Protein AF-A0A1B8YM47-F1 (afdb_monomer)

Secondary structure (DSSP, 8-state):
------EEEEEEEEETTSPEEEE-TTSBEEEE---TT-GGG-EEEE-SSSBEEEETTSPEEBSS-SS-BEEE-TTS-BPEEEEEEEETTEEEEEEE-TT--EEEEEETTEEEEEE--SS--GGG-EEEEEEE--HHHHHHH--TT-B-TT-B-TT-B-TT-B-TT-B-TT-B-TT-B-TT-B-TT-B-TT-B-TT-B-TT-B-TT-B-SS-B-TT-B--TT-B-TT-B-TT-B-TT-B--SS--B-TT-B-TT-B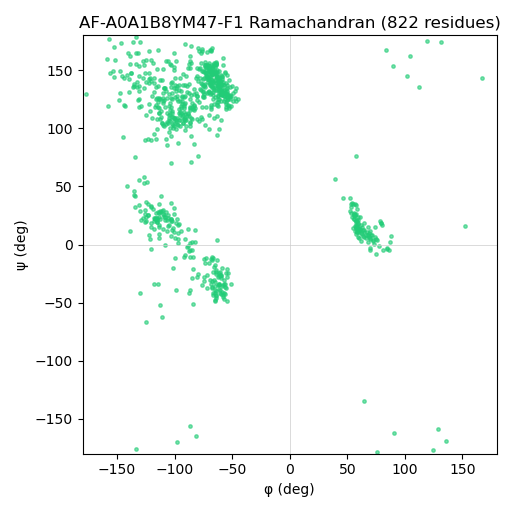-TT-B-TT-B-TT-B-TT-B-TT-B-TT-B-TT-B-TT-B-TT-B-TT-B-TT-B-TT-B-TT-B-TT-B-TT-B-TT-B-TT-B-TT-B--TT-B-TT-B-TT-B-TT-B-TT-B--TT-B-TT-B-TT-B-TT-B-TT-B-TT-B-TT-B-TT-B-TT-B-TT-B-TT-B--S--B-TT-B-TT-B-TT-B-TT-B-SSEEEEEEE-TTHHHHHHTTPPPHHHHHHHTTT----S-PPEEEEEETTTEEEEEETTEEEEEEEETTEEEEEEE-SPPPPB-TT-B-TT-B-TT-B-TT-B-TT-B--SSS-B-TT-B-TT-B-TT-B-TT-B-TT-B-TT-B-TT-B-TT-B-TT-B-SPPTTSPPPB-TT-B-TT-B-TT-B-TT-B-TT-B--EEEEETTEEEEEEEEEEE-GGGHHHHHHT---HHHHHHHHHTT-PPPTT-EEEEEETTTEEEEE----TT-SS--EEEEEEEEEEEETTEEEEEEEEEEEEEEEEE-TTS-EEEEEE---PPBSHHHH--TTPBPTTSSBGGGGGGT--HHHHHS-SSPPPPPSSPPBTTB--

Nearest PDB structures (foldseek):
  4yc5-assembly1_A  TM=5.950E-01  e=4.343E-09  synthetic construct
  4yei-assembly3_C  TM=4.993E-01  e=2.318E-09  synthetic construct
  4ycq-assembly1_A-2  TM=4.305E-01  e=4.275E-08  synthetic construct
  2xty-assembly1_B  TM=3.863E-01  e=1.350E-06  Klebsiella pneumoniae
  3du1-assembly1_X  TM=2.038E-01  e=1.375E-10  Nostoc sp. PCC 7120 = FACHB-418

Sequence (824 aa):
MSESRFFAGKWQFAATSGQLITVQADGTLSLSAKQSGAINQMINAYGVTGFWLQAGNGQYLAASGNTPQANQPRDGTVAEIRLEEVGGSGFRLRRISSSGDSYLVAQQSGLIWQAVTSSPSLSAQFTRTIVTKSLEVLKDWGAMGADLRFAYLAEENLNEMVMMTVDLSNADLHGSTLLGADLTNVKVDNCNFSGCDLSKTDLTHVHGKNALFENCIVGSDTNMPDAELPNAIFRGCKSSGGQPVLNRLKAPGANFSGALLPSVIMENADLSQANLVNVDLSGASLASCNFTGAIMTLVNLQNTTLQTSNFNQATLVGTDFTGANINHVNFSGANLTNARLSLTTGYSQLNLSDSTLLATVLTGMDLVDATITAKTNFTQAQMDGVNLSKQKLDQVIFLMASMKKVNLDNTSLNGAVLVGANLAGSTVLGNVSLVGANLSNASLENVNLTGAQFGALSTVTHLDEADAQALDNQQLPEQLRHLLYQDKVLINGQAEVLVRQLGQNWLVEHEGRPLFIHRQEGQLNVAQDNGGNAAILANIFMPNAILTGANLYAVDMSGAHWYGSDARADNANLEQVNLSKANLSTMNFTQARLYGANLSYANLVNTDFSKAMLEPTQGLKPASLAFASIQGTIFTEAKLTGANLTNGAVALPLEEAGKKFTGVPLFSAALELMSSLNSGTVSKELRQAFTDNGYSLLSNAKIIEKQNDQYWIISNQPQDTDLSYRGYCNFIVIRVSEVGNNHLQVCGGSPLRVIRTAADNTLQPVNVAFGVTIDITQAMDGDTTCPSGLRYQLLSKGISYQSLMTPGLPPHPPKCIPSPTTWC

Radius of gyration: 45.68 Å; Cα contacts (8 Å, |Δi|>4): 2693; chains: 1; bounding box: 85×74×142 Å

InterPro domains:
  IPR001646 Pentapeptide repeat [PF00805] (145-178)
  IPR001646 Pentapeptide repeat [PF00805] (180-205)
  IPR001646 Pentapeptide repeat [PF00805] (401-426)
  IPR001646 Pentapeptide repeat [PF00805] (429-454)
  IPR001646 Pentapeptide repeat [PF00805] (534-560)
  IPR001646 Pentapeptide repeat [PF00805] (572-610)
  IPR001646 Pentapeptide repeat [PF00805] (623-647)
  IPR001646 Pentapeptide repeat [PF13599] (265-340)
  IPR051082 Pentapeptide repeat and BTB/POZ domain-containing protein [PTHR14136] (246-371)

pLDDT: mean 92.11, std 8.48, range [29.05, 98.88]

Mean predicted aligned error: 9.81 Å

Foldseek 3Di:
DDDFFFWQAKKWKAAPVRWIFFADPQQFTWTHHDDPPDQRRIWTWTHDFWTWTAGSVLFTWALDDFTTGRDHHPPGRHWTWGWDDPDDQKTWTWTDDPVAIFTWFQDPVTITTHGDDPDDDSRRIIGMDGQTGTPVVCLVPAQDCGECDSPEQALAACELGEHENYEPANYEHDNYEHHLYEHALYEAALYEPDNYEQANYAQDQYEYEQYEPHLYALEANRENENYHYEQYELDNYEYPYHEREHEQAEYAQHENDNYEHEQHEHELYEHDQYEHHCYEHHNHEHDNYEPHQYEQACYEQHLYEHANYECHLYEQALYENANYAQANYACANYECHNYEPPNHPHCAAAEQELYEQHQYEQEQAECCRYHYDLNRECAQHEQDNYEPDCEEQDNYEQHLHEHDQYEHANYEHALYEQDNYEHDNHHHHHEYEHFNYEDFLYEAEQHEQAAYEQALKDFPDWAALVCLVCLLVQHDDPVVVCVVCPPDDPDPDDWTWACQDRSAWIWTDDPNWIWTWGDDPRIITTITRPVIHGYEHALYHYELYHHAQYERALYEHDQHEFYYDNGEHDNYEQDNYEDDLYEQDCYEPHLYEQAQYEPDNYEHFLYECANYEQQHDVPHHGYEPALYAQFQYEQHNYARELYEHAQYFAWAWDAWPNDIFTWTFFDWAAPVCLVCQQVFHCDPVNQVRCVVQPHGADPPKTWPDDDRPAKTKIARQDDQPDLQDWFARMKMWGWDDDDVDTTITITRHAFTWDWDQDPVFDIGIDGHGGDGHHCPVVNFDQNYQERCRDGPVCVVVVDDPVNSNRHVGGRDRDNDRDTSNGHD

Organism: NCBI:txid1851568

Structure (mmCIF, N/CA/C/O backbone):
data_AF-A0A1B8YM47-F1
#
_entry.id   AF-A0A1B8YM47-F1
#
loop_
_atom_site.group_PDB
_atom_site.id
_atom_site.type_symbol
_atom_site.label_atom_id
_atom_site.label_alt_id
_atom_site.label_comp_id
_atom_site.label_asym_id
_atom_site.label_entity_id
_atom_site.label_seq_id
_atom_site.pdbx_PDB_ins_code
_atom_site.Cartn_x
_atom_site.Cartn_y
_atom_site.Cartn_z
_atom_site.occupancy
_atom_site.B_iso_or_equiv
_atom_site.auth_seq_id
_atom_site.auth_comp_id
_atom_site.auth_asym_id
_atom_site.auth_atom_id
_atom_site.pdbx_PDB_model_num
ATOM 1 N N . MET A 1 1 ? 27.344 -22.848 -49.069 1.00 29.05 1 MET A N 1
ATOM 2 C CA . MET A 1 1 ? 28.391 -21.972 -48.508 1.00 29.05 1 MET A CA 1
ATOM 3 C C . MET A 1 1 ? 28.376 -20.711 -49.345 1.00 29.05 1 MET A C 1
ATOM 5 O O . MET A 1 1 ? 28.866 -20.739 -50.464 1.00 29.05 1 MET A O 1
ATOM 9 N N . SER A 1 2 ? 27.644 -19.694 -48.897 1.00 40.66 2 SER A N 1
ATOM 10 C CA . SER A 1 2 ? 27.496 -18.438 -49.632 1.00 40.66 2 SER A CA 1
ATOM 11 C C . SER A 1 2 ? 28.833 -17.709 -49.631 1.00 40.66 2 SER A C 1
ATOM 13 O O . SER A 1 2 ? 29.345 -17.394 -48.561 1.00 40.66 2 SER A O 1
ATOM 15 N N . GLU A 1 3 ? 29.404 -17.446 -50.802 1.00 54.00 3 GLU A N 1
ATOM 16 C CA . GLU A 1 3 ? 30.469 -16.450 -50.924 1.00 54.00 3 GLU A CA 1
ATOM 17 C C . GLU A 1 3 ? 29.959 -15.144 -50.293 1.00 54.00 3 GLU A C 1
ATOM 19 O O . GLU A 1 3 ? 28.930 -14.616 -50.729 1.00 54.00 3 GLU A O 1
ATOM 24 N N . SER A 1 4 ? 30.602 -14.652 -49.228 1.00 64.75 4 SER A N 1
ATOM 25 C CA . SER A 1 4 ? 30.202 -13.389 -48.609 1.00 64.75 4 SER A CA 1
ATOM 26 C C . SER A 1 4 ? 30.409 -12.269 -49.631 1.00 64.75 4 SER A C 1
ATOM 28 O O . SER A 1 4 ? 31.527 -11.946 -50.030 1.00 64.75 4 SER A O 1
ATOM 30 N N . ARG A 1 5 ? 29.309 -11.697 -50.132 1.00 82.50 5 ARG A N 1
ATOM 31 C CA . ARG A 1 5 ? 29.368 -10.575 -51.074 1.00 82.50 5 ARG A CA 1
ATOM 32 C C . ARG A 1 5 ? 29.453 -9.269 -50.290 1.00 82.50 5 ARG A C 1
ATOM 34 O O . ARG A 1 5 ? 28.433 -8.789 -49.789 1.00 82.50 5 ARG A O 1
ATOM 41 N N . PHE A 1 6 ? 30.663 -8.718 -50.217 1.00 88.81 6 PHE A N 1
ATOM 42 C CA . PHE A 1 6 ? 30.981 -7.441 -49.570 1.00 88.81 6 PHE A CA 1
ATOM 43 C C . PHE A 1 6 ? 30.348 -6.249 -50.294 1.00 88.81 6 PHE A C 1
ATOM 45 O O . PHE A 1 6 ? 30.152 -6.291 -51.513 1.00 88.81 6 PHE A O 1
ATOM 52 N N . PHE A 1 7 ? 30.057 -5.173 -49.561 1.00 95.31 7 PHE A N 1
ATOM 53 C CA . PHE A 1 7 ? 29.515 -3.933 -50.120 1.00 95.31 7 PHE A CA 1
ATOM 54 C C . PHE A 1 7 ? 30.534 -3.239 -51.044 1.00 95.31 7 PHE A C 1
ATOM 56 O O . PHE A 1 7 ? 31.535 -2.670 -50.606 1.00 95.31 7 PHE A O 1
ATOM 63 N N . ALA A 1 8 ? 30.259 -3.271 -52.347 1.00 95.50 8 ALA A N 1
ATOM 64 C CA . ALA A 1 8 ? 31.106 -2.722 -53.407 1.00 95.50 8 ALA A CA 1
ATOM 65 C C . ALA A 1 8 ? 30.849 -1.229 -53.676 1.00 95.50 8 ALA A C 1
ATOM 67 O O . ALA A 1 8 ? 31.606 -0.575 -54.398 1.00 95.50 8 ALA A O 1
ATOM 68 N N . GLY A 1 9 ? 29.778 -0.684 -53.101 1.00 95.94 9 GLY A N 1
ATOM 69 C CA . GLY A 1 9 ? 29.411 0.723 -53.173 1.00 95.94 9 GLY A CA 1
ATOM 70 C C . GLY A 1 9 ? 27.952 0.938 -53.556 1.00 95.94 9 GLY A C 1
ATOM 71 O O . GLY A 1 9 ? 27.224 0.007 -53.905 1.00 95.94 9 GLY A O 1
ATOM 72 N N . LYS A 1 10 ? 27.533 2.201 -53.514 1.00 96.50 10 LYS A N 1
ATOM 73 C CA . LYS A 1 10 ? 26.210 2.656 -53.955 1.00 96.50 10 LYS A CA 1
ATOM 74 C C . LYS A 1 10 ? 26.354 3.398 -55.268 1.00 96.50 10 LYS A C 1
ATOM 76 O O . LYS A 1 10 ? 27.158 4.328 -55.363 1.00 96.50 10 LYS A O 1
ATOM 81 N N . TRP A 1 11 ? 25.605 3.000 -56.284 1.00 95.38 11 TRP A N 1
ATOM 82 C CA . TRP A 1 11 ? 25.769 3.475 -57.654 1.00 95.38 11 TRP A CA 1
ATOM 83 C C . TRP A 1 11 ? 24.457 3.997 -58.244 1.00 95.38 11 TRP A C 1
ATOM 85 O O . TRP A 1 11 ? 23.370 3.612 -57.823 1.00 95.38 11 TRP A O 1
ATOM 95 N N . GLN A 1 12 ? 24.567 4.849 -59.260 1.00 95.31 12 GLN A N 1
ATOM 96 C CA . GLN A 1 12 ? 23.479 5.200 -60.174 1.00 95.31 12 GLN A CA 1
ATOM 97 C C . GLN A 1 12 ? 23.870 4.768 -61.583 1.00 95.31 12 GLN A C 1
ATOM 99 O O . GLN A 1 12 ? 25.035 4.903 -61.967 1.00 95.31 12 GLN A O 1
ATOM 104 N N . PHE A 1 13 ? 22.903 4.291 -62.360 1.00 95.06 13 PHE A N 1
ATOM 105 C CA . PHE A 1 13 ? 23.110 3.921 -63.757 1.00 95.06 13 PHE A CA 1
ATOM 106 C C . PHE A 1 13 ? 22.281 4.826 -64.661 1.00 95.06 13 PHE A C 1
ATOM 108 O O . PHE A 1 13 ? 21.066 4.914 -64.481 1.00 95.06 13 PHE A O 1
ATOM 115 N N . ALA A 1 14 ? 22.922 5.482 -65.626 1.00 94.44 14 ALA A N 1
ATOM 116 C CA . ALA A 1 14 ? 22.259 6.322 -66.620 1.00 94.44 14 ALA A CA 1
ATOM 117 C C . ALA A 1 14 ? 22.268 5.640 -67.986 1.00 94.44 14 ALA A C 1
ATOM 119 O O . ALA A 1 14 ? 23.317 5.178 -68.431 1.00 94.44 14 ALA A O 1
ATOM 120 N N . ALA A 1 15 ? 21.123 5.599 -68.662 1.00 93.50 15 ALA A N 1
ATOM 121 C CA . ALA A 1 15 ? 21.060 5.206 -70.065 1.00 93.50 15 ALA A CA 1
ATOM 122 C C . ALA A 1 15 ? 21.737 6.268 -70.952 1.00 93.50 15 ALA A C 1
ATOM 124 O O . ALA A 1 15 ? 21.954 7.407 -70.531 1.00 93.50 15 ALA A O 1
ATOM 125 N N . THR A 1 16 ? 22.008 5.938 -72.215 1.00 89.75 16 THR A N 1
ATOM 126 C CA . THR A 1 16 ? 22.548 6.892 -73.207 1.00 89.75 16 THR A CA 1
ATOM 127 C C . THR A 1 16 ? 21.655 8.119 -73.434 1.00 89.75 16 THR A C 1
ATOM 129 O O . THR A 1 16 ? 22.153 9.158 -73.859 1.00 89.75 16 THR A O 1
ATOM 132 N N . SER A 1 17 ? 20.361 8.042 -73.093 1.00 89.31 17 SER A N 1
ATOM 133 C CA . SER A 1 17 ? 19.428 9.179 -73.089 1.00 89.31 17 SER A CA 1
ATOM 134 C C . SER A 1 17 ? 19.652 10.180 -71.945 1.00 89.31 17 SER A C 1
ATOM 136 O O . SER A 1 17 ? 19.046 11.248 -71.946 1.00 89.31 17 SER A O 1
ATOM 138 N N . GLY A 1 18 ? 20.474 9.840 -70.946 1.00 88.25 18 GLY A N 1
ATOM 139 C CA . GLY A 1 18 ? 20.684 10.625 -69.725 1.00 88.25 18 GLY A CA 1
ATOM 140 C C . GLY A 1 18 ? 19.674 10.350 -68.601 1.00 88.25 18 GLY A C 1
ATOM 141 O O . GLY A 1 18 ? 19.837 10.873 -67.499 1.00 88.25 18 GLY A O 1
ATOM 142 N N . GLN A 1 19 ? 18.652 9.520 -68.838 1.00 93.12 19 GLN A N 1
ATOM 143 C CA . GLN A 1 19 ? 17.717 9.078 -67.797 1.00 93.12 19 GLN A CA 1
ATOM 144 C C . GLN A 1 19 ? 18.362 8.024 -66.883 1.00 93.12 19 GLN A C 1
ATOM 146 O O . GLN A 1 19 ? 19.099 7.157 -67.354 1.00 93.12 19 GLN A O 1
ATOM 151 N N . LEU A 1 20 ? 18.064 8.077 -65.584 1.00 94.75 20 LEU A N 1
ATOM 152 C CA . LEU A 1 20 ? 18.556 7.137 -64.579 1.00 94.75 20 LEU A CA 1
ATOM 153 C C . LEU A 1 20 ? 17.620 5.943 -64.410 1.00 94.75 20 LEU A C 1
ATOM 155 O O . LEU A 1 20 ? 16.395 6.096 -64.435 1.00 94.75 20 LEU A O 1
ATOM 159 N N . ILE A 1 21 ? 18.202 4.770 -64.153 1.00 94.81 21 ILE A N 1
ATOM 160 C CA . ILE A 1 21 ? 17.450 3.622 -63.642 1.00 94.81 21 ILE A CA 1
ATOM 161 C C . ILE A 1 21 ? 16.800 4.031 -62.321 1.00 94.81 21 ILE A C 1
ATOM 163 O O . ILE A 1 21 ? 17.454 4.566 -61.430 1.00 94.81 21 ILE A O 1
ATOM 167 N N . THR A 1 22 ? 15.498 3.803 -62.223 1.00 94.50 22 THR A N 1
ATOM 168 C CA . THR A 1 22 ? 14.674 4.105 -61.055 1.00 94.50 22 THR A CA 1
ATOM 169 C C . THR A 1 22 ? 13.834 2.889 -60.705 1.00 94.50 22 THR A C 1
ATOM 171 O O . THR A 1 22 ? 13.390 2.186 -61.608 1.00 94.50 22 THR A O 1
ATOM 174 N N . VAL A 1 23 ? 13.591 2.642 -59.423 1.00 93.88 23 VAL A N 1
ATOM 175 C CA . VAL A 1 23 ? 12.736 1.539 -58.966 1.00 93.88 23 VAL A CA 1
ATOM 176 C C . VAL A 1 23 ? 11.367 2.056 -58.546 1.00 93.88 23 VAL A C 1
ATOM 178 O O . VAL A 1 23 ? 11.250 2.992 -57.754 1.00 93.88 23 VAL A O 1
ATOM 181 N N . GLN A 1 24 ? 10.332 1.464 -59.130 1.00 91.50 24 GLN A N 1
ATOM 182 C CA . GLN A 1 24 ? 8.934 1.751 -58.840 1.00 91.50 24 GLN A CA 1
ATOM 183 C C . GLN A 1 24 ? 8.487 1.051 -57.549 1.00 91.50 24 GLN A C 1
ATOM 185 O O . GLN A 1 24 ? 9.174 0.173 -57.028 1.00 91.50 24 GLN A O 1
ATOM 190 N N . ALA A 1 25 ? 7.323 1.438 -57.023 1.00 87.25 25 ALA A N 1
ATOM 191 C CA . ALA A 1 25 ? 6.796 0.892 -55.768 1.00 87.25 25 ALA A CA 1
ATOM 192 C C . ALA A 1 25 ? 6.567 -0.633 -55.809 1.00 87.25 25 ALA A C 1
ATOM 194 O O . ALA A 1 25 ? 6.686 -1.298 -54.786 1.00 87.25 25 ALA A O 1
ATOM 195 N N . ASP A 1 26 ? 6.286 -1.190 -56.989 1.00 89.56 26 ASP A N 1
ATOM 196 C CA . ASP A 1 26 ? 6.128 -2.629 -57.234 1.00 89.56 26 ASP A CA 1
ATOM 197 C C . ASP A 1 26 ? 7.470 -3.371 -57.434 1.00 89.56 26 ASP A C 1
ATOM 199 O O . ASP A 1 26 ? 7.487 -4.572 -57.700 1.00 89.56 26 ASP A O 1
ATOM 203 N N . GLY A 1 27 ? 8.601 -2.665 -57.331 1.00 91.81 27 GLY A N 1
ATOM 204 C CA . GLY A 1 27 ? 9.943 -3.193 -57.573 1.00 91.81 27 GLY A CA 1
ATOM 205 C C . GLY A 1 27 ? 10.367 -3.192 -59.041 1.00 91.81 27 GLY A C 1
ATOM 206 O O . GLY A 1 27 ? 11.515 -3.525 -59.335 1.00 91.81 27 GLY A O 1
ATOM 207 N N . THR A 1 28 ? 9.505 -2.798 -59.978 1.00 94.38 28 THR A N 1
ATOM 208 C CA . THR A 1 28 ? 9.857 -2.733 -61.400 1.00 94.38 28 THR A CA 1
ATOM 209 C C . THR A 1 28 ? 10.881 -1.630 -61.662 1.00 94.38 28 THR A C 1
ATOM 211 O O . THR A 1 28 ? 10.767 -0.513 -61.154 1.00 94.38 28 THR A O 1
ATOM 214 N N . LEU A 1 29 ? 11.899 -1.930 -62.471 1.00 95.19 29 LEU A N 1
ATOM 215 C CA . LEU A 1 29 ? 12.880 -0.939 -62.905 1.00 95.19 29 LEU A CA 1
ATOM 216 C C . LEU A 1 29 ? 12.347 -0.157 -64.110 1.00 95.19 29 LEU A C 1
ATOM 218 O O . LEU A 1 29 ? 11.888 -0.726 -65.099 1.00 95.19 29 LEU A O 1
ATOM 222 N N . SER A 1 30 ? 12.490 1.160 -64.058 1.00 93.50 30 SER A N 1
ATOM 223 C CA . SER A 1 30 ? 12.128 2.097 -65.120 1.00 93.50 30 SER A CA 1
ATOM 224 C C . SER A 1 30 ? 13.245 3.115 -65.359 1.00 93.50 30 SER A C 1
ATOM 226 O O . SER A 1 30 ? 14.252 3.130 -64.656 1.00 93.50 30 SER A O 1
ATOM 228 N N . LEU A 1 31 ? 13.052 4.013 -66.326 1.00 93.62 31 LEU A N 1
ATOM 229 C CA . LEU A 1 31 ? 13.932 5.160 -66.553 1.00 93.62 31 LEU A CA 1
ATOM 230 C C . LEU A 1 31 ? 13.219 6.453 -66.164 1.00 93.62 31 LEU A C 1
ATOM 232 O O . LEU A 1 31 ? 12.058 6.648 -66.519 1.00 93.62 31 LEU A O 1
ATOM 236 N N . SER A 1 32 ? 13.900 7.337 -65.439 1.00 92.56 32 SER A N 1
ATOM 237 C CA . SER A 1 32 ? 13.375 8.662 -65.095 1.00 92.56 32 SER A CA 1
ATOM 238 C C . SER A 1 32 ? 14.461 9.737 -65.163 1.00 92.56 32 SER A C 1
ATOM 240 O O . SER A 1 32 ? 15.652 9.438 -65.255 1.00 92.56 32 SER A O 1
ATOM 242 N N . ALA A 1 33 ? 14.061 11.009 -65.175 1.00 90.94 33 ALA A N 1
ATOM 243 C CA . ALA A 1 33 ? 15.016 12.111 -65.101 1.00 90.94 33 ALA A CA 1
ATOM 244 C C . ALA A 1 33 ? 15.747 12.102 -63.747 1.00 90.94 33 ALA A C 1
ATOM 246 O O . ALA A 1 33 ? 15.179 11.725 -62.722 1.00 90.94 33 ALA A O 1
ATOM 247 N N . LYS A 1 34 ? 17.010 12.539 -63.732 1.00 88.25 34 LYS A N 1
ATOM 248 C CA . LYS A 1 34 ? 17.803 12.615 -62.500 1.00 88.25 34 LYS A CA 1
ATOM 249 C C . LYS A 1 34 ? 17.110 13.493 -61.456 1.00 88.25 34 LYS A C 1
ATOM 251 O O . LYS A 1 34 ? 16.810 14.654 -61.723 1.00 88.25 34 LYS A O 1
ATOM 256 N N . GLN A 1 35 ? 16.942 12.955 -60.253 1.00 87.62 35 GLN A N 1
ATOM 257 C CA . GLN A 1 35 ? 16.433 13.662 -59.087 1.00 87.62 35 GLN A CA 1
ATOM 258 C C . GLN A 1 35 ? 17.473 13.566 -57.967 1.00 87.62 35 GLN A C 1
ATOM 260 O O . GLN A 1 35 ? 17.869 12.481 -57.545 1.00 87.62 35 GLN A O 1
ATOM 265 N N . SER A 1 36 ? 17.953 14.718 -57.497 1.00 81.25 36 SER A N 1
ATOM 266 C CA . SER A 1 36 ? 18.977 14.756 -56.447 1.00 81.25 36 SER A CA 1
ATOM 267 C C . SER A 1 36 ? 18.475 14.080 -55.165 1.00 81.25 36 SER A C 1
ATOM 269 O O . SER A 1 36 ? 17.358 14.345 -54.728 1.00 81.25 36 SER A O 1
ATOM 271 N N . GLY A 1 37 ? 19.287 13.193 -54.580 1.00 73.62 37 GLY A N 1
ATOM 272 C CA . GLY A 1 37 ? 18.982 12.498 -53.319 1.00 73.62 37 GLY A CA 1
ATOM 273 C C . GLY A 1 37 ? 17.910 11.397 -53.392 1.00 73.62 37 GLY A C 1
ATOM 274 O O . GLY A 1 37 ? 17.616 10.772 -52.369 1.00 73.62 37 GLY A O 1
ATOM 275 N N . ALA A 1 38 ? 17.340 11.129 -54.573 1.00 86.62 38 ALA A N 1
ATOM 276 C CA . ALA A 1 38 ? 16.264 10.158 -54.746 1.00 86.62 38 ALA A CA 1
ATOM 277 C C . ALA A 1 38 ? 16.763 8.714 -54.564 1.00 86.62 38 ALA A C 1
ATOM 279 O O . ALA A 1 38 ? 17.511 8.186 -55.388 1.00 86.62 38 ALA A O 1
ATOM 280 N N . ILE A 1 39 ? 16.330 8.068 -53.476 1.00 86.88 39 ILE A N 1
ATOM 281 C CA . ILE A 1 39 ? 16.773 6.716 -53.097 1.00 86.88 39 ILE A CA 1
ATOM 282 C C . ILE A 1 39 ? 16.415 5.662 -54.146 1.00 86.88 39 ILE A C 1
ATOM 284 O O . ILE A 1 39 ? 17.197 4.759 -54.415 1.00 86.88 39 ILE A O 1
ATOM 288 N N . ASN A 1 40 ? 15.268 5.812 -54.807 1.00 91.19 40 ASN A N 1
ATOM 289 C CA . ASN A 1 40 ? 14.830 4.909 -55.866 1.00 91.19 40 ASN A CA 1
ATOM 290 C C . ASN A 1 40 ? 15.719 4.963 -57.120 1.00 91.19 40 ASN A C 1
ATOM 292 O O . ASN A 1 40 ? 15.581 4.087 -57.966 1.00 91.19 40 ASN A O 1
ATOM 296 N N . GLN A 1 41 ? 16.625 5.941 -57.236 1.00 93.50 41 GLN A N 1
ATOM 297 C CA . GLN A 1 41 ? 17.625 6.047 -58.306 1.00 93.50 41 GLN A CA 1
ATOM 298 C C . GLN A 1 41 ? 19.000 5.492 -57.901 1.00 93.50 41 GLN A C 1
ATOM 300 O O . GLN A 1 41 ? 19.956 5.594 -58.671 1.00 93.50 41 GLN A O 1
ATOM 305 N N . MET A 1 42 ? 19.129 4.963 -56.683 1.00 93.75 42 MET A N 1
ATOM 306 C CA . MET A 1 42 ? 20.377 4.451 -56.126 1.00 93.75 42 MET A CA 1
ATOM 307 C C . MET A 1 42 ? 20.310 2.932 -55.977 1.00 93.75 42 MET A C 1
ATOM 309 O O . MET A 1 42 ? 19.278 2.369 -55.609 1.00 93.75 42 MET A O 1
ATOM 313 N N . ILE A 1 43 ? 21.427 2.274 -56.268 1.00 95.62 43 ILE A N 1
ATOM 314 C CA . ILE A 1 43 ? 21.560 0.820 -56.246 1.00 95.62 43 ILE A CA 1
ATOM 315 C C . ILE A 1 43 ? 22.791 0.454 -55.419 1.00 95.62 43 ILE A C 1
ATOM 317 O O . ILE A 1 43 ? 23.906 0.841 -55.769 1.00 95.62 43 ILE A O 1
ATOM 321 N N . ASN A 1 44 ? 22.601 -0.296 -54.337 1.00 96.75 44 ASN A N 1
ATOM 322 C CA . ASN A 1 44 ? 23.691 -0.915 -53.587 1.00 96.75 44 ASN A CA 1
ATOM 323 C C . ASN A 1 44 ? 24.220 -2.117 -54.373 1.00 96.75 44 ASN A C 1
ATOM 325 O O . ASN A 1 44 ? 23.444 -2.961 -54.824 1.00 96.75 44 ASN A O 1
ATOM 329 N N . ALA A 1 45 ? 25.534 -2.206 -54.534 1.00 96.56 45 ALA A N 1
ATOM 330 C CA . ALA A 1 45 ? 26.187 -3.308 -55.220 1.00 96.56 45 ALA A CA 1
ATOM 331 C C . ALA A 1 45 ? 27.014 -4.151 -54.250 1.00 96.56 45 ALA A C 1
ATOM 333 O O . ALA A 1 45 ? 27.690 -3.612 -53.374 1.00 96.56 45 ALA A O 1
ATOM 334 N N . TYR A 1 46 ? 26.996 -5.471 -54.441 1.00 96.38 46 TYR A N 1
ATOM 335 C CA . TYR A 1 46 ? 27.708 -6.428 -53.593 1.00 96.38 46 TYR A CA 1
ATOM 336 C C . TYR A 1 46 ? 28.506 -7.435 -54.420 1.00 96.38 46 TYR A C 1
ATOM 338 O O . TYR A 1 46 ? 27.920 -8.143 -55.240 1.00 96.38 46 TYR A O 1
ATOM 346 N N . GLY A 1 47 ? 29.813 -7.546 -54.180 1.00 93.25 47 GLY A N 1
ATOM 347 C CA . GLY A 1 47 ? 30.724 -8.456 -54.890 1.00 93.25 47 GLY A CA 1
ATOM 348 C C . GLY A 1 47 ? 31.930 -7.755 -55.525 1.00 93.25 47 GLY A C 1
ATOM 349 O O . GLY A 1 47 ? 32.110 -6.554 -55.361 1.00 93.25 47 GLY A O 1
ATOM 350 N N . VAL A 1 48 ? 32.767 -8.512 -56.243 1.00 87.62 48 VAL A N 1
ATOM 351 C CA . VAL A 1 48 ? 34.020 -8.004 -56.848 1.00 87.62 48 VAL A CA 1
ATOM 352 C C . VAL A 1 48 ? 33.950 -8.004 -58.377 1.00 87.62 48 VAL A C 1
ATOM 354 O O . VAL A 1 48 ? 34.204 -6.986 -59.011 1.00 87.62 48 VAL A O 1
ATOM 357 N N . THR A 1 49 ? 33.582 -9.140 -58.977 1.00 85.75 49 THR A N 1
ATOM 358 C CA . THR A 1 49 ? 33.507 -9.327 -60.442 1.00 85.75 49 THR A CA 1
ATOM 359 C C . THR A 1 49 ? 32.091 -9.653 -60.926 1.00 85.75 49 THR A C 1
ATOM 361 O O . THR A 1 49 ? 31.685 -9.216 -62.003 1.00 85.75 49 THR A O 1
ATOM 364 N N . GLY A 1 50 ? 31.320 -10.386 -60.119 1.00 91.62 50 GLY A N 1
ATOM 365 C CA . GLY A 1 50 ? 29.872 -10.527 -60.239 1.00 91.62 50 GLY A CA 1
ATOM 366 C C . GLY A 1 50 ? 29.189 -9.780 -59.099 1.00 91.62 50 GLY A C 1
ATOM 367 O O . GLY A 1 50 ? 29.597 -9.910 -57.944 1.00 91.62 50 GLY A O 1
ATOM 368 N N . PHE A 1 51 ? 28.147 -9.020 -59.414 1.00 95.38 51 PHE A N 1
ATOM 369 C CA . PHE A 1 51 ? 27.462 -8.148 -58.470 1.00 95.38 51 PHE A CA 1
ATOM 370 C C . PHE A 1 51 ? 26.031 -8.596 -58.221 1.00 95.38 51 PHE A C 1
ATOM 372 O O . PHE A 1 51 ? 25.280 -8.873 -59.155 1.00 95.38 51 PHE A O 1
ATOM 379 N N . TRP A 1 52 ? 25.633 -8.584 -56.957 1.00 96.50 52 TRP A N 1
ATOM 380 C CA . TRP A 1 52 ? 24.228 -8.485 -56.588 1.00 96.50 52 TRP A CA 1
ATOM 381 C C . TRP A 1 52 ? 23.863 -7.013 -56.474 1.00 96.50 52 TRP A C 1
ATOM 383 O O . TRP A 1 52 ? 24.586 -6.244 -55.841 1.00 96.50 52 TRP A O 1
ATOM 393 N N . LEU A 1 53 ? 22.761 -6.622 -57.111 1.00 96.31 53 LEU A N 1
ATOM 394 C CA . LEU A 1 53 ? 22.290 -5.242 -57.145 1.00 96.31 53 LEU A CA 1
ATOM 395 C C . LEU A 1 53 ? 20.991 -5.131 -56.347 1.00 96.31 53 LEU A C 1
ATOM 397 O O . LEU A 1 53 ? 19.981 -5.724 -56.729 1.00 96.31 53 LEU A O 1
ATOM 401 N N . GLN A 1 54 ? 21.035 -4.376 -55.253 1.00 96.00 54 GLN A N 1
ATOM 402 C CA . GLN A 1 54 ? 19.894 -4.059 -54.402 1.00 96.00 54 GLN A CA 1
ATOM 403 C C . GLN A 1 54 ? 19.412 -2.644 -54.708 1.00 96.00 54 GLN A C 1
ATOM 405 O O . GLN A 1 54 ? 20.178 -1.683 -54.666 1.00 96.00 54 GLN A O 1
ATOM 410 N N . ALA A 1 55 ? 18.138 -2.519 -55.034 1.00 94.19 55 ALA A N 1
ATOM 411 C CA . ALA A 1 55 ? 17.507 -1.254 -55.351 1.00 94.19 55 ALA A CA 1
ATOM 412 C C . ALA A 1 55 ? 17.134 -0.444 -54.101 1.00 94.19 55 ALA A C 1
ATOM 414 O O . ALA A 1 55 ? 17.092 -0.959 -52.985 1.00 94.19 55 ALA A O 1
ATOM 415 N N . GLY A 1 56 ? 16.760 0.822 -54.308 1.00 86.56 56 GLY A N 1
ATOM 416 C CA . GLY A 1 56 ? 16.281 1.733 -53.262 1.00 86.56 56 GLY A CA 1
ATOM 417 C C . GLY A 1 56 ? 14.978 1.344 -52.545 1.00 86.56 56 GLY A C 1
ATOM 418 O O . GLY A 1 56 ? 14.500 2.125 -51.728 1.00 86.56 56 GLY A O 1
ATOM 419 N N . ASN A 1 57 ? 14.395 0.178 -52.844 1.00 90.31 57 ASN A N 1
ATOM 420 C CA . ASN A 1 57 ? 13.303 -0.445 -52.085 1.00 90.31 57 ASN A CA 1
ATOM 421 C C . ASN A 1 57 ? 13.798 -1.563 -51.134 1.00 90.31 57 ASN A C 1
ATOM 423 O O . ASN A 1 57 ? 12.983 -2.276 -50.553 1.00 90.31 57 ASN A O 1
ATOM 427 N N . GLY A 1 58 ? 15.117 -1.758 -51.015 1.00 91.56 58 GLY A N 1
ATOM 428 C CA . GLY A 1 58 ? 15.745 -2.784 -50.176 1.00 91.56 58 GLY A CA 1
ATOM 429 C C . GLY A 1 58 ? 15.791 -4.190 -50.786 1.00 91.56 58 GLY A C 1
ATOM 430 O O . GLY A 1 58 ? 16.413 -5.076 -50.201 1.00 91.56 58 GLY A O 1
ATOM 431 N N . GLN A 1 59 ? 15.188 -4.401 -51.959 1.00 95.25 59 GLN A N 1
ATOM 432 C CA . GLN A 1 59 ? 15.126 -5.695 -52.644 1.00 95.25 59 GLN A CA 1
ATOM 433 C C . GLN A 1 59 ? 16.188 -5.807 -53.744 1.00 95.25 59 GLN A C 1
ATOM 435 O O . GLN A 1 59 ? 16.672 -4.812 -54.285 1.00 95.25 59 GLN A O 1
ATOM 440 N N . TYR A 1 60 ? 16.534 -7.036 -54.103 1.00 96.25 60 TYR A N 1
ATOM 441 C CA . TYR A 1 60 ? 17.554 -7.380 -55.085 1.00 96.25 60 TYR A CA 1
ATOM 442 C C . TYR A 1 60 ? 16.938 -7.737 -56.438 1.00 96.25 60 TYR A C 1
ATOM 444 O O . TYR A 1 60 ? 15.799 -8.209 -56.520 1.00 96.25 60 TYR A O 1
ATOM 452 N N . LEU A 1 61 ? 17.699 -7.514 -57.512 1.00 96.12 61 LEU A N 1
ATOM 453 C CA . LEU A 1 61 ? 17.278 -7.871 -58.868 1.00 96.12 61 LEU A CA 1
ATOM 454 C C . LEU A 1 61 ? 17.030 -9.376 -59.015 1.00 96.12 61 LEU A C 1
ATOM 456 O O . LEU A 1 61 ? 17.850 -10.191 -58.598 1.00 96.12 61 LEU A O 1
ATOM 460 N N . ALA A 1 62 ? 15.926 -9.738 -59.667 1.00 94.56 62 ALA A N 1
ATOM 461 C CA . ALA A 1 62 ? 15.542 -11.125 -59.909 1.00 94.56 62 ALA A CA 1
ATOM 462 C C . ALA A 1 62 ? 16.376 -11.810 -61.002 1.00 94.56 62 ALA A C 1
ATOM 464 O O . ALA A 1 62 ? 16.598 -11.261 -62.090 1.00 94.56 62 ALA A O 1
ATOM 465 N N . ALA A 1 63 ? 16.785 -13.056 -60.740 1.00 91.62 63 ALA A N 1
ATOM 466 C CA . ALA A 1 63 ? 17.595 -13.852 -61.666 1.00 91.62 63 ALA A CA 1
ATOM 467 C C . ALA A 1 63 ? 16.870 -14.237 -62.969 1.00 91.62 63 ALA A C 1
ATOM 469 O O . ALA A 1 63 ? 17.521 -14.489 -63.979 1.00 91.62 63 ALA A O 1
ATOM 470 N N . SER A 1 64 ? 15.535 -14.269 -62.971 1.00 87.44 64 SER A N 1
ATOM 471 C CA . SER A 1 64 ? 14.720 -14.699 -64.114 1.00 87.44 64 SER A CA 1
ATOM 472 C C . SER A 1 64 ? 13.605 -13.697 -64.446 1.00 87.44 64 SER A C 1
ATOM 474 O O . SER A 1 64 ? 13.452 -12.679 -63.774 1.00 87.44 64 SER A O 1
ATOM 476 N N . GLY A 1 65 ? 12.873 -13.935 -65.538 1.00 87.06 65 GLY A N 1
ATOM 477 C CA . GLY A 1 65 ? 11.844 -13.026 -66.056 1.00 87.06 65 GLY A CA 1
ATOM 478 C C . GLY A 1 65 ? 12.381 -11.993 -67.055 1.00 87.06 65 GLY A C 1
ATOM 479 O O . GLY A 1 65 ? 13.564 -11.640 -67.039 1.00 87.06 65 GLY A O 1
ATOM 480 N N . ASN A 1 66 ? 11.501 -11.530 -67.948 1.00 83.44 66 ASN A N 1
ATOM 481 C CA . ASN A 1 66 ? 11.840 -10.567 -69.006 1.00 83.44 66 ASN A CA 1
ATOM 482 C C . ASN A 1 66 ? 11.774 -9.111 -68.522 1.00 83.44 66 ASN A C 1
ATOM 484 O O . ASN A 1 66 ? 12.512 -8.263 -69.024 1.00 83.44 66 ASN A O 1
ATOM 488 N N . THR A 1 67 ? 10.923 -8.834 -67.532 1.00 91.06 67 THR A N 1
ATOM 489 C CA . THR A 1 67 ? 10.799 -7.521 -66.892 1.00 91.06 67 THR A CA 1
ATOM 490 C C . THR A 1 67 ? 11.849 -7.396 -65.785 1.00 91.06 67 THR A C 1
ATOM 492 O O . THR A 1 67 ? 11.863 -8.228 -64.877 1.00 91.06 67 THR A O 1
ATOM 495 N N . PRO A 1 68 ? 12.745 -6.396 -65.824 1.00 94.62 68 PRO A N 1
ATOM 496 C CA . PRO A 1 68 ? 13.714 -6.171 -64.762 1.00 94.62 68 PRO A CA 1
ATOM 497 C C . PRO A 1 68 ? 13.011 -5.693 -63.492 1.00 94.62 68 PRO A C 1
ATOM 499 O O . PRO A 1 68 ? 12.390 -4.631 -63.477 1.00 94.62 68 PRO A O 1
ATOM 502 N N . GLN A 1 69 ? 13.103 -6.490 -62.429 1.00 95.25 69 GLN A N 1
ATOM 503 C CA . GLN A 1 69 ? 12.444 -6.217 -61.154 1.00 95.25 69 GLN A CA 1
ATOM 504 C C . GLN A 1 69 ? 13.393 -6.471 -59.984 1.00 95.25 69 GLN A C 1
ATOM 506 O O . GLN A 1 69 ? 14.105 -7.476 -59.962 1.00 95.25 69 GLN A O 1
ATOM 511 N N . ALA A 1 70 ? 13.381 -5.556 -59.018 1.00 95.94 70 ALA A N 1
ATOM 512 C CA . ALA A 1 70 ? 13.992 -5.685 -57.706 1.00 95.94 70 ALA A CA 1
ATOM 513 C C . ALA A 1 70 ? 12.921 -6.116 -56.697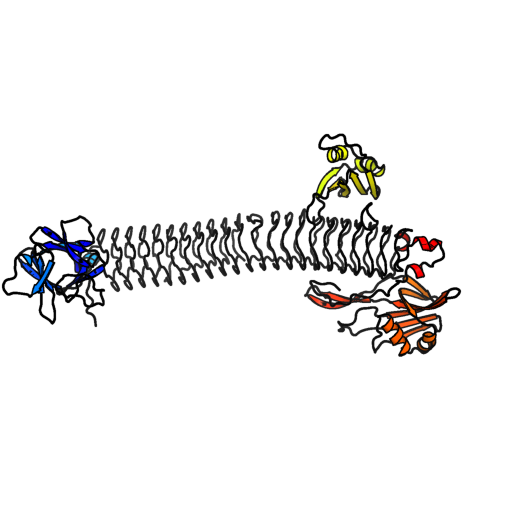 1.00 95.94 70 ALA A C 1
ATOM 515 O O . ALA A 1 70 ? 12.260 -5.281 -56.077 1.00 95.94 70 ALA A O 1
ATOM 516 N N . ASN A 1 71 ? 12.714 -7.425 -56.584 1.00 95.56 71 ASN A N 1
ATOM 517 C CA . ASN A 1 71 ? 11.677 -8.034 -55.745 1.00 95.56 71 ASN A CA 1
ATOM 518 C C . ASN A 1 71 ? 12.163 -9.290 -55.003 1.00 95.56 71 ASN A C 1
ATOM 520 O O . ASN A 1 71 ? 11.344 -10.051 -54.494 1.00 95.56 71 ASN A O 1
ATOM 524 N N . GLN A 1 72 ? 13.474 -9.541 -54.998 1.00 95.56 72 GLN A N 1
ATOM 525 C CA . GLN A 1 72 ? 14.055 -10.683 -54.302 1.00 95.56 72 GLN A CA 1
ATOM 526 C C . GLN A 1 72 ? 14.651 -10.247 -52.962 1.00 95.56 72 GLN A C 1
ATOM 528 O O . GLN A 1 72 ? 15.409 -9.272 -52.937 1.00 95.56 72 GLN A O 1
ATOM 533 N N . PRO A 1 73 ? 14.404 -10.981 -51.865 1.00 93.62 73 PRO A N 1
ATOM 534 C CA . PRO A 1 73 ? 15.189 -10.814 -50.652 1.00 93.62 73 PRO A CA 1
ATOM 535 C C . PRO A 1 73 ? 16.625 -11.310 -50.887 1.00 93.62 73 PRO A C 1
ATOM 537 O O . PRO A 1 73 ? 16.916 -11.966 -51.891 1.00 93.62 73 PRO A O 1
ATOM 540 N N . ARG A 1 74 ? 17.543 -10.994 -49.967 1.00 91.19 74 ARG A N 1
ATOM 541 C CA . ARG A 1 74 ? 18.969 -11.345 -50.106 1.00 91.19 74 ARG A CA 1
ATOM 542 C C . ARG A 1 74 ? 19.205 -12.860 -50.181 1.00 91.19 74 ARG A C 1
ATOM 544 O O . ARG A 1 74 ? 20.111 -13.292 -50.881 1.00 91.19 74 ARG A O 1
ATOM 551 N N . ASP A 1 75 ? 18.398 -13.652 -49.484 1.00 89.38 75 ASP A N 1
ATOM 552 C CA . ASP A 1 75 ? 18.401 -15.122 -49.490 1.00 89.38 75 ASP A CA 1
ATOM 553 C C . ASP A 1 75 ? 17.533 -15.733 -50.611 1.00 89.38 75 ASP A C 1
ATOM 555 O O . ASP A 1 75 ? 17.429 -16.955 -50.732 1.00 89.38 75 ASP A O 1
ATOM 559 N N . GLY A 1 76 ? 16.920 -14.889 -51.447 1.00 90.50 76 GLY A N 1
ATOM 560 C CA . GLY A 1 76 ? 16.087 -15.288 -52.574 1.00 90.50 76 GLY A CA 1
ATOM 561 C C . GLY A 1 76 ? 16.878 -15.670 -53.826 1.00 90.50 76 GLY A C 1
ATOM 562 O O . GLY A 1 76 ? 18.093 -15.878 -53.817 1.00 90.50 76 GLY A O 1
ATOM 563 N N . THR A 1 77 ? 16.179 -15.734 -54.964 1.00 92.75 77 THR A N 1
ATOM 564 C CA . THR A 1 77 ? 16.809 -16.067 -56.254 1.00 92.75 77 THR A CA 1
ATOM 565 C C . THR A 1 77 ? 17.379 -14.804 -56.912 1.00 92.75 77 THR A C 1
ATOM 567 O O . THR A 1 77 ? 16.839 -14.280 -57.893 1.00 92.75 77 THR A O 1
ATOM 570 N N . VAL A 1 78 ? 18.465 -14.289 -56.332 1.00 94.44 78 VAL A N 1
ATOM 571 C CA . VAL A 1 78 ? 19.112 -13.030 -56.729 1.00 94.44 78 VAL A CA 1
ATOM 572 C C . VAL A 1 78 ? 19.916 -13.180 -58.026 1.00 94.44 78 VAL A C 1
ATOM 574 O O . VAL A 1 78 ? 20.661 -14.140 -58.216 1.00 94.44 78 VAL A O 1
ATOM 577 N N . ALA A 1 79 ? 19.786 -12.205 -58.927 1.00 94.38 79 ALA A N 1
ATOM 578 C CA . ALA A 1 79 ? 20.560 -12.121 -60.159 1.00 94.38 79 ALA A CA 1
ATOM 579 C C . ALA A 1 79 ? 22.042 -11.834 -59.888 1.00 94.38 79 ALA A C 1
ATOM 581 O O . ALA A 1 79 ? 22.385 -10.849 -59.232 1.00 94.38 79 ALA A O 1
ATOM 582 N N . GLU A 1 80 ? 22.930 -12.616 -60.503 1.00 95.12 80 GLU A N 1
ATOM 583 C CA . GLU A 1 80 ? 24.326 -12.215 -60.667 1.00 95.12 80 GLU A CA 1
ATOM 584 C C . GLU A 1 80 ? 24.461 -11.305 -61.894 1.00 95.12 80 GLU A C 1
ATOM 586 O O . GLU A 1 80 ? 24.154 -11.704 -63.017 1.00 95.12 80 GLU A O 1
ATOM 591 N N . ILE A 1 81 ? 24.924 -10.073 -61.683 1.00 96.06 81 ILE A N 1
ATOM 592 C CA . ILE A 1 81 ? 25.136 -9.070 -62.727 1.00 96.06 81 ILE A CA 1
ATOM 593 C C . ILE A 1 81 ? 26.633 -8.849 -62.934 1.00 96.06 81 ILE A C 1
ATOM 595 O O . ILE A 1 81 ? 27.342 -8.466 -62.007 1.00 96.06 81 ILE A O 1
ATOM 599 N N . ARG A 1 82 ? 27.126 -9.017 -64.159 1.00 95.31 82 ARG A N 1
ATOM 600 C CA . ARG A 1 82 ? 28.479 -8.609 -64.554 1.00 95.31 82 ARG A CA 1
ATOM 601 C C . ARG A 1 82 ? 28.433 -7.264 -65.260 1.00 95.31 82 ARG A C 1
ATOM 603 O O . ARG A 1 82 ? 27.578 -7.036 -66.116 1.00 95.31 82 ARG A O 1
ATOM 610 N N . LEU A 1 83 ? 29.352 -6.379 -64.890 1.00 93.69 83 LEU A N 1
ATOM 611 C CA . LEU A 1 83 ? 29.552 -5.108 -65.575 1.00 93.69 83 LEU A CA 1
ATOM 612 C C . LEU A 1 83 ? 30.615 -5.305 -66.657 1.00 93.69 83 LEU A C 1
ATOM 614 O O . LEU A 1 83 ? 31.789 -5.473 -66.344 1.00 93.69 83 LEU A O 1
ATOM 618 N N . GLU A 1 84 ? 30.203 -5.310 -67.923 1.00 93.38 84 GLU A N 1
ATOM 619 C CA . GLU A 1 84 ? 31.121 -5.419 -69.062 1.00 93.38 84 GLU A CA 1
ATOM 620 C C . GLU A 1 84 ? 31.476 -4.025 -69.582 1.00 93.38 84 GLU A C 1
ATOM 622 O O . GLU A 1 84 ? 30.596 -3.276 -70.012 1.00 93.38 84 GLU A O 1
ATOM 627 N N . GLU A 1 85 ? 32.757 -3.666 -69.545 1.00 90.31 85 GLU A N 1
ATOM 628 C CA . GLU A 1 85 ? 33.241 -2.380 -70.047 1.00 90.31 85 GLU A CA 1
ATOM 629 C C . GLU A 1 85 ? 33.150 -2.301 -71.577 1.00 90.31 85 GLU A C 1
ATOM 631 O O . GLU A 1 85 ? 33.492 -3.242 -72.294 1.00 90.31 85 GLU A O 1
ATOM 636 N N . VAL A 1 86 ? 32.696 -1.153 -72.089 1.00 86.62 86 VAL A N 1
ATOM 637 C CA . VAL A 1 86 ? 32.567 -0.883 -73.539 1.00 86.62 86 VAL A CA 1
ATOM 638 C C . VAL A 1 86 ? 33.535 0.226 -73.997 1.00 86.62 86 VAL A C 1
ATOM 640 O O . VAL A 1 86 ? 33.518 0.632 -75.155 1.00 86.62 86 VAL A O 1
ATOM 643 N N . GLY A 1 87 ? 34.404 0.701 -73.096 1.00 78.06 87 GLY A N 1
ATOM 644 C CA . GLY A 1 87 ? 35.328 1.823 -73.297 1.00 78.06 87 GLY A CA 1
ATOM 645 C C . GLY A 1 87 ? 34.845 3.125 -72.639 1.00 78.06 87 GLY A C 1
ATOM 646 O O . GLY A 1 87 ? 33.647 3.410 -72.572 1.00 78.06 87 GLY A O 1
ATOM 647 N N . GLY A 1 88 ? 35.785 3.931 -72.132 1.00 80.25 88 GLY A N 1
ATOM 648 C CA . GLY A 1 88 ? 35.472 5.140 -71.358 1.00 80.25 88 GLY A CA 1
ATOM 649 C C . GLY 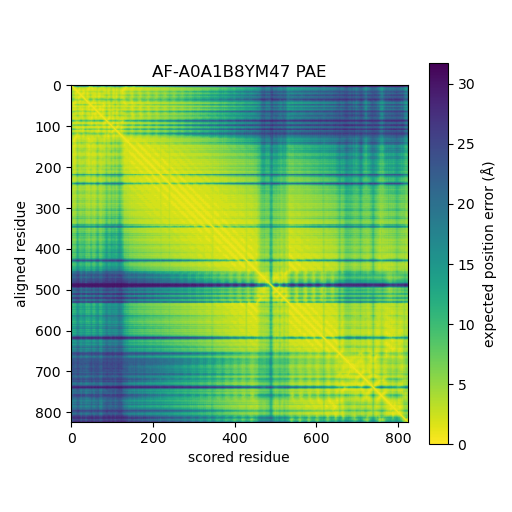A 1 88 ? 34.758 4.816 -70.037 1.00 80.25 88 GLY A C 1
ATOM 650 O O . GLY A 1 88 ? 35.167 3.912 -69.320 1.00 80.25 88 GLY A O 1
ATOM 651 N N . SER A 1 89 ? 33.685 5.545 -69.712 1.00 77.31 89 SER A N 1
ATOM 652 C CA . SER A 1 89 ? 32.848 5.326 -68.514 1.00 77.31 89 SER A CA 1
ATOM 653 C C . SER A 1 89 ? 31.612 4.438 -68.760 1.00 77.31 89 SER A C 1
ATOM 655 O O . SER A 1 89 ? 30.701 4.400 -67.926 1.00 77.31 89 SER A O 1
ATOM 657 N N . GLY A 1 90 ? 31.545 3.769 -69.918 1.00 89.62 90 GLY A N 1
ATOM 658 C CA . GLY A 1 90 ? 30.396 2.980 -70.362 1.00 89.62 90 GLY A CA 1
ATOM 659 C C . GLY A 1 90 ? 30.463 1.497 -69.981 1.00 89.62 90 GLY A C 1
ATOM 660 O O . GLY A 1 90 ? 31.486 0.843 -70.178 1.00 89.62 90 GLY A O 1
ATOM 661 N N . PHE A 1 91 ? 29.334 0.954 -69.525 1.00 91.88 91 PHE A N 1
ATOM 662 C CA . PHE A 1 91 ? 29.154 -0.434 -69.097 1.00 91.88 91 PHE A CA 1
ATOM 663 C C . PHE A 1 91 ? 27.911 -1.068 -69.732 1.00 91.88 91 PHE A C 1
ATOM 665 O O . PHE A 1 91 ? 26.927 -0.380 -70.013 1.00 91.88 91 PHE A O 1
ATOM 672 N N . ARG A 1 92 ? 27.916 -2.395 -69.874 1.00 94.94 92 ARG A N 1
ATOM 673 C CA . ARG A 1 92 ? 26.708 -3.216 -70.055 1.00 94.94 92 ARG A CA 1
ATOM 674 C C . ARG A 1 92 ? 26.446 -4.014 -68.785 1.00 94.94 92 ARG A C 1
ATOM 676 O O . ARG A 1 92 ? 27.366 -4.616 -68.238 1.00 94.94 92 ARG A O 1
ATOM 683 N N . LEU A 1 93 ? 25.193 -4.040 -68.335 1.00 96.00 93 LEU A N 1
ATOM 684 C CA . LEU A 1 93 ? 24.763 -4.874 -67.212 1.00 96.00 93 LEU A CA 1
ATOM 685 C C . LEU A 1 93 ? 24.317 -6.228 -67.772 1.00 96.00 93 LEU A C 1
ATOM 687 O O . LEU A 1 93 ? 23.224 -6.334 -68.333 1.00 96.00 93 LEU A O 1
ATOM 691 N N . ARG A 1 94 ? 25.167 -7.251 -67.655 1.00 95.88 94 ARG A N 1
ATOM 692 C CA . ARG A 1 94 ? 24.881 -8.621 -68.098 1.00 95.88 94 ARG A CA 1
ATOM 693 C C . ARG A 1 94 ? 24.389 -9.456 -66.924 1.00 95.88 94 ARG A C 1
ATOM 695 O O . ARG A 1 94 ? 25.157 -9.734 -66.009 1.00 95.88 94 ARG A O 1
ATOM 702 N N . ARG A 1 95 ? 23.130 -9.881 -66.959 1.00 95.81 95 ARG A N 1
ATOM 703 C CA . ARG A 1 95 ? 22.582 -10.864 -66.022 1.00 95.81 95 ARG A CA 1
ATOM 704 C C . ARG A 1 95 ? 23.019 -12.263 -66.433 1.00 95.81 95 ARG A C 1
ATOM 706 O O . ARG A 1 95 ? 22.736 -12.679 -67.557 1.00 95.81 95 ARG A O 1
ATOM 713 N N . ILE A 1 96 ? 23.687 -12.953 -65.518 1.00 93.44 96 ILE A N 1
ATOM 714 C CA . ILE A 1 96 ? 24.164 -14.322 -65.689 1.00 93.44 96 ILE A CA 1
ATOM 715 C C . ILE A 1 96 ? 23.043 -15.291 -65.322 1.00 93.44 96 ILE A C 1
ATOM 717 O O . ILE A 1 96 ? 22.433 -15.160 -64.259 1.00 93.44 96 ILE A O 1
ATOM 721 N N . SER A 1 97 ? 22.753 -16.243 -66.207 1.00 86.00 97 SER A N 1
ATOM 722 C CA . SER A 1 97 ? 21.685 -17.227 -66.006 1.00 86.00 97 SER A CA 1
ATOM 723 C C . SER A 1 97 ? 22.043 -18.581 -66.611 1.00 86.00 97 SER A C 1
ATOM 725 O O . SER A 1 97 ? 22.616 -18.667 -67.696 1.00 86.00 97 SER A O 1
ATOM 727 N N . SER A 1 98 ? 21.611 -19.661 -65.955 1.00 80.00 98 SER A N 1
ATOM 728 C CA . SER A 1 98 ? 21.722 -21.025 -66.488 1.00 80.00 98 SER A CA 1
ATOM 729 C C . SER A 1 98 ? 20.895 -21.249 -67.762 1.00 80.00 98 SER A C 1
ATOM 731 O O . SER A 1 98 ? 21.209 -22.147 -68.539 1.00 80.00 98 SER A O 1
ATOM 733 N N . SER A 1 99 ? 19.867 -20.428 -68.006 1.00 80.62 99 SER A N 1
ATOM 734 C CA . SER A 1 99 ? 19.027 -20.458 -69.215 1.00 80.62 99 SER A CA 1
ATOM 735 C C . SER A 1 99 ? 19.524 -19.554 -70.354 1.00 80.62 99 SER A C 1
ATOM 737 O O . SER A 1 99 ? 18.856 -19.453 -71.383 1.00 80.62 99 SER A O 1
ATOM 739 N N . GLY A 1 100 ? 20.687 -18.917 -70.187 1.00 87.62 100 GLY A N 1
ATOM 740 C CA . GLY A 1 100 ? 21.277 -17.985 -71.146 1.00 87.62 100 GLY A CA 1
ATOM 741 C C . GLY A 1 100 ? 21.298 -16.548 -70.627 1.00 87.62 100 GLY A C 1
ATOM 742 O O . GLY A 1 100 ? 20.318 -16.045 -70.077 1.00 87.62 100 GLY A O 1
ATOM 743 N N . ASP A 1 101 ? 22.435 -15.883 -70.814 1.00 94.31 101 ASP A N 1
ATOM 744 C CA . ASP A 1 101 ? 22.664 -14.538 -70.294 1.00 94.31 101 ASP A CA 1
ATOM 745 C C . ASP A 1 101 ? 21.872 -13.472 -71.058 1.00 94.31 101 ASP A C 1
ATOM 747 O O . ASP A 1 101 ? 21.610 -13.582 -72.262 1.00 94.31 101 ASP A O 1
ATOM 751 N N . SER A 1 102 ? 21.558 -12.379 -70.366 1.00 95.31 102 SER A N 1
ATOM 752 C CA . SER A 1 102 ? 20.820 -11.251 -70.935 1.00 95.31 102 SER A CA 1
ATOM 753 C C . SER A 1 102 ? 21.440 -9.908 -70.561 1.00 95.31 102 SER A C 1
ATOM 755 O O . SER A 1 102 ? 21.791 -9.696 -69.401 1.00 95.31 102 SER A O 1
ATOM 757 N N . TYR A 1 103 ? 21.513 -8.973 -71.505 1.00 95.19 103 TYR A N 1
ATOM 758 C CA . TYR A 1 103 ? 21.803 -7.569 -71.229 1.00 95.19 103 TYR A CA 1
ATOM 759 C C . TYR A 1 103 ? 20.545 -6.826 -70.780 1.00 95.19 103 TYR A C 1
ATOM 761 O O . TYR A 1 103 ? 19.454 -7.063 -71.305 1.00 95.19 103 TYR A O 1
ATOM 769 N N . LEU A 1 104 ? 20.701 -5.898 -69.837 1.00 96.06 104 LEU A N 1
ATOM 770 C CA . LEU A 1 104 ? 19.687 -4.878 -69.581 1.00 96.06 104 LEU A CA 1
ATOM 771 C C . LEU A 1 104 ? 19.672 -3.895 -70.756 1.00 96.06 104 LEU A C 1
ATOM 773 O O . LEU A 1 104 ? 20.732 -3.417 -71.160 1.00 96.06 104 LEU A O 1
ATOM 777 N N . VAL A 1 105 ? 18.497 -3.584 -71.304 1.00 94.75 105 VAL A N 1
ATOM 778 C CA . VAL A 1 105 ? 18.356 -2.701 -72.474 1.00 94.75 105 VAL A CA 1
ATOM 779 C C . VAL A 1 105 ? 17.296 -1.632 -72.225 1.00 94.75 105 VAL A C 1
ATOM 781 O O . VAL A 1 105 ? 16.189 -1.936 -71.785 1.00 94.75 105 VAL A O 1
ATOM 784 N N . ALA A 1 106 ? 17.638 -0.381 -72.537 1.00 93.56 106 ALA A N 1
ATOM 785 C CA . ALA A 1 106 ? 16.765 0.789 -72.491 1.00 93.56 106 ALA A CA 1
ATOM 786 C C . ALA A 1 106 ? 16.034 1.003 -73.828 1.00 93.56 106 ALA A C 1
ATOM 788 O O . ALA A 1 106 ? 16.642 1.390 -74.830 1.00 93.56 106 ALA A O 1
ATOM 789 N N . GLN A 1 107 ? 14.721 0.778 -73.847 1.00 87.69 107 GLN A N 1
ATOM 790 C CA . GLN A 1 107 ? 13.845 1.004 -75.002 1.00 87.69 107 GLN A CA 1
ATOM 791 C C . GLN A 1 107 ? 12.838 2.130 -74.713 1.00 87.69 107 GLN A C 1
ATOM 793 O O . GLN A 1 107 ? 12.656 2.531 -73.566 1.00 87.69 107 GLN A O 1
ATOM 798 N N . GLN A 1 108 ? 12.144 2.631 -75.744 1.00 77.31 108 GLN A N 1
ATOM 799 C CA . GLN A 1 108 ? 11.111 3.671 -75.577 1.00 77.31 108 GLN A CA 1
ATOM 800 C C . GLN A 1 108 ? 9.990 3.255 -74.606 1.00 77.31 108 GLN A C 1
ATOM 802 O O . GLN A 1 108 ? 9.424 4.108 -73.931 1.00 77.31 108 GLN A O 1
ATOM 807 N N . SER A 1 109 ? 9.687 1.955 -74.515 1.00 74.75 109 SER A N 1
ATOM 808 C CA . SER A 1 109 ? 8.658 1.389 -73.634 1.00 74.75 109 SER A CA 1
ATOM 809 C C . SER A 1 109 ? 9.148 1.035 -72.221 1.00 74.75 109 SER A C 1
ATOM 811 O O . SER A 1 109 ? 8.345 0.563 -71.421 1.00 74.75 109 SER A O 1
ATOM 813 N N . GLY A 1 110 ? 10.434 1.229 -71.899 1.00 86.62 110 GLY A N 1
ATOM 814 C CA . GLY A 1 110 ? 11.011 0.914 -70.586 1.00 86.62 110 GLY A CA 1
ATOM 815 C C . GLY A 1 110 ? 12.276 0.053 -70.648 1.00 86.62 110 GLY A C 1
ATOM 816 O O . GLY A 1 110 ? 12.979 0.018 -71.659 1.00 86.62 110 GLY A O 1
ATOM 817 N N . LEU A 1 111 ? 12.584 -0.625 -69.540 1.00 95.00 111 LEU A N 1
ATOM 818 C CA . LEU A 1 111 ? 13.741 -1.515 -69.418 1.00 95.00 111 LEU A CA 1
ATOM 819 C C . LEU A 1 111 ? 13.322 -2.972 -69.638 1.00 95.00 111 LEU A C 1
ATOM 821 O O . LEU A 1 111 ? 12.315 -3.412 -69.087 1.00 95.00 111 LEU A O 1
ATOM 825 N N . ILE A 1 112 ? 14.115 -3.729 -70.398 1.00 94.50 112 ILE A N 1
ATOM 826 C CA . ILE A 1 112 ? 13.918 -5.173 -70.600 1.00 94.50 112 ILE A CA 1
ATOM 827 C C . ILE A 1 112 ? 15.227 -5.947 -70.438 1.00 94.50 112 ILE A C 1
ATOM 829 O O . ILE A 1 112 ? 16.311 -5.407 -70.674 1.00 94.50 112 ILE A O 1
ATOM 833 N N . TRP A 1 113 ? 15.127 -7.229 -70.087 1.00 94.31 113 TRP A N 1
ATOM 834 C CA . TRP A 1 113 ? 16.228 -8.179 -70.238 1.00 94.31 113 TRP A CA 1
ATOM 835 C C . TRP A 1 113 ? 16.206 -8.779 -71.648 1.00 94.31 113 TRP A C 1
ATOM 837 O O . TRP A 1 113 ? 15.251 -9.457 -72.020 1.00 94.31 113 TRP A O 1
ATOM 847 N N . GLN A 1 114 ? 17.257 -8.549 -72.432 1.00 93.31 114 GLN A N 1
ATOM 848 C CA . GLN A 1 114 ? 17.394 -9.056 -73.800 1.00 93.31 114 GLN A CA 1
ATOM 849 C C . GLN A 1 114 ? 18.583 -10.016 -73.896 1.00 93.31 114 GLN A C 1
ATOM 851 O O . GLN A 1 114 ? 19.649 -9.714 -73.371 1.00 93.31 114 GLN A O 1
ATOM 856 N N . ALA A 1 115 ? 18.428 -11.158 -74.573 1.00 92.62 115 ALA A N 1
ATOM 857 C CA . ALA A 1 115 ? 19.500 -12.147 -74.734 1.00 92.62 115 ALA A CA 1
ATOM 858 C C . ALA A 1 115 ? 20.800 -11.529 -75.295 1.00 92.62 115 ALA A C 1
ATOM 860 O O . ALA A 1 115 ? 20.759 -10.649 -76.158 1.00 92.62 115 ALA A O 1
ATOM 861 N N . VAL A 1 116 ? 21.953 -11.990 -74.802 1.00 92.81 116 VAL A N 1
ATOM 862 C CA . VAL A 1 116 ? 23.282 -11.528 -75.242 1.00 92.81 116 VAL A CA 1
ATOM 863 C C . VAL A 1 116 ? 23.508 -11.847 -76.730 1.00 92.81 116 VAL A C 1
ATOM 865 O O . VAL A 1 116 ? 23.287 -12.969 -77.176 1.00 92.81 116 VAL A O 1
ATOM 868 N N . THR A 1 117 ? 23.985 -10.865 -77.503 1.00 88.81 117 THR A N 1
ATOM 869 C CA . THR A 1 117 ? 24.280 -10.985 -78.948 1.00 88.81 117 THR A CA 1
ATOM 870 C C . THR A 1 117 ? 25.722 -10.586 -79.262 1.00 88.81 117 THR A C 1
ATOM 872 O O . THR A 1 117 ? 26.293 -9.775 -78.538 1.00 88.81 117 THR A O 1
ATOM 875 N N . SER A 1 118 ? 26.282 -11.035 -80.390 1.00 83.50 118 SER A N 1
ATOM 876 C CA . SER A 1 118 ? 27.642 -10.672 -80.837 1.00 83.50 118 SER A CA 1
ATOM 877 C C . SER A 1 118 ? 27.839 -9.185 -81.175 1.00 83.50 118 SER A C 1
ATOM 879 O O . SER A 1 118 ? 28.974 -8.718 -81.237 1.00 83.50 118 SER A O 1
ATOM 881 N N . SER A 1 119 ? 26.762 -8.421 -81.391 1.00 85.50 119 SER A N 1
ATOM 882 C CA . SER A 1 119 ? 26.807 -6.971 -81.648 1.00 85.50 119 SER A CA 1
ATOM 883 C C . SER A 1 119 ? 25.745 -6.236 -80.816 1.00 85.50 119 SER A C 1
ATOM 885 O O . SER A 1 119 ? 24.697 -5.864 -81.345 1.00 85.50 119 SER A O 1
ATOM 887 N N . PRO A 1 120 ? 25.971 -6.059 -79.498 1.00 84.94 120 PRO A N 1
ATOM 888 C CA . PRO A 1 120 ? 24.979 -5.478 -78.595 1.00 84.94 120 PRO A CA 1
ATOM 889 C C . PRO A 1 120 ? 24.648 -4.023 -78.951 1.00 84.94 120 PRO A C 1
ATOM 891 O O . PRO A 1 120 ? 25.546 -3.232 -79.243 1.00 84.94 120 PRO A O 1
ATOM 894 N N . SER A 1 121 ? 23.363 -3.660 -78.879 1.00 84.06 121 SER A N 1
ATOM 895 C CA . SER A 1 121 ? 22.880 -2.313 -79.218 1.00 84.06 121 SER A CA 1
ATOM 896 C C . SER A 1 121 ? 23.424 -1.217 -78.287 1.00 84.06 121 SER A C 1
ATOM 898 O O . SER A 1 121 ? 23.745 -1.473 -77.125 1.00 84.06 121 SER A O 1
ATOM 900 N N . LEU A 1 122 ? 23.450 0.034 -78.769 1.00 86.81 122 LEU A N 1
ATOM 901 C CA . LEU A 1 122 ? 23.767 1.212 -77.941 1.00 86.81 122 LEU A CA 1
ATOM 902 C C . LEU A 1 122 ? 22.763 1.412 -76.791 1.00 86.81 122 LEU A C 1
ATOM 904 O O . LEU A 1 122 ? 23.108 1.979 -75.760 1.00 86.81 122 LEU A O 1
ATOM 908 N N . SER A 1 123 ? 21.539 0.901 -76.937 1.00 90.94 123 SER A N 1
ATOM 909 C CA . SER A 1 123 ? 20.517 0.880 -75.884 1.00 90.94 123 SER A CA 1
ATOM 910 C C . SER A 1 123 ? 20.857 -0.047 -74.710 1.00 90.94 123 SER A C 1
ATOM 912 O O . SER A 1 123 ? 20.206 0.038 -73.674 1.00 90.94 123 SER A O 1
ATOM 914 N N . ALA A 1 124 ? 21.854 -0.929 -74.844 1.00 92.88 124 ALA A N 1
ATOM 915 C CA . ALA A 1 124 ? 22.368 -1.760 -73.752 1.00 92.88 124 ALA A CA 1
ATOM 916 C C . ALA A 1 124 ? 23.506 -1.084 -72.959 1.00 92.88 124 ALA A C 1
ATOM 918 O O . ALA A 1 124 ? 24.037 -1.677 -72.019 1.00 92.88 124 ALA A O 1
ATOM 919 N N . GLN A 1 125 ? 23.926 0.121 -73.361 1.00 94.25 125 GLN A N 1
ATOM 920 C CA . GLN A 1 125 ? 25.028 0.850 -72.740 1.00 94.25 125 GLN A CA 1
ATOM 921 C C . GLN A 1 125 ? 24.518 1.825 -71.676 1.00 94.25 125 GLN A C 1
ATOM 923 O O . GLN A 1 125 ? 23.617 2.629 -71.920 1.00 94.25 125 GLN A O 1
ATOM 928 N N . PHE A 1 126 ? 25.154 1.784 -70.510 1.00 95.50 126 PHE A N 1
ATOM 929 C CA . PHE A 1 126 ? 24.894 2.670 -69.383 1.00 95.50 126 PHE A CA 1
ATOM 930 C C . PHE A 1 126 ? 26.188 3.331 -68.922 1.00 95.50 126 PHE A C 1
ATOM 932 O O . PHE A 1 126 ? 27.270 2.771 -69.080 1.00 95.50 126 PHE A O 1
ATOM 939 N N . THR A 1 127 ? 26.095 4.501 -68.305 1.00 94.31 127 THR A N 1
ATOM 940 C CA . THR A 1 127 ? 27.186 5.050 -67.493 1.00 94.31 127 THR A CA 1
ATOM 941 C C . THR A 1 127 ? 26.888 4.815 -66.020 1.00 94.31 127 THR A C 1
ATOM 943 O O . THR A 1 127 ? 25.726 4.742 -65.615 1.00 94.31 127 THR A O 1
ATOM 946 N N . ARG A 1 128 ? 27.938 4.668 -65.210 1.00 92.88 128 ARG A N 1
ATOM 947 C CA . ARG A 1 128 ? 27.821 4.457 -63.764 1.00 92.88 128 ARG A CA 1
ATOM 948 C C . ARG A 1 128 ? 28.379 5.655 -63.008 1.00 92.88 128 ARG A C 1
ATOM 950 O O . ARG A 1 128 ? 29.546 6.001 -63.175 1.00 92.88 128 ARG A O 1
ATOM 957 N N . THR A 1 129 ? 27.583 6.232 -62.118 1.00 93.06 129 THR A N 1
ATOM 958 C CA . THR A 1 129 ? 28.048 7.205 -61.119 1.00 93.06 129 THR A CA 1
ATOM 959 C C . THR A 1 129 ? 28.174 6.512 -59.767 1.00 93.06 129 THR A C 1
ATOM 961 O O . THR A 1 129 ? 27.248 5.827 -59.343 1.00 93.06 129 THR A O 1
ATOM 964 N N . ILE A 1 130 ? 29.311 6.677 -59.088 1.00 94.00 130 ILE A N 1
ATOM 965 C CA . ILE A 1 130 ? 29.505 6.171 -57.724 1.00 94.00 130 ILE A CA 1
ATOM 966 C C . ILE A 1 130 ? 28.994 7.231 -56.745 1.00 94.00 130 ILE A C 1
ATOM 968 O O . ILE A 1 130 ? 29.543 8.328 -56.702 1.00 94.00 130 ILE A O 1
ATOM 972 N N . VAL A 1 131 ? 27.951 6.894 -55.989 1.00 94.25 131 VAL A N 1
ATOM 973 C CA . VAL A 1 131 ? 27.375 7.711 -54.909 1.00 94.25 131 VAL A CA 1
ATOM 974 C C . VAL A 1 131 ? 28.160 7.492 -53.623 1.00 94.25 131 VAL A C 1
ATOM 976 O O . VAL A 1 131 ? 28.643 8.447 -53.030 1.00 94.25 131 VAL A O 1
ATOM 979 N N . THR A 1 132 ? 28.350 6.226 -53.251 1.00 95.81 132 THR A N 1
ATOM 980 C CA . THR A 1 132 ? 29.105 5.815 -52.063 1.00 95.81 132 THR A CA 1
ATOM 981 C C . THR A 1 132 ? 30.168 4.809 -52.487 1.00 95.81 132 THR A C 1
ATOM 983 O O . THR A 1 132 ? 29.887 3.911 -53.288 1.00 95.81 132 THR A O 1
ATOM 986 N N . LYS A 1 133 ? 31.400 4.980 -51.997 1.00 96.25 133 LYS A N 1
ATOM 987 C CA . LYS A 1 133 ? 32.538 4.096 -52.299 1.00 96.25 133 LYS A CA 1
ATOM 988 C C . LYS A 1 133 ? 32.339 2.697 -51.689 1.00 96.25 133 LYS A C 1
ATOM 990 O O . LYS A 1 133 ? 31.396 2.482 -50.931 1.00 96.25 133 LYS A O 1
ATOM 995 N N . SER A 1 134 ? 33.192 1.744 -52.071 1.00 95.38 134 SER A N 1
ATOM 996 C CA . SER A 1 134 ? 33.186 0.389 -51.503 1.00 95.38 134 SER A CA 1
ATOM 997 C C . SER A 1 134 ? 33.533 0.418 -50.019 1.00 95.38 134 SER A C 1
ATOM 999 O O . SER A 1 134 ? 34.231 1.325 -49.567 1.00 95.38 134 SER A O 1
ATOM 1001 N N . LEU A 1 135 ? 33.086 -0.590 -49.269 1.00 94.81 135 LEU A N 1
ATOM 1002 C CA . LEU A 1 135 ? 33.343 -0.671 -47.832 1.00 94.81 135 LEU A CA 1
ATOM 1003 C C . LEU A 1 135 ? 34.843 -0.678 -47.501 1.00 94.81 135 LEU A C 1
ATOM 1005 O O . LEU A 1 135 ? 35.241 -0.051 -46.532 1.00 94.81 135 LEU A O 1
ATOM 1009 N N . GLU A 1 136 ? 35.671 -1.315 -48.331 1.00 92.69 136 GLU A N 1
ATOM 1010 C CA . GLU A 1 136 ? 37.138 -1.287 -48.210 1.00 92.69 136 GLU A CA 1
ATOM 1011 C C . GLU A 1 136 ? 37.678 0.153 -48.179 1.00 92.69 136 GLU A C 1
ATOM 1013 O O . GLU A 1 136 ? 38.389 0.533 -47.258 1.00 92.69 136 GLU A O 1
ATOM 1018 N N . VAL A 1 137 ? 37.238 1.000 -49.116 1.00 94.56 137 VAL A N 1
ATOM 1019 C CA . VAL A 1 137 ? 37.632 2.417 -49.166 1.00 94.56 137 VAL A CA 1
ATOM 1020 C C . VAL A 1 137 ? 37.056 3.195 -47.980 1.00 94.56 137 VAL A C 1
ATOM 1022 O O . VAL A 1 137 ? 37.712 4.088 -47.454 1.00 94.56 137 VAL A O 1
ATOM 1025 N N . LEU A 1 138 ? 35.826 2.889 -47.559 1.00 95.50 138 LEU A N 1
ATOM 1026 C CA . LEU A 1 138 ? 35.209 3.568 -46.417 1.00 95.50 138 LEU A CA 1
ATOM 1027 C C . LEU A 1 138 ? 35.905 3.233 -45.088 1.00 95.50 138 LEU A C 1
ATOM 1029 O O . LEU A 1 138 ? 35.940 4.087 -44.208 1.00 95.50 138 LEU A O 1
ATOM 1033 N N . LYS A 1 139 ? 36.468 2.027 -44.938 1.00 93.44 139 LYS A N 1
ATOM 1034 C CA . LYS A 1 139 ? 37.249 1.638 -43.753 1.00 93.44 139 LYS A CA 1
ATOM 1035 C C . LYS A 1 139 ? 38.570 2.414 -43.660 1.00 93.44 139 LYS A C 1
ATOM 1037 O O . LYS A 1 139 ? 38.949 2.805 -42.565 1.00 93.44 139 LYS A O 1
ATOM 1042 N N . ASP A 1 140 ? 39.215 2.702 -44.792 1.00 92.81 140 ASP A N 1
ATOM 1043 C CA . ASP A 1 140 ? 40.487 3.443 -44.821 1.00 92.81 140 ASP A CA 1
ATOM 1044 C C . ASP A 1 140 ? 40.327 4.956 -44.594 1.00 92.81 140 ASP A C 1
ATOM 1046 O O . ASP A 1 140 ? 41.203 5.600 -44.018 1.00 92.81 140 ASP A O 1
ATOM 1050 N N . TRP A 1 141 ? 39.230 5.545 -45.085 1.00 91.81 141 TRP A N 1
ATOM 1051 C CA . TRP A 1 141 ? 39.073 7.008 -45.168 1.00 91.81 141 TRP A CA 1
ATOM 1052 C C . TRP A 1 141 ? 37.877 7.564 -44.385 1.00 91.81 141 TRP A C 1
ATOM 1054 O O . TRP A 1 141 ? 37.689 8.781 -44.338 1.00 91.81 141 TRP A O 1
ATOM 1064 N N . GLY A 1 142 ? 37.062 6.696 -43.786 1.00 92.38 142 GLY A N 1
ATOM 1065 C CA . GLY A 1 142 ? 35.786 7.048 -43.174 1.00 92.38 142 GLY A CA 1
ATOM 1066 C C . GLY A 1 142 ? 34.632 7.120 -44.181 1.00 92.38 142 GLY A C 1
ATOM 1067 O O . GLY A 1 142 ? 34.803 7.141 -45.402 1.00 92.38 142 GLY A O 1
ATOM 1068 N N . ALA A 1 143 ? 33.416 7.172 -43.646 1.00 94.75 143 ALA A N 1
ATOM 1069 C CA . ALA A 1 143 ? 32.169 7.284 -44.392 1.00 94.75 143 ALA A CA 1
ATOM 1070 C C . ALA A 1 143 ? 31.402 8.572 -44.084 1.00 94.75 143 ALA A C 1
ATOM 1072 O O . ALA A 1 143 ? 30.202 8.614 -44.308 1.00 94.75 143 ALA A O 1
ATOM 1073 N N . MET A 1 144 ? 32.055 9.625 -43.588 1.00 94.56 144 MET A N 1
ATOM 1074 C CA . MET A 1 144 ? 31.376 10.870 -43.213 1.00 94.56 144 MET A CA 1
ATOM 1075 C C . MET A 1 144 ? 30.428 11.383 -44.318 1.00 94.56 144 MET A C 1
ATOM 1077 O O . MET A 1 144 ? 30.839 11.596 -45.460 1.00 94.56 144 MET A O 1
ATOM 1081 N N . GLY A 1 145 ? 29.150 11.565 -43.972 1.00 90.00 145 GLY A N 1
ATOM 1082 C CA . GLY A 1 145 ? 28.092 12.032 -44.879 1.00 90.00 145 GLY A CA 1
ATOM 1083 C C . GLY A 1 145 ? 27.689 11.046 -45.985 1.00 90.00 145 GLY A C 1
ATOM 1084 O O . GLY A 1 145 ? 26.973 11.426 -46.914 1.00 90.00 145 GLY A O 1
ATOM 1085 N N . ALA A 1 146 ? 28.151 9.793 -45.931 1.00 94.00 146 ALA A N 1
ATOM 1086 C CA . ALA A 1 146 ? 27.813 8.780 -46.921 1.00 94.00 146 ALA A CA 1
ATOM 1087 C C . ALA A 1 146 ? 26.339 8.358 -46.842 1.00 94.00 146 ALA A C 1
ATOM 1089 O O . ALA A 1 146 ? 25.724 8.295 -45.777 1.00 94.00 146 ALA A O 1
ATOM 1090 N N . ASP A 1 147 ? 25.785 7.986 -47.996 1.00 94.31 147 ASP A N 1
ATOM 1091 C CA . ASP A 1 147 ? 24.470 7.363 -48.075 1.00 94.31 147 ASP A CA 1
ATOM 1092 C C . ASP A 1 147 ? 24.623 5.839 -48.047 1.00 94.31 147 ASP A C 1
ATOM 1094 O O . ASP A 1 147 ? 24.992 5.212 -49.050 1.00 94.31 147 ASP A O 1
ATOM 1098 N N . LEU A 1 148 ? 24.303 5.241 -46.904 1.00 95.81 148 LEU A N 1
ATOM 1099 C CA . LEU A 1 148 ? 24.356 3.801 -46.651 1.00 95.81 148 LEU A CA 1
ATOM 1100 C C . LEU A 1 148 ? 22.964 3.211 -46.385 1.00 95.81 148 LEU A C 1
ATOM 1102 O O . LEU A 1 148 ? 22.838 2.086 -45.909 1.00 95.81 148 LEU A O 1
ATOM 1106 N N . ARG A 1 149 ? 21.898 3.917 -46.787 1.00 95.38 149 ARG A N 1
ATOM 1107 C CA . ARG A 1 149 ? 20.526 3.399 -46.721 1.00 95.38 149 ARG A CA 1
ATOM 1108 C C . ARG A 1 149 ? 20.413 2.024 -47.378 1.00 95.38 149 ARG A C 1
ATOM 1110 O O . ARG A 1 149 ? 20.938 1.839 -48.485 1.00 95.38 149 ARG A O 1
ATOM 1117 N N . PHE A 1 150 ? 19.709 1.106 -46.716 1.00 94.69 150 PHE A N 1
ATOM 1118 C CA . PHE A 1 150 ? 19.525 -0.305 -47.097 1.00 94.69 150 PHE A CA 1
ATOM 1119 C C . PHE A 1 150 ? 20.799 -1.161 -47.163 1.00 94.69 150 PHE A C 1
ATOM 1121 O O . PHE A 1 150 ? 20.717 -2.327 -47.554 1.00 94.69 150 PHE A O 1
ATOM 1128 N N . ALA A 1 151 ? 21.971 -0.618 -46.818 1.00 95.25 151 ALA A N 1
ATOM 1129 C CA . ALA A 1 151 ? 23.217 -1.351 -46.966 1.00 95.25 151 ALA A CA 1
ATOM 1130 C C . ALA A 1 151 ? 23.270 -2.555 -46.011 1.00 95.25 151 ALA A C 1
ATOM 1132 O O . ALA A 1 151 ? 23.139 -2.410 -44.802 1.00 95.25 151 ALA A O 1
ATOM 1133 N N . TYR A 1 152 ? 23.502 -3.743 -46.566 1.00 94.81 152 TYR A N 1
ATOM 1134 C CA . TYR A 1 152 ? 23.900 -4.929 -45.816 1.00 94.81 152 TYR A CA 1
ATOM 1135 C C . TYR A 1 152 ? 25.388 -4.854 -45.442 1.00 94.81 152 TYR A C 1
ATOM 1137 O O . TYR A 1 152 ? 26.253 -4.954 -46.315 1.00 94.81 152 TYR A O 1
ATOM 1145 N N . LEU A 1 153 ? 25.659 -4.669 -44.157 1.00 95.38 153 LEU A N 1
ATOM 1146 C CA . LEU A 1 153 ? 26.973 -4.527 -43.526 1.00 95.38 153 LEU A CA 1
ATOM 1147 C C . LEU A 1 153 ? 27.117 -5.477 -42.322 1.00 95.38 153 LEU A C 1
ATOM 1149 O O . LEU A 1 153 ? 27.904 -5.197 -41.425 1.00 95.38 153 LEU A O 1
ATOM 1153 N N . ALA A 1 154 ? 26.315 -6.542 -42.269 1.00 94.44 154 ALA A N 1
ATOM 1154 C CA . ALA A 1 154 ? 26.291 -7.497 -41.168 1.00 94.44 154 ALA A CA 1
ATOM 1155 C C . ALA A 1 154 ? 27.589 -8.310 -41.072 1.00 94.44 154 ALA A C 1
ATOM 1157 O O . ALA A 1 154 ? 28.193 -8.635 -42.097 1.00 94.44 154 ALA A O 1
ATOM 1158 N N . GLU A 1 155 ? 27.971 -8.656 -39.841 1.00 93.06 155 GLU A N 1
ATOM 1159 C CA . GLU A 1 155 ? 29.196 -9.388 -39.473 1.00 93.06 155 GLU A CA 1
ATOM 1160 C C . GLU A 1 155 ? 30.508 -8.711 -39.927 1.00 93.06 155 GLU A C 1
ATOM 1162 O O . GLU A 1 155 ? 31.583 -9.314 -39.919 1.00 93.06 155 GLU A O 1
ATOM 1167 N N . GLU A 1 156 ? 30.450 -7.437 -40.315 1.00 93.94 156 GLU A N 1
ATOM 1168 C CA . GLU A 1 156 ? 31.619 -6.669 -40.725 1.00 93.94 156 GLU A CA 1
ATOM 1169 C C . GLU A 1 156 ? 32.395 -6.151 -39.510 1.00 93.94 156 GLU A C 1
ATOM 1171 O O . GLU A 1 156 ? 31.829 -5.715 -38.508 1.00 93.94 156 GLU A O 1
ATOM 1176 N N . ASN A 1 157 ? 33.721 -6.105 -39.634 1.00 94.38 157 ASN A N 1
ATOM 1177 C CA . ASN A 1 157 ? 34.544 -5.331 -38.710 1.00 94.38 157 ASN A CA 1
ATOM 1178 C C . ASN A 1 157 ? 34.519 -3.854 -39.125 1.00 94.38 157 ASN A C 1
ATOM 1180 O O . ASN A 1 157 ? 35.119 -3.504 -40.147 1.00 94.38 157 ASN A O 1
ATOM 1184 N N . LEU A 1 158 ? 33.823 -3.024 -38.347 1.00 96.00 158 LEU A N 1
ATOM 1185 C CA . LEU A 1 158 ? 33.666 -1.576 -38.529 1.00 96.00 158 LEU A CA 1
ATOM 1186 C C . LEU A 1 158 ? 34.296 -0.788 -37.366 1.00 96.00 158 LEU A C 1
ATOM 1188 O O . LEU A 1 158 ? 33.910 0.352 -37.103 1.00 96.00 158 LEU A O 1
ATOM 1192 N N . ASN A 1 159 ? 35.243 -1.397 -36.651 1.00 95.50 159 ASN A N 1
ATOM 1193 C CA . ASN A 1 159 ? 35.923 -0.764 -35.525 1.00 95.50 159 ASN A CA 1
ATOM 1194 C C . ASN A 1 159 ? 36.636 0.521 -35.966 1.00 95.50 159 ASN A C 1
ATOM 1196 O O . ASN A 1 159 ? 37.192 0.574 -37.062 1.00 95.50 159 ASN A O 1
ATOM 1200 N N . GLU A 1 160 ? 36.622 1.537 -35.100 1.00 94.88 160 GLU A N 1
ATOM 1201 C CA . GLU A 1 160 ? 37.283 2.844 -35.292 1.00 94.88 160 GLU A CA 1
ATOM 1202 C C . GLU A 1 160 ? 36.845 3.619 -36.551 1.00 94.88 160 GLU A C 1
ATOM 1204 O O . GLU A 1 160 ? 37.418 4.652 -36.900 1.00 94.88 160 GLU A O 1
ATOM 1209 N N . MET A 1 161 ? 35.803 3.154 -37.243 1.00 95.94 161 MET A N 1
ATOM 1210 C CA . MET A 1 161 ? 35.334 3.772 -38.472 1.00 95.94 161 MET A CA 1
ATOM 1211 C C . MET A 1 161 ? 34.591 5.081 -38.176 1.00 95.94 161 MET A C 1
ATOM 1213 O O . MET A 1 161 ? 33.648 5.119 -37.386 1.00 95.94 161 MET A O 1
ATOM 1217 N N . VAL A 1 162 ? 34.976 6.156 -38.870 1.00 96.81 162 VAL A N 1
ATOM 1218 C CA . VAL A 1 162 ? 34.321 7.469 -38.766 1.00 96.81 162 VAL A CA 1
ATOM 1219 C C . VAL A 1 162 ? 33.110 7.516 -39.697 1.00 96.81 162 VAL A C 1
ATOM 1221 O O . VAL A 1 162 ? 33.256 7.586 -40.917 1.00 96.81 162 VAL A O 1
ATOM 1224 N N . MET A 1 163 ? 31.905 7.489 -39.135 1.00 96.38 163 MET A N 1
ATOM 1225 C CA . MET A 1 163 ? 30.612 7.450 -39.835 1.00 96.38 163 MET A CA 1
ATOM 1226 C C . MET A 1 163 ? 29.740 8.677 -39.547 1.00 96.38 163 MET A C 1
ATOM 1228 O O . MET A 1 163 ? 28.535 8.642 -39.770 1.00 96.38 163 MET A O 1
ATOM 1232 N N . MET A 1 164 ? 30.326 9.782 -39.088 1.00 96.38 164 MET A N 1
ATOM 1233 C CA . MET A 1 164 ? 29.582 10.990 -38.726 1.00 96.38 164 MET A CA 1
ATOM 1234 C C . MET A 1 164 ? 28.612 11.431 -39.834 1.00 96.38 164 MET A C 1
ATOM 1236 O O . MET A 1 164 ? 28.979 11.480 -41.013 1.00 96.38 164 MET A O 1
ATOM 1240 N N . THR A 1 165 ? 27.382 11.807 -39.476 1.00 95.44 165 THR A N 1
ATOM 1241 C CA . THR A 1 165 ? 26.343 12.326 -40.401 1.00 95.44 165 THR A CA 1
ATOM 1242 C C . THR A 1 165 ? 25.895 11.371 -41.525 1.00 95.44 165 THR A C 1
ATOM 1244 O O . THR A 1 165 ? 25.227 11.797 -42.468 1.00 95.44 165 THR A O 1
ATOM 1247 N N . VAL A 1 166 ? 26.249 10.083 -41.452 1.00 96.81 166 VAL A N 1
ATOM 1248 C CA . VAL A 1 166 ? 25.789 9.041 -42.390 1.00 96.81 166 VAL A CA 1
ATOM 1249 C C . VAL A 1 166 ? 24.280 8.814 -42.278 1.00 96.81 166 VAL A C 1
ATOM 1251 O O . VAL A 1 166 ? 23.704 8.876 -41.192 1.00 96.81 166 VAL A O 1
ATOM 1254 N N . ASP A 1 167 ? 23.643 8.472 -43.401 1.00 96.19 167 ASP A N 1
ATOM 1255 C CA . ASP A 1 167 ? 22.290 7.904 -43.404 1.00 96.19 167 ASP A CA 1
ATOM 1256 C C . ASP A 1 167 ? 22.352 6.369 -43.512 1.00 96.19 167 ASP A C 1
ATOM 1258 O O . ASP A 1 167 ? 22.610 5.825 -44.591 1.00 96.19 167 ASP A O 1
ATOM 1262 N N . LEU A 1 168 ? 22.117 5.680 -42.388 1.00 97.38 168 LEU A N 1
ATOM 1263 C CA . LEU A 1 168 ? 22.017 4.220 -42.249 1.00 97.38 168 LEU A CA 1
ATOM 1264 C C . LEU A 1 168 ? 20.560 3.728 -42.268 1.00 97.38 168 LEU A C 1
ATOM 1266 O O . LEU A 1 168 ? 20.287 2.601 -41.858 1.00 97.38 168 LEU A O 1
ATOM 1270 N N . SER A 1 169 ? 19.591 4.529 -42.723 1.00 96.88 169 SER A N 1
ATOM 1271 C CA . SER A 1 169 ? 18.184 4.110 -42.671 1.00 96.88 169 SER A CA 1
ATOM 1272 C C . SER A 1 169 ? 17.968 2.778 -43.405 1.00 96.88 169 SER A C 1
ATOM 1274 O O . SER A 1 169 ? 18.262 2.652 -44.599 1.00 96.88 169 SER A O 1
ATOM 1276 N N . ASN A 1 170 ? 17.385 1.800 -42.712 1.00 96.31 170 ASN A N 1
ATOM 1277 C CA . ASN A 1 170 ? 17.139 0.426 -43.159 1.00 96.31 170 ASN A CA 1
ATOM 1278 C C . ASN A 1 170 ? 18.412 -0.389 -43.464 1.00 96.31 170 ASN A C 1
ATOM 1280 O O . ASN A 1 170 ? 18.325 -1.409 -44.147 1.00 96.31 170 ASN A O 1
ATOM 1284 N N . ALA A 1 171 ? 19.591 0.068 -43.034 1.00 96.88 171 ALA A N 1
ATOM 1285 C CA . ALA A 1 171 ? 20.814 -0.720 -43.115 1.00 96.88 171 ALA A CA 1
ATOM 1286 C C . ALA A 1 171 ? 20.772 -1.894 -42.123 1.00 96.88 171 ALA A C 1
ATOM 1288 O O . ALA A 1 171 ? 20.099 -1.839 -41.091 1.00 96.88 171 ALA A O 1
ATOM 1289 N N . ASP A 1 172 ? 21.505 -2.954 -42.447 1.00 96.50 172 ASP A N 1
ATOM 1290 C CA . ASP A 1 172 ? 21.615 -4.149 -41.618 1.00 96.50 172 ASP A CA 1
ATOM 1291 C C . ASP A 1 172 ? 23.070 -4.359 -41.207 1.00 96.50 172 ASP A C 1
ATOM 1293 O O . ASP A 1 172 ? 23.907 -4.679 -42.047 1.00 96.50 172 ASP A O 1
ATOM 1297 N N . LEU A 1 173 ? 23.366 -4.131 -39.931 1.00 97.56 173 LEU A N 1
ATOM 1298 C CA . LEU A 1 173 ? 24.682 -4.239 -39.308 1.00 97.56 173 LEU A CA 1
ATOM 1299 C C . LEU A 1 173 ? 24.726 -5.389 -38.290 1.00 97.56 173 LEU A C 1
ATOM 1301 O O . LEU A 1 173 ? 25.634 -5.410 -37.468 1.00 97.56 173 LEU A O 1
ATOM 1305 N N . HIS A 1 174 ? 23.766 -6.322 -38.283 1.00 97.25 174 HIS A N 1
ATOM 1306 C CA . HIS A 1 174 ? 23.720 -7.330 -37.221 1.00 97.25 174 HIS A CA 1
ATOM 1307 C C . HIS A 1 174 ? 25.031 -8.119 -37.093 1.00 97.25 174 HIS A C 1
ATOM 1309 O O . HIS A 1 174 ? 25.664 -8.479 -38.084 1.00 97.25 174 HIS A O 1
ATOM 1315 N N . GLY A 1 175 ? 25.445 -8.377 -35.854 1.00 95.50 175 GLY A N 1
ATOM 1316 C CA . GLY A 1 175 ? 26.676 -9.107 -35.541 1.00 95.50 175 GLY A CA 1
ATOM 1317 C C . GLY A 1 175 ? 27.983 -8.389 -35.904 1.00 95.50 175 GLY A C 1
ATOM 1318 O O . GLY A 1 175 ? 29.050 -8.969 -35.709 1.00 95.50 175 GLY A O 1
ATOM 1319 N N . SER A 1 176 ? 27.937 -7.159 -36.419 1.00 95.44 176 SER A N 1
ATOM 1320 C CA . SER A 1 176 ? 29.136 -6.375 -36.725 1.00 95.44 176 SER A CA 1
ATOM 1321 C C . SER A 1 176 ? 29.816 -5.851 -35.459 1.00 95.44 176 SER A C 1
ATOM 1323 O O . SER A 1 176 ? 29.184 -5.644 -34.421 1.00 95.44 176 SER A O 1
ATOM 1325 N N . THR A 1 177 ? 31.120 -5.591 -35.537 1.00 94.69 177 THR A N 1
ATOM 1326 C CA . THR A 1 177 ? 31.858 -4.940 -34.444 1.00 94.69 177 THR A CA 1
ATOM 1327 C C . THR A 1 177 ? 32.019 -3.455 -34.739 1.00 94.69 177 THR A C 1
ATOM 1329 O O . THR A 1 177 ? 32.400 -3.082 -35.848 1.00 94.69 177 THR A O 1
ATOM 1332 N N . LEU A 1 178 ? 31.721 -2.605 -33.754 1.00 95.69 178 LEU A N 1
ATOM 1333 C CA . LEU A 1 178 ? 31.749 -1.141 -33.872 1.00 95.69 178 LEU A CA 1
ATOM 1334 C C . LEU A 1 178 ? 32.651 -0.507 -32.803 1.00 95.69 178 LEU A C 1
ATOM 1336 O O . LEU A 1 178 ? 32.483 0.663 -32.456 1.00 95.69 178 LEU A O 1
ATOM 1340 N N . LEU A 1 179 ? 33.613 -1.270 -32.275 1.00 93.25 179 LEU A N 1
ATOM 1341 C CA . LEU A 1 179 ? 34.483 -0.844 -31.180 1.00 93.25 179 LEU A CA 1
ATOM 1342 C C . LEU A 1 179 ? 35.191 0.466 -31.547 1.00 93.25 179 LEU A C 1
ATOM 1344 O O . LEU A 1 179 ? 35.966 0.500 -32.502 1.00 93.25 179 LEU A O 1
ATOM 1348 N N . GLY A 1 180 ? 34.921 1.540 -30.802 1.00 93.06 180 GLY A N 1
ATOM 1349 C CA . GLY A 1 180 ? 35.534 2.855 -31.040 1.00 93.06 180 GLY A CA 1
ATOM 1350 C C . GLY A 1 180 ? 35.051 3.601 -32.292 1.00 93.06 180 GLY A C 1
ATOM 1351 O O . GLY A 1 180 ? 35.658 4.605 -32.653 1.00 93.06 180 GLY A O 1
ATOM 1352 N N . ALA A 1 181 ? 34.015 3.119 -32.986 1.00 96.69 181 ALA A N 1
ATOM 1353 C CA . ALA A 1 181 ? 33.463 3.805 -34.154 1.00 96.69 181 ALA A CA 1
ATOM 1354 C C . ALA A 1 181 ? 32.750 5.115 -33.762 1.00 96.69 181 ALA A C 1
ATOM 1356 O O . ALA A 1 181 ? 32.136 5.201 -32.697 1.00 96.69 181 ALA A O 1
ATOM 1357 N N . ASP A 1 182 ? 32.792 6.114 -34.646 1.00 97.56 182 ASP A N 1
ATOM 1358 C CA . ASP A 1 182 ? 32.135 7.415 -34.454 1.00 97.56 182 ASP A CA 1
ATOM 1359 C C . ASP A 1 182 ? 30.891 7.515 -35.345 1.00 97.56 182 ASP A C 1
ATOM 1361 O O . ASP A 1 182 ? 30.985 7.696 -36.562 1.00 97.56 182 ASP A O 1
ATOM 1365 N N . LEU A 1 183 ? 29.716 7.383 -34.737 1.00 97.75 183 LEU A N 1
ATOM 1366 C CA . LEU A 1 183 ? 28.398 7.487 -35.363 1.00 97.75 183 LEU A CA 1
ATOM 1367 C C . LEU A 1 183 ? 27.688 8.787 -34.954 1.00 97.75 183 LEU A C 1
ATOM 1369 O O . LEU A 1 183 ? 26.456 8.863 -34.957 1.00 97.75 183 LEU A O 1
ATOM 1373 N N . THR A 1 184 ? 28.437 9.840 -34.637 1.00 97.75 184 THR A N 1
ATOM 1374 C CA . THR A 1 184 ? 27.852 11.116 -34.226 1.00 97.75 184 THR A CA 1
ATOM 1375 C C . THR A 1 184 ? 26.927 11.686 -35.313 1.00 97.75 184 THR A C 1
ATOM 1377 O O . THR A 1 184 ? 27.290 11.768 -36.493 1.00 97.75 184 THR A O 1
ATOM 1380 N N . ASN A 1 185 ? 25.720 12.118 -34.930 1.00 97.62 185 ASN A N 1
ATOM 1381 C CA . ASN A 1 185 ? 24.682 12.654 -35.831 1.00 97.62 185 ASN A CA 1
ATOM 1382 C C . ASN A 1 185 ? 24.213 11.691 -36.948 1.00 97.62 185 ASN A C 1
ATOM 1384 O O . ASN A 1 185 ? 23.734 12.143 -37.993 1.00 97.62 185 ASN A O 1
ATOM 1388 N N . VAL A 1 186 ? 24.357 10.375 -36.775 1.00 98.19 186 VAL A N 1
ATOM 1389 C CA . VAL A 1 186 ? 23.925 9.383 -37.776 1.00 98.19 186 VAL A CA 1
ATOM 1390 C C . VAL A 1 186 ? 22.416 9.159 -37.735 1.00 98.19 186 VAL A C 1
ATOM 1392 O O . VAL A 1 186 ? 21.796 9.125 -36.670 1.00 98.19 186 VAL A O 1
ATOM 1395 N N . LYS A 1 187 ? 21.825 8.960 -38.917 1.00 98.31 187 LYS A N 1
ATOM 1396 C CA . LYS A 1 187 ? 20.415 8.604 -39.069 1.00 98.31 187 LYS A CA 1
ATOM 1397 C C . LYS A 1 187 ? 20.232 7.089 -39.145 1.00 98.31 187 LYS A C 1
ATOM 1399 O O . LYS A 1 187 ? 20.837 6.447 -40.000 1.00 98.31 187 LYS A O 1
ATOM 1404 N N . VAL A 1 188 ? 19.371 6.523 -38.299 1.00 98.25 188 VAL A N 1
ATOM 1405 C CA . VAL A 1 188 ? 19.250 5.063 -38.095 1.00 98.25 188 VAL A CA 1
ATOM 1406 C C . VAL A 1 188 ? 17.815 4.524 -38.188 1.00 98.25 188 VAL A C 1
ATOM 1408 O O . VAL A 1 188 ? 17.490 3.520 -37.557 1.00 98.25 188 VAL A O 1
ATOM 1411 N N . ASP A 1 189 ? 16.931 5.160 -38.966 1.00 98.19 189 ASP A N 1
ATOM 1412 C CA . ASP A 1 189 ? 15.540 4.694 -39.114 1.00 98.19 189 ASP A CA 1
ATOM 1413 C C . ASP A 1 189 ? 15.479 3.216 -39.541 1.00 98.19 189 ASP A C 1
ATOM 1415 O O . ASP A 1 189 ? 15.970 2.860 -40.612 1.00 98.19 189 ASP A O 1
ATOM 1419 N N . ASN A 1 190 ? 14.849 2.362 -38.730 1.00 97.75 190 ASN A N 1
ATOM 1420 C CA . ASN A 1 190 ? 14.742 0.909 -38.932 1.00 97.75 190 ASN A CA 1
ATOM 1421 C C . ASN A 1 190 ? 16.094 0.192 -39.160 1.00 97.75 190 ASN A C 1
ATOM 1423 O O . ASN A 1 190 ? 16.148 -0.823 -39.854 1.00 97.75 190 ASN A O 1
ATOM 1427 N N . CYS A 1 191 ? 17.193 0.740 -38.642 1.00 98.19 191 CYS A N 1
ATOM 1428 C CA . CYS A 1 191 ? 18.515 0.129 -38.750 1.00 98.19 191 CYS A CA 1
ATOM 1429 C C . CYS A 1 191 ? 18.639 -1.074 -37.803 1.00 98.19 191 CYS A C 1
ATOM 1431 O O . CYS A 1 191 ? 18.120 -1.033 -36.684 1.00 98.19 191 CYS A O 1
ATOM 1433 N N . ASN A 1 192 ? 19.342 -2.126 -38.223 1.00 98.44 192 ASN A N 1
ATOM 1434 C CA . ASN A 1 192 ? 19.565 -3.317 -37.408 1.00 98.44 192 ASN A CA 1
ATOM 1435 C C . ASN A 1 192 ? 21.005 -3.390 -36.884 1.00 98.44 192 ASN A C 1
ATOM 1437 O O . ASN A 1 192 ? 21.912 -3.735 -37.627 1.00 98.44 192 ASN A O 1
ATOM 1441 N N . PHE A 1 193 ? 21.201 -3.113 -35.599 1.00 98.31 193 PHE A N 1
ATOM 1442 C CA . PHE A 1 193 ? 22.456 -3.282 -34.861 1.00 98.31 193 PHE A CA 1
ATOM 1443 C C . PHE A 1 193 ? 22.474 -4.558 -34.009 1.00 98.31 193 PHE A C 1
ATOM 1445 O O . PHE A 1 193 ? 23.340 -4.700 -33.155 1.00 98.31 193 PHE A O 1
ATOM 1452 N N . SER A 1 194 ? 21.512 -5.471 -34.166 1.00 98.50 194 SER A N 1
ATOM 1453 C CA . SER A 1 194 ? 21.349 -6.584 -33.223 1.00 98.50 194 SER A CA 1
ATOM 1454 C C . SER A 1 194 ? 22.620 -7.432 -33.097 1.00 98.50 194 SER A C 1
ATOM 1456 O O . SER A 1 194 ? 23.223 -7.825 -34.095 1.00 98.50 194 SER A O 1
ATOM 1458 N N . GLY A 1 195 ? 23.022 -7.733 -31.864 1.00 97.38 195 GLY A N 1
ATOM 1459 C CA . GLY A 1 195 ? 24.224 -8.508 -31.556 1.00 97.38 195 GLY A CA 1
ATOM 1460 C C . GLY A 1 195 ? 25.550 -7.766 -31.753 1.00 97.38 195 GLY A C 1
ATOM 1461 O O . GLY A 1 195 ? 26.597 -8.397 -31.627 1.00 97.38 195 GLY A O 1
ATOM 1462 N N . CYS A 1 196 ? 25.537 -6.463 -32.053 1.00 96.75 196 CYS A N 1
ATOM 1463 C CA . CYS A 1 196 ? 26.765 -5.682 -32.176 1.00 96.75 196 CYS A CA 1
ATOM 1464 C C . CYS A 1 196 ? 27.454 -5.456 -30.826 1.00 96.75 196 CYS A C 1
ATOM 1466 O O . CYS A 1 196 ? 26.804 -5.289 -29.788 1.00 96.75 196 CYS A O 1
ATOM 1468 N N . ASP A 1 197 ? 28.782 -5.346 -30.867 1.00 93.94 197 ASP A N 1
ATOM 1469 C CA . ASP A 1 197 ? 29.564 -4.763 -29.777 1.00 93.94 197 ASP A CA 1
ATOM 1470 C C . ASP A 1 197 ? 29.730 -3.258 -30.006 1.00 93.94 197 ASP A C 1
ATOM 1472 O O . ASP A 1 197 ? 30.393 -2.840 -30.960 1.00 93.94 197 ASP A O 1
ATOM 1476 N N . LEU A 1 198 ? 29.091 -2.467 -29.139 1.00 94.50 198 LEU A N 1
ATOM 1477 C CA . LEU A 1 198 ? 29.083 -1.002 -29.166 1.00 94.50 198 LEU A CA 1
ATOM 1478 C C . LEU A 1 198 ? 30.033 -0.394 -28.127 1.00 94.50 198 LEU A C 1
ATOM 1480 O O . LEU A 1 198 ? 29.931 0.794 -27.806 1.00 94.50 198 LEU A O 1
ATOM 1484 N N . SER A 1 199 ? 30.916 -1.195 -27.530 1.00 92.81 199 SER A N 1
ATOM 1485 C CA . SER A 1 199 ? 31.894 -0.692 -26.564 1.00 92.81 199 SER A CA 1
ATOM 1486 C C . SER A 1 199 ? 32.700 0.452 -27.191 1.00 92.81 199 SER A C 1
ATOM 1488 O O . SER A 1 199 ? 33.146 0.357 -28.335 1.00 92.81 199 SER A O 1
ATOM 1490 N N . LYS A 1 200 ? 32.893 1.554 -26.459 1.00 93.31 200 LYS A N 1
ATOM 1491 C CA . LYS A 1 200 ? 33.616 2.759 -26.917 1.00 93.31 200 LYS A CA 1
ATOM 1492 C C . LYS A 1 200 ? 33.037 3.456 -28.156 1.00 93.31 200 LYS A C 1
ATOM 1494 O O . LYS A 1 200 ? 33.670 4.370 -28.676 1.00 93.31 200 LYS A O 1
ATOM 1499 N N . THR A 1 201 ? 31.892 3.016 -28.669 1.00 96.31 201 THR A N 1
ATOM 1500 C CA . THR A 1 201 ? 31.243 3.640 -29.823 1.00 96.31 201 THR A CA 1
ATOM 1501 C C . THR A 1 201 ? 30.615 4.968 -29.407 1.00 96.31 201 THR A C 1
ATOM 1503 O O . THR A 1 201 ? 29.930 5.029 -28.380 1.00 96.31 201 THR A O 1
ATOM 1506 N N . ASP A 1 202 ? 30.804 6.009 -30.220 1.00 97.44 202 ASP A N 1
ATOM 1507 C CA . ASP A 1 202 ? 30.129 7.296 -30.045 1.00 97.44 202 ASP A CA 1
ATOM 1508 C C . ASP A 1 202 ? 28.855 7.357 -30.899 1.00 97.44 202 ASP A C 1
ATOM 1510 O O . ASP A 1 202 ? 28.893 7.331 -32.124 1.00 97.44 202 ASP A O 1
ATOM 1514 N N . LEU A 1 203 ? 27.709 7.404 -30.236 1.00 97.50 203 LEU A N 1
ATOM 1515 C CA . LEU A 1 203 ? 26.353 7.480 -30.776 1.00 97.50 203 LEU A CA 1
ATOM 1516 C C . LEU A 1 203 ? 25.691 8.815 -30.379 1.00 97.50 203 LEU A C 1
ATOM 1518 O O . LEU A 1 203 ? 24.461 8.917 -30.341 1.00 97.50 203 LEU A O 1
ATOM 1522 N N . THR A 1 204 ? 26.486 9.843 -30.062 1.00 97.75 204 THR A N 1
ATOM 1523 C CA . THR A 1 204 ? 25.991 11.184 -29.720 1.00 97.75 204 THR A CA 1
ATOM 1524 C C . THR A 1 204 ? 25.095 11.728 -30.839 1.00 97.75 204 THR A C 1
ATOM 1526 O O . THR A 1 204 ? 25.464 11.726 -32.017 1.00 97.75 204 THR A O 1
ATOM 1529 N N . HIS A 1 205 ? 23.900 12.215 -30.486 1.00 97.81 205 HIS A N 1
ATOM 1530 C CA . HIS A 1 205 ? 22.924 12.784 -31.433 1.00 97.81 205 HIS A CA 1
ATOM 1531 C C . HIS A 1 205 ? 22.469 11.839 -32.565 1.00 97.81 205 HIS A C 1
ATOM 1533 O O . HIS A 1 205 ? 21.959 12.288 -33.600 1.00 97.81 205 HIS A O 1
ATOM 1539 N N . VAL A 1 206 ? 22.627 10.524 -32.397 1.00 98.00 206 VAL A N 1
ATOM 1540 C CA . VAL A 1 206 ? 22.023 9.551 -33.315 1.00 98.00 206 VAL A CA 1
ATOM 1541 C C . VAL A 1 206 ? 20.506 9.680 -33.269 1.00 98.00 206 VAL A C 1
ATOM 1543 O O . VAL A 1 206 ? 19.921 9.780 -32.194 1.00 98.00 206 VAL A O 1
ATOM 1546 N N . HIS A 1 207 ? 19.854 9.657 -34.429 1.00 97.88 207 HIS A N 1
ATOM 1547 C CA . HIS A 1 207 ? 18.403 9.805 -34.520 1.00 97.88 207 HIS A CA 1
ATOM 1548 C C . HIS A 1 207 ? 17.783 8.798 -35.488 1.00 97.88 207 HIS A C 1
ATOM 1550 O O . HIS A 1 207 ? 18.261 8.583 -36.603 1.00 97.88 207 HIS A O 1
ATOM 1556 N N . GLY A 1 208 ? 16.684 8.173 -35.085 1.00 97.19 208 GLY A N 1
ATOM 1557 C CA . GLY A 1 208 ? 15.948 7.249 -35.943 1.00 97.19 208 GLY A CA 1
ATOM 1558 C C . GLY A 1 208 ? 14.928 6.432 -35.169 1.00 97.19 208 GLY A C 1
ATOM 1559 O O . GLY A 1 208 ? 15.162 6.030 -34.032 1.00 97.19 208 GLY A O 1
ATOM 1560 N N . LYS A 1 209 ? 13.778 6.168 -35.786 1.00 97.62 209 LYS A N 1
ATOM 1561 C CA . LYS A 1 209 ? 12.731 5.346 -35.160 1.00 97.62 209 LYS A CA 1
ATOM 1562 C C . LYS A 1 209 ? 12.948 3.860 -35.422 1.00 97.62 209 LYS A C 1
ATOM 1564 O O . LYS A 1 209 ? 13.454 3.482 -36.479 1.00 97.62 209 LYS A O 1
ATOM 1569 N N . ASN A 1 210 ? 12.472 3.022 -34.503 1.00 97.75 210 ASN A N 1
ATOM 1570 C CA . ASN A 1 210 ? 12.438 1.560 -34.648 1.00 97.75 210 ASN A CA 1
ATOM 1571 C C . ASN A 1 210 ? 13.815 0.911 -34.907 1.00 97.75 210 ASN A C 1
ATOM 1573 O O . ASN A 1 210 ? 13.890 -0.137 -35.549 1.00 97.75 210 ASN A O 1
ATOM 1577 N N . ALA A 1 211 ? 14.907 1.536 -34.462 1.00 98.31 211 ALA A N 1
ATOM 1578 C CA . ALA A 1 211 ? 16.231 0.932 -34.549 1.00 98.31 211 ALA A CA 1
ATOM 1579 C C . ALA A 1 211 ? 16.316 -0.305 -33.634 1.00 98.31 211 ALA A C 1
ATOM 1581 O O . ALA A 1 211 ? 15.788 -0.306 -32.517 1.00 98.31 211 ALA A O 1
ATOM 1582 N N . LEU A 1 212 ? 16.970 -1.364 -34.107 1.00 98.69 212 LEU A N 1
ATOM 1583 C CA . LEU A 1 212 ? 17.106 -2.631 -33.392 1.00 98.69 212 LEU A CA 1
ATOM 1584 C C . LEU A 1 212 ? 18.504 -2.722 -32.785 1.00 98.69 212 LEU A C 1
ATOM 1586 O O . LEU A 1 212 ? 19.480 -2.831 -33.511 1.00 98.69 212 LEU A O 1
ATOM 1590 N N . PHE A 1 213 ? 18.591 -2.709 -31.465 1.00 98.06 213 PHE A N 1
ATOM 1591 C CA . PHE A 1 213 ? 19.804 -2.918 -30.672 1.00 98.06 213 PHE A CA 1
ATOM 1592 C C . PHE A 1 213 ? 19.711 -4.227 -29.878 1.00 98.06 213 PHE A C 1
ATOM 1594 O O . PHE A 1 213 ? 20.242 -4.344 -28.780 1.00 98.06 213 PHE A O 1
ATOM 1601 N N . GLU A 1 214 ? 18.968 -5.213 -30.377 1.00 98.19 214 GLU A N 1
ATOM 1602 C CA . GLU A 1 214 ? 18.684 -6.415 -29.605 1.00 98.19 214 GLU A CA 1
ATOM 1603 C C . GLU A 1 214 ? 19.969 -7.209 -29.315 1.00 98.19 214 GLU A C 1
ATOM 1605 O O . GLU A 1 214 ? 20.764 -7.476 -30.213 1.00 98.19 214 GLU A O 1
ATOM 1610 N N . ASN A 1 215 ? 20.154 -7.632 -28.061 1.00 97.62 215 ASN A N 1
ATOM 1611 C CA . ASN A 1 215 ? 21.316 -8.394 -27.594 1.00 97.62 215 ASN A CA 1
ATOM 1612 C C . ASN A 1 215 ? 22.674 -7.714 -27.862 1.00 97.62 215 ASN A C 1
ATOM 1614 O O . ASN A 1 215 ? 23.690 -8.403 -27.965 1.00 97.62 215 ASN A O 1
ATOM 1618 N N . CYS A 1 216 ? 22.714 -6.383 -27.969 1.00 96.75 216 CYS A N 1
ATOM 1619 C CA . CYS A 1 216 ? 23.973 -5.654 -28.101 1.00 96.75 216 CYS A CA 1
ATOM 1620 C C . CYS A 1 216 ? 24.786 -5.651 -26.804 1.00 96.75 216 CYS A C 1
ATOM 1622 O O . CYS A 1 216 ? 24.245 -5.690 -25.692 1.00 96.75 216 CYS A O 1
ATOM 1624 N N . ILE A 1 217 ? 26.100 -5.508 -26.955 1.00 94.69 217 ILE A N 1
ATOM 1625 C CA . ILE A 1 217 ? 26.986 -5.140 -25.854 1.00 94.69 217 ILE A CA 1
ATOM 1626 C C . ILE A 1 217 ? 27.050 -3.612 -25.801 1.00 94.69 217 ILE A C 1
ATOM 1628 O O . ILE A 1 217 ? 27.573 -2.975 -26.712 1.00 94.69 217 ILE A O 1
ATOM 1632 N N . VAL A 1 218 ? 26.505 -3.029 -24.735 1.00 91.94 218 VAL A N 1
ATOM 1633 C CA . 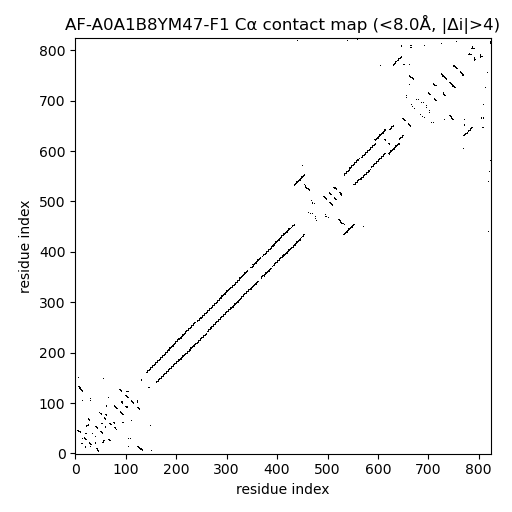VAL A 1 218 ? 26.563 -1.590 -24.425 1.00 91.94 218 VAL A CA 1
ATOM 1634 C C . VAL A 1 218 ? 27.612 -1.418 -23.325 1.00 91.94 218 VAL A C 1
ATOM 1636 O O . VAL A 1 218 ? 27.287 -1.273 -22.147 1.00 91.94 218 VAL A O 1
ATOM 1639 N N . GLY A 1 219 ? 28.870 -1.630 -23.712 1.00 81.75 219 GLY A N 1
ATOM 1640 C CA . GLY A 1 219 ? 30.004 -1.811 -22.811 1.00 81.75 219 GLY A CA 1
ATOM 1641 C C . GLY A 1 219 ? 30.683 -0.523 -22.353 1.00 81.75 219 GLY A C 1
ATOM 1642 O O . GLY A 1 219 ? 30.098 0.561 -22.333 1.00 81.75 219 GLY A O 1
ATOM 1643 N N . SER A 1 220 ? 31.953 -0.653 -21.966 1.00 84.00 220 SER A N 1
ATOM 1644 C CA . SER A 1 220 ? 32.755 0.454 -21.440 1.00 84.00 220 SER A CA 1
ATOM 1645 C C . SER A 1 220 ? 32.847 1.589 -22.451 1.00 84.00 220 SER A C 1
ATOM 1647 O O . SER A 1 220 ? 33.156 1.342 -23.619 1.00 84.00 220 SER A O 1
ATOM 1649 N N . ASP A 1 221 ? 32.630 2.815 -21.981 1.00 83.88 221 ASP A N 1
ATOM 1650 C CA . ASP A 1 221 ? 32.746 4.052 -22.756 1.00 83.88 221 ASP A CA 1
ATOM 1651 C C . ASP A 1 221 ? 31.814 4.129 -23.981 1.00 83.88 221 ASP A C 1
ATOM 1653 O O . ASP A 1 221 ? 32.041 4.952 -24.865 1.00 83.88 221 ASP A O 1
ATOM 1657 N N . THR A 1 222 ? 30.759 3.304 -24.063 1.00 93.94 222 THR A N 1
ATOM 1658 C CA . THR A 1 222 ? 29.683 3.563 -25.030 1.00 93.94 222 THR A CA 1
ATOM 1659 C C . THR A 1 222 ? 29.023 4.892 -24.673 1.00 93.94 222 THR A C 1
ATOM 1661 O O . THR A 1 222 ? 28.511 5.062 -23.561 1.00 93.94 222 THR A O 1
ATOM 1664 N N . ASN A 1 223 ? 29.022 5.822 -25.622 1.00 95.50 223 ASN A N 1
ATOM 1665 C CA . ASN A 1 223 ? 28.491 7.166 -25.452 1.00 95.50 223 ASN A CA 1
ATOM 1666 C C . ASN A 1 223 ? 27.267 7.317 -26.359 1.00 95.50 223 ASN A C 1
ATOM 1668 O O . ASN A 1 223 ? 27.384 7.196 -27.566 1.00 95.50 223 ASN A O 1
ATOM 1672 N N . MET A 1 224 ? 26.082 7.547 -25.808 1.00 96.00 224 MET A N 1
ATOM 1673 C CA . MET A 1 224 ? 24.849 7.804 -26.563 1.00 96.00 224 MET A CA 1
ATOM 1674 C C . MET A 1 224 ? 24.050 8.988 -25.974 1.00 96.00 224 MET A C 1
ATOM 1676 O O . MET A 1 224 ? 22.839 8.881 -25.760 1.00 96.00 224 MET A O 1
ATOM 1680 N N . PRO A 1 225 ? 24.689 10.124 -25.640 1.00 96.62 225 PRO A N 1
ATOM 1681 C CA . PRO A 1 225 ? 23.973 11.265 -25.124 1.00 96.62 225 PRO A CA 1
ATOM 1682 C C . PRO A 1 225 ? 23.171 11.936 -26.237 1.00 96.62 225 PRO A C 1
ATOM 1684 O O . PRO A 1 225 ? 23.574 11.955 -27.403 1.00 96.62 225 PRO A O 1
ATOM 1687 N N . ASP A 1 226 ? 22.025 12.501 -25.863 1.00 98.00 226 ASP A N 1
ATOM 1688 C CA . ASP A 1 226 ? 21.149 13.256 -26.769 1.00 98.00 226 ASP A CA 1
ATOM 1689 C C . ASP A 1 226 ? 20.670 12.473 -28.009 1.00 98.00 226 ASP A C 1
ATOM 1691 O O . ASP A 1 226 ? 20.255 13.078 -29.001 1.00 98.00 226 ASP A O 1
ATOM 1695 N N . ALA A 1 227 ? 20.727 11.138 -27.978 1.00 98.19 227 ALA A N 1
ATOM 1696 C CA . ALA A 1 227 ? 20.177 10.311 -29.043 1.00 98.19 227 ALA A CA 1
ATOM 1697 C C . ALA A 1 227 ? 18.639 10.320 -29.014 1.00 98.19 227 ALA A C 1
ATOM 1699 O O . ALA A 1 227 ? 18.017 10.344 -27.949 1.00 98.19 227 ALA A O 1
ATOM 1700 N N . GLU A 1 228 ? 18.017 10.265 -30.191 1.00 98.62 228 GLU A N 1
ATOM 1701 C CA . GLU A 1 228 ? 16.565 10.268 -30.378 1.00 98.62 228 GLU A CA 1
ATOM 1702 C C . GLU A 1 228 ? 16.112 8.964 -31.045 1.00 98.62 228 GLU A C 1
ATOM 1704 O O . GLU A 1 228 ? 16.133 8.813 -32.269 1.00 98.62 228 GLU A O 1
ATOM 1709 N N . LEU A 1 229 ? 15.704 8.003 -30.217 1.00 98.38 229 LEU A N 1
ATOM 1710 C CA . LEU A 1 229 ? 15.463 6.608 -30.587 1.00 98.38 229 LEU A CA 1
ATOM 1711 C C . LEU A 1 229 ? 14.057 6.131 -30.171 1.00 98.38 229 LEU A C 1
ATOM 1713 O O . LEU A 1 229 ? 13.923 5.168 -29.406 1.00 98.38 229 LEU A O 1
ATOM 1717 N N . PRO A 1 230 ? 12.975 6.781 -30.645 1.00 98.50 230 PRO A N 1
ATOM 1718 C CA . PRO A 1 230 ? 11.620 6.361 -30.312 1.00 98.50 230 PRO A CA 1
ATOM 1719 C C . PRO A 1 230 ? 11.345 4.940 -30.824 1.00 98.50 230 PRO A C 1
ATOM 1721 O O . PRO A 1 230 ? 11.664 4.596 -31.969 1.00 98.50 230 PRO A O 1
ATOM 1724 N N . ASN A 1 231 ? 10.713 4.124 -29.978 1.00 98.31 231 ASN A N 1
ATOM 1725 C CA . ASN A 1 231 ? 10.380 2.718 -30.246 1.00 98.31 231 ASN A CA 1
ATOM 1726 C C . ASN A 1 231 ? 11.582 1.816 -30.595 1.00 98.31 231 ASN A C 1
ATOM 1728 O O . ASN A 1 231 ? 11.405 0.770 -31.223 1.00 98.31 231 ASN A O 1
ATOM 1732 N N . ALA A 1 232 ? 12.807 2.202 -30.227 1.00 98.38 232 ALA A N 1
ATOM 1733 C CA . ALA A 1 232 ? 13.972 1.343 -30.415 1.00 98.38 232 ALA A CA 1
ATOM 1734 C C . ALA A 1 232 ? 13.910 0.086 -29.526 1.00 98.38 232 ALA A C 1
ATOM 1736 O O . ALA A 1 232 ? 13.276 0.075 -28.467 1.00 98.38 232 ALA A O 1
ATOM 1737 N N . ILE A 1 233 ? 14.571 -0.991 -29.955 1.00 98.69 233 ILE A N 1
ATOM 1738 C CA . ILE A 1 233 ? 14.565 -2.284 -29.257 1.00 98.69 233 ILE A CA 1
ATOM 1739 C C . ILE A 1 233 ? 15.948 -2.560 -28.670 1.00 98.69 233 ILE A C 1
ATOM 1741 O O . ILE A 1 233 ? 16.844 -2.968 -29.388 1.00 98.69 233 ILE A O 1
ATOM 1745 N N . PHE A 1 234 ? 16.095 -2.405 -27.358 1.00 98.06 234 PHE A N 1
ATOM 1746 C CA . PHE A 1 234 ? 17.292 -2.709 -26.560 1.00 98.06 234 PHE A CA 1
ATOM 1747 C C . PHE A 1 234 ? 17.154 -4.021 -25.762 1.00 98.06 234 PHE A C 1
ATOM 1749 O O . PHE A 1 234 ? 17.797 -4.213 -24.728 1.00 98.06 234 PHE A O 1
ATOM 1756 N N . ARG A 1 235 ? 16.263 -4.921 -26.197 1.00 98.44 235 ARG A N 1
ATOM 1757 C CA . ARG A 1 235 ? 15.971 -6.177 -25.495 1.00 98.44 235 ARG A CA 1
ATOM 1758 C C . ARG A 1 235 ? 17.250 -6.991 -25.297 1.00 98.44 235 ARG A C 1
ATOM 1760 O O . ARG A 1 235 ? 17.988 -7.218 -26.251 1.00 98.44 235 ARG A O 1
ATOM 1767 N N . GLY A 1 236 ? 17.489 -7.450 -24.071 1.00 97.69 236 GLY A N 1
ATOM 1768 C CA . GLY A 1 236 ? 18.618 -8.331 -23.754 1.00 97.69 236 GLY A CA 1
ATOM 1769 C C . GLY A 1 236 ? 20.011 -7.702 -23.888 1.00 97.69 236 GLY A C 1
ATOM 1770 O O . GLY A 1 236 ? 20.996 -8.439 -23.817 1.00 97.69 236 GLY A O 1
ATOM 1771 N N . CYS A 1 237 ? 20.116 -6.378 -24.068 1.00 97.06 237 CYS A N 1
ATOM 1772 C CA . CYS A 1 237 ? 21.401 -5.675 -24.058 1.00 97.06 237 CYS A CA 1
ATOM 1773 C C . CYS A 1 237 ? 22.166 -5.923 -22.760 1.00 97.06 237 CYS A C 1
ATOM 1775 O O . CYS A 1 237 ? 21.563 -6.041 -21.692 1.00 97.06 237 CYS A O 1
ATOM 1777 N N . LYS A 1 238 ? 23.497 -5.957 -22.831 1.00 95.50 238 LYS A N 1
ATOM 1778 C CA . LYS A 1 238 ? 24.352 -6.182 -21.658 1.00 95.50 238 LYS A CA 1
ATOM 1779 C C . LYS A 1 238 ? 25.487 -5.178 -21.608 1.00 95.50 238 LYS A C 1
ATOM 1781 O O . LYS A 1 238 ? 26.117 -4.917 -22.629 1.00 95.50 238 LYS A O 1
ATOM 1786 N N . SER A 1 239 ? 25.795 -4.683 -20.417 1.00 91.06 239 SER A N 1
ATOM 1787 C CA . SER A 1 239 ? 27.083 -4.038 -20.161 1.00 91.06 239 SER A CA 1
ATOM 1788 C C . SER A 1 239 ? 28.187 -5.094 -20.019 1.00 91.06 239 SER A C 1
ATOM 1790 O O . SER A 1 239 ? 27.983 -6.139 -19.397 1.00 91.06 239 SER A O 1
ATOM 1792 N N . SER A 1 240 ? 29.360 -4.835 -20.603 1.00 85.25 240 SER A N 1
ATOM 1793 C CA . SER A 1 240 ? 30.572 -5.670 -20.511 1.00 85.25 240 SER A CA 1
ATOM 1794 C C . SER A 1 240 ? 31.623 -5.108 -19.536 1.00 85.25 240 SER A C 1
ATOM 1796 O O . SER A 1 240 ? 32.793 -5.483 -19.595 1.00 85.25 240 SER A O 1
ATOM 1798 N N . GLY A 1 241 ? 31.208 -4.241 -18.606 1.00 75.56 241 GLY A N 1
ATOM 1799 C CA . GLY A 1 241 ? 32.091 -3.492 -17.705 1.00 75.56 241 GLY A CA 1
ATOM 1800 C C . GLY A 1 241 ? 32.216 -2.023 -18.121 1.00 75.56 241 GLY A C 1
ATOM 1801 O O . GLY A 1 241 ? 31.885 -1.663 -19.244 1.00 75.56 241 GLY A O 1
ATOM 1802 N N . GLY A 1 242 ? 32.673 -1.160 -17.207 1.00 80.50 242 GLY A N 1
ATOM 1803 C CA . GLY A 1 242 ? 32.616 0.300 -17.383 1.00 80.50 242 GLY A CA 1
ATOM 1804 C C . GLY A 1 242 ? 31.207 0.881 -17.177 1.00 80.50 242 GLY A C 1
ATOM 1805 O O . GLY A 1 242 ? 30.277 0.156 -16.826 1.00 80.50 242 GLY A O 1
ATOM 1806 N N . GLN A 1 243 ? 31.063 2.199 -17.349 1.00 86.12 243 GLN A N 1
ATOM 1807 C CA . GLN A 1 243 ? 29.798 2.925 -17.169 1.00 86.12 243 GLN A CA 1
ATOM 1808 C C . GLN A 1 243 ? 29.342 3.515 -18.511 1.00 86.12 243 GLN A C 1
ATOM 1810 O O . GLN A 1 243 ? 29.867 4.554 -18.912 1.00 86.12 243 GLN A O 1
ATOM 1815 N N . PRO A 1 244 ? 28.408 2.869 -19.233 1.00 92.69 244 PRO A N 1
ATOM 1816 C CA . PRO A 1 244 ? 27.866 3.448 -20.456 1.00 92.69 244 PRO A CA 1
ATOM 1817 C C . PRO A 1 244 ? 27.103 4.746 -20.143 1.00 92.69 244 PRO A C 1
ATOM 1819 O O . PRO A 1 244 ? 26.434 4.848 -19.110 1.00 92.69 244 PRO A O 1
ATOM 1822 N N . VAL A 1 245 ? 27.209 5.739 -21.031 1.00 95.75 245 VAL A N 1
ATOM 1823 C CA . VAL A 1 245 ? 26.655 7.091 -20.840 1.00 95.75 245 VAL A CA 1
ATOM 1824 C C . VAL A 1 245 ? 25.561 7.363 -21.870 1.00 95.75 245 VAL A C 1
ATOM 1826 O O . VAL A 1 245 ? 25.831 7.564 -23.047 1.00 95.75 245 VAL A O 1
ATOM 1829 N N . LEU A 1 246 ? 24.310 7.379 -21.421 1.00 96.25 246 LEU A N 1
ATOM 1830 C CA . LEU A 1 246 ? 23.082 7.549 -22.206 1.00 96.25 246 LEU A CA 1
ATOM 1831 C C . LEU A 1 246 ? 22.301 8.798 -21.736 1.00 96.25 246 LEU A C 1
ATOM 1833 O O . LEU A 1 246 ? 21.070 8.824 -21.719 1.00 96.25 246 LEU A O 1
ATOM 1837 N N . ASN A 1 247 ? 23.010 9.839 -21.289 1.00 97.62 247 ASN A N 1
ATOM 1838 C CA . ASN A 1 247 ? 22.398 11.060 -20.755 1.00 97.62 247 ASN A CA 1
ATOM 1839 C C . ASN A 1 247 ? 21.501 11.756 -21.786 1.00 97.62 247 ASN A C 1
ATOM 1841 O O . ASN A 1 247 ? 21.894 11.938 -22.934 1.00 97.62 247 ASN A O 1
ATOM 1845 N N . ARG A 1 248 ? 20.322 12.229 -21.371 1.00 98.50 248 ARG A N 1
ATOM 1846 C CA . ARG A 1 248 ? 19.350 12.912 -22.251 1.00 98.50 248 ARG A CA 1
ATOM 1847 C C . ARG A 1 248 ? 18.869 12.063 -23.439 1.00 98.50 248 ARG A C 1
ATOM 1849 O O . ARG A 1 248 ? 18.364 12.616 -24.415 1.00 98.50 248 ARG A O 1
ATOM 1856 N N . LEU A 1 249 ? 18.993 10.734 -23.361 1.00 98.31 249 LEU A N 1
ATOM 1857 C CA . LEU A 1 249 ? 18.406 9.815 -24.336 1.00 98.31 249 LEU A CA 1
ATOM 1858 C C . LEU A 1 249 ? 16.892 10.049 -24.430 1.00 98.31 249 LEU A C 1
ATOM 1860 O O . LEU A 1 249 ? 16.193 9.998 -23.420 1.00 98.31 249 LEU A O 1
ATOM 1864 N N . LYS A 1 250 ? 16.374 10.252 -25.642 1.00 98.69 250 LYS A N 1
ATOM 1865 C CA . LYS A 1 250 ? 14.934 10.316 -25.919 1.00 98.69 250 LYS A CA 1
ATOM 1866 C C . LYS A 1 250 ? 14.495 9.022 -26.584 1.00 98.69 250 LYS A C 1
ATOM 1868 O O . LYS A 1 250 ? 14.617 8.871 -27.799 1.00 98.69 250 LYS A O 1
ATOM 1873 N N . ALA A 1 251 ? 13.974 8.089 -25.800 1.00 98.31 251 ALA A N 1
ATOM 1874 C CA . ALA A 1 251 ? 13.544 6.779 -26.277 1.00 98.31 251 ALA A CA 1
ATOM 1875 C C . ALA A 1 251 ? 12.123 6.426 -25.791 1.00 98.31 251 ALA A C 1
ATOM 1877 O O . ALA A 1 251 ? 11.921 5.372 -25.178 1.00 98.31 251 ALA A O 1
ATOM 1878 N N . PRO A 1 252 ? 11.110 7.276 -26.068 1.00 98.69 252 PRO A N 1
ATOM 1879 C CA . PRO A 1 252 ? 9.740 6.967 -25.688 1.00 98.69 252 PRO A CA 1
ATOM 1880 C C . PRO A 1 252 ? 9.262 5.700 -26.409 1.00 98.69 252 PRO A C 1
ATOM 1882 O O . PRO A 1 252 ? 9.547 5.493 -27.594 1.00 98.69 252 PRO A O 1
ATOM 1885 N N . GLY A 1 253 ? 8.558 4.833 -25.683 1.00 98.50 253 GLY A N 1
ATOM 1886 C CA . GLY A 1 253 ? 8.059 3.554 -26.201 1.00 98.50 253 GLY A CA 1
ATOM 1887 C C . GLY A 1 253 ? 9.138 2.506 -26.508 1.00 98.50 253 GLY A C 1
ATOM 1888 O O . GLY A 1 253 ? 8.821 1.455 -27.065 1.00 98.50 253 GLY A O 1
ATOM 1889 N N . ALA A 1 254 ? 10.409 2.760 -26.178 1.00 98.56 254 ALA A N 1
ATOM 1890 C CA . ALA A 1 254 ? 11.482 1.801 -26.417 1.00 98.56 254 ALA A CA 1
ATOM 1891 C C . ALA A 1 254 ? 11.348 0.543 -25.545 1.00 98.56 254 ALA A C 1
ATOM 1893 O O . ALA A 1 254 ? 10.765 0.558 -24.459 1.00 98.56 254 ALA A O 1
ATOM 1894 N N . ASN A 1 255 ? 11.905 -0.569 -26.018 1.00 98.81 255 ASN A N 1
ATOM 1895 C CA . ASN A 1 255 ? 11.851 -1.852 -25.328 1.00 98.81 255 ASN A CA 1
ATOM 1896 C C . ASN A 1 255 ? 13.234 -2.256 -24.813 1.00 98.81 255 ASN A C 1
ATOM 1898 O O . ASN A 1 255 ? 14.056 -2.743 -25.581 1.00 98.81 255 ASN A O 1
ATOM 1902 N N . PHE A 1 256 ? 13.449 -2.115 -23.510 1.00 98.62 256 PHE A N 1
ATOM 1903 C CA . PHE A 1 256 ? 14.650 -2.535 -22.788 1.00 98.62 256 PHE A CA 1
ATOM 1904 C C . PHE A 1 256 ? 14.500 -3.901 -22.110 1.00 98.62 256 PHE A C 1
ATOM 1906 O O . PHE A 1 256 ? 15.405 -4.305 -21.391 1.00 98.62 256 PHE A O 1
ATOM 1913 N N . SER A 1 257 ? 13.385 -4.617 -22.294 1.00 98.69 257 SER A N 1
ATOM 1914 C CA . SER A 1 257 ? 13.086 -5.831 -21.517 1.00 98.69 257 SER A CA 1
ATOM 1915 C C . SER A 1 257 ? 14.263 -6.816 -21.430 1.00 98.69 257 SER A C 1
ATOM 1917 O O . SER A 1 257 ? 14.923 -7.133 -22.423 1.00 98.69 257 SER A O 1
ATOM 1919 N N . GLY A 1 258 ? 14.548 -7.288 -20.216 1.00 98.31 258 GLY A N 1
ATOM 1920 C CA . GLY A 1 258 ? 15.640 -8.222 -19.932 1.00 98.31 258 GLY A CA 1
ATOM 1921 C C . GLY A 1 258 ? 17.062 -7.673 -20.108 1.00 98.31 258 GLY A C 1
ATOM 1922 O O . GLY A 1 258 ? 18.005 -8.463 -20.066 1.00 98.31 258 GLY A O 1
ATOM 1923 N N . ALA A 1 259 ? 17.244 -6.370 -20.341 1.00 97.88 259 ALA A N 1
ATOM 1924 C CA . ALA A 1 259 ? 18.573 -5.771 -20.411 1.00 97.88 259 ALA A CA 1
ATOM 1925 C C . ALA A 1 259 ? 19.280 -5.778 -19.042 1.00 97.88 259 ALA A C 1
ATOM 1927 O O . ALA A 1 259 ? 18.657 -5.627 -17.990 1.00 97.88 259 ALA A O 1
ATOM 1928 N N . LEU A 1 260 ? 20.602 -5.933 -19.071 1.00 97.06 260 LEU A N 1
ATOM 1929 C CA . LEU A 1 260 ? 21.489 -5.928 -17.911 1.00 97.06 260 LEU A CA 1
ATOM 1930 C C . LEU A 1 260 ? 22.428 -4.726 -18.026 1.00 97.06 260 LEU A C 1
ATOM 1932 O O . LEU A 1 260 ? 23.490 -4.812 -18.650 1.00 97.06 260 LEU A O 1
ATOM 1936 N N . LEU A 1 261 ? 22.016 -3.596 -17.454 1.00 96.06 261 LEU A N 1
ATOM 1937 C CA . LEU A 1 261 ? 22.702 -2.307 -17.560 1.00 96.06 261 LEU A CA 1
ATOM 1938 C C . LEU A 1 261 ? 23.027 -1.734 -16.166 1.00 96.06 261 LEU A C 1
ATOM 1940 O O . LEU A 1 261 ? 22.660 -0.593 -15.871 1.00 96.06 261 LEU A O 1
ATOM 1944 N N . PRO A 1 262 ? 23.712 -2.493 -15.287 1.00 95.94 262 PRO A N 1
ATOM 1945 C CA . PRO A 1 262 ? 24.090 -1.974 -13.983 1.00 95.94 262 PRO A CA 1
ATOM 1946 C C . PRO A 1 262 ? 25.021 -0.769 -14.147 1.00 95.94 262 PRO A C 1
ATOM 1948 O O . PRO A 1 262 ? 25.878 -0.741 -15.033 1.00 95.94 262 PRO A O 1
ATOM 1951 N N . SER A 1 263 ? 24.879 0.217 -13.263 1.00 94.94 263 SER A N 1
ATOM 1952 C CA . SER A 1 263 ? 25.731 1.414 -13.206 1.00 94.94 263 SER A CA 1
ATOM 1953 C C . SER A 1 263 ? 25.745 2.283 -14.476 1.00 94.94 263 SER A C 1
ATOM 1955 O O . SER A 1 263 ? 26.651 3.100 -14.639 1.00 94.94 263 SER A O 1
ATOM 1957 N N . VAL A 1 264 ? 24.755 2.138 -15.368 1.00 96.25 264 VAL A N 1
ATOM 1958 C CA . VAL A 1 264 ? 24.563 3.039 -16.517 1.00 96.25 264 VAL A CA 1
ATOM 1959 C C . VAL A 1 264 ? 24.296 4.470 -16.045 1.00 96.25 264 VAL A C 1
ATOM 1961 O O . VAL A 1 264 ? 23.604 4.684 -15.049 1.00 96.25 264 VAL A O 1
ATOM 1964 N N . ILE A 1 265 ? 24.823 5.459 -16.763 1.00 97.06 265 ILE A N 1
ATOM 1965 C CA . ILE A 1 265 ? 24.556 6.878 -16.510 1.00 97.06 265 ILE A CA 1
ATOM 1966 C C . ILE A 1 265 ? 23.544 7.345 -17.554 1.00 97.06 265 ILE A C 1
ATOM 1968 O O . ILE A 1 265 ? 23.868 7.413 -18.734 1.00 97.06 265 ILE A O 1
ATOM 1972 N N . MET A 1 266 ? 22.310 7.620 -17.144 1.00 96.75 266 MET A N 1
ATOM 1973 C CA . MET A 1 266 ? 21.188 7.940 -18.032 1.00 96.75 266 MET A CA 1
ATOM 1974 C C . MET A 1 266 ? 20.393 9.137 -17.492 1.00 96.75 266 MET A C 1
ATOM 1976 O O . MET A 1 266 ? 19.171 9.157 -17.479 1.00 96.75 266 MET A O 1
ATOM 1980 N N . GLU A 1 267 ? 21.084 10.164 -17.012 1.00 98.38 267 GLU A N 1
ATOM 1981 C CA . GLU A 1 267 ? 20.449 11.327 -16.396 1.00 98.38 267 GLU A CA 1
ATOM 1982 C C . GLU A 1 267 ? 19.650 12.140 -17.421 1.00 98.38 267 GLU A C 1
ATOM 1984 O O . GLU A 1 267 ? 20.106 12.379 -18.545 1.00 98.38 267 GLU A O 1
ATOM 1989 N N . ASN A 1 268 ? 18.485 12.645 -17.009 1.00 98.50 268 ASN A N 1
ATOM 1990 C CA . ASN A 1 268 ? 17.574 13.451 -17.830 1.00 98.50 268 ASN A CA 1
ATOM 1991 C C . ASN A 1 268 ? 17.030 12.730 -19.082 1.00 98.50 268 ASN A C 1
ATOM 1993 O O . ASN A 1 268 ? 16.673 13.392 -20.058 1.00 98.50 268 ASN A O 1
ATOM 1997 N N . ALA A 1 269 ? 16.992 11.395 -19.096 1.00 98.62 269 ALA A N 1
ATOM 1998 C CA . ALA A 1 269 ? 16.431 10.644 -20.216 1.00 98.62 269 ALA A CA 1
ATOM 1999 C C . ALA A 1 269 ? 14.893 10.656 -20.231 1.00 98.62 269 ALA A C 1
ATOM 2001 O O . ALA A 1 269 ? 14.235 10.676 -19.187 1.00 98.62 269 ALA A O 1
ATOM 2002 N N . ASP A 1 270 ? 14.317 10.595 -21.432 1.00 98.81 270 ASP A N 1
ATOM 2003 C CA . ASP A 1 270 ? 12.894 10.360 -21.659 1.00 98.81 270 ASP A CA 1
ATOM 2004 C C . ASP A 1 270 ? 12.656 8.902 -22.061 1.00 98.81 270 ASP A C 1
ATOM 2006 O O . ASP A 1 270 ? 12.898 8.496 -23.200 1.00 98.81 270 ASP A O 1
ATOM 2010 N N . LEU A 1 271 ? 12.169 8.129 -21.095 1.00 98.75 271 LEU A N 1
ATOM 2011 C CA . LEU A 1 271 ? 11.773 6.728 -21.209 1.00 98.75 271 LEU A CA 1
ATOM 2012 C C . LEU A 1 271 ? 10.263 6.568 -20.992 1.00 98.75 271 LEU A C 1
ATOM 2014 O O . LEU A 1 271 ? 9.790 5.528 -20.522 1.00 98.75 271 LEU A O 1
ATOM 2018 N N . SER A 1 272 ? 9.481 7.601 -21.311 1.00 98.88 272 SER A N 1
ATOM 2019 C CA . SER A 1 272 ? 8.027 7.525 -21.204 1.00 98.88 272 SER A CA 1
ATOM 2020 C C . SER A 1 272 ? 7.469 6.385 -22.059 1.00 98.88 272 SER A C 1
ATOM 2022 O O . SER A 1 272 ? 7.904 6.145 -23.186 1.00 98.88 272 SER A O 1
ATOM 2024 N N . GLN A 1 273 ? 6.507 5.641 -21.506 1.00 98.69 273 GLN A N 1
ATOM 2025 C CA . GLN A 1 273 ? 5.886 4.466 -22.138 1.00 98.69 273 GLN A CA 1
ATOM 2026 C C . GLN A 1 273 ? 6.863 3.329 -22.506 1.00 98.69 273 GLN A C 1
ATOM 2028 O O . GLN A 1 273 ? 6.480 2.399 -23.216 1.00 98.69 273 GLN A O 1
ATOM 2033 N N . ALA A 1 274 ? 8.121 3.374 -22.056 1.00 98.81 274 ALA A N 1
ATOM 2034 C CA . ALA A 1 274 ? 9.092 2.328 -22.351 1.00 98.81 274 ALA A CA 1
ATOM 2035 C C . ALA A 1 274 ? 8.765 1.022 -21.605 1.00 98.81 274 ALA A C 1
ATOM 2037 O O . ALA A 1 274 ? 8.193 1.021 -20.511 1.00 98.81 274 ALA A O 1
ATOM 2038 N N . ASN A 1 275 ? 9.165 -0.108 -22.186 1.00 98.88 275 ASN A N 1
ATOM 2039 C CA . ASN A 1 275 ? 9.094 -1.421 -21.552 1.00 98.88 275 ASN A CA 1
ATOM 2040 C C . ASN A 1 275 ? 10.456 -1.778 -20.944 1.00 98.88 275 ASN A C 1
ATOM 2042 O O . ASN A 1 275 ? 11.395 -2.085 -21.674 1.00 98.88 275 ASN A O 1
ATOM 2046 N N . LEU A 1 276 ? 10.540 -1.777 -19.617 1.00 98.75 276 LEU A N 1
ATOM 2047 C CA . LEU A 1 276 ? 11.716 -2.141 -18.828 1.00 98.75 276 LEU A CA 1
ATOM 2048 C C . LEU A 1 276 ? 11.484 -3.418 -18.003 1.00 98.75 276 LEU A C 1
ATOM 2050 O O . LEU A 1 276 ? 12.088 -3.591 -16.953 1.00 98.75 276 LEU A O 1
ATOM 2054 N N . VAL A 1 277 ? 10.612 -4.333 -18.430 1.00 98.81 277 VAL A N 1
ATOM 2055 C CA . VAL A 1 277 ? 10.352 -5.569 -17.669 1.00 98.81 277 VAL A CA 1
ATOM 2056 C C . VAL A 1 277 ? 11.643 -6.376 -17.456 1.00 98.81 277 VAL A C 1
ATOM 2058 O O . VAL A 1 277 ? 12.352 -6.673 -18.419 1.00 98.81 277 VAL A O 1
ATOM 2061 N N . ASN A 1 278 ? 11.908 -6.782 -16.207 1.00 98.38 278 ASN A N 1
ATOM 2062 C CA . ASN A 1 278 ? 13.087 -7.563 -15.796 1.00 98.38 278 ASN A CA 1
ATOM 2063 C C . ASN A 1 278 ? 14.442 -6.916 -16.153 1.00 98.38 278 ASN A C 1
ATOM 2065 O O . ASN A 1 278 ? 15.382 -7.624 -16.515 1.00 98.38 278 ASN A O 1
ATOM 2069 N N . VAL A 1 279 ? 14.544 -5.586 -16.106 1.00 98.50 279 VAL A N 1
ATOM 2070 C CA . VAL A 1 279 ? 15.815 -4.884 -16.350 1.00 98.50 279 VAL A CA 1
ATOM 2071 C C . VAL A 1 279 ? 16.613 -4.745 -15.057 1.00 98.50 279 VAL A C 1
ATOM 2073 O O . VAL A 1 279 ? 16.062 -4.398 -14.009 1.00 98.50 279 VAL A O 1
ATOM 2076 N N . ASP A 1 280 ? 17.923 -4.971 -15.142 1.00 98.12 280 ASP A N 1
ATOM 2077 C CA . ASP A 1 280 ? 18.859 -4.631 -14.071 1.00 98.12 280 ASP A CA 1
ATOM 2078 C C . ASP A 1 280 ? 19.468 -3.244 -14.301 1.00 98.12 280 ASP A C 1
ATOM 2080 O O . ASP A 1 280 ? 20.249 -3.051 -15.234 1.00 98.12 280 ASP A O 1
ATOM 2084 N N . LEU A 1 281 ? 19.093 -2.292 -13.446 1.00 98.12 281 LEU A N 1
ATOM 2085 C CA . LEU A 1 281 ? 19.616 -0.925 -13.392 1.00 98.12 281 LEU A CA 1
ATOM 2086 C C . LEU A 1 281 ? 20.316 -0.658 -12.052 1.00 98.12 281 LEU A C 1
ATOM 2088 O O . LEU A 1 281 ? 20.436 0.493 -11.635 1.00 98.12 281 LEU A O 1
ATOM 2092 N N . SER A 1 282 ? 20.770 -1.693 -11.344 1.00 97.94 282 SER A N 1
ATOM 2093 C CA . SER A 1 282 ? 21.413 -1.512 -10.042 1.00 97.94 282 SER A CA 1
ATOM 2094 C C . SER A 1 282 ? 22.617 -0.566 -10.119 1.00 97.94 282 SER A C 1
ATOM 2096 O O . SER A 1 282 ? 23.471 -0.665 -11.002 1.00 97.94 282 SER A O 1
ATOM 2098 N N . GLY A 1 283 ? 22.669 0.403 -9.204 1.00 96.94 283 GLY A N 1
ATOM 2099 C CA . GLY A 1 283 ? 23.708 1.434 -9.164 1.00 96.94 283 GLY A CA 1
ATOM 2100 C C . GLY A 1 283 ? 23.657 2.475 -10.291 1.00 96.94 283 GLY A C 1
ATOM 2101 O O . GLY A 1 283 ? 24.574 3.287 -10.386 1.00 96.94 283 GLY A O 1
ATOM 2102 N N . ALA A 1 284 ? 22.647 2.457 -11.167 1.00 97.44 284 ALA A N 1
ATOM 2103 C CA . ALA A 1 284 ? 22.518 3.417 -12.262 1.00 97.44 284 ALA A CA 1
ATOM 2104 C C . ALA A 1 284 ? 22.303 4.863 -11.776 1.00 97.44 284 ALA A C 1
ATOM 2106 O O . ALA A 1 284 ? 21.656 5.097 -10.746 1.00 97.44 284 ALA A O 1
ATOM 2107 N N . SER A 1 285 ? 22.793 5.830 -12.566 1.00 98.00 285 SER A N 1
ATOM 2108 C CA . SER A 1 285 ? 22.447 7.244 -12.397 1.00 98.00 285 SER A CA 1
ATOM 2109 C C . SER A 1 285 ? 21.250 7.608 -13.262 1.00 98.00 285 SER A C 1
ATOM 2111 O O . SER A 1 285 ? 21.360 7.659 -14.486 1.00 98.00 285 SER A O 1
ATOM 2113 N N . LEU A 1 286 ? 20.100 7.832 -12.629 1.00 98.50 286 LEU A N 1
ATOM 2114 C CA . LEU A 1 286 ? 18.804 8.006 -13.290 1.00 98.50 286 LEU A CA 1
ATOM 2115 C C . LEU A 1 286 ? 18.126 9.322 -12.881 1.00 98.50 286 LEU A C 1
ATOM 2117 O O . LEU A 1 286 ? 16.914 9.460 -13.022 1.00 98.50 286 LEU A O 1
ATOM 2121 N N . ALA A 1 287 ? 18.882 10.299 -12.373 1.00 98.38 287 ALA A N 1
ATOM 2122 C CA . ALA A 1 287 ? 18.328 11.569 -11.912 1.00 98.38 287 ALA A CA 1
ATOM 2123 C C . ALA A 1 287 ? 17.551 12.299 -13.025 1.00 98.38 287 ALA A C 1
ATOM 2125 O O . ALA A 1 287 ? 17.975 12.335 -14.185 1.00 98.38 287 ALA A O 1
ATOM 2126 N N . SER A 1 288 ? 16.417 12.901 -12.657 1.00 98.38 288 SER A N 1
ATOM 2127 C CA . SER A 1 288 ? 15.531 13.662 -13.553 1.00 98.38 288 SER A CA 1
ATOM 2128 C C . SER A 1 288 ? 15.017 12.891 -14.777 1.00 98.38 288 SER A C 1
ATOM 2130 O O . SER A 1 288 ? 14.689 13.504 -15.794 1.00 98.38 288 SER A O 1
ATOM 2132 N N . CYS A 1 289 ? 14.935 11.560 -14.717 1.00 98.75 289 CYS A N 1
ATOM 2133 C CA . CYS A 1 289 ? 14.371 10.772 -15.812 1.00 98.75 289 CYS A CA 1
ATOM 2134 C C . CYS A 1 289 ? 12.845 10.868 -15.875 1.00 98.75 289 CYS A C 1
ATOM 2136 O O . CYS A 1 289 ? 12.158 10.950 -14.851 1.00 98.75 289 CYS A O 1
ATOM 2138 N N . ASN A 1 290 ? 12.300 10.773 -17.085 1.00 98.88 290 ASN A N 1
ATOM 2139 C CA . ASN A 1 290 ? 10.871 10.624 -17.318 1.00 98.88 290 ASN A CA 1
ATOM 2140 C C . ASN A 1 290 ? 10.520 9.159 -17.607 1.00 98.88 290 ASN A C 1
ATOM 2142 O O . ASN A 1 290 ? 10.788 8.656 -18.691 1.00 98.88 290 ASN A O 1
ATOM 2146 N N . PHE A 1 291 ? 9.856 8.504 -16.661 1.00 98.88 291 PHE A N 1
ATOM 2147 C CA . PHE A 1 291 ? 9.298 7.153 -16.762 1.00 98.88 291 PHE A CA 1
ATOM 2148 C C . PHE A 1 291 ? 7.762 7.169 -16.840 1.00 98.88 291 PHE A C 1
ATOM 2150 O O . PHE A 1 291 ? 7.112 6.187 -16.481 1.00 98.88 291 PHE A O 1
ATOM 2157 N N . THR A 1 292 ? 7.150 8.277 -17.279 1.00 98.88 292 THR A N 1
ATOM 2158 C CA . THR A 1 292 ? 5.682 8.400 -17.316 1.00 98.88 292 THR A CA 1
ATOM 2159 C C . THR A 1 292 ? 5.056 7.261 -18.125 1.00 98.88 292 THR A C 1
ATOM 2161 O O . THR A 1 292 ? 5.362 7.088 -19.307 1.00 98.88 292 THR A O 1
ATOM 2164 N N . GLY A 1 293 ? 4.180 6.480 -17.488 1.00 98.75 293 GLY A N 1
ATOM 2165 C CA . GLY A 1 293 ? 3.513 5.319 -18.084 1.00 98.75 293 GLY A CA 1
ATOM 2166 C C . GLY A 1 293 ? 4.429 4.154 -18.477 1.00 98.75 293 GLY A C 1
ATOM 2167 O O . GLY A 1 293 ? 3.991 3.260 -19.196 1.00 98.75 293 GLY A O 1
ATOM 2168 N N . ALA A 1 294 ? 5.692 4.141 -18.042 1.00 98.88 294 ALA A N 1
ATOM 2169 C CA . ALA A 1 294 ? 6.607 3.042 -18.330 1.00 98.88 294 ALA A CA 1
ATOM 2170 C C . ALA A 1 294 ? 6.174 1.736 -17.634 1.00 98.88 294 ALA A C 1
ATOM 2172 O O . ALA A 1 294 ? 5.600 1.741 -16.538 1.00 98.88 294 ALA A O 1
ATOM 2173 N N . ILE A 1 295 ? 6.489 0.599 -18.255 1.00 98.88 295 ILE A N 1
ATOM 2174 C CA . ILE A 1 295 ? 6.257 -0.738 -17.697 1.00 98.88 295 ILE A CA 1
ATOM 2175 C C . ILE A 1 295 ? 7.566 -1.230 -17.083 1.00 98.88 295 ILE A C 1
ATOM 2177 O O . ILE A 1 295 ? 8.482 -1.622 -17.795 1.00 98.88 295 ILE A O 1
ATOM 2181 N N . MET A 1 296 ? 7.652 -1.220 -15.760 1.00 98.69 296 MET A N 1
ATOM 2182 C CA . MET A 1 296 ? 8.870 -1.453 -14.976 1.00 98.69 296 MET A CA 1
ATOM 2183 C C . MET A 1 296 ? 8.710 -2.618 -13.987 1.00 98.69 296 MET A C 1
ATOM 2185 O O . MET A 1 296 ? 9.255 -2.605 -12.884 1.00 98.69 296 MET A O 1
ATOM 2189 N N . THR A 1 297 ? 7.950 -3.643 -14.378 1.00 98.75 297 THR A N 1
ATOM 2190 C CA . THR A 1 297 ? 7.741 -4.851 -13.572 1.00 98.75 297 THR A CA 1
ATOM 2191 C C . THR A 1 297 ? 9.059 -5.591 -13.336 1.00 98.75 297 THR A C 1
ATOM 2193 O O . THR A 1 297 ? 9.766 -5.910 -14.294 1.00 98.75 297 THR A O 1
ATOM 2196 N N . LEU A 1 298 ? 9.351 -5.899 -12.068 1.00 98.62 298 LEU A N 1
ATOM 2197 C CA . LEU A 1 298 ? 10.541 -6.636 -11.620 1.00 98.62 298 LEU A CA 1
ATOM 2198 C C . LEU A 1 298 ? 11.874 -5.979 -12.030 1.00 98.62 298 LEU A C 1
ATOM 2200 O O . LEU A 1 298 ? 12.856 -6.665 -12.307 1.00 98.62 298 LEU A O 1
ATOM 2204 N N . VAL A 1 299 ? 11.913 -4.645 -12.081 1.00 98.75 299 VAL A N 1
ATOM 2205 C CA . VAL A 1 299 ? 13.161 -3.894 -12.292 1.00 98.75 299 VAL A CA 1
ATOM 2206 C C . VAL A 1 299 ? 13.983 -3.856 -11.006 1.00 98.75 299 VAL A C 1
ATOM 2208 O O . VAL A 1 299 ? 13.451 -3.628 -9.917 1.00 98.75 299 VAL A O 1
ATOM 2211 N N . ASN A 1 300 ? 15.295 -4.025 -11.141 1.00 98.75 300 ASN A N 1
ATOM 2212 C CA . ASN A 1 300 ? 16.244 -3.789 -10.060 1.00 98.75 300 ASN A CA 1
ATOM 2213 C C . ASN A 1 300 ? 16.736 -2.331 -10.098 1.00 98.75 300 ASN A C 1
ATOM 2215 O O . ASN A 1 300 ? 17.520 -1.972 -10.973 1.00 98.75 300 ASN A O 1
ATOM 2219 N N . LEU A 1 301 ? 16.276 -1.505 -9.154 1.00 98.69 301 LEU A N 1
ATOM 2220 C CA . LEU A 1 301 ? 16.713 -0.119 -8.922 1.00 98.69 301 LEU A CA 1
ATOM 2221 C C . LEU A 1 301 ? 17.501 0.002 -7.604 1.00 98.69 301 LEU A C 1
ATOM 2223 O O . LEU A 1 301 ? 17.525 1.059 -6.971 1.00 98.69 301 LEU A O 1
ATOM 2227 N N . GLN A 1 302 ? 18.147 -1.074 -7.147 1.00 98.50 302 GLN A N 1
ATOM 2228 C CA . GLN A 1 302 ? 18.947 -1.004 -5.930 1.00 98.50 302 GLN A CA 1
ATOM 2229 C C . GLN A 1 302 ? 20.099 -0.005 -6.084 1.00 98.50 302 GLN A C 1
ATOM 2231 O O . GLN A 1 302 ? 20.812 -0.008 -7.089 1.00 98.50 302 GLN A O 1
ATOM 2236 N N . ASN A 1 303 ? 20.323 0.811 -5.053 1.00 97.50 303 ASN A N 1
ATOM 2237 C CA . ASN A 1 303 ? 21.416 1.790 -4.981 1.00 97.50 303 ASN A CA 1
ATOM 2238 C C . ASN A 1 303 ? 21.464 2.806 -6.148 1.00 97.50 303 ASN A C 1
ATOM 2240 O O . ASN A 1 303 ? 22.539 3.307 -6.472 1.00 97.50 303 ASN A O 1
ATOM 2244 N N . THR A 1 304 ? 20.335 3.115 -6.794 1.00 98.00 304 THR A N 1
ATOM 2245 C CA . THR A 1 304 ? 20.272 4.110 -7.884 1.00 98.00 304 THR A CA 1
ATOM 2246 C C . THR A 1 304 ? 20.097 5.542 -7.377 1.00 98.00 304 THR A C 1
ATOM 2248 O O . THR A 1 304 ? 19.494 5.767 -6.323 1.00 98.00 304 THR A O 1
ATOM 2251 N N . THR A 1 305 ? 20.505 6.534 -8.170 1.00 97.94 305 THR A N 1
ATOM 2252 C CA . THR A 1 305 ? 20.093 7.938 -7.980 1.00 97.94 305 THR A CA 1
ATOM 2253 C C . THR A 1 305 ? 18.839 8.218 -8.806 1.00 97.94 305 THR A C 1
ATOM 2255 O O . THR A 1 305 ? 18.850 8.089 -10.025 1.00 97.94 305 THR A O 1
ATOM 2258 N N . LEU A 1 306 ? 17.731 8.569 -8.149 1.00 98.00 306 LEU A N 1
ATOM 2259 C CA . LEU A 1 306 ? 16.434 8.811 -8.792 1.00 98.00 306 LEU A CA 1
ATOM 2260 C C . LEU A 1 306 ? 15.894 10.213 -8.526 1.00 98.00 306 LEU A C 1
ATOM 2262 O O . LEU A 1 306 ? 14.751 10.485 -8.893 1.00 98.00 306 LEU A O 1
ATOM 2266 N N . GLN A 1 307 ? 16.682 11.103 -7.917 1.00 96.94 307 GLN A N 1
ATOM 2267 C CA . GLN A 1 307 ? 16.225 12.437 -7.534 1.00 96.94 307 GLN A CA 1
ATOM 2268 C C . GLN A 1 307 ? 15.475 13.109 -8.687 1.00 96.94 307 GLN A C 1
ATOM 2270 O O . GLN A 1 307 ? 15.906 13.018 -9.838 1.00 96.94 307 GLN A O 1
ATOM 2275 N N . THR A 1 308 ? 14.332 13.719 -8.369 1.00 97.31 308 THR A N 1
ATOM 2276 C CA . THR A 1 308 ? 13.462 14.448 -9.310 1.00 97.31 308 THR A CA 1
ATOM 2277 C C . THR A 1 308 ? 12.928 13.638 -10.501 1.00 97.31 308 THR A C 1
ATOM 2279 O O . THR A 1 308 ? 12.383 14.220 -11.438 1.00 97.31 308 THR A O 1
ATOM 2282 N N . SER A 1 309 ? 13.035 12.305 -10.485 1.00 98.44 309 SER A N 1
ATOM 2283 C CA . SER A 1 309 ? 12.496 11.453 -11.553 1.00 98.44 309 SER A CA 1
ATOM 2284 C C . SER A 1 309 ? 10.977 11.323 -11.483 1.00 98.44 309 SER A C 1
ATOM 2286 O O . SER A 1 309 ? 10.368 11.343 -10.408 1.00 98.44 309 SER A O 1
ATOM 2288 N N . ASN A 1 310 ? 10.359 11.145 -12.648 1.00 98.81 310 ASN A N 1
ATOM 2289 C CA . ASN A 1 310 ? 8.914 11.087 -12.804 1.00 98.81 310 ASN A CA 1
ATOM 2290 C C . ASN A 1 310 ? 8.436 9.686 -13.205 1.00 98.81 310 ASN A C 1
ATOM 2292 O O . ASN A 1 310 ? 8.619 9.276 -14.344 1.00 98.81 310 ASN A O 1
ATOM 2296 N N . PHE A 1 311 ? 7.758 8.992 -12.296 1.00 98.81 311 PHE A N 1
ATOM 2297 C CA . PHE A 1 311 ? 7.112 7.691 -12.499 1.00 98.81 311 PHE A CA 1
ATOM 2298 C C . PHE A 1 311 ? 5.583 7.807 -12.580 1.00 98.81 311 PHE A C 1
ATOM 2300 O O . PHE A 1 311 ? 4.870 6.853 -12.260 1.00 98.81 311 PHE A O 1
ATOM 2307 N N . ASN A 1 312 ? 5.051 8.970 -12.970 1.00 98.75 312 ASN A N 1
ATOM 2308 C CA . ASN A 1 312 ? 3.608 9.165 -13.066 1.00 98.75 312 ASN A CA 1
ATOM 2309 C C . ASN A 1 312 ? 2.954 8.061 -13.918 1.00 98.75 312 ASN A C 1
ATOM 2311 O O . ASN A 1 312 ? 3.380 7.803 -15.043 1.00 98.75 312 ASN A O 1
ATOM 2315 N N . GLN A 1 313 ? 1.938 7.393 -13.368 1.00 98.69 313 GLN A N 1
ATOM 2316 C CA . GLN A 1 313 ? 1.220 6.279 -14.013 1.00 98.69 313 GLN A CA 1
ATOM 2317 C C . GLN A 1 313 ? 2.093 5.079 -14.443 1.00 98.69 313 GLN A C 1
ATOM 2319 O O . GLN A 1 313 ? 1.649 4.246 -15.234 1.00 98.69 313 GLN A O 1
ATOM 2324 N N . ALA A 1 314 ? 3.325 4.954 -13.941 1.00 98.88 314 ALA A N 1
ATOM 2325 C CA . ALA A 1 314 ? 4.191 3.819 -14.252 1.00 98.88 314 ALA A CA 1
ATOM 2326 C C . ALA A 1 314 ? 3.735 2.529 -13.542 1.00 98.88 314 ALA A C 1
ATOM 2328 O O . ALA A 1 314 ? 3.159 2.553 -12.449 1.00 98.88 314 ALA A O 1
ATOM 2329 N N . THR A 1 315 ? 4.042 1.376 -14.139 1.00 98.88 315 THR A N 1
ATOM 2330 C CA . THR A 1 315 ? 3.842 0.056 -13.519 1.00 98.88 315 THR A CA 1
ATOM 2331 C C . THR A 1 315 ? 5.143 -0.418 -12.877 1.00 98.88 315 THR A C 1
ATOM 2333 O O . THR A 1 315 ? 6.046 -0.840 -13.585 1.00 98.88 315 THR A O 1
ATOM 2336 N N . LEU A 1 316 ? 5.233 -0.401 -11.549 1.00 98.81 316 LEU A N 1
ATOM 2337 C CA . LEU A 1 316 ? 6.430 -0.710 -10.746 1.00 98.81 316 LEU A CA 1
ATOM 2338 C C . LEU A 1 316 ? 6.243 -1.988 -9.908 1.00 98.81 316 LEU A C 1
ATOM 2340 O O . LEU A 1 316 ? 6.679 -2.093 -8.761 1.00 98.81 316 LEU A O 1
ATOM 2344 N N . VAL A 1 317 ? 5.519 -2.962 -10.464 1.00 98.88 317 VAL A N 1
ATOM 2345 C CA . VAL A 1 317 ? 5.160 -4.189 -9.742 1.00 98.88 317 VAL A CA 1
ATOM 2346 C C . VAL A 1 317 ? 6.416 -5.002 -9.432 1.00 98.88 317 VAL A C 1
ATOM 2348 O O . VAL A 1 317 ? 7.121 -5.422 -10.349 1.00 98.88 317 VAL A O 1
ATOM 2351 N N . GLY A 1 318 ? 6.676 -5.256 -8.150 1.00 98.62 318 GLY A N 1
ATOM 2352 C CA . GLY A 1 318 ? 7.840 -6.021 -7.695 1.00 98.62 318 GLY A CA 1
ATOM 2353 C C . GLY A 1 318 ? 9.193 -5.332 -7.914 1.00 98.62 318 GLY A C 1
ATOM 2354 O O . GLY A 1 318 ? 10.219 -6.003 -7.850 1.00 98.62 318 GLY A O 1
ATOM 2355 N N . THR A 1 319 ? 9.212 -4.028 -8.201 1.00 98.75 319 THR A N 1
ATOM 2356 C CA . THR A 1 319 ? 10.447 -3.248 -8.374 1.00 98.75 319 THR A CA 1
ATOM 2357 C C . THR A 1 319 ? 11.178 -3.078 -7.041 1.00 98.75 319 THR A C 1
ATOM 2359 O O . THR A 1 319 ? 10.556 -2.807 -6.009 1.00 98.75 319 THR A O 1
ATOM 2362 N N . ASP A 1 320 ? 12.504 -3.209 -7.055 1.00 98.69 320 ASP A N 1
ATOM 2363 C CA . ASP A 1 320 ? 13.339 -3.067 -5.859 1.00 98.69 320 ASP A CA 1
ATOM 2364 C C . ASP A 1 320 ? 14.085 -1.727 -5.849 1.00 98.69 320 ASP A C 1
ATOM 2366 O O . ASP A 1 320 ? 14.996 -1.533 -6.646 1.00 98.69 320 ASP A O 1
ATOM 2370 N N . PHE A 1 321 ? 13.720 -0.825 -4.933 1.00 98.44 321 PHE A N 1
ATOM 2371 C CA . PHE A 1 321 ? 14.360 0.480 -4.723 1.00 98.44 321 PHE A CA 1
ATOM 2372 C C . PHE A 1 321 ? 15.314 0.489 -3.516 1.00 98.44 321 PHE A C 1
ATOM 2374 O O . PHE A 1 321 ? 15.686 1.560 -3.035 1.00 98.44 321 PHE A O 1
ATOM 2381 N N . THR A 1 322 ? 15.700 -0.668 -2.966 1.00 97.12 322 THR A N 1
ATOM 2382 C CA . THR A 1 322 ? 16.524 -0.724 -1.745 1.00 97.12 322 THR A CA 1
ATOM 2383 C C . THR A 1 322 ? 17.816 0.090 -1.916 1.00 97.12 322 THR A C 1
ATOM 2385 O O . THR A 1 322 ? 18.602 -0.151 -2.831 1.00 97.12 322 THR A O 1
ATOM 2388 N N . GLY A 1 323 ? 18.045 1.068 -1.033 1.00 96.44 323 GLY A N 1
ATOM 2389 C CA . GLY A 1 323 ? 19.215 1.955 -1.082 1.00 96.44 323 GLY A CA 1
ATOM 2390 C C . GLY A 1 323 ? 19.149 3.079 -2.124 1.00 96.44 323 GLY A C 1
ATOM 2391 O O . GLY A 1 323 ? 20.075 3.884 -2.192 1.00 96.44 323 GLY A O 1
ATOM 2392 N N . ALA A 1 324 ? 18.082 3.177 -2.924 1.00 97.81 324 ALA A N 1
ATOM 2393 C CA . ALA A 1 324 ? 17.931 4.253 -3.899 1.00 97.81 324 ALA A CA 1
ATOM 2394 C C . ALA A 1 324 ? 17.732 5.620 -3.222 1.00 97.81 324 ALA A C 1
ATOM 2396 O O . ALA A 1 324 ? 17.132 5.715 -2.148 1.00 97.81 324 ALA A O 1
ATOM 2397 N N . ASN A 1 325 ? 18.207 6.688 -3.864 1.00 97.12 325 ASN A N 1
ATOM 2398 C CA . ASN A 1 325 ? 17.920 8.067 -3.463 1.00 97.12 325 ASN A CA 1
ATOM 2399 C C . ASN A 1 325 ? 16.674 8.572 -4.199 1.00 97.12 325 ASN A C 1
ATOM 2401 O O . ASN A 1 325 ? 16.739 8.802 -5.407 1.00 97.12 325 ASN A O 1
ATOM 2405 N N . ILE A 1 326 ? 15.560 8.744 -3.483 1.00 96.62 326 ILE A N 1
ATOM 2406 C CA . ILE A 1 326 ? 14.235 9.028 -4.065 1.00 96.62 326 ILE A CA 1
ATOM 2407 C C . ILE A 1 326 ? 13.735 10.459 -3.792 1.00 96.62 326 ILE A C 1
ATOM 2409 O O . ILE A 1 326 ? 12.528 10.698 -3.714 1.00 96.62 326 ILE A O 1
ATOM 2413 N N . ASN A 1 327 ? 14.650 11.429 -3.661 1.00 95.00 327 ASN A N 1
ATOM 2414 C CA . ASN A 1 327 ? 14.280 12.792 -3.256 1.00 95.00 327 ASN A CA 1
ATOM 2415 C C . ASN A 1 327 ? 13.440 13.441 -4.353 1.00 95.00 327 ASN A C 1
ATOM 2417 O O . ASN A 1 327 ? 13.842 13.433 -5.519 1.00 95.00 327 ASN A O 1
ATOM 2421 N N . HIS A 1 328 ? 12.306 14.042 -3.988 1.00 95.81 328 HIS A N 1
ATOM 2422 C CA . HIS A 1 328 ? 11.388 14.691 -4.931 1.00 95.81 328 HIS A CA 1
ATOM 2423 C C . HIS A 1 328 ? 10.899 13.774 -6.072 1.00 95.81 328 HIS A C 1
ATOM 2425 O O . HIS A 1 328 ? 10.551 14.259 -7.151 1.00 95.81 328 HIS A O 1
ATOM 2431 N N . VAL A 1 329 ? 10.896 12.451 -5.877 1.00 98.12 329 VAL A N 1
ATOM 2432 C CA . VAL A 1 329 ? 10.381 11.511 -6.881 1.00 98.12 329 VAL A CA 1
ATOM 2433 C C . VAL A 1 329 ? 8.858 11.604 -6.970 1.00 98.12 329 VAL A C 1
ATOM 2435 O O . VAL A 1 329 ? 8.153 11.693 -5.959 1.00 98.12 329 VAL A O 1
ATOM 2438 N N . ASN A 1 330 ? 8.337 11.547 -8.196 1.00 98.62 330 ASN A N 1
ATOM 2439 C CA . ASN A 1 330 ? 6.903 11.541 -8.456 1.00 98.62 330 ASN A CA 1
ATOM 2440 C C . ASN A 1 330 ? 6.386 10.137 -8.791 1.00 98.62 330 ASN A C 1
ATOM 2442 O O . ASN A 1 330 ? 6.528 9.692 -9.924 1.00 98.62 330 ASN A O 1
ATOM 2446 N N . PHE A 1 331 ? 5.721 9.474 -7.844 1.00 98.75 331 PHE A N 1
ATOM 2447 C CA . PHE A 1 331 ? 5.017 8.199 -8.039 1.00 98.75 331 PHE A CA 1
ATOM 2448 C C . PHE A 1 331 ? 3.505 8.376 -8.251 1.00 98.75 331 PHE A C 1
ATOM 2450 O O . PHE A 1 331 ? 2.741 7.427 -8.067 1.00 98.75 331 PHE A O 1
ATOM 2457 N N . SER A 1 332 ? 3.031 9.574 -8.611 1.00 98.75 332 SER A N 1
ATOM 2458 C CA . SER A 1 332 ? 1.586 9.812 -8.677 1.00 98.75 332 SER A CA 1
ATOM 2459 C C . SER A 1 332 ? 0.881 8.888 -9.676 1.00 98.75 332 SER A C 1
ATOM 2461 O O . SER A 1 332 ? 1.317 8.727 -10.816 1.00 98.75 332 SER A O 1
ATOM 2463 N N . GLY A 1 333 ? -0.195 8.229 -9.251 1.00 98.69 333 GLY A N 1
ATOM 2464 C CA . GLY A 1 333 ? -0.912 7.240 -10.064 1.00 98.69 333 GLY A CA 1
ATOM 2465 C C . GLY A 1 333 ? -0.131 5.958 -10.391 1.00 98.69 333 GLY A C 1
ATOM 2466 O O . GLY A 1 333 ? -0.623 5.147 -11.172 1.00 98.69 333 GLY A O 1
ATOM 2467 N N . ALA A 1 334 ? 1.077 5.763 -9.851 1.00 98.81 334 ALA A N 1
ATOM 2468 C CA . ALA A 1 334 ? 1.884 4.578 -10.129 1.00 98.81 334 ALA A CA 1
ATOM 2469 C C . ALA A 1 334 ? 1.342 3.327 -9.419 1.00 98.81 334 ALA A C 1
ATOM 2471 O O . ALA A 1 334 ? 0.715 3.399 -8.356 1.00 98.81 334 ALA A O 1
ATOM 2472 N N . ASN A 1 335 ? 1.638 2.158 -9.985 1.00 98.88 335 ASN A N 1
ATOM 2473 C CA . ASN A 1 335 ? 1.367 0.866 -9.363 1.00 98.88 335 ASN A CA 1
ATOM 2474 C C . ASN A 1 335 ? 2.646 0.292 -8.735 1.00 98.88 335 ASN A C 1
ATOM 2476 O O . ASN A 1 335 ? 3.468 -0.281 -9.440 1.00 98.88 335 ASN A O 1
ATOM 2480 N N . LEU A 1 336 ? 2.778 0.405 -7.415 1.00 98.81 336 LEU A N 1
ATOM 2481 C CA . LEU A 1 336 ? 3.899 -0.070 -6.593 1.00 98.81 336 LEU A CA 1
ATOM 2482 C C . LEU A 1 336 ? 3.616 -1.433 -5.933 1.00 98.81 336 LEU A C 1
ATOM 2484 O O . LEU A 1 336 ? 4.221 -1.768 -4.913 1.00 98.81 336 LEU A O 1
ATOM 2488 N N . THR A 1 337 ? 2.689 -2.230 -6.477 1.00 98.81 337 THR A N 1
ATOM 2489 C CA . THR A 1 337 ? 2.315 -3.526 -5.886 1.00 98.81 337 THR A CA 1
ATOM 2490 C C . THR A 1 337 ? 3.545 -4.417 -5.679 1.00 98.81 337 THR A C 1
ATOM 2492 O O . THR A 1 337 ? 4.295 -4.664 -6.623 1.00 98.81 337 THR A O 1
ATOM 2495 N N . ASN A 1 338 ? 3.753 -4.925 -4.461 1.00 98.62 338 ASN A N 1
ATOM 2496 C CA . ASN A 1 338 ? 4.928 -5.717 -4.059 1.00 98.62 338 ASN A CA 1
ATOM 2497 C C . ASN A 1 338 ? 6.295 -5.024 -4.257 1.00 98.62 338 ASN A C 1
ATOM 2499 O O . ASN A 1 338 ? 7.327 -5.696 -4.227 1.00 98.62 338 ASN A O 1
ATOM 2503 N N . ALA A 1 339 ? 6.340 -3.708 -4.479 1.00 98.62 339 ALA A N 1
ATOM 2504 C CA . ALA A 1 339 ? 7.601 -2.980 -4.571 1.00 98.62 339 ALA A CA 1
ATOM 2505 C C . ALA A 1 339 ? 8.295 -2.884 -3.202 1.00 98.62 339 ALA A C 1
ATOM 2507 O O . ALA A 1 339 ? 7.658 -2.948 -2.143 1.00 98.62 339 ALA A O 1
ATOM 2508 N N . ARG A 1 340 ? 9.616 -2.698 -3.219 1.00 98.44 340 ARG A N 1
ATOM 2509 C CA . ARG A 1 340 ? 10.433 -2.526 -2.010 1.00 98.44 340 ARG A CA 1
ATOM 2510 C C . ARG A 1 340 ? 10.992 -1.112 -1.961 1.00 98.44 340 ARG A C 1
ATOM 2512 O O . ARG A 1 340 ? 11.889 -0.792 -2.728 1.00 98.44 340 ARG A O 1
ATOM 2519 N N . LEU A 1 341 ? 10.470 -0.290 -1.054 1.00 96.44 341 LEU A N 1
ATOM 2520 C CA . LEU A 1 341 ? 10.919 1.083 -0.782 1.00 96.44 341 LEU A CA 1
ATOM 2521 C C . LEU A 1 341 ? 11.646 1.201 0.573 1.00 96.44 341 LEU A C 1
ATOM 2523 O O . LEU A 1 341 ? 12.125 2.265 0.944 1.00 96.44 341 LEU A O 1
ATOM 2527 N N . SER A 1 342 ? 11.773 0.106 1.326 1.00 90.19 342 SER A N 1
ATOM 2528 C CA . SER A 1 342 ? 12.566 0.081 2.557 1.00 90.19 342 SER A CA 1
ATOM 2529 C C . SER A 1 342 ? 14.024 0.464 2.297 1.00 90.19 342 SER A C 1
ATOM 2531 O O . SER A 1 342 ? 14.605 0.036 1.299 1.00 90.19 342 SER A O 1
ATOM 2533 N N . LEU A 1 343 ? 14.645 1.173 3.244 1.00 91.88 343 LEU A N 1
ATOM 2534 C CA . LEU A 1 343 ? 16.056 1.588 3.190 1.00 91.88 343 LEU A CA 1
ATOM 2535 C C . LEU A 1 343 ? 16.399 2.552 2.040 1.00 91.88 343 LEU A C 1
ATOM 2537 O O . LEU A 1 343 ? 17.578 2.772 1.764 1.00 91.88 343 LEU A O 1
ATOM 2541 N N . THR A 1 344 ? 15.408 3.136 1.363 1.00 92.50 344 THR A N 1
ATOM 2542 C CA . THR A 1 344 ? 15.658 4.275 0.472 1.00 92.50 344 THR A CA 1
ATOM 2543 C C . THR A 1 344 ? 16.178 5.464 1.273 1.00 92.50 344 THR A C 1
ATOM 2545 O O . THR A 1 344 ? 15.808 5.654 2.434 1.00 92.50 344 THR A O 1
ATOM 2548 N N . THR A 1 345 ? 16.996 6.295 0.642 1.00 91.94 345 THR A N 1
ATOM 2549 C CA . THR A 1 345 ? 17.482 7.550 1.221 1.00 91.94 345 THR A CA 1
ATOM 2550 C C . THR A 1 345 ? 16.806 8.733 0.552 1.00 91.94 345 THR A C 1
ATOM 2552 O O . THR A 1 345 ? 16.324 8.616 -0.572 1.00 91.94 345 THR A O 1
ATOM 2555 N N . GLY A 1 346 ? 16.785 9.874 1.246 1.00 83.69 346 GLY A N 1
ATOM 2556 C CA . GLY A 1 346 ? 16.321 11.122 0.664 1.00 83.69 346 GLY A CA 1
ATOM 2557 C C . GLY A 1 346 ? 14.890 11.021 0.150 1.00 83.69 346 GLY A C 1
ATOM 2558 O O . GLY A 1 346 ? 14.680 10.908 -1.038 1.00 83.69 346 GLY A O 1
ATOM 2559 N N . TYR A 1 347 ? 13.900 11.036 1.026 1.00 82.94 347 TYR A N 1
ATOM 2560 C CA . TYR A 1 347 ? 12.481 10.911 0.666 1.00 82.94 347 TYR A CA 1
ATOM 2561 C C . TYR A 1 347 ? 11.722 12.219 0.943 1.00 82.94 347 TYR A C 1
ATOM 2563 O O . TYR A 1 347 ? 10.522 12.208 1.216 1.00 82.94 347 TYR A O 1
ATOM 2571 N N . SER A 1 348 ? 12.413 13.365 0.882 1.00 86.62 348 SER A N 1
ATOM 2572 C CA . SER A 1 348 ? 11.754 14.663 1.030 1.00 86.62 348 SER A CA 1
ATOM 2573 C C . SER A 1 348 ? 10.831 14.918 -0.164 1.00 86.62 348 SER A C 1
ATOM 2575 O O . SER A 1 348 ? 11.186 14.660 -1.318 1.00 86.62 348 SER A O 1
ATOM 2577 N N . GLN A 1 349 ? 9.622 15.412 0.122 1.00 88.81 349 GLN A N 1
ATOM 2578 C CA . GLN A 1 349 ? 8.614 15.768 -0.885 1.00 88.81 349 GLN A CA 1
ATOM 2579 C C . GLN A 1 349 ? 8.280 14.638 -1.878 1.00 88.81 349 GLN A C 1
ATOM 2581 O O . GLN A 1 349 ? 8.037 14.882 -3.061 1.00 88.81 349 GLN A O 1
ATOM 2586 N N . LEU A 1 350 ? 8.269 13.390 -1.403 1.00 95.75 350 LEU A N 1
ATOM 2587 C CA . LEU A 1 350 ? 7.846 12.237 -2.191 1.00 95.75 350 LEU A CA 1
ATOM 2588 C C . LEU A 1 350 ? 6.368 12.373 -2.590 1.00 95.75 350 LEU A C 1
ATOM 2590 O O . LEU A 1 350 ? 5.511 12.560 -1.726 1.00 95.75 350 LEU A O 1
ATOM 2594 N N . ASN A 1 351 ? 6.031 12.243 -3.873 1.00 98.19 351 ASN A N 1
ATOM 2595 C CA . ASN A 1 351 ? 4.632 12.294 -4.307 1.00 98.19 351 ASN A CA 1
ATOM 2596 C C . ASN A 1 351 ? 4.057 10.885 -4.507 1.00 98.19 351 ASN A C 1
ATOM 2598 O O . ASN A 1 351 ? 4.372 10.222 -5.491 1.00 98.19 351 ASN A O 1
ATOM 2602 N N . LEU A 1 352 ? 3.179 10.459 -3.596 1.00 98.19 352 LEU A N 1
ATOM 2603 C CA . LEU A 1 352 ? 2.457 9.179 -3.609 1.00 98.19 352 LEU A CA 1
ATOM 2604 C C . LEU A 1 352 ? 0.967 9.347 -3.966 1.00 98.19 352 LEU A C 1
ATOM 2606 O O . LEU A 1 352 ? 0.178 8.409 -3.790 1.00 98.19 352 LEU A O 1
ATOM 2610 N N . SER A 1 353 ? 0.552 10.526 -4.440 1.00 98.44 353 SER A N 1
ATOM 2611 C CA . SER A 1 353 ? -0.854 10.807 -4.752 1.00 98.44 353 SER A CA 1
ATOM 2612 C C . SER A 1 353 ? -1.441 9.787 -5.726 1.00 98.44 353 SER A C 1
ATOM 2614 O O . SER A 1 353 ? -0.828 9.431 -6.728 1.00 98.44 353 SER A O 1
ATOM 2616 N N . ASP A 1 354 ? -2.637 9.293 -5.423 1.00 98.56 354 ASP A N 1
ATOM 2617 C CA . ASP A 1 354 ? -3.411 8.392 -6.284 1.00 98.56 354 ASP A CA 1
ATOM 2618 C C . ASP A 1 354 ? -2.690 7.067 -6.641 1.00 98.56 354 ASP A C 1
ATOM 2620 O O . ASP A 1 354 ? -3.093 6.373 -7.574 1.00 98.56 354 ASP A O 1
ATOM 2624 N N . SER A 1 355 ? -1.622 6.701 -5.923 1.00 98.62 355 SER A N 1
ATOM 2625 C CA . SER A 1 355 ? -0.828 5.494 -6.194 1.00 98.62 355 SER A CA 1
ATOM 2626 C C . SER A 1 355 ? -1.372 4.239 -5.495 1.00 98.62 355 SER A C 1
ATOM 2628 O O . SER A 1 355 ? -2.056 4.307 -4.469 1.00 98.62 355 SER A O 1
ATOM 2630 N N . THR A 1 356 ? -1.061 3.064 -6.053 1.00 98.81 356 THR A N 1
ATOM 2631 C CA . THR A 1 356 ? -1.379 1.756 -5.451 1.00 98.81 356 THR A CA 1
ATOM 2632 C C . THR A 1 356 ? -0.131 1.169 -4.803 1.00 98.81 356 THR A C 1
ATOM 2634 O O . THR A 1 356 ? 0.803 0.802 -5.508 1.00 98.81 356 THR A O 1
ATOM 2637 N N . LEU A 1 357 ? -0.139 1.018 -3.481 1.00 98.69 357 LEU A N 1
ATOM 2638 C CA . LEU A 1 357 ? 0.933 0.444 -2.663 1.00 98.69 357 LEU A CA 1
ATOM 2639 C C . LEU A 1 357 ? 0.529 -0.910 -2.047 1.00 98.69 357 LEU A C 1
ATOM 2641 O O . LEU A 1 357 ? 0.783 -1.188 -0.872 1.00 98.69 357 LEU A O 1
ATOM 2645 N N . LEU A 1 358 ? -0.141 -1.756 -2.836 1.00 98.69 358 LEU A N 1
ATOM 2646 C CA . LEU A 1 358 ? -0.594 -3.073 -2.387 1.00 98.69 358 LEU A CA 1
ATOM 2647 C C . LEU A 1 358 ? 0.605 -3.949 -2.001 1.00 98.69 358 LEU A C 1
ATOM 2649 O O . LEU A 1 358 ? 1.447 -4.252 -2.846 1.00 98.69 358 LEU A O 1
ATOM 2653 N N . ALA A 1 359 ? 0.669 -4.380 -0.741 1.00 98.62 359 ALA A N 1
ATOM 2654 C CA . ALA A 1 359 ? 1.765 -5.204 -0.218 1.00 98.62 359 ALA A CA 1
ATOM 2655 C C . ALA A 1 359 ? 3.176 -4.605 -0.431 1.00 98.62 359 ALA A C 1
ATOM 2657 O O . ALA A 1 359 ? 4.175 -5.325 -0.455 1.00 98.62 359 ALA A O 1
ATOM 2658 N N . THR A 1 360 ? 3.276 -3.281 -0.582 1.00 98.75 360 THR A N 1
ATOM 2659 C CA . THR A 1 360 ? 4.558 -2.575 -0.698 1.00 98.75 360 THR A CA 1
ATOM 2660 C C . THR A 1 360 ? 5.292 -2.567 0.642 1.00 98.75 360 THR A C 1
ATOM 2662 O O . THR A 1 360 ? 4.675 -2.422 1.700 1.00 98.75 360 THR A O 1
ATOM 2665 N N . VAL A 1 361 ? 6.620 -2.684 0.605 1.00 98.69 361 VAL A N 1
ATOM 2666 C CA . VAL A 1 361 ? 7.468 -2.624 1.804 1.00 98.69 361 VAL A CA 1
ATOM 2667 C C . VAL A 1 361 ? 7.993 -1.205 2.008 1.00 98.69 361 VAL A C 1
ATOM 2669 O O . VAL A 1 361 ? 8.828 -0.744 1.232 1.00 98.69 361 VAL A O 1
ATOM 2672 N N . LEU A 1 362 ? 7.518 -0.538 3.061 1.00 97.69 362 LEU A N 1
ATOM 2673 C CA . LEU A 1 362 ? 7.804 0.858 3.435 1.00 97.69 362 LEU A CA 1
ATOM 2674 C C . LEU A 1 362 ? 8.426 0.976 4.842 1.00 97.69 362 LEU A C 1
ATOM 2676 O O . LEU A 1 362 ? 8.593 2.080 5.349 1.00 97.69 362 LEU A O 1
ATOM 2680 N N . THR A 1 363 ? 8.727 -0.147 5.503 1.00 97.00 363 THR A N 1
ATOM 2681 C CA . THR A 1 363 ? 9.173 -0.212 6.905 1.00 97.00 363 THR A CA 1
ATOM 2682 C C . THR A 1 363 ? 10.236 0.838 7.243 1.00 97.00 363 THR A C 1
ATOM 2684 O O . THR A 1 363 ? 11.291 0.893 6.606 1.00 97.00 363 THR A O 1
ATOM 2687 N N . GLY A 1 364 ? 9.963 1.640 8.277 1.00 95.00 364 GLY A N 1
ATOM 2688 C CA . GLY A 1 364 ? 10.867 2.659 8.816 1.00 95.00 364 GLY A CA 1
ATOM 2689 C C . GLY A 1 364 ? 11.019 3.940 7.988 1.00 95.00 364 GLY A C 1
ATOM 2690 O O . GLY A 1 364 ? 11.848 4.773 8.346 1.00 95.00 364 GLY A O 1
ATOM 2691 N N . MET A 1 365 ? 10.274 4.112 6.892 1.00 95.62 365 MET A N 1
ATOM 2692 C CA . MET A 1 365 ? 10.329 5.345 6.099 1.00 95.62 365 MET A CA 1
ATOM 2693 C C . MET A 1 365 ? 9.749 6.543 6.852 1.00 95.62 365 MET A C 1
ATOM 2695 O O . MET A 1 365 ? 8.811 6.410 7.635 1.00 95.62 365 MET A O 1
ATOM 2699 N N . ASP A 1 366 ? 10.256 7.735 6.551 1.00 94.88 366 ASP A N 1
ATOM 2700 C CA . ASP A 1 366 ? 9.662 8.984 7.015 1.00 94.88 366 ASP A CA 1
ATOM 2701 C C . ASP A 1 366 ? 8.911 9.666 5.866 1.00 94.88 366 ASP A C 1
ATOM 2703 O O . ASP A 1 366 ? 9.479 10.007 4.831 1.00 94.88 366 ASP A O 1
ATOM 2707 N N . LEU A 1 367 ? 7.596 9.784 6.039 1.00 95.88 367 LEU A N 1
ATOM 2708 C CA . LEU A 1 367 ? 6.639 10.284 5.056 1.00 95.88 367 LEU A CA 1
ATOM 2709 C C . LEU A 1 367 ? 5.978 11.587 5.531 1.00 95.88 367 LEU A C 1
ATOM 2711 O O . LEU A 1 367 ? 4.932 11.963 5.004 1.00 95.88 367 LEU A O 1
ATOM 2715 N N . VAL A 1 368 ? 6.582 12.298 6.493 1.00 95.00 368 VAL A N 1
ATOM 2716 C CA . VAL A 1 368 ? 6.054 13.567 7.030 1.00 95.00 368 VAL A CA 1
ATOM 2717 C C . VAL A 1 368 ? 5.802 14.616 5.941 1.00 95.00 368 VAL A C 1
ATOM 2719 O O . VAL A 1 368 ? 4.784 15.299 5.987 1.00 95.00 368 VAL A O 1
ATOM 2722 N N . ASP A 1 369 ? 6.666 14.685 4.922 1.00 94.06 369 ASP A N 1
ATOM 2723 C CA . ASP A 1 369 ? 6.574 15.637 3.802 1.00 94.06 369 ASP A CA 1
ATOM 2724 C C . ASP A 1 369 ? 6.036 14.998 2.509 1.00 94.06 369 ASP A C 1
ATOM 2726 O O . ASP A 1 369 ? 6.068 15.616 1.440 1.00 94.06 369 ASP A O 1
ATOM 2730 N N . ALA A 1 370 ? 5.574 13.745 2.565 1.00 96.56 370 ALA A N 1
ATOM 2731 C CA . ALA A 1 370 ? 5.037 13.075 1.391 1.00 96.56 370 ALA A CA 1
ATOM 2732 C C . ALA A 1 370 ? 3.664 13.652 1.013 1.00 96.56 370 ALA A C 1
ATOM 2734 O O . ALA A 1 370 ? 2.853 14.005 1.870 1.00 96.56 370 ALA A O 1
ATOM 2735 N N . THR A 1 371 ? 3.374 13.717 -0.286 1.00 97.75 371 THR A N 1
ATOM 2736 C CA . THR A 1 371 ? 2.026 14.027 -0.779 1.00 97.75 371 THR A CA 1
ATOM 2737 C C . THR A 1 371 ? 1.234 12.732 -0.917 1.00 97.75 371 THR A C 1
ATOM 2739 O O . THR A 1 371 ? 1.539 11.910 -1.782 1.00 97.75 371 THR A O 1
ATOM 2742 N N . ILE A 1 372 ? 0.209 12.561 -0.083 1.00 98.19 372 ILE A N 1
ATOM 2743 C CA . ILE A 1 372 ? -0.716 11.420 -0.080 1.00 98.19 372 ILE A CA 1
ATOM 2744 C C . ILE A 1 372 ? -2.138 11.965 -0.257 1.00 98.19 372 ILE A C 1
ATOM 2746 O O . ILE A 1 372 ? -2.485 13.003 0.305 1.00 98.19 372 ILE A O 1
ATOM 2750 N N . THR A 1 373 ? -2.964 11.302 -1.065 1.00 98.06 373 THR A N 1
ATOM 2751 C CA . THR A 1 373 ? -4.346 11.726 -1.348 1.00 98.06 373 THR A CA 1
ATOM 2752 C C . THR A 1 373 ? -5.330 10.625 -0.975 1.00 98.06 373 THR A C 1
ATOM 2754 O O . THR A 1 373 ? -4.953 9.467 -0.824 1.00 98.06 373 THR A O 1
ATOM 2757 N N . ALA A 1 374 ? -6.620 10.961 -0.910 1.00 97.88 374 ALA A N 1
ATOM 2758 C CA . ALA A 1 374 ? -7.701 10.015 -0.616 1.00 97.88 374 ALA A CA 1
ATOM 2759 C C . ALA A 1 374 ? -7.753 8.780 -1.543 1.00 97.88 374 ALA A C 1
ATOM 2761 O O . ALA A 1 374 ? -8.352 7.771 -1.189 1.00 97.88 374 ALA A O 1
ATOM 2762 N N . LYS A 1 375 ? -7.151 8.837 -2.741 1.00 98.25 375 LYS A N 1
ATOM 2763 C CA . LYS A 1 375 ? -7.103 7.696 -3.671 1.00 98.25 375 LYS A CA 1
ATOM 2764 C C . LYS A 1 375 ? -5.871 6.810 -3.486 1.00 98.25 375 LYS A C 1
ATOM 2766 O O . LYS A 1 375 ? -5.795 5.758 -4.117 1.00 98.25 375 LYS A O 1
ATOM 2771 N N . THR A 1 376 ? -4.902 7.223 -2.670 1.00 98.56 376 THR A N 1
ATOM 2772 C CA . THR A 1 376 ? -3.726 6.408 -2.370 1.00 98.56 376 THR A CA 1
ATOM 2773 C C . THR A 1 376 ? -4.147 5.167 -1.575 1.00 98.56 376 THR A C 1
ATOM 2775 O O . THR A 1 376 ? -4.944 5.252 -0.637 1.00 98.56 376 THR A O 1
ATOM 2778 N N . ASN A 1 377 ? -3.622 3.999 -1.950 1.00 98.69 377 ASN A N 1
ATOM 2779 C CA . ASN A 1 377 ? -4.038 2.716 -1.386 1.00 98.69 377 ASN A CA 1
ATOM 2780 C C . ASN A 1 377 ? -2.854 1.925 -0.809 1.00 98.69 377 ASN A C 1
ATOM 2782 O O . ASN A 1 377 ? -2.050 1.394 -1.565 1.00 98.69 377 ASN A O 1
ATOM 2786 N N . PHE A 1 378 ? -2.806 1.774 0.514 1.00 98.81 378 PHE A N 1
ATOM 2787 C CA . PHE A 1 378 ? -1.812 1.007 1.276 1.00 98.81 378 PHE A CA 1
ATOM 2788 C C . PHE A 1 378 ? -2.319 -0.376 1.719 1.00 98.81 378 PHE A C 1
ATOM 2790 O O . PHE A 1 378 ? -1.874 -0.909 2.737 1.00 98.81 378 PHE A O 1
ATOM 2797 N N . THR A 1 379 ? -3.275 -0.975 1.002 1.00 98.81 379 THR A N 1
ATOM 2798 C CA . THR A 1 379 ? -3.794 -2.313 1.341 1.00 98.81 379 THR A CA 1
ATOM 2799 C C . THR A 1 379 ? -2.640 -3.305 1.524 1.00 98.81 379 THR A C 1
ATOM 2801 O O . THR A 1 379 ? -1.775 -3.421 0.660 1.00 98.81 379 THR A O 1
ATOM 2804 N N . GLN A 1 380 ? -2.609 -4.025 2.647 1.00 98.75 380 GLN A N 1
ATOM 2805 C CA . GLN A 1 380 ? -1.579 -5.018 2.992 1.00 98.75 380 GLN A CA 1
ATOM 2806 C C . GLN A 1 380 ? -0.126 -4.500 3.001 1.00 98.75 380 GLN A C 1
ATOM 2808 O O . GLN A 1 380 ? 0.803 -5.305 3.069 1.00 98.75 380 GLN A O 1
ATOM 2813 N N . ALA A 1 381 ? 0.100 -3.184 2.946 1.00 98.75 381 ALA A N 1
ATOM 2814 C CA . ALA A 1 381 ? 1.443 -2.616 2.973 1.00 98.75 381 ALA A CA 1
ATOM 2815 C C . ALA A 1 381 ? 2.159 -2.921 4.302 1.00 98.75 381 ALA A C 1
ATOM 2817 O O . ALA A 1 381 ? 1.534 -3.012 5.364 1.00 98.75 381 ALA A O 1
ATOM 2818 N N . GLN A 1 382 ? 3.484 -3.055 4.246 1.00 98.69 382 GLN A N 1
ATOM 2819 C CA . GLN A 1 382 ? 4.338 -3.179 5.428 1.00 98.69 382 GLN A CA 1
ATOM 2820 C C . GLN A 1 382 ? 4.882 -1.798 5.792 1.00 98.69 382 GLN A C 1
ATOM 2822 O O . GLN A 1 382 ? 5.800 -1.298 5.147 1.00 98.69 382 GLN A O 1
ATOM 2827 N N . MET A 1 383 ? 4.294 -1.179 6.810 1.00 97.94 383 MET A N 1
ATOM 2828 C CA . MET A 1 383 ? 4.528 0.205 7.233 1.00 97.94 383 MET A CA 1
ATOM 2829 C C . MET A 1 383 ? 4.969 0.294 8.701 1.00 97.94 383 MET A C 1
ATOM 2831 O O . MET A 1 383 ? 4.757 1.309 9.365 1.00 97.94 383 MET A O 1
ATOM 2835 N N . ASP A 1 384 ? 5.573 -0.770 9.230 1.00 97.94 384 ASP A N 1
ATOM 2836 C CA . ASP A 1 384 ? 6.040 -0.789 10.615 1.00 97.94 384 ASP A CA 1
ATOM 2837 C C . ASP A 1 384 ? 7.096 0.311 10.833 1.00 97.94 384 ASP A C 1
ATOM 2839 O O . ASP A 1 384 ? 8.053 0.439 10.065 1.00 97.94 384 ASP A O 1
ATOM 2843 N N . GLY A 1 385 ? 6.920 1.122 11.876 1.00 97.12 385 GLY A N 1
ATOM 2844 C CA . GLY A 1 385 ? 7.825 2.221 12.221 1.00 97.12 385 GLY A CA 1
ATOM 2845 C C . GLY A 1 385 ? 7.825 3.408 11.254 1.00 97.12 385 GLY A C 1
ATOM 2846 O O . GLY A 1 385 ? 8.729 4.235 11.342 1.00 97.12 385 GLY A O 1
ATOM 2847 N N . VAL A 1 386 ? 6.869 3.498 10.322 1.00 97.44 386 VAL A N 1
ATOM 2848 C CA . VAL A 1 386 ? 6.778 4.640 9.398 1.00 97.44 386 VAL A CA 1
ATOM 2849 C C . VAL A 1 386 ? 6.391 5.916 10.154 1.00 97.44 386 VAL A C 1
ATOM 2851 O O . VAL A 1 386 ? 5.562 5.881 11.064 1.00 97.44 386 VAL A O 1
ATOM 2854 N N . ASN A 1 387 ? 6.960 7.060 9.775 1.00 96.75 387 ASN A N 1
ATOM 2855 C CA . ASN A 1 387 ? 6.541 8.362 10.293 1.00 96.75 387 ASN A CA 1
ATOM 2856 C C . ASN A 1 387 ? 5.526 9.027 9.353 1.00 96.75 387 ASN A C 1
ATOM 2858 O O . ASN A 1 387 ? 5.863 9.399 8.235 1.00 96.75 387 ASN A O 1
ATOM 2862 N N . LEU A 1 388 ? 4.292 9.181 9.826 1.00 96.81 388 LEU A N 1
ATOM 2863 C CA . LEU A 1 388 ? 3.169 9.841 9.151 1.00 96.81 388 LEU A CA 1
ATOM 2864 C C . LEU A 1 388 ? 2.675 11.070 9.929 1.00 96.81 388 LEU A C 1
ATOM 2866 O O . LEU A 1 388 ? 1.588 11.567 9.650 1.00 96.81 388 LEU A O 1
ATOM 2870 N N . SER A 1 389 ? 3.438 11.558 10.912 1.00 95.62 389 SER A N 1
ATOM 2871 C CA . SER A 1 389 ? 3.008 12.688 11.738 1.00 95.62 389 SER A CA 1
ATOM 2872 C C . SER A 1 389 ? 2.620 13.910 10.893 1.00 95.62 389 SER A C 1
ATOM 2874 O O . SER A 1 389 ? 3.205 14.174 9.844 1.00 95.62 389 SER A O 1
ATOM 2876 N N . LYS A 1 390 ? 1.624 14.673 11.359 1.00 94.19 390 LYS A N 1
ATOM 2877 C CA . LYS A 1 390 ? 1.097 15.901 10.726 1.00 94.19 390 LYS A CA 1
ATOM 2878 C C . LYS A 1 390 ? 0.431 15.709 9.357 1.00 94.19 390 LYS A C 1
ATOM 2880 O O . LYS A 1 390 ? 0.077 16.699 8.715 1.00 94.19 390 LYS A O 1
ATOM 2885 N N . GLN A 1 391 ? 0.245 14.473 8.899 1.00 96.12 391 GLN A N 1
ATOM 2886 C CA . GLN A 1 391 ? -0.370 14.205 7.604 1.00 96.12 391 GLN A CA 1
ATOM 2887 C C . GLN A 1 391 ? -1.894 14.378 7.626 1.00 96.12 391 GLN A C 1
ATOM 2889 O O . GLN A 1 391 ? -2.563 14.231 8.652 1.00 96.12 391 GLN A O 1
ATOM 2894 N N . LYS A 1 392 ? -2.458 14.643 6.444 1.00 97.00 392 LYS A N 1
ATOM 2895 C CA . LYS A 1 392 ? -3.900 14.570 6.193 1.00 97.00 392 LYS A CA 1
ATOM 2896 C C . LYS A 1 392 ? -4.194 13.338 5.343 1.00 97.00 392 LYS A C 1
ATOM 2898 O O . LYS A 1 392 ? -4.181 13.397 4.119 1.00 97.00 392 LYS A O 1
ATOM 2903 N N . LEU A 1 393 ? -4.469 12.230 6.014 1.00 97.81 393 LEU A N 1
ATOM 2904 C CA . LEU A 1 393 ? -4.722 10.904 5.447 1.00 97.81 393 LEU A CA 1
ATOM 2905 C C . LEU A 1 393 ? -6.223 10.585 5.401 1.00 97.81 393 LEU A C 1
ATOM 2907 O O . LEU A 1 393 ? -6.639 9.433 5.528 1.00 97.81 393 LEU A O 1
ATOM 2911 N N . ASP A 1 394 ? -7.044 11.620 5.233 1.00 97.38 394 ASP A N 1
ATOM 2912 C CA . ASP A 1 394 ? -8.490 11.476 5.156 1.00 97.38 394 ASP A CA 1
ATOM 2913 C C . ASP A 1 394 ? -8.870 10.588 3.964 1.00 97.38 394 ASP A C 1
ATOM 2915 O O . ASP A 1 394 ? -8.399 10.794 2.843 1.00 97.38 394 ASP A O 1
ATOM 2919 N N . GLN A 1 395 ? -9.744 9.611 4.213 1.00 98.00 395 GLN A N 1
ATOM 2920 C CA . GLN A 1 395 ? -10.267 8.647 3.235 1.00 98.00 395 GLN A CA 1
ATOM 2921 C C . GLN A 1 395 ? -9.220 7.710 2.606 1.00 98.00 395 GLN A C 1
ATOM 2923 O O . GLN A 1 395 ? -9.554 6.935 1.711 1.00 98.00 395 GLN A O 1
ATOM 2928 N N . VAL A 1 396 ? -7.975 7.723 3.091 1.00 98.62 396 VAL A N 1
ATOM 2929 C CA . VAL A 1 396 ? -6.913 6.823 2.622 1.00 98.62 396 VAL A CA 1
ATOM 2930 C C . VAL A 1 396 ? -7.205 5.376 3.041 1.00 98.62 396 VAL A C 1
ATOM 2932 O O . VAL A 1 396 ? -7.779 5.111 4.103 1.00 98.62 396 VAL A O 1
ATOM 2935 N N . ILE A 1 397 ? -6.801 4.419 2.202 1.00 98.81 397 ILE A N 1
ATOM 2936 C CA . ILE A 1 397 ? -7.007 2.985 2.443 1.00 98.81 397 ILE A CA 1
ATOM 2937 C C . ILE A 1 397 ? -5.748 2.362 3.056 1.00 98.81 397 ILE A C 1
ATOM 2939 O O . ILE A 1 397 ? -4.690 2.378 2.440 1.00 98.81 397 ILE A O 1
ATOM 2943 N N . PHE A 1 398 ? -5.898 1.730 4.219 1.00 98.69 398 PHE A N 1
ATOM 2944 C CA . PHE A 1 398 ? -4.893 0.957 4.965 1.00 98.69 398 PHE A CA 1
ATOM 2945 C C . PHE A 1 398 ? -5.385 -0.468 5.289 1.00 98.69 398 PHE A C 1
ATOM 2947 O O . PHE A 1 398 ? -4.980 -1.075 6.280 1.00 98.69 398 PHE A O 1
ATOM 2954 N N . LEU A 1 399 ? -6.300 -1.011 4.478 1.00 98.50 399 LEU A N 1
ATOM 2955 C CA . LEU A 1 399 ? -6.918 -2.325 4.686 1.00 98.50 399 LEU A CA 1
ATOM 2956 C C . LEU A 1 399 ? -5.854 -3.410 4.929 1.00 98.50 399 LEU A C 1
ATOM 2958 O O . LEU A 1 399 ? -5.026 -3.675 4.060 1.00 98.50 399 LEU A O 1
ATOM 2962 N N . MET A 1 400 ? -5.895 -4.063 6.092 1.00 97.94 400 MET A N 1
ATOM 2963 C CA . MET A 1 400 ? -4.957 -5.122 6.496 1.00 97.94 400 MET A CA 1
ATOM 2964 C C . MET A 1 400 ? -3.468 -4.721 6.461 1.00 97.94 400 MET A C 1
ATOM 2966 O O . MET A 1 400 ? -2.603 -5.592 6.361 1.00 97.94 400 MET A O 1
ATOM 2970 N N . ALA A 1 401 ? -3.147 -3.425 6.516 1.00 98.56 401 ALA A N 1
ATOM 2971 C CA . ALA A 1 401 ? -1.766 -2.954 6.557 1.00 98.56 401 ALA A CA 1
ATOM 2972 C C . ALA A 1 401 ? -1.100 -3.283 7.904 1.00 98.56 401 ALA A C 1
ATOM 2974 O O . ALA A 1 401 ? -1.726 -3.204 8.968 1.00 98.56 401 ALA A O 1
ATOM 2975 N N . SER A 1 402 ? 0.192 -3.613 7.870 1.00 98.06 402 SER A N 1
ATOM 2976 C CA . SER A 1 402 ? 1.013 -3.652 9.082 1.00 98.06 402 SER A CA 1
ATOM 2977 C C . SER A 1 402 ? 1.511 -2.242 9.359 1.00 98.06 402 SER A C 1
ATOM 2979 O O . SER A 1 402 ? 2.222 -1.678 8.537 1.00 98.06 402 SER A O 1
ATOM 2981 N N . MET A 1 403 ? 1.112 -1.661 10.482 1.00 97.50 403 MET A N 1
ATOM 2982 C CA . MET A 1 403 ? 1.422 -0.285 10.877 1.00 97.50 403 MET A CA 1
ATOM 2983 C C . MET A 1 403 ? 1.945 -0.263 12.320 1.00 97.50 403 MET A C 1
ATOM 2985 O O . MET A 1 403 ? 1.647 0.648 13.090 1.00 97.50 403 MET A O 1
ATOM 2989 N N . LYS A 1 404 ? 2.683 -1.296 12.744 1.00 97.06 404 LYS A N 1
ATOM 2990 C CA . LYS A 1 404 ? 3.140 -1.391 14.137 1.00 97.06 404 LYS A CA 1
ATOM 2991 C C . LYS A 1 404 ? 4.114 -0.263 14.420 1.00 97.06 404 LYS A C 1
ATOM 2993 O O . LYS A 1 404 ? 5.040 -0.045 13.640 1.00 97.06 404 LYS A O 1
ATOM 2998 N N . LYS A 1 405 ? 3.965 0.402 15.565 1.00 96.56 405 LYS A N 1
ATOM 2999 C CA . LYS A 1 405 ? 4.837 1.520 15.964 1.00 96.56 405 LYS A CA 1
ATOM 3000 C C . LYS A 1 405 ? 4.886 2.657 14.931 1.00 96.56 405 LYS A C 1
ATOM 3002 O O . LYS A 1 405 ? 5.890 3.362 14.866 1.00 96.56 405 LYS A O 1
ATOM 3007 N N . VAL A 1 406 ? 3.847 2.816 14.105 1.00 97.31 406 VAL A N 1
ATOM 3008 C CA . VAL A 1 406 ? 3.746 3.968 13.201 1.00 97.31 406 VAL A CA 1
ATOM 3009 C C . VAL A 1 406 ? 3.632 5.246 14.039 1.00 97.31 406 VAL A C 1
ATOM 3011 O O . VAL A 1 406 ? 3.034 5.225 15.119 1.00 97.31 406 VAL A O 1
ATOM 3014 N N . ASN A 1 407 ? 4.206 6.349 13.565 1.00 96.56 407 ASN A N 1
ATOM 3015 C CA . ASN A 1 407 ? 4.004 7.659 14.177 1.00 96.56 407 ASN A CA 1
ATOM 3016 C C . ASN A 1 407 ? 2.892 8.411 13.445 1.00 96.56 407 ASN A C 1
ATOM 3018 O O . ASN A 1 407 ? 3.029 8.727 12.268 1.00 96.56 407 ASN A O 1
ATOM 3022 N N . LEU A 1 408 ? 1.807 8.695 14.152 1.00 95.69 408 LEU A N 1
ATOM 3023 C CA . LEU A 1 408 ? 0.603 9.367 13.670 1.00 95.69 408 LEU A CA 1
ATOM 3024 C C . LEU A 1 408 ? 0.328 10.663 14.446 1.00 95.69 408 LEU A C 1
ATOM 3026 O O . LEU A 1 408 ? -0.787 11.185 14.400 1.00 95.69 408 LEU A O 1
ATOM 3030 N N . ASP A 1 409 ? 1.321 11.217 15.138 1.00 93.75 409 ASP A N 1
ATOM 3031 C CA . ASP A 1 409 ? 1.150 12.432 15.932 1.00 93.75 409 ASP A CA 1
ATOM 3032 C C . ASP A 1 409 ? 0.568 13.581 15.087 1.00 93.75 409 ASP A C 1
ATOM 3034 O O . ASP A 1 409 ? 1.072 13.891 14.006 1.00 93.75 409 ASP A O 1
ATOM 3038 N N . ASN A 1 410 ? -0.489 14.237 15.577 1.00 92.50 410 ASN A N 1
ATOM 3039 C CA . ASN A 1 410 ? -1.210 15.317 14.876 1.00 92.50 410 ASN A CA 1
ATOM 3040 C C . ASN A 1 410 ? -1.697 14.963 13.453 1.00 92.50 410 ASN A C 1
ATOM 3042 O O . ASN A 1 410 ? -1.720 15.824 12.572 1.00 92.50 410 ASN A O 1
ATOM 3046 N N . THR A 1 411 ? -2.053 13.702 13.211 1.00 95.31 411 THR A N 1
ATOM 3047 C CA . THR A 1 411 ? -2.526 13.227 11.901 1.00 95.31 411 THR A CA 1
ATOM 3048 C C . THR A 1 411 ? -4.051 13.222 11.824 1.00 95.31 411 THR A C 1
ATOM 3050 O O . THR A 1 411 ? -4.737 12.871 12.787 1.00 95.31 411 THR A O 1
ATOM 3053 N N . SER A 1 412 ? -4.591 13.563 10.654 1.00 95.69 412 SER A N 1
ATOM 3054 C CA . SER A 1 412 ? -6.008 13.371 10.328 1.00 95.69 412 SER A CA 1
ATOM 3055 C C . SER A 1 412 ? -6.189 12.087 9.520 1.00 95.69 412 SER A C 1
ATOM 3057 O O . SER A 1 412 ? -5.514 11.889 8.516 1.00 95.69 412 SER A O 1
ATOM 3059 N N . LEU A 1 413 ? -7.085 11.214 9.965 1.00 97.06 413 LEU A N 1
ATOM 3060 C CA . LEU A 1 413 ? -7.458 9.923 9.377 1.00 97.06 413 LEU A CA 1
ATOM 3061 C C . LEU A 1 413 ? -8.979 9.866 9.150 1.00 97.06 413 LEU A C 1
ATOM 3063 O O . LEU A 1 413 ? -9.594 8.801 9.231 1.00 97.06 413 LEU A O 1
ATOM 3067 N N . ASN A 1 414 ? -9.622 11.009 8.903 1.00 95.56 414 ASN A N 1
ATOM 3068 C CA . ASN A 1 414 ? -11.079 11.067 8.828 1.00 95.56 414 ASN A CA 1
ATOM 3069 C C . ASN A 1 414 ? -11.586 10.249 7.639 1.00 95.56 414 ASN A C 1
ATOM 3071 O O . ASN A 1 414 ? -11.143 10.433 6.506 1.00 95.56 414 ASN A O 1
ATOM 3075 N N . GLY A 1 415 ? -12.514 9.327 7.878 1.00 97.00 415 GLY A N 1
ATOM 3076 C CA . GLY A 1 415 ? -13.025 8.426 6.844 1.00 97.00 415 GLY A CA 1
ATOM 3077 C C . GLY A 1 415 ? -12.018 7.391 6.325 1.00 97.00 415 GLY A C 1
ATOM 3078 O O . GLY A 1 415 ? -12.317 6.725 5.337 1.00 97.00 415 GLY A O 1
ATOM 3079 N N . ALA A 1 416 ? -10.834 7.251 6.935 1.00 98.38 416 ALA A N 1
ATOM 3080 C CA . ALA A 1 416 ? -9.834 6.276 6.501 1.00 98.38 416 ALA A CA 1
ATOM 3081 C C . ALA A 1 416 ? -10.321 4.826 6.688 1.00 98.38 416 ALA A C 1
ATOM 3083 O O . ALA A 1 416 ? -11.067 4.509 7.622 1.00 98.38 416 ALA A O 1
ATOM 3084 N N . VAL A 1 417 ? -9.869 3.919 5.818 1.00 98.62 417 VAL A N 1
ATOM 3085 C CA . VAL A 1 417 ? -10.216 2.488 5.873 1.00 98.62 417 VAL A CA 1
ATOM 3086 C C . VAL A 1 417 ? -9.060 1.706 6.487 1.00 98.62 417 VAL A C 1
ATOM 3088 O O . VAL A 1 417 ? -8.099 1.376 5.805 1.00 98.62 417 VAL A O 1
ATOM 3091 N N . LEU A 1 418 ? -9.168 1.368 7.767 1.00 98.38 418 LEU A N 1
ATOM 3092 C CA . LEU A 1 418 ? -8.154 0.682 8.582 1.00 98.38 418 LEU A CA 1
ATOM 3093 C C . LEU A 1 418 ? -8.603 -0.734 8.989 1.00 98.38 418 LEU A C 1
ATOM 3095 O O . LEU A 1 418 ? -8.124 -1.290 9.975 1.00 98.38 418 LEU A O 1
ATOM 3099 N N . VAL A 1 419 ? -9.549 -1.327 8.255 1.00 98.25 419 VAL A N 1
ATOM 3100 C CA . VAL A 1 419 ? -10.115 -2.643 8.586 1.00 98.25 419 VAL A CA 1
ATOM 3101 C C . VAL A 1 419 ? -9.000 -3.689 8.663 1.00 98.25 419 VAL A C 1
ATOM 3103 O O . VAL A 1 419 ? -8.240 -3.867 7.712 1.00 98.25 419 VAL A O 1
ATOM 3106 N N . GLY A 1 420 ? -8.878 -4.378 9.797 1.00 96.19 420 GLY A N 1
ATOM 3107 C CA . GLY A 1 420 ? -7.830 -5.381 10.015 1.00 96.19 420 GLY A CA 1
ATOM 3108 C C . GLY A 1 420 ? -6.393 -4.841 10.056 1.00 96.19 420 GLY A C 1
ATOM 3109 O O . GLY A 1 420 ? -5.461 -5.645 10.046 1.00 96.19 420 GLY A O 1
ATOM 3110 N N . ALA A 1 421 ? -6.185 -3.520 10.067 1.00 97.56 421 ALA A N 1
ATOM 3111 C CA . ALA A 1 421 ? -4.853 -2.931 10.173 1.00 97.56 421 ALA A CA 1
ATOM 3112 C C . ALA A 1 421 ? -4.254 -3.177 11.565 1.00 97.56 421 ALA A C 1
ATOM 3114 O O . ALA A 1 421 ? -4.970 -3.242 12.567 1.00 97.56 421 ALA A O 1
ATOM 3115 N N . ASN A 1 422 ? -2.930 -3.299 11.647 1.00 96.19 422 ASN A N 1
ATOM 3116 C CA . ASN A 1 422 ? -2.236 -3.516 12.914 1.00 96.19 422 ASN A CA 1
ATOM 3117 C C . ASN A 1 422 ? -1.456 -2.272 13.333 1.00 96.19 422 ASN A C 1
ATOM 3119 O O . ASN A 1 422 ? -0.359 -2.054 12.833 1.00 96.19 422 ASN A O 1
ATOM 3123 N N . LEU A 1 423 ? -1.998 -1.504 14.275 1.00 96.31 423 LEU A N 1
ATOM 3124 C CA . LEU A 1 423 ? -1.403 -0.286 14.821 1.00 96.31 423 LEU A CA 1
ATOM 3125 C C . LEU A 1 423 ? -0.785 -0.515 16.212 1.00 96.31 423 LEU A C 1
ATOM 3127 O O . LEU A 1 423 ? -0.620 0.439 16.975 1.00 96.31 423 LEU A O 1
ATOM 3131 N N . ALA A 1 424 ? -0.443 -1.752 16.581 1.00 94.62 424 ALA A N 1
ATOM 3132 C CA . ALA A 1 424 ? 0.083 -2.049 17.912 1.00 94.62 424 ALA A CA 1
ATOM 3133 C C . ALA A 1 424 ? 1.323 -1.198 18.250 1.00 94.62 424 ALA A C 1
ATOM 3135 O O . ALA A 1 424 ? 2.286 -1.124 17.475 1.00 94.62 424 ALA A O 1
ATOM 3136 N N . GLY A 1 425 ? 1.294 -0.556 19.420 1.00 93.19 425 GLY A N 1
ATOM 3137 C CA . GLY A 1 425 ? 2.369 0.301 19.928 1.00 93.19 425 GLY A CA 1
ATOM 3138 C C . GLY A 1 425 ? 2.649 1.568 19.110 1.00 93.19 425 GLY A C 1
ATOM 3139 O O . GLY A 1 425 ? 3.747 2.112 19.218 1.00 93.19 425 GLY A O 1
ATOM 3140 N N . SER A 1 426 ? 1.715 2.009 18.264 1.00 94.25 426 SER A N 1
ATOM 3141 C CA . SER A 1 426 ? 1.834 3.266 17.509 1.00 94.25 426 SER A CA 1
ATOM 3142 C C . SER A 1 426 ? 1.881 4.485 18.428 1.00 94.25 426 SER A C 1
ATOM 3144 O O . SER A 1 426 ? 1.225 4.505 19.473 1.00 94.25 426 SER A O 1
ATOM 3146 N N . THR A 1 427 ? 2.625 5.516 18.025 1.00 87.81 427 THR A N 1
ATOM 3147 C CA . THR A 1 427 ? 2.605 6.823 18.695 1.00 87.81 427 THR A CA 1
ATOM 3148 C C . THR A 1 427 ? 1.543 7.692 18.034 1.00 87.81 427 THR A C 1
ATOM 3150 O O . THR A 1 427 ? 1.550 7.880 16.822 1.00 87.81 427 THR A O 1
ATOM 3153 N N . VAL A 1 428 ? 0.581 8.156 18.824 1.00 81.69 428 VAL A N 1
ATOM 3154 C CA . VAL A 1 428 ? -0.579 8.943 18.368 1.00 81.69 428 VAL A CA 1
ATOM 3155 C C . VAL A 1 428 ? -0.789 10.144 19.301 1.00 81.69 428 VAL A C 1
ATOM 3157 O O . VAL A 1 428 ? -1.904 10.455 19.706 1.00 81.69 428 VAL A O 1
ATOM 3160 N N . LEU A 1 429 ? 0.302 10.800 19.696 1.00 76.25 429 LEU A N 1
ATOM 3161 C CA . LEU A 1 429 ? 0.280 11.960 20.584 1.00 76.25 429 LEU A CA 1
ATOM 3162 C C . LEU A 1 429 ? -0.283 13.199 19.860 1.00 76.25 429 LEU A C 1
ATOM 3164 O O . LEU A 1 429 ? -0.002 13.453 18.687 1.00 76.25 429 LEU A O 1
ATOM 3168 N N . GLY A 1 430 ? -1.048 14.019 20.582 1.00 70.50 430 GLY A N 1
ATOM 3169 C CA . GLY A 1 430 ? -1.645 15.252 20.053 1.00 70.50 430 GLY A CA 1
ATOM 3170 C C . GLY A 1 430 ? -3.042 15.061 19.450 1.00 70.50 430 GLY A C 1
ATOM 3171 O O . GLY A 1 430 ? -3.731 14.083 19.728 1.00 70.50 430 GLY A O 1
ATOM 3172 N N . ASN A 1 431 ? -3.481 16.024 18.635 1.00 77.12 431 ASN A N 1
ATOM 3173 C CA . ASN A 1 431 ? -4.850 16.084 18.106 1.00 77.12 431 ASN A CA 1
ATOM 3174 C C . ASN A 1 431 ? -5.038 15.128 16.916 1.00 77.12 431 ASN A C 1
ATOM 3176 O O . ASN A 1 431 ? -5.055 15.562 15.764 1.00 77.12 431 ASN A O 1
ATOM 3180 N N . VAL A 1 432 ? -5.156 13.826 17.184 1.00 91.25 432 VAL A N 1
ATOM 3181 C CA . VAL A 1 432 ? -5.470 12.822 16.155 1.00 91.25 432 VAL A CA 1
ATOM 3182 C C . VAL A 1 432 ? -6.976 12.761 15.912 1.00 91.25 432 VAL A C 1
ATOM 3184 O O . VAL A 1 432 ? -7.768 12.613 16.849 1.00 91.25 432 VAL A O 1
ATOM 3187 N N . SER A 1 433 ? -7.366 12.845 14.640 1.00 93.06 433 SER A N 1
ATOM 3188 C CA . SER A 1 433 ? -8.765 12.780 14.208 1.00 93.06 433 SER A CA 1
ATOM 3189 C C . SER A 1 433 ? -9.021 11.520 13.390 1.00 93.06 433 SER A C 1
ATOM 3191 O O . SER A 1 433 ? -8.345 11.270 12.401 1.00 93.06 433 SER A O 1
ATOM 3193 N N . LEU A 1 434 ? -10.001 10.729 13.807 1.00 95.12 434 LEU A N 1
ATOM 3194 C CA . LEU A 1 434 ? -10.423 9.442 13.244 1.00 95.12 434 LEU A CA 1
ATOM 3195 C C . LEU A 1 434 ? -11.936 9.445 12.961 1.00 95.12 434 LEU A C 1
ATOM 3197 O O . LEU A 1 434 ? -12.568 8.391 12.898 1.00 95.12 434 LEU A O 1
ATOM 3201 N N . VAL A 1 435 ? -12.536 10.626 12.800 1.00 94.12 435 VAL A N 1
ATOM 3202 C CA . VAL A 1 435 ? -13.978 10.784 12.577 1.00 94.12 435 VAL A CA 1
ATOM 3203 C C . VAL A 1 435 ? -14.376 10.048 11.298 1.00 94.12 435 VAL A C 1
ATOM 3205 O O . VAL A 1 435 ? -13.811 10.269 10.226 1.00 94.12 435 VAL A O 1
ATOM 3208 N N . GLY A 1 436 ? -15.325 9.124 11.411 1.00 96.31 436 GLY A N 1
ATOM 3209 C CA . GLY A 1 436 ? -15.827 8.313 10.300 1.00 96.31 436 GLY A CA 1
ATOM 3210 C C . GLY A 1 436 ? -14.862 7.235 9.805 1.00 96.31 436 GLY A C 1
ATOM 3211 O O . GLY A 1 436 ? -15.167 6.565 8.818 1.00 96.31 436 GLY A O 1
ATOM 3212 N N . ALA A 1 437 ? -13.705 7.058 10.449 1.00 97.81 437 ALA A N 1
ATOM 3213 C CA . ALA A 1 437 ? -12.760 6.010 10.091 1.00 97.81 437 ALA A CA 1
ATOM 3214 C C . ALA A 1 437 ? -13.329 4.619 10.408 1.00 97.81 437 ALA A C 1
ATOM 3216 O O . ALA A 1 437 ? -14.053 4.428 11.388 1.00 97.81 437 ALA A O 1
ATOM 3217 N N . ASN A 1 438 ? -12.968 3.622 9.603 1.00 98.50 438 ASN A N 1
ATOM 3218 C CA . ASN A 1 438 ? -13.352 2.233 9.832 1.00 98.50 438 ASN A CA 1
ATOM 3219 C C . ASN A 1 438 ? -12.146 1.412 10.297 1.00 98.50 438 ASN A C 1
ATOM 3221 O O . ASN A 1 438 ? -11.310 1.022 9.487 1.00 98.50 438 ASN A O 1
ATOM 3225 N N . LEU A 1 439 ? -12.095 1.123 11.593 1.00 97.69 439 LEU A N 1
ATOM 3226 C CA . LEU A 1 439 ? -11.094 0.306 12.278 1.00 97.69 439 LEU A CA 1
ATOM 3227 C C . LEU A 1 439 ? -11.648 -1.078 12.660 1.00 97.69 439 LEU A C 1
ATOM 3229 O O . LEU A 1 439 ? -11.147 -1.713 13.590 1.00 97.69 439 LEU A O 1
ATOM 3233 N N . SER A 1 440 ? -12.692 -1.562 11.979 1.00 96.62 440 SER A N 1
ATOM 3234 C CA . SER A 1 440 ? -13.258 -2.880 12.282 1.00 96.62 440 SER A CA 1
ATOM 3235 C C . SER A 1 440 ? -12.172 -3.954 12.228 1.00 96.62 440 SER A C 1
ATOM 3237 O O . SER A 1 440 ? -11.414 -4.024 11.257 1.00 96.62 440 SER A O 1
ATOM 3239 N N . ASN A 1 441 ? -12.101 -4.810 13.246 1.00 94.44 441 ASN A N 1
ATOM 3240 C CA . ASN A 1 441 ? -11.100 -5.880 13.359 1.00 94.44 441 ASN A CA 1
ATOM 3241 C C . ASN A 1 441 ? -9.627 -5.410 13.394 1.00 94.44 441 ASN A C 1
ATOM 3243 O O . ASN A 1 441 ? -8.730 -6.238 13.232 1.00 94.44 441 ASN A O 1
ATOM 3247 N N . ALA A 1 442 ? -9.353 -4.111 13.546 1.00 95.88 442 ALA A N 1
ATOM 3248 C CA . ALA A 1 442 ? -7.990 -3.597 13.667 1.00 95.88 442 ALA A CA 1
ATOM 3249 C C . ALA A 1 442 ? -7.373 -3.949 15.033 1.00 95.88 442 ALA A C 1
ATOM 3251 O O . ALA A 1 442 ? -8.083 -4.312 15.973 1.00 95.88 442 ALA A O 1
ATOM 3252 N N . SER A 1 443 ? -6.053 -3.797 15.156 1.00 94.56 443 SER A N 1
ATOM 3253 C CA . SER A 1 443 ? -5.347 -3.879 16.439 1.00 94.56 443 SER A CA 1
ATOM 3254 C C . SER A 1 443 ? -4.824 -2.511 16.879 1.00 94.56 443 SER A C 1
ATOM 3256 O O . SER A 1 443 ? -4.082 -1.871 16.137 1.00 94.56 443 SER A O 1
ATOM 3258 N N . LEU A 1 444 ? -5.180 -2.093 18.094 1.00 94.69 444 LEU A N 1
ATOM 3259 C CA . LEU A 1 444 ? -4.669 -0.919 18.819 1.00 94.69 444 LEU A CA 1
ATOM 3260 C C . LEU A 1 444 ? -4.035 -1.336 20.157 1.00 94.69 444 LEU A C 1
ATOM 3262 O O . LEU A 1 444 ? -4.106 -0.617 21.154 1.00 94.69 444 LEU A O 1
ATOM 3266 N N . GLU A 1 445 ? -3.445 -2.529 20.207 1.00 93.38 445 GLU A N 1
ATOM 3267 C CA . GLU A 1 445 ? -2.771 -3.025 21.404 1.00 93.38 445 GLU A CA 1
ATOM 3268 C C . GLU A 1 445 ? -1.695 -2.038 21.903 1.00 93.38 445 GLU A C 1
ATOM 3270 O O . GLU A 1 445 ? -0.806 -1.627 21.149 1.00 93.38 445 GLU A O 1
ATOM 3275 N N . ASN A 1 446 ? -1.755 -1.703 23.197 1.00 93.56 446 ASN A N 1
ATOM 3276 C CA . ASN A 1 446 ? -0.817 -0.805 23.883 1.00 93.56 446 ASN A CA 1
ATOM 3277 C C . ASN A 1 446 ? -0.685 0.588 23.221 1.00 93.56 446 ASN A C 1
ATOM 3279 O O . ASN A 1 446 ? 0.404 1.164 23.202 1.00 93.56 446 ASN A O 1
ATOM 3283 N N . VAL A 1 447 ? -1.770 1.128 22.653 1.00 94.88 447 VAL A N 1
ATOM 3284 C CA . VAL A 1 447 ? -1.788 2.466 22.031 1.00 94.88 447 VAL A CA 1
ATOM 3285 C C . VAL A 1 447 ? -2.393 3.506 22.982 1.00 94.88 447 VAL A C 1
ATOM 3287 O O . VAL A 1 447 ? -3.419 3.261 23.617 1.00 94.88 447 VAL A O 1
ATOM 3290 N N . ASN A 1 448 ? -1.781 4.691 23.057 1.00 94.38 448 ASN A N 1
ATOM 3291 C CA . ASN A 1 448 ? -2.292 5.819 23.840 1.00 94.38 448 ASN A CA 1
ATOM 3292 C C . ASN A 1 448 ? -2.937 6.885 22.945 1.00 94.38 448 ASN A C 1
ATOM 3294 O O . ASN A 1 448 ? -2.228 7.718 22.400 1.00 94.38 448 ASN A O 1
ATOM 3298 N N . LEU A 1 449 ? -4.267 6.875 22.876 1.00 93.88 449 LEU A N 1
ATOM 3299 C CA . LEU A 1 449 ? -5.166 7.765 22.132 1.00 93.88 449 LEU A CA 1
ATOM 3300 C C . LEU A 1 449 ? -5.834 8.813 23.046 1.00 93.88 449 LEU A C 1
ATOM 3302 O O . LEU A 1 449 ? -7.008 9.149 22.865 1.00 93.88 449 LEU A O 1
ATOM 3306 N N . THR A 1 450 ? -5.120 9.311 24.059 1.00 92.50 450 THR A N 1
ATOM 3307 C CA . THR A 1 450 ? -5.631 10.371 24.947 1.00 92.50 450 THR A CA 1
ATOM 3308 C C . THR A 1 450 ? -6.098 11.577 24.125 1.00 92.50 450 THR A C 1
ATOM 3310 O O . THR A 1 450 ? -5.341 12.111 23.319 1.00 92.50 450 THR A O 1
ATOM 3313 N N . GLY A 1 451 ? -7.350 12.000 24.314 1.00 89.88 451 GLY A N 1
ATOM 3314 C CA . GLY A 1 451 ? -7.948 13.144 23.614 1.00 89.88 451 GLY A CA 1
ATOM 3315 C C . GLY A 1 451 ? -8.285 12.928 22.129 1.00 89.88 451 GLY A C 1
ATOM 3316 O O . GLY A 1 451 ? -8.761 13.862 21.480 1.00 89.88 451 GLY A O 1
ATOM 3317 N N . ALA A 1 452 ? -8.088 11.725 21.579 1.00 93.44 452 ALA A N 1
ATOM 3318 C CA . ALA A 1 452 ? -8.373 11.441 20.172 1.00 93.44 452 ALA A CA 1
ATOM 3319 C C . ALA A 1 452 ? -9.862 11.633 19.819 1.00 93.44 452 ALA A C 1
ATOM 3321 O O . ALA A 1 452 ? -10.760 11.415 20.642 1.00 93.44 452 ALA A O 1
ATOM 3322 N N . GLN A 1 453 ? -10.126 12.030 18.572 1.00 93.00 453 GLN A N 1
ATOM 3323 C CA . GLN A 1 453 ? -11.473 12.330 18.079 1.00 93.00 453 GLN A CA 1
ATOM 3324 C C . GLN A 1 453 ? -11.993 11.205 17.179 1.00 93.00 453 GLN A C 1
ATOM 3326 O O . GLN A 1 453 ? -11.527 11.053 16.056 1.00 93.00 453 GLN A O 1
ATOM 3331 N N . PHE A 1 454 ? -12.969 10.429 17.650 1.00 95.00 454 PHE A N 1
ATOM 3332 C CA . PHE A 1 454 ? -13.623 9.356 16.882 1.00 95.00 454 PHE A CA 1
ATOM 3333 C C . PHE A 1 454 ? -15.102 9.640 16.601 1.00 95.00 454 PHE A C 1
ATOM 3335 O O . PHE A 1 454 ? -15.641 9.198 15.585 1.00 95.00 454 PHE A O 1
ATOM 3342 N N . GLY A 1 455 ? -15.766 10.307 17.544 1.00 93.12 455 GLY A N 1
ATOM 3343 C CA . GLY A 1 455 ? -17.203 10.539 17.529 1.00 93.12 455 GLY A CA 1
ATOM 3344 C C . GLY A 1 455 ? -17.650 11.627 16.558 1.00 93.12 455 GLY A C 1
ATOM 3345 O O . GLY A 1 455 ? -16.851 12.424 16.074 1.00 93.12 455 GLY A O 1
ATOM 3346 N N . ALA A 1 456 ? -18.958 11.670 16.306 1.00 89.44 456 ALA A N 1
ATOM 3347 C CA . ALA A 1 456 ? -19.590 12.639 15.402 1.00 89.44 456 ALA A CA 1
ATOM 3348 C C . ALA A 1 456 ? -19.598 14.087 15.936 1.00 89.44 456 ALA A C 1
ATOM 3350 O O . ALA A 1 456 ? -19.816 15.035 15.180 1.00 89.44 456 ALA A O 1
ATOM 3351 N N . LEU A 1 457 ? -19.355 14.270 17.238 1.00 88.88 457 LEU A N 1
ATOM 3352 C CA . LEU A 1 457 ? -19.269 15.596 17.840 1.00 88.88 457 LEU A CA 1
ATOM 3353 C C . LEU A 1 457 ? -17.971 16.291 17.450 1.00 88.88 457 LEU A C 1
ATOM 3355 O O . LEU A 1 457 ? -16.896 15.702 17.516 1.00 88.88 457 LEU A O 1
ATOM 3359 N N . SER A 1 458 ? -18.067 17.578 17.148 1.00 85.88 458 SER A N 1
ATOM 3360 C CA . SER A 1 458 ? -16.904 18.439 16.948 1.00 85.88 458 SER A CA 1
ATOM 3361 C C . SER A 1 458 ? -17.014 19.681 17.818 1.00 85.88 458 SER A C 1
ATOM 3363 O O . SER A 1 458 ? -18.111 20.203 18.022 1.00 85.88 458 SER A O 1
ATOM 3365 N N . THR A 1 459 ? -15.881 20.141 18.347 1.00 87.50 459 THR A N 1
ATOM 3366 C CA . THR A 1 459 ? -15.793 21.410 19.071 1.00 87.50 459 THR A CA 1
ATOM 3367 C C . THR A 1 459 ? -16.160 22.562 18.138 1.00 87.50 459 THR A C 1
ATOM 3369 O O . THR A 1 459 ? -15.526 22.750 17.101 1.00 87.50 459 THR A O 1
ATOM 3372 N N . VAL A 1 460 ? -17.171 23.341 18.515 1.00 88.50 460 VAL A N 1
ATOM 3373 C CA . VAL A 1 460 ? -17.634 24.532 17.787 1.00 88.50 460 VAL A CA 1
ATOM 3374 C C . VAL A 1 460 ? -17.060 25.804 18.407 1.00 88.50 460 VAL A C 1
ATOM 3376 O O . VAL A 1 460 ? -16.685 26.732 17.692 1.00 88.50 460 VAL A O 1
ATOM 3379 N N . THR A 1 461 ? -16.977 25.869 19.738 1.00 90.19 461 THR A N 1
ATOM 3380 C CA . THR A 1 461 ? -16.384 27.006 20.453 1.00 90.19 461 THR A CA 1
ATOM 3381 C C . THR A 1 461 ? -15.908 26.607 21.850 1.00 90.19 461 THR A C 1
ATOM 3383 O O . THR A 1 461 ? -16.141 25.487 22.302 1.00 90.19 461 THR A O 1
ATOM 3386 N N . HIS A 1 462 ? -15.295 27.556 22.554 1.00 92.44 462 HIS A N 1
ATOM 3387 C CA . HIS A 1 462 ? -15.005 27.462 23.982 1.00 92.44 462 HIS A CA 1
ATOM 3388 C C . HIS A 1 462 ? -15.680 28.621 24.719 1.00 92.44 462 HIS A C 1
ATOM 3390 O O . HIS A 1 462 ? -15.728 29.726 24.179 1.00 92.44 462 HIS A O 1
ATOM 3396 N N . LEU A 1 463 ? -16.180 28.375 25.930 1.00 91.44 463 LEU A N 1
ATOM 3397 C CA . LEU A 1 463 ? -16.657 29.412 26.851 1.00 91.44 463 LEU A CA 1
ATOM 3398 C C . LEU A 1 463 ? -15.660 29.614 27.988 1.00 91.44 463 LEU A C 1
ATOM 3400 O O . LEU A 1 463 ? -14.884 28.708 28.330 1.00 91.44 463 LEU A O 1
ATOM 3404 N N . ASP A 1 464 ? -15.740 30.791 28.596 1.00 90.31 464 ASP A N 1
ATOM 3405 C CA . ASP A 1 464 ? -14.964 31.121 29.777 1.00 90.31 464 ASP A CA 1
ATOM 3406 C C . ASP A 1 464 ? -15.455 30.330 30.990 1.00 90.31 464 ASP A C 1
ATOM 3408 O O . ASP A 1 464 ? -16.632 30.010 31.148 1.00 90.31 464 ASP A O 1
ATOM 3412 N N . GLU A 1 465 ? -14.545 30.077 31.922 1.00 90.12 465 GLU A N 1
ATOM 3413 C CA . GLU A 1 465 ? -14.870 29.380 33.167 1.00 90.12 465 GLU A CA 1
ATOM 3414 C C . GLU A 1 465 ? -15.933 30.087 34.017 1.00 90.12 465 GLU A C 1
ATOM 3416 O O . GLU A 1 465 ? -16.684 29.447 34.755 1.00 90.12 465 GLU A O 1
ATOM 3421 N N . ALA A 1 466 ? -16.037 31.411 33.882 1.00 89.75 466 ALA A N 1
ATOM 3422 C CA . ALA A 1 466 ? -17.058 32.211 34.547 1.00 89.75 466 ALA A CA 1
ATOM 3423 C C . ALA A 1 466 ? -18.487 31.865 34.081 1.00 89.75 466 ALA A C 1
ATOM 3425 O O . ALA A 1 466 ? -19.434 32.033 34.853 1.00 89.75 466 ALA A O 1
ATOM 3426 N N . ASP A 1 467 ? -18.650 31.331 32.866 1.00 92.38 467 ASP A N 1
ATOM 3427 C CA . ASP A 1 467 ? -19.958 30.961 32.315 1.00 92.38 467 ASP A CA 1
ATOM 3428 C C . ASP A 1 467 ? -20.536 29.690 32.955 1.00 92.38 467 ASP A C 1
ATOM 3430 O O . ASP A 1 467 ? -21.745 29.456 32.881 1.00 92.38 467 ASP A O 1
ATOM 3434 N N . ALA A 1 468 ? -19.715 28.893 33.650 1.00 92.81 468 ALA A N 1
ATOM 3435 C CA . ALA A 1 468 ? -20.166 27.677 34.326 1.00 92.81 468 ALA A CA 1
ATOM 3436 C C . ALA A 1 468 ? -21.265 27.970 35.359 1.00 92.81 468 ALA A C 1
ATOM 3438 O O . ALA A 1 468 ? -22.258 27.250 35.428 1.00 92.81 468 ALA A O 1
ATOM 3439 N N . GLN A 1 469 ? -21.128 29.060 36.124 1.00 93.62 469 GLN A N 1
ATOM 3440 C CA . GLN A 1 469 ? -22.119 29.439 37.134 1.00 93.62 469 GLN A CA 1
ATOM 3441 C C . GLN A 1 469 ? -23.445 29.879 36.497 1.00 93.62 469 GLN A C 1
ATOM 3443 O O . GLN A 1 469 ? -24.512 29.637 37.061 1.00 93.62 469 GLN A O 1
ATOM 3448 N N . ALA A 1 470 ? -23.396 30.519 35.325 1.00 92.06 470 ALA A N 1
ATOM 3449 C CA . ALA A 1 470 ? -24.602 30.861 34.579 1.00 92.06 470 ALA A CA 1
ATOM 3450 C C . ALA A 1 470 ? -25.318 29.584 34.117 1.00 92.06 470 ALA A C 1
ATOM 3452 O O . ALA A 1 470 ? -26.507 29.421 34.391 1.00 92.06 470 ALA A O 1
ATOM 3453 N N . LEU A 1 471 ? -24.580 28.647 33.518 1.00 92.94 471 LEU A N 1
ATOM 3454 C CA . LEU A 1 471 ? -25.117 27.361 33.071 1.00 92.94 471 LEU A CA 1
ATOM 3455 C C . LEU A 1 471 ? -25.699 26.534 34.230 1.00 92.94 471 LEU A C 1
ATOM 3457 O O . LEU A 1 471 ? -26.790 25.986 34.093 1.00 92.94 471 LEU A O 1
ATOM 3461 N N . ASP A 1 472 ? -25.038 26.501 35.392 1.00 94.06 472 ASP A N 1
ATOM 3462 C CA . ASP A 1 472 ? -25.544 25.844 36.610 1.00 94.06 472 ASP A CA 1
ATOM 3463 C C . ASP A 1 472 ? -26.857 26.452 37.116 1.00 94.06 472 ASP A C 1
ATOM 3465 O O . ASP A 1 472 ? -27.733 25.739 37.607 1.00 94.06 472 ASP A O 1
ATOM 3469 N N . ASN A 1 473 ? -27.028 27.763 36.946 1.00 93.62 473 ASN A N 1
ATOM 3470 C CA . ASN A 1 473 ? -28.274 28.467 37.243 1.00 93.62 473 ASN A CA 1
ATOM 3471 C C . ASN A 1 473 ? -29.308 28.364 36.105 1.00 93.62 473 ASN A C 1
ATOM 3473 O O . ASN A 1 473 ? -30.292 29.107 36.115 1.00 93.62 473 ASN A O 1
ATOM 3477 N N . GLN A 1 474 ? -29.090 27.473 35.128 1.00 92.38 474 GLN A N 1
ATOM 3478 C CA . GLN A 1 474 ? -29.925 27.281 33.936 1.00 92.38 474 GLN A CA 1
ATOM 3479 C C . GLN A 1 474 ? -30.063 28.556 33.086 1.00 92.38 474 GLN A C 1
ATOM 3481 O O . GLN A 1 474 ? -31.078 28.796 32.432 1.00 92.38 474 GLN A O 1
ATOM 3486 N N . GLN A 1 475 ? -29.035 29.404 33.099 1.00 90.69 475 GLN A N 1
ATOM 3487 C CA . GLN A 1 475 ? -28.963 30.627 32.309 1.00 90.69 475 GLN A CA 1
ATOM 3488 C C . GLN A 1 475 ? -28.044 30.413 31.111 1.00 90.69 475 GLN A C 1
ATOM 3490 O O . GLN A 1 475 ? -26.978 29.816 31.230 1.00 90.69 475 GLN A O 1
ATOM 3495 N N . LEU A 1 476 ? -28.449 30.932 29.951 1.00 87.25 476 LEU A N 1
ATOM 3496 C CA . LEU A 1 476 ? -27.669 30.833 28.721 1.00 87.25 476 LEU A CA 1
ATOM 3497 C C . LEU A 1 476 ? -26.596 31.942 28.659 1.00 87.25 476 LEU A C 1
ATOM 3499 O O . LEU A 1 476 ? -26.982 33.118 28.615 1.00 87.25 476 LEU A O 1
ATOM 3503 N N . PRO A 1 477 ? -25.292 31.600 28.597 1.00 88.62 477 PRO A N 1
ATOM 3504 C CA . PRO A 1 477 ? -24.207 32.556 28.375 1.00 88.62 477 PRO A CA 1
ATOM 3505 C C . PRO A 1 477 ? -24.381 33.374 27.090 1.00 88.62 477 PRO A C 1
ATOM 3507 O O . PRO A 1 477 ? -24.897 32.877 26.084 1.00 88.62 477 PRO A O 1
ATOM 3510 N N . GLU A 1 478 ? -23.907 34.622 27.091 1.00 82.44 478 GLU A N 1
ATOM 3511 C CA . GLU A 1 478 ? -24.071 35.542 25.953 1.00 82.44 478 GLU A CA 1
ATOM 3512 C C . GLU A 1 478 ? -23.397 35.010 24.677 1.00 82.44 478 GLU A C 1
ATOM 3514 O O . GLU A 1 478 ? -23.963 35.083 23.587 1.00 82.44 478 GLU A O 1
ATOM 3519 N N . GLN A 1 479 ? -22.227 34.377 24.806 1.00 82.31 479 GLN A N 1
ATOM 3520 C CA . GLN A 1 479 ? -21.519 33.780 23.671 1.00 82.31 479 GLN A CA 1
ATOM 3521 C C . GLN A 1 479 ? -22.328 32.656 22.998 1.00 82.31 479 GLN A C 1
ATOM 3523 O O . GLN A 1 479 ? -22.318 32.541 21.770 1.00 82.31 479 GLN A O 1
ATOM 3528 N N . LEU A 1 480 ? -23.098 31.872 23.766 1.00 84.69 480 LEU A N 1
ATOM 3529 C CA . LEU A 1 480 ? -23.988 30.852 23.203 1.00 84.69 480 LEU A CA 1
ATOM 3530 C C . LEU A 1 480 ? -25.232 31.448 22.551 1.00 84.69 480 LEU A C 1
ATOM 3532 O O . LEU A 1 480 ? -25.709 30.891 21.563 1.00 84.69 480 LEU A O 1
ATOM 3536 N N . ARG A 1 481 ? -25.744 32.584 23.046 1.00 79.81 481 ARG A N 1
ATOM 3537 C CA . ARG A 1 481 ? -26.837 33.299 22.365 1.00 79.81 481 ARG A CA 1
ATOM 3538 C C . ARG A 1 481 ? -26.424 33.635 20.941 1.00 79.81 481 ARG A C 1
ATOM 3540 O O . ARG A 1 481 ? -27.160 33.344 20.007 1.00 79.81 481 ARG A O 1
ATOM 3547 N N . HIS A 1 482 ? -25.226 34.175 20.752 1.00 75.19 482 HIS A N 1
ATOM 3548 C CA . HIS A 1 482 ? -24.743 34.474 19.409 1.00 75.19 482 HIS A CA 1
ATOM 3549 C C . HIS A 1 482 ? -24.664 33.233 18.513 1.00 75.19 482 HIS A C 1
ATOM 3551 O O . HIS A 1 482 ? -25.084 33.317 17.364 1.00 75.19 482 HIS A O 1
ATOM 3557 N N . LEU A 1 483 ? -24.186 32.094 19.022 1.00 77.12 483 LEU A N 1
ATOM 3558 C CA . LEU A 1 483 ? -24.103 30.852 18.243 1.00 77.12 483 LEU A CA 1
ATOM 3559 C C . LEU A 1 483 ? -25.473 30.281 17.870 1.00 77.12 483 LEU A C 1
ATOM 3561 O O . LEU A 1 483 ? -25.667 29.849 16.738 1.00 77.12 483 LEU A O 1
ATOM 3565 N N . LEU A 1 484 ? -26.429 30.302 18.797 1.00 75.06 484 LEU A N 1
ATOM 3566 C CA . LEU A 1 484 ? -27.774 29.776 18.564 1.00 75.06 484 LEU A CA 1
ATOM 3567 C C . LEU A 1 484 ? -28.623 30.691 17.667 1.00 75.06 484 LEU A C 1
ATOM 3569 O O . LEU A 1 484 ? -29.495 30.196 16.960 1.00 75.06 484 LEU A O 1
ATOM 3573 N N . TYR A 1 485 ? -28.354 32.003 17.662 1.00 70.69 485 TYR A N 1
ATOM 3574 C CA . TYR A 1 485 ? -29.140 33.011 16.935 1.00 70.69 485 TYR A CA 1
ATOM 3575 C C . TYR A 1 485 ? -28.421 33.631 15.717 1.00 70.69 485 TYR A C 1
ATOM 3577 O O . TYR A 1 485 ? -28.876 34.657 15.189 1.00 70.69 485 TYR A O 1
ATOM 3585 N N . GLN A 1 486 ? -27.308 33.051 15.249 1.00 57.31 486 GLN A N 1
ATOM 3586 C CA . GLN A 1 486 ? -26.700 33.407 13.959 1.00 57.31 486 GLN A CA 1
ATOM 3587 C C . GLN A 1 486 ? -27.681 33.060 12.822 1.00 57.31 486 GLN A C 1
ATOM 3589 O O . GLN A 1 486 ? -27.758 31.910 12.420 1.00 57.31 486 GLN A O 1
ATOM 3594 N N . ASP A 1 487 ? -28.472 34.067 12.412 1.00 49.69 487 ASP A N 1
ATOM 3595 C CA . ASP A 1 487 ? -29.283 34.215 11.176 1.00 49.69 487 ASP A CA 1
ATOM 3596 C C . ASP A 1 487 ? -30.529 35.122 11.336 1.00 49.69 487 ASP A C 1
ATOM 3598 O O . ASP A 1 487 ? -31.386 35.152 10.458 1.00 49.69 487 ASP A O 1
ATOM 3602 N N . LYS A 1 488 ? -30.636 35.941 12.402 1.00 44.91 488 LYS A N 1
ATOM 3603 C CA . LYS A 1 488 ? -31.672 36.998 12.554 1.00 44.91 488 LYS A CA 1
ATOM 3604 C C . LYS A 1 488 ? -33.068 36.579 12.054 1.00 44.91 488 LYS A C 1
ATOM 3606 O O . LYS A 1 488 ? -33.697 37.280 11.262 1.00 44.91 488 LYS A O 1
ATOM 3611 N N . VAL A 1 489 ? -33.597 35.485 12.579 1.00 42.69 489 VAL A N 1
ATOM 3612 C CA . VAL A 1 489 ? -35.046 35.302 12.622 1.00 42.69 489 VAL A CA 1
ATOM 3613 C C . VAL A 1 489 ? -35.415 35.307 14.094 1.00 42.69 489 VAL A C 1
ATOM 3615 O O . VAL A 1 489 ? -34.911 34.503 14.870 1.00 42.69 489 VAL A O 1
ATOM 3618 N N . LEU A 1 490 ? -36.238 36.277 14.501 1.00 43.62 490 LEU A N 1
ATOM 3619 C CA . LEU A 1 490 ? -36.942 36.199 15.776 1.00 43.62 490 LEU A CA 1
ATOM 3620 C C . LEU A 1 490 ? -37.831 34.955 15.700 1.00 43.62 490 LEU A C 1
ATOM 3622 O O . LEU A 1 490 ? -38.897 35.005 15.085 1.00 43.62 490 LEU A O 1
ATOM 3626 N N . ILE A 1 491 ? -37.383 33.847 16.281 1.00 40.88 491 ILE A N 1
ATOM 3627 C CA . ILE A 1 491 ? -38.201 32.649 16.444 1.00 40.88 491 ILE A CA 1
ATOM 3628 C C . ILE A 1 491 ? -38.510 32.498 17.935 1.00 40.88 491 ILE A C 1
ATOM 3630 O O . ILE A 1 491 ? -37.653 32.669 18.800 1.00 40.88 491 ILE A O 1
ATOM 3634 N N . ASN A 1 492 ? -39.792 32.290 18.234 1.00 46.19 492 ASN A N 1
ATOM 3635 C CA . ASN A 1 492 ? -40.326 32.128 19.582 1.00 46.19 492 ASN A CA 1
ATOM 3636 C C . ASN A 1 492 ? -39.864 30.781 20.162 1.00 46.19 492 ASN A C 1
ATOM 3638 O O . ASN A 1 492 ? -40.476 29.753 19.888 1.00 46.19 492 ASN A O 1
ATOM 3642 N N . GLY A 1 493 ? -38.830 30.795 20.999 1.00 55.06 493 GLY A N 1
ATOM 3643 C CA . GLY A 1 493 ? -38.428 29.642 21.804 1.00 55.06 493 GLY A CA 1
ATOM 3644 C C . GLY A 1 493 ? -37.262 29.997 22.720 1.00 55.06 493 GLY A C 1
ATOM 3645 O O . GLY A 1 493 ? -36.280 30.574 22.268 1.00 55.06 493 GLY A O 1
ATOM 3646 N N . GLN A 1 494 ? -37.362 29.694 24.015 1.00 71.75 494 GLN A N 1
ATOM 3647 C CA . GLN A 1 494 ? -36.219 29.816 24.923 1.00 71.75 494 GLN A CA 1
ATOM 3648 C C . GLN A 1 494 ? -35.346 28.567 24.767 1.00 71.75 494 GLN A C 1
ATOM 3650 O O . GLN A 1 494 ? -35.870 27.458 24.785 1.00 71.75 494 GLN A O 1
ATOM 3655 N N . ALA A 1 495 ? -34.035 28.742 24.580 1.00 80.12 495 ALA A N 1
ATOM 3656 C CA . ALA A 1 495 ? -33.090 27.634 24.681 1.00 80.12 495 ALA A CA 1
ATOM 3657 C C . ALA A 1 495 ? -33.166 27.026 26.090 1.00 80.12 495 ALA A C 1
ATOM 3659 O O . ALA A 1 495 ? -33.143 27.765 27.079 1.00 80.12 495 ALA A O 1
ATOM 3660 N N . GLU A 1 496 ? -33.257 25.704 26.175 1.00 86.31 496 GLU A N 1
ATOM 3661 C CA . GLU A 1 496 ? -33.292 24.981 27.442 1.00 86.31 496 GLU A CA 1
ATOM 3662 C C . GLU A 1 496 ? -31.865 24.616 27.854 1.00 86.31 496 GLU A C 1
ATOM 3664 O O . GLU A 1 496 ? -31.110 24.050 27.065 1.00 86.31 496 GLU A O 1
ATOM 3669 N N . VAL A 1 497 ? -31.486 24.963 29.087 1.00 89.88 497 VAL A N 1
ATOM 3670 C CA . VAL A 1 497 ? -30.191 24.597 29.672 1.00 89.88 497 VAL A CA 1
ATOM 3671 C C . VAL A 1 497 ? -30.419 23.468 30.670 1.00 89.88 497 VAL A C 1
ATOM 3673 O O . VAL A 1 497 ? -30.912 23.688 31.777 1.00 89.88 497 VAL A O 1
ATOM 3676 N N . LEU A 1 498 ? -30.029 22.255 30.292 1.00 88.88 498 LEU A N 1
ATOM 3677 C CA . LEU A 1 498 ? -30.055 21.081 31.153 1.00 88.88 498 LEU A CA 1
ATOM 3678 C C . LEU A 1 498 ? -28.708 20.931 31.871 1.00 88.88 498 LEU A C 1
ATOM 3680 O O . LEU A 1 498 ? -27.679 20.633 31.258 1.00 88.88 498 LEU A O 1
ATOM 3684 N N . VAL A 1 499 ? -28.728 21.083 33.195 1.00 88.88 499 VAL A N 1
ATOM 3685 C CA . VAL A 1 499 ? -27.575 20.810 34.064 1.00 88.88 499 VAL A CA 1
ATOM 3686 C C . VAL A 1 499 ? -27.460 19.301 34.271 1.00 88.88 499 VAL A C 1
ATOM 3688 O O . VAL A 1 499 ? -28.251 18.710 35.004 1.00 88.88 499 VAL A O 1
ATOM 3691 N N . ARG A 1 500 ? -26.473 18.667 33.631 1.00 84.88 500 ARG A N 1
ATOM 3692 C CA . ARG A 1 500 ? -26.213 17.223 33.773 1.00 84.88 500 ARG A CA 1
ATOM 3693 C C . ARG A 1 500 ? -25.288 16.939 34.961 1.00 84.88 500 ARG A C 1
ATOM 3695 O O . ARG A 1 500 ? -25.527 16.033 35.764 1.00 84.88 500 ARG A O 1
ATOM 3702 N N . GLN A 1 501 ? -24.256 17.765 35.118 1.00 84.81 501 GLN A N 1
ATOM 3703 C CA . GLN A 1 501 ? -23.350 17.750 36.259 1.00 84.81 501 GLN A CA 1
ATOM 3704 C C . GLN A 1 501 ? -22.933 19.178 36.607 1.00 84.81 501 GLN A C 1
ATOM 3706 O O . GLN A 1 501 ? -22.314 19.859 35.789 1.00 84.81 501 GLN A O 1
ATOM 3711 N N . LEU A 1 502 ? -23.242 19.598 37.838 1.00 87.94 502 LEU A N 1
ATOM 3712 C CA . LEU A 1 502 ? -22.917 20.933 38.340 1.00 87.94 502 LEU A CA 1
ATOM 3713 C C . LEU A 1 502 ? -21.438 21.263 38.130 1.00 87.94 502 LEU A C 1
ATOM 3715 O O . LEU A 1 502 ? -20.556 20.475 38.489 1.00 87.94 502 LEU A O 1
ATOM 3719 N N . GLY A 1 503 ? -21.182 22.420 37.530 1.00 89.06 503 GLY A N 1
ATOM 3720 C CA . GLY A 1 503 ? -19.853 22.938 37.242 1.00 89.06 503 GLY A CA 1
ATOM 3721 C C . GLY A 1 503 ? -19.075 22.179 36.164 1.00 89.06 503 GLY A C 1
ATOM 3722 O O . GLY A 1 503 ? -17.962 22.601 35.851 1.00 89.06 503 GLY A O 1
ATOM 3723 N N . GLN A 1 504 ? -19.598 21.086 35.595 1.00 87.56 504 GLN A N 1
ATOM 3724 C CA . GLN A 1 504 ? -18.817 20.164 34.759 1.00 87.56 504 GLN A CA 1
ATOM 3725 C C . GLN A 1 504 ? -19.453 19.827 33.408 1.00 87.56 504 GLN A C 1
ATOM 3727 O O . GLN A 1 504 ? -18.726 19.745 32.417 1.00 87.56 504 GLN A O 1
ATOM 3732 N N . ASN A 1 505 ? -20.766 19.593 33.340 1.00 88.81 505 ASN A N 1
ATOM 3733 C CA . ASN A 1 505 ? -21.416 19.121 32.119 1.00 88.81 505 ASN A CA 1
ATOM 3734 C C . ASN A 1 505 ? -22.851 19.642 31.979 1.00 88.81 505 ASN A C 1
ATOM 3736 O O . ASN A 1 505 ? -23.676 19.502 32.883 1.00 88.81 505 ASN A O 1
ATOM 3740 N N . TRP A 1 506 ? -23.155 20.184 30.803 1.00 91.62 506 TRP A N 1
ATOM 3741 C CA . TRP A 1 506 ? -24.457 20.741 30.460 1.00 91.62 506 TRP A CA 1
ATOM 3742 C C . TRP A 1 506 ? -24.840 20.344 29.037 1.00 91.62 506 TRP A C 1
ATOM 3744 O O . TRP A 1 506 ? -23.985 20.071 28.191 1.00 91.62 506 TRP A O 1
ATOM 3754 N N . LEU A 1 507 ? -26.139 20.327 28.781 1.00 89.25 507 LEU A N 1
ATOM 3755 C CA . LEU A 1 507 ? -26.710 20.245 27.445 1.00 89.25 507 LEU A CA 1
ATOM 3756 C C . LEU A 1 507 ? -27.552 21.496 27.238 1.00 89.25 507 LEU A C 1
ATOM 3758 O O . LEU A 1 507 ? -28.407 21.803 28.064 1.00 89.25 507 LEU A O 1
ATOM 3762 N N . VAL A 1 508 ? -27.309 22.206 26.146 1.00 89.56 508 VAL A N 1
ATOM 3763 C CA . VAL A 1 508 ? -28.158 23.317 25.727 1.00 89.56 508 VAL A CA 1
ATOM 3764 C C . VAL A 1 508 ? -28.889 22.893 24.472 1.00 89.56 508 VAL A C 1
ATOM 3766 O O . VAL A 1 508 ? -28.250 22.548 23.484 1.00 89.56 508 VAL A O 1
ATOM 3769 N N . GLU A 1 509 ? -30.214 22.917 24.497 1.00 83.81 509 GLU A N 1
ATOM 3770 C CA . GLU A 1 509 ? -31.029 22.545 23.345 1.00 83.81 509 GLU A CA 1
ATOM 3771 C C . GLU A 1 509 ? -31.879 23.724 22.879 1.00 83.81 509 GLU A C 1
ATOM 3773 O O . GLU A 1 509 ? -32.549 24.401 23.662 1.00 83.81 509 GLU A O 1
ATOM 3778 N N . HIS A 1 510 ? -31.846 23.981 21.574 1.00 80.88 510 HIS A N 1
ATOM 3779 C CA . HIS A 1 510 ? -32.698 24.970 20.930 1.00 80.88 510 HIS A CA 1
ATOM 3780 C C . HIS A 1 510 ? -33.122 24.450 19.555 1.00 80.88 510 HIS A C 1
ATOM 3782 O O . HIS A 1 510 ? -32.274 24.168 18.713 1.00 80.88 510 HIS A O 1
ATOM 3788 N N . GLU A 1 511 ? -34.431 24.277 19.344 1.00 78.56 511 GLU A N 1
ATOM 3789 C CA . GLU A 1 511 ? -35.016 23.810 18.073 1.00 78.56 511 GLU A CA 1
ATOM 3790 C C . GLU A 1 511 ? -34.392 22.508 17.526 1.00 78.56 511 GLU A C 1
ATOM 3792 O O . GLU A 1 511 ? -34.154 22.363 16.327 1.00 78.56 511 GLU A O 1
ATOM 3797 N N . GLY A 1 512 ? -34.096 21.551 18.414 1.00 76.19 512 GLY A N 1
ATOM 3798 C CA . GLY A 1 512 ? -33.488 20.269 18.042 1.00 76.19 512 GLY A CA 1
ATOM 3799 C C . GLY A 1 512 ? -32.001 20.353 17.680 1.00 76.19 512 GLY A C 1
ATOM 3800 O O . GLY A 1 512 ? -31.464 19.414 17.094 1.00 76.19 512 GLY A O 1
ATOM 3801 N N . ARG A 1 513 ? -31.323 21.461 18.010 1.00 78.62 513 ARG A N 1
ATOM 3802 C CA . ARG A 1 513 ? -29.865 21.615 17.899 1.00 78.62 513 ARG A CA 1
ATOM 3803 C C . ARG A 1 513 ? -29.222 21.489 19.287 1.00 78.62 513 ARG A C 1
ATOM 3805 O O . ARG A 1 513 ? -29.147 22.491 20.001 1.00 78.62 513 ARG A O 1
ATOM 3812 N N . PRO A 1 514 ? -28.773 20.288 19.692 1.00 85.75 514 PRO A N 1
ATOM 3813 C CA . PRO A 1 514 ? -28.089 20.105 20.964 1.00 85.75 514 PRO A CA 1
ATOM 3814 C C . PRO A 1 514 ? -26.649 20.635 20.898 1.00 85.75 514 PRO A C 1
ATOM 3816 O O . PRO A 1 514 ? -25.867 20.246 20.030 1.00 85.75 514 PRO A O 1
ATOM 3819 N N . LEU A 1 515 ? -26.291 21.491 21.851 1.00 89.25 515 LEU A N 1
ATOM 3820 C CA . LEU A 1 515 ? -24.922 21.884 22.165 1.00 89.25 515 LEU A CA 1
ATOM 3821 C C . LEU A 1 515 ? -24.490 21.176 23.449 1.00 89.25 515 LEU A C 1
ATOM 3823 O O . LEU A 1 515 ? -25.072 21.364 24.520 1.00 89.25 515 LEU A O 1
ATOM 3827 N N . PHE A 1 516 ? -23.447 20.366 23.337 1.00 89.50 516 PHE A N 1
ATOM 3828 C CA . PHE A 1 516 ? -22.860 19.618 24.438 1.00 89.50 516 PHE A CA 1
ATOM 3829 C C . PHE A 1 516 ? -21.751 20.453 25.050 1.00 89.50 516 PHE A C 1
ATOM 3831 O O . PHE A 1 516 ? -20.780 20.782 24.373 1.00 89.50 516 PHE A O 1
ATOM 3838 N N . ILE A 1 517 ? -21.883 20.791 26.328 1.00 91.25 517 ILE A N 1
ATOM 3839 C CA . ILE A 1 517 ? -20.912 21.632 27.019 1.00 91.25 517 ILE A CA 1
ATOM 3840 C C . ILE A 1 517 ? -20.254 20.808 28.109 1.00 91.25 517 ILE A C 1
ATOM 3842 O O . ILE A 1 517 ? -20.931 20.225 28.962 1.00 91.25 517 ILE A O 1
ATOM 3846 N N . HIS A 1 518 ? -18.930 20.748 28.109 1.00 89.69 518 HIS A N 1
ATOM 3847 C CA . HIS A 1 518 ? -18.190 20.108 29.189 1.00 89.69 518 HIS A CA 1
ATOM 3848 C C . HIS A 1 518 ? -16.923 20.862 29.531 1.00 89.69 518 HIS A C 1
ATOM 3850 O O . HIS A 1 518 ? -16.250 21.420 28.668 1.00 89.69 518 HIS A O 1
ATOM 3856 N N . ARG A 1 519 ? -16.578 20.845 30.811 1.00 88.88 519 ARG A N 1
ATOM 3857 C CA . ARG A 1 519 ? -15.314 21.387 31.283 1.00 88.88 519 ARG A CA 1
ATOM 3858 C C . ARG A 1 519 ? -14.162 20.502 30.810 1.00 88.88 519 ARG A C 1
ATOM 3860 O O . ARG A 1 519 ? -14.185 19.288 31.001 1.00 88.88 519 ARG A O 1
ATOM 3867 N N . GLN A 1 520 ? -13.147 21.113 30.214 1.00 82.62 520 GLN A N 1
ATOM 3868 C CA . GLN A 1 520 ? -11.919 20.455 29.785 1.00 82.62 520 GLN A CA 1
ATOM 3869 C C . GLN A 1 520 ? -10.764 21.456 29.890 1.00 82.62 520 GLN A C 1
ATOM 3871 O O . GLN A 1 520 ? -10.847 22.547 29.340 1.00 82.62 520 GLN A O 1
ATOM 3876 N N . GLU A 1 521 ? -9.706 21.099 30.624 1.00 79.19 521 GLU A N 1
ATOM 3877 C CA . GLU A 1 521 ? -8.465 21.895 30.740 1.00 79.19 521 GLU A CA 1
ATOM 3878 C C . GLU A 1 521 ? -8.649 23.372 31.158 1.00 79.19 521 GLU A C 1
ATOM 3880 O O . GLU A 1 521 ? -7.899 24.250 30.744 1.00 79.19 521 GLU A O 1
ATOM 3885 N N . GLY A 1 522 ? -9.627 23.664 32.023 1.00 83.31 522 GLY A N 1
ATOM 3886 C CA . GLY A 1 522 ? -9.864 25.032 32.505 1.00 83.31 522 GLY A CA 1
ATOM 3887 C C . GLY A 1 522 ? -10.605 25.927 31.508 1.00 83.31 522 GLY A C 1
ATOM 3888 O O . GLY A 1 522 ? -10.518 27.149 31.606 1.00 83.31 522 GLY A O 1
ATOM 3889 N N . GLN A 1 523 ? -11.303 25.328 30.542 1.00 89.94 523 GLN A N 1
ATOM 3890 C CA . GLN A 1 523 ? -12.285 25.974 29.675 1.00 89.94 523 GLN A CA 1
ATOM 3891 C C . GLN A 1 523 ? -13.546 25.112 29.582 1.00 89.94 523 GLN A C 1
ATOM 3893 O O . GLN A 1 523 ? -13.529 23.921 29.911 1.00 89.94 523 GLN A O 1
ATOM 3898 N N . LEU A 1 524 ? -14.645 25.687 29.091 1.00 92.25 524 LEU A N 1
ATOM 3899 C CA . LEU A 1 524 ? -15.839 24.913 28.756 1.00 92.25 524 LEU A CA 1
ATOM 3900 C C . LEU A 1 524 ? -15.854 24.665 27.248 1.00 92.25 524 LEU A C 1
ATOM 3902 O O . LEU A 1 524 ? -16.056 25.583 26.457 1.00 92.25 524 LEU A O 1
ATOM 3906 N N . ASN A 1 525 ? -15.612 23.425 26.843 1.00 91.38 525 ASN A N 1
ATOM 3907 C CA . ASN A 1 525 ? -15.702 23.007 25.453 1.00 91.38 525 ASN A CA 1
ATOM 3908 C C . ASN A 1 525 ? -17.177 22.900 25.045 1.00 91.38 525 ASN A C 1
ATOM 3910 O O . ASN A 1 525 ? -17.944 22.205 25.712 1.00 91.38 525 ASN A O 1
ATOM 3914 N N . VAL A 1 526 ? -17.559 23.570 23.958 1.00 91.38 526 VAL A N 1
ATOM 3915 C CA . VAL A 1 526 ? -18.895 23.503 23.359 1.00 91.38 526 VAL A CA 1
ATOM 3916 C C . VAL A 1 526 ? -18.795 22.700 22.072 1.00 91.38 526 VAL A C 1
ATOM 3918 O O . VAL A 1 526 ? -18.188 23.147 21.098 1.00 91.38 526 VAL A O 1
ATOM 3921 N N . ALA A 1 527 ? -19.415 21.528 22.054 1.00 90.62 527 ALA A N 1
ATOM 3922 C CA . ALA A 1 527 ? -19.423 20.621 20.920 1.00 90.62 527 ALA A CA 1
ATOM 3923 C C . ALA A 1 527 ? -20.830 20.446 20.340 1.00 90.62 527 ALA A C 1
ATOM 3925 O O . ALA A 1 527 ? -21.831 20.536 21.049 1.00 90.62 527 ALA A O 1
ATOM 3926 N N . GLN A 1 528 ? -20.898 20.162 19.044 1.00 88.50 528 GLN A N 1
ATOM 3927 C CA . GLN A 1 528 ? -22.143 19.906 18.324 1.00 88.50 528 GLN A CA 1
ATOM 3928 C C . GLN A 1 528 ? -21.961 18.732 17.363 1.00 88.50 528 GLN A C 1
ATOM 3930 O O . GLN A 1 528 ? -20.869 18.524 16.821 1.00 88.50 528 GLN A O 1
ATOM 3935 N N . ASP A 1 529 ? -23.037 17.972 17.160 1.00 85.62 529 ASP A N 1
ATOM 3936 C CA . ASP A 1 529 ? -23.118 17.007 16.068 1.00 85.62 529 ASP A CA 1
ATOM 3937 C C . ASP A 1 529 ? -23.365 17.771 14.765 1.00 85.62 529 ASP A C 1
ATOM 3939 O O . ASP A 1 529 ? -24.442 18.325 14.541 1.00 85.62 529 ASP A O 1
ATOM 3943 N N . ASN A 1 530 ? -22.338 17.821 13.922 1.00 75.38 530 ASN A N 1
ATOM 3944 C CA . ASN A 1 530 ? -22.368 18.532 12.647 1.00 75.38 530 ASN A CA 1
ATOM 3945 C C . ASN A 1 530 ? -22.713 17.604 11.465 1.00 75.38 530 ASN A C 1
ATOM 3947 O O . ASN A 1 530 ? -22.452 17.951 10.312 1.00 75.38 530 ASN A O 1
ATOM 3951 N N . GLY A 1 531 ? -23.277 16.418 11.731 1.00 72.31 531 GLY A N 1
ATOM 3952 C CA . GLY A 1 531 ? -23.641 15.429 10.711 1.00 72.31 531 GLY A CA 1
ATOM 3953 C C . GLY A 1 531 ? -22.462 14.591 10.207 1.00 72.31 531 GLY A C 1
ATOM 3954 O O . GLY A 1 531 ? -22.554 13.975 9.143 1.00 72.31 531 GLY A O 1
ATOM 3955 N N . GLY A 1 532 ? -21.343 14.582 10.938 1.00 74.81 532 GLY A N 1
ATOM 3956 C CA . GLY A 1 532 ? -20.212 13.699 10.663 1.00 74.81 532 GLY A CA 1
ATOM 3957 C C . GLY A 1 532 ? -20.532 12.254 11.051 1.00 74.81 532 GLY A C 1
ATOM 3958 O O . GLY A 1 532 ? -21.231 12.005 12.026 1.00 74.81 532 GLY A O 1
ATOM 3959 N N . ASN A 1 533 ? -20.002 11.276 10.316 1.00 89.31 533 ASN A N 1
ATOM 3960 C CA . ASN A 1 533 ? -20.124 9.879 10.732 1.00 89.31 533 ASN A CA 1
ATOM 3961 C C . ASN A 1 533 ? -19.161 9.608 11.891 1.00 89.31 533 ASN A C 1
ATOM 3963 O O . ASN A 1 533 ? -17.980 9.931 11.793 1.00 89.31 533 ASN A O 1
ATOM 3967 N N . ALA A 1 534 ? -19.636 8.977 12.963 1.00 95.50 534 ALA A N 1
ATOM 3968 C CA . ALA A 1 534 ? -18.754 8.427 13.986 1.00 95.50 534 ALA A CA 1
ATOM 3969 C C . ALA A 1 534 ? -17.909 7.273 13.413 1.00 95.50 534 ALA A C 1
ATOM 3971 O O . ALA A 1 534 ? -18.282 6.631 12.426 1.00 95.50 534 ALA A O 1
ATOM 3972 N N . ALA A 1 535 ? -16.756 7.014 14.025 1.00 97.50 535 ALA A N 1
ATOM 3973 C CA . ALA A 1 535 ? -15.901 5.895 13.650 1.00 97.50 535 ALA A CA 1
ATOM 3974 C C . ALA A 1 535 ? -16.573 4.526 13.895 1.00 97.50 535 ALA A C 1
ATOM 3976 O O . ALA A 1 535 ? -17.448 4.378 14.753 1.00 97.50 535 ALA A O 1
ATOM 3977 N N . ILE A 1 536 ? -16.116 3.503 13.167 1.00 98.50 536 ILE A N 1
ATOM 3978 C CA . ILE A 1 536 ? -16.529 2.103 13.340 1.00 98.50 536 ILE A CA 1
ATOM 3979 C C . ILE A 1 536 ? -15.332 1.304 13.848 1.00 98.50 536 ILE A C 1
ATOM 3981 O O . ILE A 1 536 ? -14.353 1.115 13.132 1.00 98.50 536 ILE A O 1
ATOM 3985 N N . LEU A 1 537 ? -15.416 0.819 15.079 1.00 97.56 537 LEU A N 1
ATOM 3986 C CA . LEU A 1 537 ? -14.415 0.028 15.798 1.00 97.56 537 LEU A CA 1
ATOM 3987 C C . LEU A 1 537 ? -14.987 -1.363 16.158 1.00 97.56 537 LEU A C 1
ATOM 3989 O O . LEU A 1 537 ? -14.634 -1.961 17.176 1.00 97.56 537 LEU A O 1
ATOM 3993 N N . ALA A 1 538 ? -15.895 -1.892 15.334 1.00 96.06 538 ALA A N 1
ATOM 3994 C CA . ALA A 1 538 ? -16.522 -3.186 15.573 1.00 96.06 538 ALA A CA 1
ATOM 3995 C C . ALA A 1 538 ? -15.469 -4.304 15.655 1.00 96.06 538 ALA A C 1
ATOM 3997 O O . ALA A 1 538 ? -14.613 -4.459 14.778 1.00 96.06 538 ALA A O 1
ATOM 3998 N N . ASN A 1 539 ? -15.540 -5.089 16.726 1.00 93.81 539 ASN A N 1
ATOM 3999 C CA . ASN A 1 539 ? -14.604 -6.154 17.068 1.00 93.81 539 ASN A CA 1
ATOM 4000 C C . ASN A 1 539 ? -13.118 -5.753 17.094 1.00 93.81 539 ASN A C 1
ATOM 4002 O O . ASN A 1 539 ? -12.246 -6.580 16.818 1.00 93.81 539 ASN A O 1
ATOM 4006 N N . ILE A 1 540 ? -12.816 -4.489 17.387 1.00 94.88 540 ILE A N 1
ATOM 4007 C CA . ILE A 1 540 ? -11.433 -4.025 17.495 1.00 94.88 540 ILE A CA 1
ATOM 4008 C C . ILE A 1 540 ? -10.683 -4.754 18.621 1.00 94.88 540 ILE A C 1
ATOM 4010 O O . ILE A 1 540 ? -11.253 -5.025 19.682 1.00 94.88 540 ILE A O 1
ATOM 4014 N N . PHE A 1 541 ? -9.400 -5.045 18.410 1.00 93.69 541 PHE A N 1
ATOM 4015 C CA . PHE A 1 541 ? -8.513 -5.628 19.416 1.00 93.69 541 PHE A CA 1
ATOM 4016 C C . PHE A 1 541 ? -7.623 -4.549 20.031 1.00 93.69 541 PHE A C 1
ATOM 4018 O O . PHE A 1 541 ? -6.707 -4.055 19.384 1.00 93.69 541 PHE A O 1
ATOM 4025 N N . MET A 1 542 ? -7.882 -4.145 21.272 1.00 93.88 542 MET A N 1
ATOM 4026 C CA . MET A 1 542 ? -7.207 -2.995 21.884 1.00 93.88 542 MET A CA 1
ATOM 4027 C C . MET A 1 542 ? -6.864 -3.201 23.369 1.00 93.88 542 MET A C 1
ATOM 4029 O O . MET A 1 542 ? -7.169 -2.343 24.205 1.00 93.88 542 MET A O 1
ATOM 4033 N N . PRO A 1 543 ? -6.222 -4.325 23.749 1.00 92.44 543 PRO A N 1
ATOM 4034 C CA . PRO A 1 543 ? -5.794 -4.508 25.127 1.00 92.44 543 PRO A CA 1
ATOM 4035 C C . PRO A 1 543 ? -4.823 -3.395 25.546 1.00 92.44 543 PRO A C 1
ATOM 4037 O O . PRO A 1 543 ? -3.975 -2.963 24.760 1.00 92.44 543 PRO A O 1
ATOM 4040 N N . ASN A 1 544 ? -4.966 -2.936 26.790 1.00 94.56 544 ASN A N 1
ATOM 4041 C CA . ASN A 1 544 ? -4.195 -1.845 27.401 1.00 94.56 544 ASN A CA 1
ATOM 4042 C C . ASN A 1 544 ? -4.281 -0.484 26.681 1.00 94.56 544 ASN A C 1
ATOM 4044 O O . ASN A 1 544 ? -3.509 0.415 27.008 1.00 94.56 544 ASN A O 1
ATOM 4048 N N . ALA A 1 545 ? -5.187 -0.298 25.715 1.00 96.00 545 ALA A N 1
ATOM 4049 C CA . ALA A 1 545 ? -5.327 0.986 25.036 1.00 96.00 545 ALA A CA 1
ATOM 4050 C C . ALA A 1 545 ? -5.868 2.077 25.981 1.00 96.00 545 ALA A C 1
ATOM 4052 O O . ALA A 1 545 ? -6.794 1.834 26.763 1.00 96.00 545 ALA A O 1
ATOM 4053 N N . ILE A 1 546 ? -5.308 3.284 25.886 1.00 96.69 546 ILE A N 1
ATOM 4054 C CA . ILE A 1 546 ? -5.653 4.446 26.721 1.00 96.69 546 ILE A CA 1
ATOM 4055 C C . ILE A 1 546 ? -6.412 5.462 25.869 1.00 96.69 546 ILE A C 1
ATOM 4057 O O . ILE A 1 546 ? -5.864 5.966 24.896 1.00 96.69 546 ILE A O 1
ATOM 4061 N N . LEU A 1 547 ? -7.658 5.767 26.223 1.00 96.19 547 LEU A N 1
ATOM 4062 C CA . LEU A 1 547 ? -8.524 6.745 25.552 1.00 96.19 547 LEU A CA 1
ATOM 4063 C C . LEU A 1 547 ? -9.034 7.804 26.550 1.00 96.19 547 LEU A C 1
ATOM 4065 O O . LEU A 1 547 ? -10.182 8.244 26.481 1.00 96.19 547 LEU A O 1
ATOM 4069 N N . THR A 1 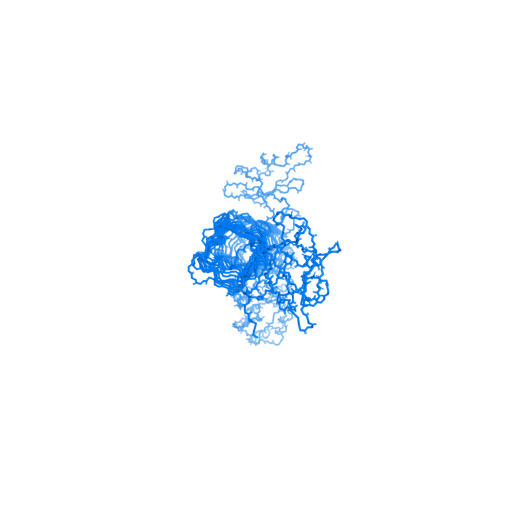548 ? -8.196 8.207 27.507 1.00 94.44 548 THR A N 1
ATOM 4070 C CA . THR A 1 548 ? -8.523 9.264 28.476 1.00 94.44 548 THR A CA 1
ATOM 4071 C C . THR A 1 548 ? -8.984 10.532 27.751 1.00 94.44 548 THR A C 1
ATOM 4073 O O . THR A 1 548 ? -8.321 10.997 26.823 1.00 94.44 548 THR A O 1
ATOM 4076 N N . GLY A 1 549 ? -10.141 11.080 28.127 1.00 90.44 549 GLY A N 1
ATOM 4077 C CA . GLY A 1 549 ? -10.692 12.301 27.523 1.00 90.44 549 GLY A CA 1
ATOM 4078 C C . GLY A 1 549 ? -11.037 12.214 26.027 1.00 90.44 549 GLY A C 1
ATOM 4079 O O . GLY A 1 549 ? -11.332 13.242 25.419 1.00 90.44 549 GLY A O 1
ATOM 4080 N N . ALA A 1 550 ? -10.997 11.027 25.411 1.00 93.81 550 ALA A N 1
ATOM 4081 C CA . ALA A 1 550 ? -11.309 10.864 23.994 1.00 93.81 550 ALA A CA 1
ATOM 4082 C C . ALA A 1 550 ? -12.795 11.131 23.704 1.00 93.81 550 ALA A C 1
ATOM 4084 O O . ALA A 1 550 ? -13.675 10.915 24.545 1.00 93.81 550 ALA A O 1
ATOM 4085 N N . ASN A 1 551 ? -13.086 11.564 22.481 1.00 93.25 551 ASN A N 1
ATOM 4086 C CA . ASN A 1 551 ? -14.451 11.725 21.998 1.00 93.25 551 ASN A CA 1
ATOM 4087 C C . ASN A 1 551 ? -14.887 10.473 21.228 1.00 93.25 551 ASN A C 1
ATOM 4089 O O . ASN A 1 551 ? -14.451 10.261 20.098 1.00 93.25 551 ASN A O 1
ATOM 4093 N N . LEU A 1 552 ? -15.760 9.672 21.835 1.00 95.75 552 LEU A N 1
ATOM 4094 C CA . LEU A 1 552 ? -16.333 8.424 21.316 1.00 95.75 552 LEU A CA 1
ATOM 4095 C C . LEU A 1 552 ? -17.858 8.525 21.107 1.00 95.75 552 LEU A C 1
ATOM 4097 O O . LEU A 1 552 ? -18.544 7.502 21.061 1.00 95.75 552 LEU A O 1
ATOM 4101 N N . TYR A 1 553 ? -18.405 9.741 20.979 1.00 93.94 553 TYR A N 1
ATOM 4102 C CA . TYR A 1 553 ? -19.843 9.941 20.784 1.00 93.94 553 TYR A CA 1
ATOM 4103 C C . TYR A 1 553 ? -20.369 9.148 19.578 1.00 93.94 553 TYR A C 1
ATOM 4105 O O . TYR A 1 553 ? -19.874 9.317 18.461 1.00 93.94 553 TYR A O 1
ATOM 4113 N N . ALA A 1 554 ? -21.381 8.309 19.810 1.00 94.19 554 ALA A N 1
ATOM 4114 C CA . ALA A 1 554 ? -22.038 7.458 18.812 1.00 94.19 554 ALA A CA 1
ATOM 4115 C C . ALA A 1 554 ? -21.122 6.473 18.049 1.00 94.19 554 ALA A C 1
ATOM 4117 O O . ALA A 1 554 ? -21.516 5.942 17.010 1.00 94.19 554 ALA A O 1
ATOM 4118 N N . VAL A 1 555 ? -19.912 6.199 18.548 1.00 97.69 555 VAL A N 1
ATOM 4119 C CA . VAL A 1 555 ? -18.984 5.238 17.926 1.00 97.69 555 VAL A CA 1
ATOM 4120 C C . VAL A 1 555 ? -19.520 3.810 18.064 1.00 97.69 555 VAL A C 1
ATOM 4122 O O . VAL A 1 555 ? -20.012 3.411 19.125 1.00 97.69 555 VAL A O 1
ATOM 4125 N N . ASP A 1 556 ? -19.398 3.007 17.003 1.00 98.00 556 ASP A N 1
ATOM 4126 C CA . ASP A 1 556 ? -19.693 1.574 17.078 1.00 98.00 556 ASP A CA 1
ATOM 4127 C C . ASP A 1 556 ? -18.462 0.794 17.535 1.00 98.00 556 ASP A C 1
ATOM 4129 O O . ASP A 1 556 ? -17.525 0.596 16.772 1.00 98.00 556 ASP A O 1
ATOM 4133 N N . MET A 1 557 ? -18.468 0.335 18.780 1.00 97.69 557 MET A N 1
ATOM 4134 C CA . MET A 1 557 ? -17.441 -0.510 19.395 1.00 97.69 557 MET A CA 1
ATOM 4135 C C . MET A 1 557 ? -18.013 -1.889 19.772 1.00 97.69 557 MET A C 1
ATOM 4137 O O . MET A 1 557 ? -17.564 -2.522 20.734 1.00 97.69 557 MET A O 1
ATOM 4141 N N . SER A 1 558 ? -19.046 -2.363 19.066 1.00 95.62 558 SER A N 1
ATOM 4142 C CA . SER A 1 558 ? -19.652 -3.658 19.377 1.00 95.62 558 SER A CA 1
ATOM 4143 C C . SER A 1 558 ? -18.643 -4.795 19.221 1.00 95.62 558 SER A C 1
ATOM 4145 O O . SER A 1 558 ? -17.879 -4.845 18.260 1.00 95.62 558 SER A O 1
ATOM 4147 N N . GLY A 1 559 ? -18.603 -5.705 20.194 1.00 93.12 559 GLY A N 1
ATOM 4148 C CA . GLY A 1 559 ? -17.637 -6.807 20.205 1.00 93.12 559 GLY A CA 1
ATOM 4149 C C . GLY A 1 559 ? -16.183 -6.406 20.478 1.00 93.12 559 GLY A C 1
ATOM 4150 O O . GLY A 1 559 ? -15.305 -7.255 20.326 1.00 93.12 559 GLY A O 1
ATOM 4151 N N . ALA A 1 560 ? -15.899 -5.148 20.843 1.00 95.12 560 ALA A N 1
ATOM 4152 C CA . ALA A 1 560 ? -14.538 -4.678 21.105 1.00 95.12 560 ALA A CA 1
ATOM 4153 C C . ALA A 1 560 ? -13.845 -5.467 22.228 1.00 95.12 560 ALA A C 1
ATOM 4155 O O . ALA A 1 560 ? -14.469 -5.851 23.217 1.00 95.12 560 ALA A O 1
ATOM 4156 N N . HIS A 1 561 ? -12.534 -5.664 22.102 1.00 93.12 561 HIS A N 1
ATOM 4157 C CA . HIS A 1 561 ? -11.675 -6.296 23.104 1.00 93.12 561 HIS A CA 1
ATOM 4158 C C . HIS A 1 561 ? -10.811 -5.230 23.766 1.00 93.12 561 HIS A C 1
ATOM 4160 O O . HIS A 1 561 ? -9.683 -4.979 23.340 1.00 93.12 561 HIS A O 1
ATOM 4166 N N . TRP A 1 562 ? -11.349 -4.589 24.799 1.00 94.62 562 TRP A N 1
ATOM 4167 C CA . TRP A 1 562 ? -10.708 -3.469 25.476 1.00 94.62 562 TRP A CA 1
ATOM 4168 C C . TRP A 1 562 ? -10.614 -3.754 26.972 1.00 94.62 562 TRP A C 1
ATOM 4170 O O . TRP A 1 562 ? -11.527 -3.495 27.742 1.00 94.62 562 TRP A O 1
ATOM 4180 N N . TYR A 1 563 ? -9.507 -4.370 27.371 1.00 91.62 563 TYR A N 1
ATOM 4181 C CA . TYR A 1 563 ? -9.244 -4.809 28.740 1.00 91.62 563 TYR A CA 1
ATOM 4182 C C . TYR A 1 563 ? -7.753 -4.703 29.048 1.00 91.62 563 TYR A C 1
ATOM 4184 O O . TYR A 1 563 ? -6.937 -4.485 28.151 1.00 91.62 563 TYR A O 1
ATOM 4192 N N . GLY A 1 564 ? -7.376 -4.947 30.299 1.00 91.50 564 GLY A N 1
ATOM 4193 C CA . GLY A 1 564 ? -5.979 -4.966 30.731 1.00 91.50 564 GLY A CA 1
ATOM 4194 C C . GLY A 1 564 ? -5.691 -3.921 31.800 1.00 91.50 564 GLY A C 1
ATOM 4195 O O . GLY A 1 564 ? -6.571 -3.154 32.178 1.00 91.50 564 GLY A O 1
ATOM 4196 N N . SER A 1 565 ? -4.467 -3.930 32.329 1.00 92.19 565 SER A N 1
ATOM 4197 C CA . SER A 1 565 ? -4.093 -3.129 33.503 1.00 92.19 565 SER A CA 1
ATOM 4198 C C . SER A 1 565 ? -4.058 -1.630 33.232 1.00 92.19 565 SER A C 1
ATOM 4200 O O . SER A 1 565 ? -4.325 -0.843 34.135 1.00 92.19 565 SER A O 1
ATOM 4202 N N . ASP A 1 566 ? -3.739 -1.238 31.999 1.00 95.62 566 ASP A N 1
ATOM 4203 C CA . ASP A 1 566 ? -3.624 0.173 31.621 1.00 95.62 566 ASP A CA 1
ATOM 4204 C C . ASP A 1 566 ? -4.864 0.700 30.897 1.00 95.62 566 ASP A C 1
ATOM 4206 O O . ASP A 1 566 ? -5.012 1.915 30.741 1.00 95.62 566 ASP A O 1
ATOM 4210 N N . ALA A 1 567 ? -5.759 -0.207 30.493 1.00 96.81 567 ALA A N 1
ATOM 4211 C CA . ALA A 1 567 ? -6.912 0.094 29.664 1.00 96.81 567 ALA A CA 1
ATOM 4212 C C . ALA A 1 567 ? -7.877 1.053 30.380 1.00 96.81 567 ALA A C 1
ATOM 4214 O O . ALA A 1 567 ? -8.392 0.761 31.464 1.00 96.81 567 ALA A O 1
ATOM 4215 N N . ARG A 1 568 ? -8.105 2.225 29.779 1.00 98.06 568 ARG A N 1
ATOM 4216 C CA . ARG A 1 568 ? -8.898 3.294 30.400 1.00 98.06 568 ARG A CA 1
ATOM 4217 C C . ARG A 1 568 ? -9.547 4.217 29.382 1.00 98.06 568 ARG A C 1
ATOM 4219 O O . ARG A 1 568 ? -8.984 4.480 28.324 1.00 98.06 568 ARG A O 1
ATOM 4226 N N . ALA A 1 569 ? -10.700 4.740 29.763 1.00 97.69 569 ALA A N 1
ATOM 4227 C CA . ALA A 1 569 ? -11.492 5.747 29.071 1.00 97.69 569 ALA A CA 1
ATOM 4228 C C . ALA A 1 569 ? -11.966 6.813 30.072 1.00 97.69 569 ALA A C 1
ATOM 4230 O O . ALA A 1 569 ? -13.085 7.323 29.980 1.00 97.69 569 ALA A O 1
ATOM 4231 N N . ASP A 1 570 ? -11.161 7.087 31.099 1.00 95.38 570 ASP A N 1
ATOM 4232 C CA . ASP A 1 570 ? -11.525 8.043 32.132 1.00 95.38 570 ASP A CA 1
ATOM 4233 C C . ASP A 1 570 ? -11.720 9.435 31.518 1.00 95.38 570 ASP A C 1
ATOM 4235 O O . ASP A 1 570 ? -10.996 9.838 30.605 1.00 95.38 570 ASP A O 1
ATOM 4239 N N . ASN A 1 571 ? -12.753 10.148 31.964 1.00 91.69 571 ASN A N 1
ATOM 4240 C CA . ASN A 1 571 ? -13.176 11.440 31.406 1.00 91.69 571 ASN A CA 1
ATOM 4241 C C . ASN A 1 571 ? -13.571 11.431 29.911 1.00 91.69 571 ASN A C 1
ATOM 4243 O O . ASN A 1 571 ? -13.831 12.491 29.335 1.00 91.69 571 ASN A O 1
ATOM 4247 N N . ALA A 1 572 ? -13.640 10.267 29.257 1.00 94.50 572 ALA A N 1
ATOM 4248 C CA . ALA A 1 572 ? -14.018 10.178 27.851 1.00 94.50 572 ALA A CA 1
ATOM 4249 C C . ALA A 1 572 ? -15.515 10.463 27.637 1.00 94.50 572 ALA A C 1
ATOM 4251 O O . ALA A 1 572 ? -16.361 10.252 28.516 1.00 94.50 572 ALA A O 1
ATOM 4252 N N . ASN A 1 573 ? -15.850 10.929 26.435 1.00 92.81 573 ASN A N 1
ATOM 4253 C CA . ASN A 1 573 ? -17.231 11.060 25.991 1.00 92.81 573 ASN A CA 1
ATOM 4254 C C . ASN A 1 573 ? -17.675 9.799 25.249 1.00 92.81 573 ASN A C 1
ATOM 4256 O O . ASN A 1 573 ? -17.306 9.617 24.098 1.00 92.81 573 ASN A O 1
ATOM 4260 N N . LEU A 1 574 ? -18.482 8.962 25.884 1.00 95.19 574 LEU A N 1
ATOM 4261 C CA . LEU A 1 574 ? -19.051 7.726 25.344 1.00 95.19 574 LEU A CA 1
ATOM 4262 C C . LEU A 1 574 ? -20.584 7.816 25.194 1.00 95.19 574 LEU A C 1
ATOM 4264 O O . LEU A 1 574 ? -21.278 6.798 25.204 1.00 95.19 574 LEU A O 1
ATOM 4268 N N . GLU A 1 575 ? -21.152 9.020 25.086 1.00 92.31 575 GLU A N 1
ATOM 4269 C CA . GLU A 1 575 ? -22.595 9.180 24.877 1.00 92.31 575 GLU A CA 1
ATOM 4270 C C . GLU A 1 575 ? -23.026 8.516 23.553 1.00 92.31 575 GLU A C 1
ATOM 4272 O O . GLU A 1 575 ? -22.372 8.655 22.521 1.00 92.31 575 GLU A O 1
ATOM 4277 N N . GLN A 1 576 ? -24.107 7.732 23.599 1.00 91.94 576 GLN A N 1
ATOM 4278 C CA . GLN A 1 576 ? -24.624 6.901 22.497 1.00 91.94 576 GLN A CA 1
ATOM 4279 C C . GLN A 1 576 ? -23.654 5.841 21.934 1.00 91.94 576 GLN A C 1
ATOM 4281 O O . GLN A 1 576 ? -23.948 5.248 20.895 1.00 91.94 576 GLN A O 1
ATOM 4286 N N . VAL A 1 577 ? -22.519 5.557 22.588 1.00 96.75 577 VAL A N 1
ATOM 4287 C CA . VAL A 1 577 ? -21.584 4.525 22.109 1.00 96.75 577 VAL A CA 1
ATOM 4288 C C . VAL A 1 577 ? -22.254 3.145 22.090 1.00 96.75 577 VAL A C 1
ATOM 4290 O O . VAL A 1 577 ? -23.011 2.781 22.999 1.00 96.75 577 VAL A O 1
ATOM 4293 N N . ASN A 1 578 ? -21.944 2.328 21.086 1.00 97.50 578 ASN A N 1
ATOM 4294 C CA . ASN A 1 578 ? -22.325 0.920 21.078 1.00 97.50 578 ASN A CA 1
ATOM 4295 C C . ASN A 1 578 ? -21.159 0.053 21.564 1.00 97.50 578 ASN A C 1
ATOM 4297 O O . ASN A 1 578 ? -20.252 -0.231 20.803 1.00 97.50 578 ASN A O 1
ATOM 4301 N N . LEU A 1 579 ? -21.205 -0.411 22.809 1.00 97.69 579 LEU A N 1
ATOM 4302 C CA . LEU A 1 579 ? -20.253 -1.348 23.425 1.00 97.69 579 LEU A CA 1
ATOM 4303 C C . LEU A 1 579 ? -20.875 -2.741 23.637 1.00 97.69 579 LEU A C 1
ATOM 4305 O O . LEU A 1 579 ? -20.437 -3.517 24.490 1.00 97.69 579 LEU A O 1
ATOM 4309 N N . SER A 1 580 ? -21.941 -3.070 22.902 1.00 95.31 580 SER A N 1
ATOM 4310 C CA . SER A 1 580 ? -22.632 -4.340 23.112 1.00 95.31 580 SER A CA 1
ATOM 4311 C C . SER A 1 580 ? -21.722 -5.520 22.792 1.00 95.31 580 SER A C 1
ATOM 4313 O O . SER A 1 580 ? -20.971 -5.496 21.816 1.00 95.31 580 SER A O 1
ATOM 4315 N N . LYS A 1 581 ? -21.793 -6.566 23.621 1.00 92.62 581 LYS A N 1
ATOM 4316 C CA . LYS A 1 581 ? -20.946 -7.766 23.515 1.00 92.62 581 LYS A CA 1
ATOM 4317 C C . LYS A 1 581 ? -19.439 -7.473 23.575 1.00 92.62 581 LYS A C 1
ATOM 4319 O O . LYS A 1 581 ? -18.661 -8.285 23.096 1.00 92.62 581 LYS A O 1
ATOM 4324 N N . ALA A 1 582 ? -19.012 -6.325 24.100 1.00 94.19 582 ALA A N 1
ATOM 4325 C CA . ALA A 1 582 ? -17.593 -6.019 24.250 1.00 94.19 582 ALA A CA 1
ATOM 4326 C C . ALA A 1 582 ? -16.987 -6.730 25.472 1.00 94.19 582 ALA A C 1
ATOM 4328 O O . ALA A 1 582 ? -17.660 -6.948 26.486 1.00 94.19 582 ALA A O 1
ATOM 4329 N N . ASN A 1 583 ? -15.694 -7.040 25.399 1.00 92.56 583 ASN A N 1
ATOM 4330 C CA . ASN A 1 583 ? -14.895 -7.374 26.566 1.00 92.56 583 ASN A CA 1
ATOM 4331 C C . ASN A 1 583 ? -14.319 -6.109 27.180 1.00 92.56 583 ASN A C 1
ATOM 4333 O O . ASN A 1 583 ? -13.417 -5.509 26.601 1.00 92.56 583 ASN A O 1
ATOM 4337 N N . LEU A 1 584 ? -14.815 -5.752 28.356 1.00 95.00 584 LEU A N 1
ATOM 4338 C CA . LEU A 1 584 ? -14.450 -4.548 29.094 1.00 95.00 584 LEU A CA 1
ATOM 4339 C C . LEU A 1 584 ? -13.985 -4.881 30.516 1.00 95.00 584 LEU A C 1
ATOM 4341 O O . LEU A 1 584 ? -14.002 -4.021 31.399 1.00 95.00 584 LEU A O 1
ATOM 4345 N N . SER A 1 585 ? -13.585 -6.134 30.766 1.00 92.06 585 SER A N 1
ATOM 4346 C CA . SER A 1 585 ? -13.108 -6.547 32.084 1.00 92.06 585 SER A CA 1
ATOM 4347 C C . SER A 1 585 ? -11.935 -5.674 32.512 1.00 92.06 585 SER A C 1
ATOM 4349 O O . SER A 1 585 ? -11.042 -5.434 31.700 1.00 92.06 585 SER A O 1
ATOM 4351 N N . THR A 1 586 ? -11.928 -5.252 33.774 1.00 94.06 586 THR A N 1
ATOM 4352 C CA . THR A 1 586 ? -10.905 -4.370 34.368 1.00 94.06 586 THR A CA 1
ATOM 4353 C C . THR A 1 586 ? -10.784 -2.976 33.749 1.00 94.06 586 THR A C 1
ATOM 4355 O O . THR A 1 586 ? -9.834 -2.268 34.071 1.00 94.06 586 THR A O 1
ATOM 4358 N N . MET A 1 587 ? -11.711 -2.564 32.878 1.00 97.69 587 MET A N 1
ATOM 4359 C CA . MET A 1 587 ? -11.696 -1.215 32.308 1.00 97.69 587 MET A CA 1
ATOM 4360 C C . MET A 1 587 ? -11.879 -0.137 33.368 1.00 97.69 587 MET A C 1
ATOM 4362 O O . MET A 1 587 ? -12.684 -0.291 34.285 1.00 97.69 587 MET A O 1
ATOM 4366 N N . ASN A 1 588 ? -11.201 0.992 33.177 1.00 98.56 588 ASN A N 1
ATOM 4367 C CA . ASN A 1 588 ? -11.445 2.210 33.938 1.00 98.56 588 ASN A CA 1
ATOM 4368 C C . ASN A 1 588 ? -12.290 3.204 33.120 1.00 98.56 588 ASN A C 1
ATOM 4370 O O . ASN A 1 588 ? -11.799 3.786 32.154 1.00 98.56 588 ASN A O 1
ATOM 4374 N N . PHE A 1 589 ? -13.542 3.413 33.527 1.00 98.44 589 PHE A N 1
ATOM 4375 C CA . PHE A 1 589 ? -14.485 4.412 33.005 1.00 98.44 589 PHE A CA 1
ATOM 4376 C C . PHE A 1 589 ? -14.730 5.552 34.007 1.00 98.44 589 PHE A C 1
ATOM 4378 O O . PHE A 1 589 ? -15.786 6.188 33.984 1.00 98.44 589 PHE A O 1
ATOM 4385 N N . THR A 1 590 ? -13.784 5.819 34.909 1.00 97.00 590 THR A N 1
ATOM 4386 C CA . THR A 1 590 ? -13.942 6.857 35.934 1.00 97.00 590 THR A CA 1
ATOM 4387 C C . THR A 1 590 ? -14.305 8.196 35.293 1.00 97.00 590 THR A C 1
ATOM 4389 O O . THR A 1 590 ? -13.645 8.637 34.355 1.00 97.00 590 THR A O 1
ATOM 4392 N N . GLN A 1 591 ? -15.366 8.848 35.777 1.00 93.62 591 GLN A N 1
ATOM 4393 C CA . GLN A 1 591 ? -15.863 10.135 35.252 1.00 93.62 591 GLN A CA 1
ATOM 4394 C C . GLN A 1 591 ? -16.277 10.125 33.764 1.00 93.62 591 GLN A C 1
ATOM 4396 O O . GLN A 1 591 ? -16.502 11.183 33.175 1.00 93.62 591 GLN A O 1
ATOM 4401 N N . ALA A 1 592 ? -16.403 8.956 33.130 1.00 95.56 592 ALA A N 1
ATOM 4402 C CA . ALA A 1 592 ? -16.836 8.865 31.742 1.00 95.56 592 ALA A CA 1
ATOM 4403 C C . ALA A 1 592 ? -18.313 9.263 31.577 1.00 95.56 592 ALA A C 1
ATOM 4405 O O . ALA A 1 592 ? -19.166 8.966 32.423 1.00 95.56 592 ALA A O 1
ATOM 4406 N N . ARG A 1 593 ? -18.632 9.895 30.444 1.00 93.12 593 ARG A N 1
ATOM 4407 C CA . ARG A 1 593 ? -20.008 10.236 30.048 1.00 93.12 593 ARG A CA 1
ATOM 4408 C C . ARG A 1 593 ? -20.571 9.120 29.180 1.00 93.12 593 ARG A C 1
ATOM 4410 O O . ARG A 1 593 ? -20.112 8.947 28.065 1.00 93.12 593 ARG A O 1
ATOM 4417 N N . LEU A 1 594 ? -21.552 8.375 29.667 1.00 95.06 594 LEU A N 1
ATOM 4418 C CA . LEU A 1 594 ? -22.090 7.154 29.045 1.00 95.06 594 LEU A CA 1
ATOM 4419 C C . LEU A 1 594 ? -23.603 7.256 28.793 1.00 95.06 594 LEU A C 1
ATOM 4421 O O . LEU A 1 594 ? -24.307 6.246 28.734 1.00 95.06 594 LEU A O 1
ATOM 4425 N N . TYR A 1 595 ? -24.116 8.476 28.641 1.00 91.56 595 TYR A N 1
ATOM 4426 C CA . TYR A 1 595 ? -25.528 8.730 28.379 1.00 91.56 595 TYR A CA 1
ATOM 4427 C C . TYR A 1 595 ? -26.021 7.918 27.171 1.00 91.56 595 TYR A C 1
ATOM 4429 O O . TYR A 1 595 ? -25.500 8.040 26.064 1.00 91.56 595 TYR A O 1
ATOM 4437 N N . GLY A 1 596 ? -27.009 7.046 27.382 1.00 92.75 596 GLY A N 1
ATOM 4438 C CA . GLY A 1 596 ? -27.558 6.177 26.333 1.00 92.75 596 GLY A CA 1
ATOM 4439 C C . GLY A 1 596 ? -26.584 5.180 25.699 1.00 92.75 596 GLY A C 1
ATOM 4440 O O . GLY A 1 596 ? -26.885 4.632 24.639 1.00 92.75 596 GLY A O 1
ATOM 4441 N N . ALA A 1 597 ? -25.441 4.914 26.335 1.00 96.69 597 ALA A N 1
ATOM 4442 C CA . ALA A 1 597 ? -24.504 3.891 25.889 1.00 96.69 597 ALA A CA 1
ATOM 4443 C C . ALA A 1 597 ? -25.141 2.491 25.918 1.00 96.69 597 ALA A C 1
ATOM 4445 O O . ALA A 1 597 ? -25.848 2.112 26.859 1.00 96.69 597 ALA A O 1
ATOM 4446 N N . ASN A 1 598 ? -24.853 1.679 24.906 1.00 97.44 598 ASN A N 1
ATOM 4447 C CA . ASN A 1 598 ? -25.286 0.287 24.853 1.00 97.44 598 ASN A CA 1
ATOM 4448 C C . ASN A 1 598 ? -24.150 -0.644 25.289 1.00 97.44 598 ASN A C 1
ATOM 4450 O O . ASN A 1 598 ? -23.307 -0.995 24.477 1.00 97.44 598 ASN A O 1
ATOM 4454 N N . LEU A 1 599 ? -24.162 -1.098 26.538 1.00 97.44 599 LEU A N 1
ATOM 4455 C CA . LEU A 1 599 ? -23.241 -2.091 27.112 1.00 97.44 599 LEU A CA 1
ATOM 4456 C C . LEU A 1 599 ? -23.900 -3.479 27.245 1.00 97.44 599 LEU A C 1
ATOM 4458 O O . LEU A 1 599 ? -23.471 -4.316 28.041 1.00 97.44 599 LEU A O 1
ATOM 4462 N N . SER A 1 600 ? -24.979 -3.737 26.500 1.00 95.06 600 SER A N 1
ATOM 4463 C CA . SER A 1 600 ? -25.726 -4.989 26.638 1.00 95.06 600 SER A CA 1
ATOM 4464 C C . SER A 1 600 ? -24.843 -6.187 26.278 1.00 95.06 600 SER A C 1
ATOM 4466 O O . SER A 1 600 ? -24.141 -6.156 25.266 1.00 95.06 600 SER A O 1
ATOM 4468 N N . TYR A 1 601 ? -24.904 -7.259 27.068 1.00 93.38 601 TYR A N 1
ATOM 4469 C CA . TYR A 1 601 ? -24.065 -8.458 26.930 1.00 93.38 601 TYR A CA 1
ATOM 4470 C C . TYR A 1 601 ? -22.550 -8.220 27.078 1.00 93.38 601 TYR A C 1
ATOM 4472 O O . TYR A 1 601 ? -21.770 -9.105 26.737 1.00 93.38 601 TYR A O 1
ATOM 4480 N N . ALA A 1 602 ? -22.108 -7.051 27.553 1.00 94.19 602 ALA A N 1
ATOM 4481 C CA . ALA A 1 602 ? -20.687 -6.795 27.761 1.00 94.19 602 ALA A CA 1
ATOM 4482 C C . ALA A 1 602 ? -20.141 -7.557 28.981 1.00 94.19 602 ALA A C 1
ATOM 4484 O O . ALA A 1 602 ? -20.835 -7.766 29.984 1.00 94.19 602 ALA A O 1
ATOM 4485 N N . ASN A 1 603 ? -18.867 -7.936 28.919 1.00 92.81 603 ASN A N 1
ATOM 4486 C CA . ASN A 1 603 ? -18.126 -8.408 30.081 1.00 92.81 603 ASN A CA 1
ATOM 4487 C C . ASN A 1 603 ? -17.543 -7.207 30.835 1.00 92.81 603 ASN A C 1
ATOM 4489 O O . ASN A 1 603 ? -16.612 -6.583 30.342 1.00 92.81 603 ASN A O 1
ATOM 4493 N N . LEU A 1 604 ? -18.074 -6.900 32.016 1.00 95.25 604 LEU A N 1
ATOM 4494 C CA . LEU A 1 604 ? -17.705 -5.753 32.857 1.00 95.25 604 LEU A CA 1
ATOM 4495 C C . LEU A 1 604 ? -17.128 -6.197 34.216 1.00 95.25 604 LEU A C 1
ATOM 4497 O O . LEU A 1 604 ? -17.186 -5.468 35.213 1.00 95.25 604 LEU A O 1
ATOM 4501 N N . VAL A 1 605 ? -16.600 -7.425 34.284 1.00 94.00 605 VAL A N 1
ATOM 4502 C CA . VAL A 1 605 ? -16.053 -7.971 35.528 1.00 94.00 605 VAL A CA 1
ATOM 4503 C C . VAL A 1 605 ? -14.891 -7.100 36.001 1.00 94.00 605 VAL A C 1
ATOM 4505 O O . VAL A 1 605 ? -13.927 -6.877 35.264 1.00 94.00 605 VAL A O 1
ATOM 4508 N N . ASN A 1 606 ? -14.980 -6.631 37.247 1.00 95.94 606 ASN A N 1
ATOM 4509 C CA . ASN A 1 606 ? -14.025 -5.712 37.875 1.00 95.94 606 ASN A CA 1
ATOM 4510 C C . ASN A 1 606 ? -13.811 -4.385 37.114 1.00 95.94 606 ASN A C 1
ATOM 4512 O O . ASN A 1 606 ? -12.745 -3.785 37.222 1.00 95.94 606 ASN A O 1
ATOM 4516 N N . THR A 1 607 ? -14.783 -3.937 36.318 1.00 97.81 607 THR A N 1
ATOM 4517 C CA . THR A 1 607 ? -14.762 -2.606 35.691 1.00 97.81 607 THR A CA 1
ATOM 4518 C C . THR A 1 607 ? -14.998 -1.508 36.732 1.00 97.81 607 THR A C 1
ATOM 4520 O O . THR A 1 607 ? -15.789 -1.684 37.660 1.00 97.81 607 THR A O 1
ATOM 4523 N N . ASP A 1 608 ? -14.348 -0.361 36.569 1.00 98.50 608 ASP A N 1
ATOM 4524 C CA . ASP A 1 608 ? -14.512 0.811 37.426 1.00 98.50 608 ASP A CA 1
ATOM 4525 C C . ASP A 1 608 ? -15.359 1.886 36.728 1.00 98.50 608 ASP A C 1
ATOM 4527 O O . ASP A 1 608 ? -14.933 2.467 35.732 1.00 98.50 608 ASP A O 1
ATOM 4531 N N . PHE A 1 609 ? -16.563 2.143 37.243 1.00 98.44 609 PHE A N 1
ATOM 4532 C CA . PHE A 1 609 ? -17.469 3.214 36.810 1.00 98.44 609 PHE A CA 1
ATOM 4533 C C . PHE A 1 609 ? -17.524 4.363 37.821 1.00 98.44 609 PHE A C 1
ATOM 4535 O O . PHE A 1 609 ? -18.502 5.113 37.834 1.00 98.44 609 PHE A O 1
ATOM 4542 N N . SER A 1 610 ? -16.523 4.523 38.688 1.00 97.81 610 SER A N 1
ATOM 4543 C CA . SER A 1 610 ? -16.551 5.564 39.714 1.00 97.81 610 SER A CA 1
ATOM 4544 C C . SER A 1 610 ? -16.845 6.939 39.102 1.00 97.81 610 SER A C 1
ATOM 4546 O O . SER A 1 610 ? -16.172 7.377 38.169 1.00 97.81 610 SER A O 1
ATOM 4548 N N . LYS A 1 611 ? -17.874 7.635 39.595 1.00 95.25 611 LYS A N 1
ATOM 4549 C CA . LYS A 1 611 ? -18.320 8.950 39.077 1.00 95.25 611 LYS A CA 1
ATOM 4550 C C . LYS A 1 611 ? -18.757 8.969 37.604 1.00 95.25 611 LYS A C 1
ATOM 4552 O O . LYS A 1 611 ? -18.894 10.047 37.028 1.00 95.25 611 LYS A O 1
ATOM 4557 N N . ALA A 1 612 ? -18.960 7.814 36.974 1.00 95.88 612 ALA A N 1
ATOM 4558 C CA . ALA A 1 612 ? -19.449 7.741 35.604 1.00 95.88 612 ALA A CA 1
ATOM 4559 C C . ALA A 1 612 ? -20.939 8.107 35.522 1.00 95.88 612 ALA A C 1
ATOM 4561 O O . ALA A 1 612 ? -21.719 7.862 36.448 1.00 95.88 612 ALA A O 1
ATOM 4562 N N . MET A 1 613 ? -21.342 8.668 34.384 1.00 93.25 613 MET A N 1
ATOM 4563 C CA . MET A 1 613 ? -22.697 9.169 34.148 1.00 93.25 613 MET A CA 1
ATOM 4564 C C . MET A 1 613 ? -23.420 8.279 33.134 1.00 93.25 613 MET A C 1
ATOM 4566 O O . MET A 1 613 ? -23.149 8.369 31.940 1.00 93.25 613 MET A O 1
ATOM 4570 N N . LEU A 1 614 ? -24.322 7.409 33.598 1.00 93.75 614 LEU A N 1
ATOM 4571 C CA . LEU A 1 614 ? -25.084 6.458 32.767 1.00 93.75 614 LEU A CA 1
ATOM 4572 C C . LEU A 1 614 ? -26.592 6.771 32.737 1.00 93.75 614 LEU A C 1
ATOM 4574 O O . LEU A 1 614 ? -27.397 5.979 32.243 1.00 93.75 614 LEU A O 1
ATOM 4578 N N . GLU A 1 615 ? -26.983 7.918 33.281 1.00 87.69 615 GLU A N 1
ATOM 4579 C CA . GLU A 1 615 ? -28.358 8.408 33.257 1.00 87.69 615 GLU A CA 1
ATOM 4580 C C . GLU A 1 615 ? -28.824 8.700 31.808 1.00 87.69 615 GLU A C 1
ATOM 4582 O O . GLU A 1 615 ? -27.997 8.888 30.909 1.00 87.69 615 GLU A O 1
ATOM 4587 N N . PRO A 1 616 ? -30.133 8.680 31.505 1.00 81.81 616 PRO A N 1
ATOM 4588 C CA . PRO A 1 616 ? -30.623 9.052 30.184 1.00 81.81 616 PRO A CA 1
ATOM 4589 C C . PRO A 1 616 ? -30.395 10.545 29.927 1.00 81.81 616 PRO A C 1
ATOM 4591 O O . PRO A 1 616 ? -30.709 11.389 30.765 1.00 81.81 616 PRO A O 1
ATOM 4594 N N . THR A 1 617 ? -29.936 10.890 28.725 1.00 72.94 617 THR A N 1
ATOM 4595 C CA . THR A 1 617 ? -30.140 12.249 28.206 1.00 72.94 617 THR A CA 1
ATOM 4596 C C . THR A 1 617 ? -31.633 12.425 27.918 1.00 72.94 617 THR A C 1
ATOM 4598 O O . THR A 1 617 ? -32.266 11.496 27.412 1.00 72.94 617 THR A O 1
ATOM 4601 N N . GLN A 1 618 ? -32.210 13.594 28.222 1.00 67.44 618 GLN A N 1
ATOM 4602 C CA . GLN A 1 618 ? -33.601 13.897 27.867 1.00 67.44 618 GLN A CA 1
ATOM 4603 C C . GLN A 1 618 ? -33.871 13.578 26.387 1.00 67.44 618 GLN A C 1
ATOM 4605 O O . GLN A 1 618 ? -33.092 13.934 25.509 1.00 67.44 618 GLN A O 1
ATOM 4610 N N . GLY A 1 619 ? -34.947 12.834 26.121 1.00 66.19 619 GLY A N 1
ATOM 4611 C CA . GLY A 1 619 ? -35.317 12.401 24.769 1.00 66.19 619 GLY A CA 1
ATOM 4612 C C . GLY A 1 619 ? -34.474 11.261 24.171 1.00 66.19 619 GLY A C 1
ATOM 4613 O O . GLY A 1 619 ? -34.868 10.713 23.141 1.00 66.19 619 GLY A O 1
ATOM 4614 N N . LEU A 1 620 ? -33.370 10.844 24.804 1.00 70.81 620 LEU A N 1
ATOM 4615 C CA . LEU A 1 620 ? -32.539 9.723 24.350 1.00 70.81 620 LEU A CA 1
ATOM 4616 C C . LEU A 1 620 ? -32.822 8.431 25.126 1.00 70.81 620 LEU A C 1
ATOM 4618 O O . LEU A 1 620 ? -33.452 8.408 26.184 1.00 70.81 620 LEU A O 1
ATOM 4622 N N . LYS A 1 621 ? -32.344 7.313 24.571 1.00 81.25 621 LYS A N 1
ATOM 4623 C CA . LYS A 1 621 ? -32.445 5.999 25.215 1.00 81.25 621 LYS A CA 1
ATOM 4624 C C . LYS A 1 621 ? -31.631 5.979 26.518 1.00 81.25 621 LYS A C 1
ATOM 4626 O O . LYS A 1 621 ? -30.555 6.576 26.556 1.00 81.25 621 LYS A O 1
ATOM 4631 N N . PRO A 1 622 ? -32.095 5.269 27.561 1.00 85.44 622 PRO A N 1
ATOM 4632 C CA . PRO A 1 622 ? -31.285 5.024 28.749 1.00 85.44 622 PRO A CA 1
ATOM 4633 C C . PRO A 1 622 ? -30.074 4.153 28.407 1.00 85.44 622 PRO A C 1
ATOM 4635 O O . PRO A 1 622 ? -30.135 3.337 27.480 1.00 85.44 622 PRO A O 1
ATOM 4638 N N . ALA A 1 623 ? -28.993 4.286 29.180 1.00 94.88 623 ALA A N 1
ATOM 4639 C CA . ALA A 1 623 ? -27.872 3.363 29.063 1.00 94.88 623 ALA A CA 1
ATOM 4640 C C . ALA A 1 623 ? -28.332 1.933 29.394 1.00 94.88 623 ALA A C 1
ATOM 4642 O O . ALA A 1 623 ? -29.126 1.707 30.316 1.00 94.88 623 ALA A O 1
ATOM 4643 N N . SER A 1 624 ? -27.848 0.954 28.634 1.00 96.75 624 SER A N 1
ATOM 4644 C CA . SER A 1 624 ? -28.243 -0.448 28.786 1.00 96.75 624 SER A CA 1
ATOM 4645 C C . SER A 1 624 ? -27.055 -1.305 29.185 1.00 96.75 624 SER A C 1
ATOM 4647 O O . SER A 1 624 ? -26.117 -1.447 28.414 1.00 96.75 624 SER A O 1
ATOM 4649 N N . LEU A 1 625 ? -27.135 -1.928 30.357 1.00 96.88 625 LEU A N 1
ATOM 4650 C CA . LEU A 1 625 ? -26.248 -2.983 30.850 1.00 96.88 625 LEU A CA 1
ATOM 4651 C C . LEU A 1 625 ? -26.984 -4.335 30.867 1.00 96.88 625 LEU A C 1
ATOM 4653 O O . LEU A 1 625 ? -26.660 -5.232 31.647 1.00 96.88 625 LEU A O 1
ATOM 4657 N N . ALA A 1 626 ? -28.021 -4.484 30.038 1.00 95.25 626 ALA A N 1
ATOM 4658 C CA . ALA A 1 626 ? -28.827 -5.695 30.009 1.00 95.25 626 ALA A CA 1
ATOM 4659 C C . ALA A 1 626 ? -27.959 -6.915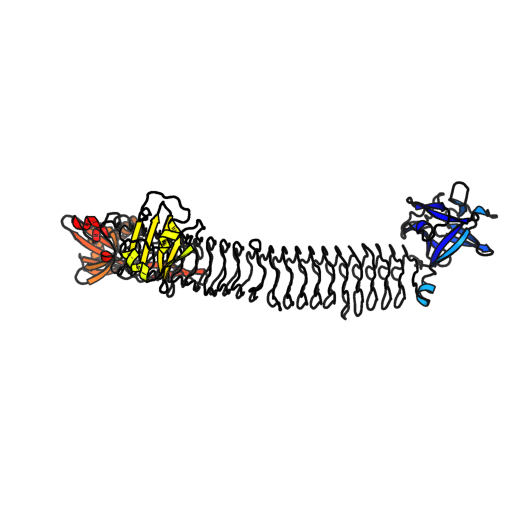 29.668 1.00 95.25 626 ALA A C 1
ATOM 4661 O O . ALA A 1 626 ? -27.179 -6.879 28.716 1.00 95.25 626 ALA A O 1
ATOM 4662 N N . PHE A 1 627 ? -28.104 -8.003 30.423 1.00 94.38 627 PHE A N 1
ATOM 4663 C CA . PHE A 1 627 ? -27.322 -9.238 30.278 1.00 94.38 627 PHE A CA 1
ATOM 4664 C C . PHE A 1 627 ? -25.799 -9.066 30.441 1.00 94.38 627 PHE A C 1
ATOM 4666 O O . PHE A 1 627 ? -25.041 -9.960 30.065 1.00 94.38 627 PHE A O 1
ATOM 4673 N N . ALA A 1 628 ? -25.324 -7.934 30.971 1.00 94.81 628 ALA A N 1
ATOM 4674 C CA . ALA A 1 628 ? -23.900 -7.702 31.183 1.00 94.81 628 ALA A CA 1
ATOM 4675 C C . ALA A 1 628 ? -23.375 -8.439 32.426 1.00 94.81 628 ALA A C 1
ATOM 4677 O O . ALA A 1 628 ? -24.101 -8.668 33.397 1.00 94.81 628 ALA A O 1
ATOM 4678 N N . SER A 1 629 ? -22.089 -8.785 32.417 1.00 93.62 629 SER A N 1
ATOM 4679 C CA . SER A 1 629 ? -21.404 -9.390 33.567 1.00 93.62 629 SER A CA 1
ATOM 4680 C C . SER A 1 629 ? -20.776 -8.301 34.437 1.00 93.62 629 SER A C 1
ATOM 4682 O O . SER A 1 629 ? -19.704 -7.827 34.092 1.00 93.62 629 SER A O 1
ATOM 4684 N N . ILE A 1 630 ? -21.433 -7.887 35.529 1.00 95.62 630 ILE A N 1
ATOM 4685 C CA . ILE A 1 630 ? -21.025 -6.754 36.396 1.00 95.62 630 ILE A CA 1
ATOM 4686 C C . ILE A 1 630 ? -20.552 -7.193 37.796 1.00 95.62 630 ILE A C 1
ATOM 4688 O O . ILE A 1 630 ? -20.694 -6.488 38.803 1.00 95.62 630 ILE A O 1
ATOM 4692 N N . GLN A 1 631 ? -19.999 -8.400 37.886 1.00 94.50 631 GLN A N 1
ATOM 4693 C CA . GLN A 1 631 ? -19.411 -8.937 39.107 1.00 94.50 631 GLN A CA 1
ATOM 4694 C C . GLN A 1 631 ? -18.155 -8.138 39.478 1.00 94.50 631 GLN A C 1
ATOM 4696 O O . GLN A 1 631 ? -17.255 -7.971 38.656 1.00 94.50 631 GLN A O 1
ATOM 4701 N N . GLY A 1 632 ? -18.070 -7.661 40.720 1.00 96.38 632 GLY A N 1
ATOM 4702 C CA . GLY A 1 632 ? -16.917 -6.886 41.192 1.00 96.38 632 GLY A CA 1
ATOM 4703 C C . GLY A 1 632 ? -16.785 -5.487 40.580 1.00 96.38 632 GLY A C 1
ATOM 4704 O O . GLY A 1 632 ? -15.796 -4.811 40.843 1.00 96.38 632 GLY A O 1
ATOM 4705 N N . THR A 1 633 ? -17.754 -5.048 39.773 1.00 97.88 633 THR A N 1
ATOM 4706 C CA . THR A 1 633 ? -17.789 -3.691 39.218 1.00 97.88 633 THR A CA 1
ATOM 4707 C C . THR A 1 633 ? -17.918 -2.651 40.334 1.00 97.88 633 THR A C 1
ATOM 4709 O O . THR A 1 633 ? -18.615 -2.882 41.328 1.00 97.88 633 THR A O 1
ATOM 4712 N N . ILE A 1 634 ? -17.262 -1.504 40.166 1.00 98.44 634 ILE A N 1
ATOM 4713 C CA . ILE A 1 634 ? -17.247 -0.401 41.133 1.00 98.44 634 ILE A CA 1
ATOM 4714 C C . ILE A 1 634 ? -18.159 0.720 40.629 1.00 98.44 634 ILE A C 1
ATOM 4716 O O . ILE A 1 634 ? -17.944 1.236 39.537 1.00 98.44 634 ILE A O 1
ATOM 4720 N N . PHE A 1 635 ? -19.168 1.100 41.418 1.00 98.06 635 PHE A N 1
ATOM 4721 C CA . PHE A 1 635 ? -20.115 2.178 41.096 1.00 98.06 635 PHE A CA 1
ATOM 4722 C C . PHE A 1 635 ? -20.048 3.354 42.082 1.00 98.06 635 PHE A C 1
ATOM 4724 O O . PHE A 1 635 ? -21.014 4.103 42.215 1.00 98.06 635 PHE A O 1
ATOM 4731 N N . THR A 1 636 ? -18.931 3.531 42.789 1.00 97.38 636 THR A N 1
ATOM 4732 C CA . THR A 1 636 ? -18.768 4.611 43.771 1.00 97.38 636 THR A CA 1
ATOM 4733 C C . THR A 1 636 ? -19.049 5.975 43.131 1.00 97.38 636 THR A C 1
ATOM 4735 O O . THR A 1 636 ? -18.386 6.379 42.178 1.00 97.38 636 THR A O 1
ATOM 4738 N N . GLU A 1 637 ? -20.067 6.681 43.632 1.00 95.50 637 GLU A N 1
ATOM 4739 C CA . GLU A 1 637 ? -20.551 7.968 43.094 1.00 95.50 637 GLU A CA 1
ATOM 4740 C C . GLU A 1 637 ? -21.002 7.936 41.612 1.00 95.50 637 GLU A C 1
ATOM 4742 O O . GLU A 1 637 ? -21.153 8.987 40.986 1.00 95.50 637 GLU A O 1
ATOM 4747 N N . ALA A 1 638 ? -21.218 6.757 41.024 1.00 96.31 638 ALA A N 1
ATOM 4748 C CA . ALA A 1 638 ? -21.763 6.626 39.675 1.00 96.31 638 ALA A CA 1
ATOM 4749 C C . ALA A 1 638 ? -23.261 6.962 39.646 1.00 96.31 638 ALA A C 1
ATOM 4751 O O . ALA A 1 638 ? -23.963 6.816 40.647 1.00 96.31 638 ALA A O 1
ATOM 4752 N N . LYS A 1 639 ? -23.776 7.345 38.475 1.00 93.44 639 LYS A N 1
ATOM 4753 C CA . LYS A 1 639 ? -25.204 7.629 38.275 1.00 93.44 639 LYS A CA 1
ATOM 4754 C C . LYS A 1 639 ? -25.846 6.618 37.328 1.00 93.44 639 LYS A C 1
ATOM 4756 O O . LYS A 1 63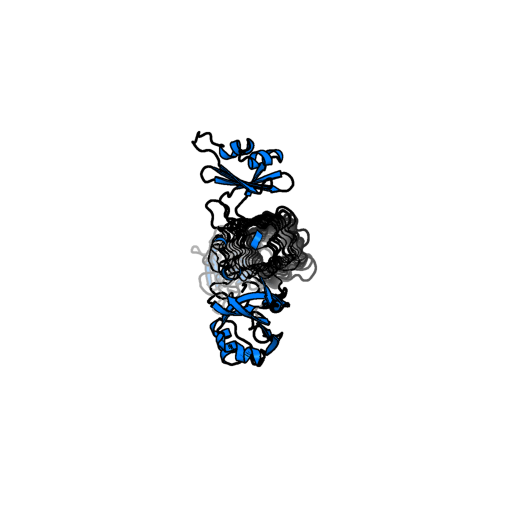9 ? -25.530 6.615 36.140 1.00 93.44 639 LYS A O 1
ATOM 4761 N N . LEU A 1 640 ? -26.766 5.796 37.837 1.00 94.31 640 LEU A N 1
ATOM 4762 C CA . LEU A 1 640 ? -27.532 4.788 37.081 1.00 94.31 640 LEU A CA 1
ATOM 4763 C C . LEU A 1 640 ? -29.035 5.108 36.997 1.00 94.31 640 LEU A C 1
ATOM 4765 O O . LEU A 1 640 ? -29.835 4.221 36.676 1.00 94.31 640 LEU A O 1
ATOM 4769 N N . THR A 1 641 ? -29.444 6.345 37.282 1.00 90.69 641 THR A N 1
ATOM 4770 C CA . THR A 1 641 ? -30.834 6.802 37.140 1.00 90.69 641 THR A CA 1
ATOM 4771 C C . THR A 1 641 ? -31.409 6.377 35.795 1.00 90.69 641 THR A C 1
ATOM 4773 O O . THR A 1 641 ? -30.820 6.650 34.755 1.00 90.69 641 THR A O 1
ATOM 4776 N N . GLY A 1 642 ? -32.525 5.646 35.792 1.00 91.62 642 GLY A N 1
ATOM 4777 C CA . GLY A 1 642 ? -33.174 5.188 34.555 1.00 91.62 642 GLY A CA 1
ATOM 4778 C C . GLY A 1 642 ? -32.437 4.110 33.737 1.00 91.62 642 GLY A C 1
ATOM 4779 O O . GLY A 1 642 ? -33.005 3.621 32.756 1.00 91.62 642 GLY A O 1
ATOM 4780 N N . ALA A 1 643 ? -31.218 3.704 34.110 1.00 95.25 643 ALA A N 1
ATOM 4781 C CA . ALA A 1 643 ? -30.435 2.703 33.381 1.00 95.25 643 ALA A CA 1
ATOM 4782 C C . ALA A 1 643 ? -31.106 1.315 33.384 1.00 95.25 643 ALA A C 1
ATOM 4784 O O . ALA A 1 643 ? -31.878 0.964 34.283 1.00 95.25 643 ALA A O 1
ATOM 4785 N N . ASN A 1 644 ? -30.797 0.495 32.376 1.00 95.94 644 ASN A N 1
ATOM 4786 C CA . ASN A 1 644 ? -31.357 -0.848 32.232 1.00 95.94 644 ASN A CA 1
ATOM 4787 C C . ASN A 1 644 ? -30.350 -1.949 32.592 1.00 95.94 644 ASN A C 1
ATOM 4789 O O . ASN A 1 644 ? -29.469 -2.243 31.791 1.00 95.94 644 ASN A O 1
ATOM 4793 N N . LEU A 1 645 ? -30.517 -2.610 33.741 1.00 96.25 645 LEU A N 1
ATOM 4794 C CA . LEU A 1 645 ? -29.663 -3.720 34.191 1.00 96.25 645 LEU A CA 1
ATOM 4795 C C . LEU A 1 645 ? -30.338 -5.097 34.044 1.00 96.25 645 LEU A C 1
ATOM 4797 O O . LEU A 1 645 ? -29.889 -6.058 34.663 1.00 96.25 645 LEU A O 1
ATOM 4801 N N . THR A 1 646 ? -31.413 -5.220 33.256 1.00 95.69 646 THR A N 1
ATOM 4802 C CA . THR A 1 646 ? -32.175 -6.478 33.110 1.00 95.69 646 THR A CA 1
ATOM 4803 C C . THR A 1 646 ? -31.255 -7.677 32.860 1.00 95.69 646 THR A C 1
ATOM 4805 O O . THR A 1 646 ? -30.462 -7.669 31.922 1.00 95.69 646 THR A O 1
ATOM 4808 N N . ASN A 1 647 ? -31.377 -8.722 33.678 1.00 95.06 647 ASN A N 1
ATOM 4809 C CA . ASN A 1 647 ? -30.557 -9.938 33.654 1.00 95.06 647 ASN A CA 1
ATOM 4810 C C . ASN A 1 647 ? -29.032 -9.723 33.769 1.00 95.06 647 ASN A C 1
ATOM 4812 O O . ASN A 1 647 ? -28.258 -10.590 33.364 1.00 95.06 647 ASN A O 1
ATOM 4816 N N . GLY A 1 648 ? -28.581 -8.588 34.308 1.00 94.50 648 GLY A N 1
ATOM 4817 C CA . GLY A 1 648 ? -27.173 -8.357 34.623 1.00 94.50 648 GLY A CA 1
ATOM 4818 C C . GLY A 1 648 ? -26.677 -9.253 35.764 1.00 94.50 648 GLY A C 1
ATOM 4819 O O . GLY A 1 648 ? -27.388 -9.497 36.740 1.00 94.50 648 GLY A O 1
ATOM 4820 N N . ALA A 1 649 ? -25.442 -9.740 35.661 1.00 94.44 649 ALA A N 1
ATOM 4821 C CA . ALA A 1 649 ? -24.833 -10.626 36.649 1.00 94.44 649 ALA A CA 1
ATOM 4822 C C . ALA A 1 649 ? -24.189 -9.818 37.788 1.00 94.44 649 ALA A C 1
ATOM 4824 O O . ALA A 1 649 ? -23.033 -9.407 37.688 1.00 94.44 649 ALA A O 1
ATOM 4825 N N . VAL A 1 650 ? -24.931 -9.581 38.872 1.00 95.56 650 VAL A N 1
ATOM 4826 C CA . VAL A 1 650 ? -24.454 -8.792 40.023 1.00 95.56 650 VAL A CA 1
ATOM 4827 C C . VAL A 1 650 ? -23.907 -9.697 41.120 1.00 95.56 650 VAL A C 1
ATOM 4829 O O . VAL A 1 650 ? -24.561 -10.659 41.518 1.00 95.56 650 VAL A O 1
ATOM 4832 N N . ALA A 1 651 ? -22.726 -9.371 41.650 1.00 95.62 651 ALA A N 1
ATOM 4833 C CA . ALA A 1 651 ? -22.149 -10.069 42.793 1.00 95.62 651 ALA A CA 1
ATOM 4834 C C . ALA A 1 651 ? -22.561 -9.385 44.102 1.00 95.62 651 ALA A C 1
ATOM 4836 O O . ALA A 1 651 ? -22.256 -8.215 44.328 1.00 95.62 651 ALA A O 1
ATOM 4837 N N . LEU A 1 652 ? -23.229 -10.127 44.981 1.00 94.44 652 LEU A N 1
ATOM 4838 C CA . LEU A 1 652 ? -23.766 -9.625 46.243 1.00 94.44 652 LEU A CA 1
ATOM 4839 C C . LEU A 1 652 ? -22.987 -10.190 47.438 1.00 94.44 652 LEU A C 1
ATOM 4841 O O . LEU A 1 652 ? -22.461 -11.310 47.357 1.00 94.44 652 LEU A O 1
ATOM 4845 N N . PRO A 1 653 ? -22.909 -9.445 48.555 1.00 93.19 653 PRO A N 1
ATOM 4846 C CA . PRO A 1 653 ? -22.453 -10.010 49.812 1.00 93.19 653 PRO A CA 1
ATOM 4847 C C . PRO A 1 653 ? -23.538 -10.950 50.351 1.00 93.19 653 PRO A C 1
ATOM 4849 O O . PRO A 1 653 ? -24.706 -10.579 50.436 1.00 93.19 653 PRO A O 1
ATOM 4852 N N . LEU A 1 654 ? -23.149 -12.166 50.720 1.00 88.00 654 LEU A N 1
ATOM 4853 C CA . LEU A 1 654 ? -24.025 -13.153 51.352 1.00 88.00 654 LEU A CA 1
ATOM 4854 C C . LEU A 1 654 ? -23.465 -13.468 52.739 1.00 88.00 654 LEU A C 1
ATOM 4856 O O . LEU A 1 654 ? -22.251 -13.608 52.885 1.00 88.00 654 LEU A O 1
ATOM 4860 N N . GLU A 1 655 ? -24.321 -13.606 53.745 1.00 88.31 655 GLU A N 1
ATOM 4861 C CA . GLU A 1 655 ? -23.917 -14.017 55.090 1.00 88.31 655 GLU A CA 1
ATOM 4862 C C . GLU A 1 655 ? -24.823 -15.150 55.563 1.00 88.31 655 GLU A C 1
ATOM 4864 O O . GLU A 1 655 ? -26.030 -14.965 55.667 1.00 88.31 655 GLU A O 1
ATOM 4869 N N . GLU A 1 656 ? -24.238 -16.320 55.826 1.00 88.31 656 GLU A N 1
ATOM 4870 C CA . GLU A 1 656 ? -24.975 -17.510 56.256 1.00 88.31 656 GLU A CA 1
ATOM 4871 C C . GLU A 1 656 ? -24.193 -18.240 57.349 1.00 88.31 656 GLU A C 1
ATOM 4873 O O . GLU A 1 656 ? -22.984 -18.456 57.221 1.00 88.31 656 GLU A O 1
ATOM 4878 N N . ALA A 1 657 ? -24.868 -18.592 58.448 1.00 87.38 657 ALA A N 1
ATOM 4879 C CA . ALA A 1 657 ? -24.258 -19.206 59.635 1.00 87.38 657 ALA A CA 1
ATOM 4880 C C . ALA A 1 657 ? -22.951 -18.516 60.117 1.00 87.38 657 ALA A C 1
ATOM 4882 O O . ALA A 1 657 ? -21.987 -19.179 60.503 1.00 87.38 657 ALA A O 1
ATOM 4883 N N . GLY A 1 658 ? -22.902 -17.178 60.073 1.00 85.88 658 GLY A N 1
ATOM 4884 C CA . GLY A 1 658 ? -21.742 -16.373 60.489 1.00 85.88 658 GLY A CA 1
ATOM 4885 C C . GLY A 1 658 ? -20.571 -16.356 59.497 1.00 85.88 658 GLY A C 1
ATOM 4886 O O . GLY A 1 658 ? -19.530 -15.763 59.790 1.00 85.88 658 GLY A O 1
ATOM 4887 N N . LYS A 1 659 ? -20.715 -16.981 58.321 1.00 89.25 659 LYS A N 1
ATOM 4888 C CA . LYS A 1 659 ? -19.726 -16.952 57.241 1.00 89.25 659 LYS A CA 1
ATOM 4889 C C . LYS A 1 659 ? -20.164 -15.992 56.139 1.00 89.25 659 LYS A C 1
ATOM 4891 O O . LYS A 1 659 ? -21.312 -16.016 55.708 1.00 89.25 659 LYS A O 1
ATOM 4896 N N . LYS A 1 660 ? -19.225 -15.172 55.661 1.00 91.19 660 LYS A N 1
ATOM 4897 C CA . LYS A 1 660 ? -19.441 -14.235 54.553 1.00 91.19 660 LYS A CA 1
ATOM 4898 C C . LYS A 1 660 ? -18.967 -14.826 53.233 1.00 91.19 660 LYS A C 1
ATOM 4900 O O . LYS A 1 660 ? -17.880 -15.399 53.157 1.00 91.19 660 LYS A O 1
ATOM 4905 N N . PHE A 1 661 ? -19.764 -14.629 52.194 1.00 90.50 661 PHE A N 1
ATOM 4906 C CA . PHE A 1 661 ? -19.481 -15.041 50.830 1.00 90.50 661 PHE A CA 1
ATOM 4907 C C . PHE A 1 661 ? -19.728 -13.889 49.859 1.00 90.50 661 PHE A C 1
ATOM 4909 O O . PHE A 1 661 ? -20.413 -12.912 50.160 1.00 90.50 661 PHE A O 1
ATOM 4916 N N . THR A 1 662 ? -19.205 -14.055 48.653 1.00 93.31 662 THR A N 1
ATOM 4917 C CA . THR A 1 662 ? -19.564 -13.251 47.490 1.00 93.31 662 THR A CA 1
ATOM 4918 C C . THR A 1 662 ? -20.216 -14.184 46.488 1.00 93.31 662 THR A C 1
ATOM 4920 O O . THR A 1 662 ? -19.595 -15.166 46.074 1.00 93.31 662 THR A O 1
ATOM 4923 N N . GLY A 1 663 ? -21.464 -13.905 46.123 1.00 93.69 663 GLY A N 1
ATOM 4924 C CA . GLY A 1 663 ? -22.224 -14.773 45.232 1.00 93.69 663 GLY A CA 1
ATOM 4925 C C . GLY A 1 663 ? -23.049 -13.992 44.225 1.00 93.69 663 GLY A C 1
ATOM 4926 O O . GLY A 1 663 ? -23.608 -12.945 44.541 1.00 93.69 663 GLY A O 1
ATOM 4927 N N . VAL A 1 664 ? -23.126 -14.524 43.009 1.00 94.88 664 VAL A N 1
ATOM 4928 C CA . VAL A 1 664 ? -24.029 -14.030 41.965 1.00 94.88 664 VAL A CA 1
ATOM 4929 C C . VAL A 1 664 ? -25.309 -14.851 42.007 1.00 94.88 664 VAL A C 1
ATOM 4931 O O . VAL A 1 664 ? -25.213 -16.053 41.772 1.00 94.88 664 VAL A O 1
ATOM 4934 N N . PRO A 1 665 ? -26.487 -14.274 42.282 1.00 93.62 665 PRO A N 1
ATOM 4935 C CA . PRO A 1 665 ? -27.739 -15.029 42.283 1.00 93.62 665 PRO A CA 1
ATOM 4936 C C . PRO A 1 665 ? -28.023 -15.602 40.888 1.00 93.62 665 PRO A C 1
ATOM 4938 O O . PRO A 1 665 ? -28.022 -14.853 39.912 1.00 93.62 665 PRO A O 1
ATOM 4941 N N . LEU A 1 666 ? -28.235 -16.920 40.782 1.00 92.62 666 LEU A N 1
ATOM 4942 C CA . LEU A 1 666 ? -28.468 -17.594 39.496 1.00 92.62 666 LEU A CA 1
ATOM 4943 C C . LEU A 1 666 ? -29.905 -18.105 39.365 1.00 92.62 666 LEU A C 1
ATOM 4945 O O . LEU A 1 666 ? -30.619 -17.682 38.465 1.00 92.62 666 LEU A O 1
ATOM 4949 N N . PHE A 1 667 ? -30.319 -19.025 40.241 1.00 92.00 667 PHE A N 1
ATOM 4950 C CA . PHE A 1 667 ? -31.646 -19.646 40.198 1.00 92.00 667 PHE A CA 1
ATOM 4951 C C . PHE A 1 667 ? -32.046 -20.238 41.555 1.00 92.00 667 PHE A C 1
ATOM 4953 O O . PHE A 1 667 ? -31.192 -20.543 42.394 1.00 92.00 667 PHE A O 1
ATOM 4960 N N . SER A 1 668 ? -33.350 -20.432 41.749 1.00 91.19 668 SER A N 1
ATOM 4961 C CA . SER A 1 668 ? -33.908 -21.142 42.902 1.00 91.19 668 SER A CA 1
ATOM 4962 C C . SER A 1 668 ? -34.019 -22.640 42.607 1.00 91.19 668 SER A C 1
ATOM 4964 O O . SER A 1 668 ? -34.467 -23.046 41.536 1.00 91.19 668 SER A O 1
ATOM 4966 N N . ALA A 1 669 ? -33.633 -23.470 43.568 1.00 92.31 669 ALA A N 1
ATOM 4967 C CA . ALA A 1 669 ? -33.681 -24.922 43.503 1.00 92.31 669 ALA A CA 1
ATOM 4968 C C . ALA A 1 669 ? -34.589 -25.504 44.599 1.00 92.31 669 ALA A C 1
ATOM 4970 O O . ALA A 1 669 ? -34.830 -24.890 45.643 1.00 92.31 669 ALA A O 1
ATOM 4971 N N . ALA A 1 670 ? -35.094 -26.709 44.338 1.00 92.19 670 ALA A N 1
ATOM 4972 C CA . ALA A 1 670 ? -36.057 -27.387 45.195 1.00 92.19 670 ALA A CA 1
ATOM 4973 C C . ALA A 1 670 ? -35.414 -27.872 46.512 1.00 92.19 670 ALA A C 1
ATOM 4975 O O . ALA A 1 670 ? -34.260 -28.314 46.528 1.00 92.19 670 ALA A O 1
ATOM 4976 N N . LEU A 1 671 ? -36.155 -27.791 47.623 1.00 92.00 671 LEU A N 1
ATOM 4977 C CA . LEU A 1 671 ? -35.651 -28.116 48.967 1.00 92.00 671 LEU A CA 1
ATOM 4978 C C . LEU A 1 671 ? -35.253 -29.591 49.126 1.00 92.00 671 LEU A C 1
ATOM 4980 O O . LEU A 1 671 ? -34.419 -29.914 49.970 1.00 92.00 671 LEU A O 1
ATOM 4984 N N . GLU A 1 672 ? -35.801 -30.492 48.313 1.00 93.00 672 GLU A N 1
ATOM 4985 C CA . GLU A 1 672 ? -35.538 -31.934 48.359 1.00 93.00 672 GLU A CA 1
ATOM 4986 C C . GLU A 1 672 ? -34.056 -32.268 48.105 1.00 93.00 672 GLU A C 1
ATOM 4988 O O . GLU A 1 672 ? -33.531 -33.258 48.633 1.00 93.00 672 GLU A O 1
ATOM 4993 N N . LEU A 1 673 ? -33.345 -31.407 47.363 1.00 94.75 673 LEU A N 1
ATOM 4994 C CA . LEU A 1 673 ? -31.915 -31.557 47.066 1.00 94.75 673 LEU A CA 1
ATOM 4995 C C . LEU A 1 673 ? -31.029 -31.437 48.316 1.00 94.75 673 LEU A C 1
ATOM 4997 O O . LEU A 1 673 ? -29.895 -31.927 48.313 1.00 94.75 673 LEU A O 1
ATOM 5001 N N . MET A 1 674 ? -31.544 -30.848 49.399 1.00 94.00 674 MET A N 1
ATOM 5002 C CA . MET A 1 674 ? -30.823 -30.631 50.656 1.00 94.00 674 MET A CA 1
ATOM 5003 C C . MET A 1 674 ? -30.296 -31.933 51.268 1.00 94.00 674 MET A C 1
ATOM 5005 O O . MET A 1 674 ? -29.194 -31.955 51.809 1.00 94.00 674 MET A O 1
ATOM 5009 N N . SER A 1 675 ? -31.030 -33.040 51.120 1.00 92.25 675 SER A N 1
ATOM 5010 C CA . SER A 1 675 ? -30.596 -34.363 51.593 1.00 92.25 675 SER A CA 1
ATOM 5011 C C . SER A 1 675 ? -29.260 -34.798 50.967 1.00 92.25 675 SER A C 1
ATOM 5013 O O . SER A 1 675 ? -28.345 -35.217 51.678 1.00 92.25 675 SER A O 1
ATOM 5015 N N . SER A 1 676 ? -29.117 -34.620 49.650 1.00 91.69 676 SER A N 1
ATOM 5016 C CA . SER A 1 676 ? -27.898 -34.948 48.897 1.00 91.69 676 SER A CA 1
ATOM 5017 C C . SER A 1 676 ? -26.743 -33.984 49.188 1.00 91.69 676 SER A C 1
ATOM 5019 O O . SER A 1 676 ? -25.588 -34.389 49.337 1.00 91.69 676 SER A O 1
ATOM 5021 N N . LEU A 1 677 ? -27.062 -32.700 49.361 1.00 95.25 677 LEU A N 1
ATOM 5022 C CA . LEU A 1 677 ? -26.095 -31.679 49.744 1.00 95.25 677 LEU A CA 1
ATOM 5023 C C . LEU A 1 677 ? -25.531 -31.971 51.151 1.00 95.25 677 LEU A C 1
ATOM 5025 O O . LEU A 1 677 ? -24.312 -31.984 51.354 1.00 95.25 677 LEU A O 1
ATOM 5029 N N . ASN A 1 678 ? -26.397 -32.332 52.104 1.00 95.50 678 ASN A N 1
ATOM 5030 C CA . ASN A 1 678 ? -26.029 -32.747 53.461 1.00 95.50 678 ASN A CA 1
ATOM 5031 C C . ASN A 1 678 ? -25.225 -34.048 53.497 1.00 95.50 678 ASN A C 1
ATOM 5033 O O . ASN A 1 678 ? -24.340 -34.180 54.343 1.00 95.50 678 ASN A O 1
ATOM 5037 N N . SER A 1 679 ? -25.448 -34.999 52.584 1.00 94.38 679 SER A N 1
ATOM 5038 C CA . SER A 1 679 ? -24.612 -36.207 52.495 1.00 94.38 679 SER A CA 1
ATOM 5039 C C . SER A 1 679 ? -23.234 -35.932 51.881 1.00 94.38 679 SER A C 1
ATOM 5041 O O . SER A 1 679 ? -22.326 -36.746 52.023 1.00 94.38 679 SER A O 1
ATOM 5043 N N . GLY A 1 680 ? -23.021 -34.757 51.274 1.00 93.31 680 GLY A N 1
ATOM 5044 C CA . GLY A 1 680 ? -21.785 -34.426 50.557 1.00 93.31 680 GLY A CA 1
ATOM 5045 C C . GLY A 1 680 ? -21.723 -35.033 49.151 1.00 93.31 680 GLY A C 1
ATOM 5046 O O . GLY A 1 680 ? -20.639 -35.139 48.579 1.00 93.31 680 GLY A O 1
ATOM 5047 N N . THR A 1 681 ? -22.861 -35.446 48.592 1.00 91.75 681 THR A N 1
ATOM 5048 C CA . THR A 1 681 ? -22.939 -36.135 47.301 1.00 91.75 681 THR A CA 1
ATOM 5049 C C . THR A 1 681 ? -23.451 -35.196 46.213 1.00 91.75 681 THR A C 1
ATOM 5051 O O . THR A 1 681 ? -24.508 -34.590 46.352 1.00 91.75 681 THR A O 1
ATOM 5054 N N . VAL A 1 682 ? -22.745 -35.127 45.079 1.00 95.31 682 VAL A N 1
ATOM 5055 C CA . VAL A 1 682 ? -23.261 -34.475 43.864 1.00 95.31 682 VAL A CA 1
ATOM 5056 C C . VAL A 1 682 ? -24.154 -35.473 43.118 1.00 95.31 682 VAL A C 1
ATOM 5058 O O . VAL A 1 682 ? -23.675 -36.234 42.273 1.00 95.31 682 VAL A O 1
ATOM 5061 N N . SER A 1 683 ? -25.435 -35.519 43.493 1.00 95.00 683 SER A N 1
ATOM 5062 C CA . SER A 1 683 ? -26.428 -36.469 42.968 1.00 95.00 683 SER A CA 1
ATOM 5063 C C . SER A 1 683 ? -26.804 -36.205 41.504 1.00 95.00 683 SER A C 1
ATOM 5065 O O . SER A 1 683 ? -26.496 -35.152 40.937 1.00 95.00 683 SER A O 1
ATOM 5067 N N . LYS A 1 684 ? -27.491 -37.167 40.872 1.00 95.69 684 LYS A N 1
ATOM 5068 C CA . LYS A 1 684 ? -28.002 -37.013 39.501 1.00 95.69 684 LYS A CA 1
ATOM 5069 C C . LYS A 1 684 ? -29.044 -35.896 39.430 1.00 95.69 684 LYS A C 1
ATOM 5071 O O . LYS A 1 684 ? -29.026 -35.109 38.491 1.00 95.69 684 LYS A O 1
ATOM 5076 N N . GLU A 1 685 ? -29.899 -35.804 40.440 1.00 95.62 685 GLU A N 1
ATOM 5077 C CA . GLU A 1 685 ? -30.951 -34.798 40.574 1.00 95.62 685 GLU A CA 1
ATOM 5078 C C . GLU A 1 685 ? -30.342 -33.398 40.713 1.00 95.62 685 GLU A C 1
ATOM 5080 O O . GLU A 1 685 ? -30.788 -32.465 40.050 1.00 95.62 685 GLU A O 1
ATOM 5085 N N . LEU A 1 686 ? -29.262 -33.263 41.496 1.00 95.25 686 LEU A N 1
ATOM 5086 C CA . LEU A 1 686 ? -28.530 -32.003 41.618 1.00 95.25 686 LEU A CA 1
ATOM 5087 C C . LEU A 1 686 ? -27.902 -31.595 40.280 1.00 95.25 686 LEU A C 1
ATOM 5089 O O . LEU A 1 686 ? -28.046 -30.451 39.856 1.00 95.25 686 LEU A O 1
ATOM 5093 N N . ARG A 1 687 ? -27.247 -32.528 39.576 1.00 96.44 687 ARG A N 1
ATOM 5094 C CA . ARG A 1 687 ? -26.689 -32.268 38.235 1.00 96.44 687 ARG A CA 1
ATOM 5095 C C . ARG A 1 687 ? -27.769 -31.864 37.233 1.00 96.44 687 ARG A C 1
ATOM 5097 O O . ARG A 1 687 ? -27.520 -30.977 36.417 1.00 96.44 687 ARG A O 1
ATOM 5104 N N . GLN A 1 688 ? -28.943 -32.489 37.300 1.00 95.69 688 GLN A N 1
ATOM 5105 C CA . GLN A 1 688 ? -30.072 -32.161 36.435 1.00 95.69 688 GLN A CA 1
ATOM 5106 C C . GLN A 1 688 ? -30.585 -30.745 36.713 1.00 95.69 688 GLN A C 1
ATOM 5108 O O . GLN A 1 688 ? -30.661 -29.960 35.778 1.00 95.69 688 GLN A O 1
ATOM 5113 N N . ALA A 1 689 ? -30.800 -30.369 37.979 1.00 94.44 689 ALA A N 1
ATOM 5114 C CA . ALA A 1 689 ? -31.245 -29.021 38.348 1.00 94.44 689 ALA A CA 1
ATOM 5115 C C . ALA A 1 689 ? -30.292 -27.923 37.838 1.00 94.44 689 ALA A C 1
ATOM 5117 O O . ALA A 1 689 ? -30.721 -26.893 37.321 1.00 94.44 689 ALA A O 1
ATOM 5118 N N . PHE A 1 690 ? -28.988 -28.169 37.942 1.00 94.50 690 PHE A N 1
ATOM 5119 C CA . PHE A 1 690 ? -27.938 -27.311 37.398 1.00 94.50 690 PHE A CA 1
ATOM 5120 C C . PHE A 1 690 ? -27.985 -27.226 35.860 1.00 94.50 690 PHE A C 1
ATOM 5122 O O . PHE A 1 690 ? -27.899 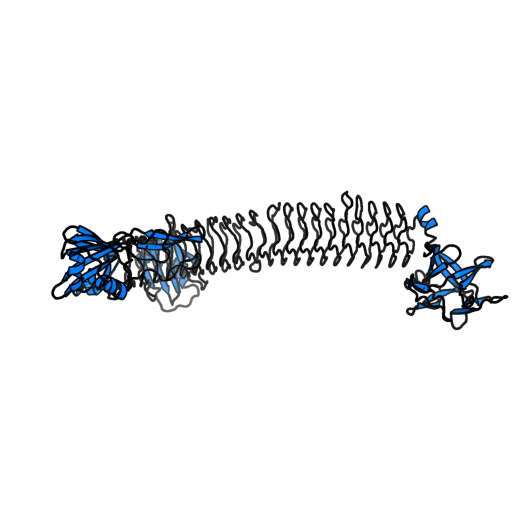-26.139 35.289 1.00 94.50 690 PHE A O 1
ATOM 5129 N N . THR A 1 691 ? -28.192 -28.359 35.186 1.00 93.62 691 THR A N 1
ATOM 5130 C CA . THR A 1 691 ? -28.297 -28.442 33.718 1.00 93.62 691 THR A CA 1
ATOM 5131 C C . THR A 1 691 ? -29.543 -27.736 33.183 1.00 93.62 691 THR A C 1
ATOM 5133 O O . THR A 1 691 ? -29.434 -26.977 32.222 1.00 93.62 691 THR A O 1
ATOM 5136 N N . ASP A 1 692 ? -30.697 -27.922 33.827 1.00 92.56 692 ASP A N 1
ATOM 5137 C CA . ASP A 1 692 ? -31.978 -27.310 33.443 1.00 92.56 692 ASP A CA 1
ATOM 5138 C C . ASP A 1 692 ? -31.930 -25.778 33.514 1.00 92.56 692 ASP A C 1
ATOM 5140 O O . ASP A 1 692 ? -32.610 -25.093 32.755 1.00 92.56 692 ASP A O 1
ATOM 5144 N N . ASN A 1 693 ? -31.072 -25.242 34.387 1.00 91.12 693 ASN A N 1
ATOM 5145 C CA . ASN A 1 693 ? -30.820 -23.810 34.538 1.00 91.12 693 ASN A CA 1
ATOM 5146 C C . ASN A 1 693 ? -29.572 -23.330 33.775 1.00 91.12 693 ASN A C 1
ATOM 5148 O O . ASN A 1 693 ? -29.129 -22.202 33.970 1.00 91.12 693 ASN A O 1
ATOM 5152 N N . GLY A 1 694 ? -28.983 -24.166 32.913 1.00 89.00 694 GLY A N 1
ATOM 5153 C CA . GLY A 1 694 ? -27.894 -23.781 32.012 1.00 89.00 694 GLY A CA 1
ATOM 5154 C C . GLY A 1 694 ? -26.492 -23.711 32.634 1.00 89.00 694 GLY A C 1
ATOM 5155 O O . GLY A 1 694 ? -25.599 -23.120 32.027 1.00 89.00 694 GLY A O 1
ATOM 5156 N N . TYR A 1 695 ? -26.255 -24.330 33.796 1.00 90.31 695 TYR A N 1
ATOM 5157 C CA . TYR A 1 695 ? -24.930 -24.428 34.426 1.00 90.31 695 TYR A CA 1
ATOM 5158 C C . TYR A 1 695 ? -24.550 -25.885 34.666 1.00 90.31 695 TYR A C 1
ATOM 5160 O O . TYR A 1 695 ? -24.842 -26.449 35.708 1.00 90.31 695 TYR A O 1
ATOM 5168 N N . SER A 1 696 ? -23.872 -26.527 33.720 1.00 89.06 696 SER A N 1
ATOM 5169 C CA . SER A 1 696 ? -23.483 -27.932 33.897 1.00 89.06 696 SER A CA 1
ATOM 5170 C C . SER A 1 696 ? -22.394 -28.110 34.962 1.00 89.06 696 SER A C 1
ATOM 5172 O O . SER A 1 696 ? -21.345 -27.463 34.927 1.00 89.06 696 SER A O 1
ATOM 5174 N N . LEU A 1 697 ? -22.614 -29.055 35.879 1.00 94.50 697 LEU A N 1
ATOM 5175 C CA . LEU A 1 697 ? -21.575 -29.526 36.793 1.00 94.50 697 LEU A CA 1
ATOM 5176 C C . LEU A 1 697 ? -20.677 -30.541 36.078 1.00 94.50 697 LEU A C 1
ATOM 5178 O O . LEU A 1 697 ? -21.153 -31.572 35.594 1.00 94.50 697 LEU A O 1
ATOM 5182 N N . LEU A 1 698 ? -19.374 -30.277 36.068 1.00 94.12 698 LEU A N 1
ATOM 5183 C CA . LEU A 1 698 ? -18.334 -31.147 35.533 1.00 94.12 698 LEU A CA 1
ATOM 5184 C C . LEU A 1 698 ? -18.352 -32.513 36.227 1.00 94.12 698 LEU A C 1
ATOM 5186 O O . LEU A 1 698 ? -18.793 -32.659 37.372 1.00 94.12 698 LEU A O 1
ATOM 5190 N N . SER A 1 699 ? -17.857 -33.545 35.548 1.00 93.06 699 SER A N 1
ATOM 5191 C CA . SER A 1 699 ? -17.833 -34.912 36.089 1.00 93.06 699 SER A CA 1
ATOM 5192 C C . SER A 1 699 ? -17.081 -35.004 37.423 1.00 93.06 699 SER A C 1
ATOM 5194 O O . SER A 1 699 ? -17.509 -35.733 38.315 1.00 93.06 699 SER A O 1
ATOM 5196 N N . ASN A 1 700 ? -16.033 -34.196 37.596 1.00 92.94 700 ASN A N 1
ATOM 5197 C CA . ASN A 1 700 ? -15.213 -34.085 38.805 1.00 92.94 700 ASN A CA 1
ATOM 5198 C C . ASN A 1 700 ? -15.771 -33.124 39.878 1.00 92.94 700 ASN A C 1
ATOM 5200 O O . ASN A 1 700 ? -15.107 -32.928 40.900 1.00 92.94 700 ASN A O 1
ATOM 5204 N N . ALA A 1 701 ? -16.947 -32.517 39.670 1.00 96.62 701 ALA A N 1
ATOM 5205 C CA . ALA A 1 701 ? -17.539 -31.593 40.632 1.00 96.62 701 ALA A CA 1
ATOM 5206 C C . ALA A 1 701 ? -17.775 -32.265 41.993 1.00 96.62 701 ALA A C 1
ATOM 5208 O O . ALA A 1 701 ? -18.245 -33.405 42.063 1.00 96.62 701 ALA A O 1
ATOM 5209 N N . LYS A 1 702 ? -17.470 -31.549 43.079 1.00 96.75 702 LYS A N 1
ATOM 5210 C CA . LYS A 1 702 ? -17.556 -32.076 44.450 1.00 96.75 702 LYS A CA 1
ATOM 5211 C C . LYS A 1 702 ? -17.940 -30.998 45.456 1.00 96.75 702 LYS A C 1
ATOM 5213 O O . LYS A 1 702 ? -17.572 -29.837 45.296 1.00 96.75 702 LYS A O 1
ATOM 5218 N N . ILE A 1 703 ? -18.631 -31.399 46.519 1.00 97.19 703 ILE A N 1
ATOM 5219 C CA . ILE A 1 703 ? -18.909 -30.522 47.660 1.00 97.19 703 ILE A CA 1
ATOM 5220 C C . ILE A 1 703 ? -17.627 -30.417 48.485 1.00 97.19 703 ILE A C 1
ATOM 5222 O O . ILE A 1 703 ? -17.112 -31.429 48.960 1.00 97.19 703 ILE A O 1
ATOM 5226 N N . ILE A 1 704 ? -17.089 -29.205 48.603 1.00 96.19 704 ILE A N 1
ATOM 5227 C CA . ILE A 1 704 ? -15.822 -28.935 49.301 1.00 96.19 704 ILE A CA 1
ATOM 5228 C C . ILE A 1 704 ? -16.030 -28.358 50.698 1.00 96.19 704 ILE A C 1
ATOM 5230 O O . ILE A 1 704 ? -15.137 -28.454 51.533 1.00 96.19 704 ILE A O 1
ATOM 5234 N N . GLU A 1 705 ? -17.206 -27.796 50.963 1.00 93.88 705 GLU A N 1
ATOM 5235 C CA . GLU A 1 705 ? -17.559 -27.226 52.257 1.00 93.88 705 GLU A CA 1
ATOM 5236 C C . GLU A 1 705 ? -19.074 -27.288 52.462 1.00 93.88 705 GLU A C 1
ATOM 5238 O O . GLU A 1 705 ? -19.833 -27.138 51.501 1.00 93.88 705 GLU A O 1
ATOM 5243 N N . LYS A 1 706 ? -19.521 -27.527 53.699 1.00 93.75 706 LYS A N 1
ATOM 5244 C CA . LYS A 1 706 ? -20.942 -27.510 54.057 1.00 93.75 706 LYS A CA 1
ATOM 5245 C C . LYS A 1 706 ? -21.167 -27.226 55.538 1.00 93.75 706 LYS A C 1
ATOM 5247 O O . LYS A 1 706 ? -20.406 -27.703 56.378 1.00 93.75 706 LYS A O 1
ATOM 5252 N N . GLN A 1 707 ? -22.273 -26.551 55.821 1.00 94.12 707 GLN A N 1
ATOM 5253 C CA . GLN A 1 707 ? -22.927 -26.492 57.121 1.00 94.12 707 GLN A CA 1
ATOM 5254 C C . GLN A 1 707 ? -24.349 -27.011 56.915 1.00 94.12 707 GLN A C 1
ATOM 5256 O O . GLN A 1 707 ? -25.124 -26.406 56.172 1.00 94.12 707 GLN A O 1
ATOM 5261 N N . ASN A 1 708 ? -24.670 -28.150 57.532 1.00 91.81 708 ASN A N 1
ATOM 5262 C CA . ASN A 1 708 ? -25.932 -28.838 57.269 1.00 91.81 708 ASN A CA 1
ATOM 5263 C C . ASN A 1 708 ? -27.135 -27.910 57.467 1.00 91.81 708 ASN A C 1
ATOM 5265 O O . ASN A 1 708 ? -27.185 -27.149 58.432 1.00 91.81 708 ASN A O 1
ATOM 5269 N N . ASP A 1 709 ? -28.087 -28.003 56.539 1.00 90.88 709 ASP A N 1
ATOM 5270 C CA . ASP A 1 709 ? -29.329 -27.220 56.494 1.00 90.88 709 ASP A CA 1
ATOM 5271 C C . ASP A 1 709 ? -29.150 -25.691 56.404 1.00 90.88 709 ASP A C 1
ATOM 5273 O O . ASP A 1 709 ? -30.119 -24.953 56.611 1.00 90.88 709 ASP A O 1
ATOM 5277 N N . GLN A 1 710 ? -27.936 -25.212 56.107 1.00 91.75 710 GLN A N 1
ATOM 5278 C CA . GLN A 1 710 ? -27.594 -23.787 56.014 1.00 91.75 710 GLN A CA 1
ATOM 5279 C C . GLN A 1 710 ? -26.977 -23.452 54.649 1.00 91.75 710 GLN A C 1
ATOM 5281 O O . GLN A 1 710 ? -27.599 -22.750 53.851 1.00 91.75 710 GLN A O 1
ATOM 5286 N N . TYR A 1 711 ? -25.778 -23.974 54.359 1.00 94.94 711 TYR A N 1
ATOM 5287 C CA . TYR A 1 711 ? -25.065 -23.688 53.111 1.00 94.94 711 TYR A CA 1
ATOM 5288 C C . TYR A 1 711 ? -24.138 -24.820 52.654 1.00 94.94 711 TYR A C 1
ATOM 5290 O O . TYR A 1 711 ? -23.661 -25.633 53.452 1.00 94.94 711 TYR A O 1
ATOM 5298 N N . TRP A 1 712 ? -23.820 -24.822 51.356 1.00 96.94 712 TRP A N 1
ATOM 5299 C CA . TRP A 1 712 ? -22.912 -25.770 50.705 1.00 96.94 712 TRP A CA 1
ATOM 5300 C C . TRP A 1 712 ? -22.090 -25.080 49.612 1.00 96.94 712 TRP A C 1
ATOM 5302 O O . TRP A 1 712 ? -22.609 -24.234 48.885 1.00 96.94 712 TRP A O 1
ATOM 5312 N N . ILE A 1 713 ? -20.822 -25.466 49.454 1.00 96.69 713 ILE A N 1
ATOM 5313 C CA . ILE A 1 713 ? -19.956 -25.013 48.358 1.00 96.69 713 ILE A CA 1
ATOM 5314 C C . ILE A 1 713 ? -19.616 -26.192 47.455 1.00 96.69 713 ILE A C 1
ATOM 5316 O O . ILE A 1 713 ? -19.030 -27.186 47.893 1.00 96.69 713 ILE A O 1
ATOM 5320 N N . ILE A 1 714 ? -19.948 -26.053 46.177 1.00 97.88 714 ILE A N 1
ATOM 5321 C CA . ILE A 1 714 ? -19.649 -27.018 45.123 1.00 97.88 714 ILE A CA 1
ATOM 5322 C C . ILE A 1 714 ? -18.476 -26.478 44.308 1.00 97.88 714 ILE A C 1
ATOM 5324 O O . ILE A 1 714 ? -18.577 -25.430 43.677 1.00 97.88 714 ILE A O 1
ATOM 5328 N N . SER A 1 715 ? -17.367 -27.208 44.294 1.00 96.88 715 SER A N 1
ATOM 5329 C CA . SER A 1 715 ? -16.248 -26.940 43.395 1.00 96.88 715 SER A CA 1
ATOM 5330 C C . SER A 1 715 ? -16.550 -27.520 42.017 1.00 96.88 715 SER A C 1
ATOM 5332 O O . SER A 1 715 ? -16.875 -28.705 41.913 1.00 96.88 715 SER A O 1
ATOM 5334 N N . ASN A 1 716 ? -16.428 -26.700 40.975 1.00 95.62 716 ASN A N 1
ATOM 5335 C CA . ASN A 1 716 ? -16.658 -27.062 39.576 1.00 95.62 716 ASN A CA 1
ATOM 5336 C C . ASN A 1 716 ? -15.439 -26.701 38.714 1.00 95.62 716 ASN A C 1
ATOM 5338 O O . ASN A 1 716 ? -15.549 -25.951 37.750 1.00 95.62 716 ASN A O 1
ATOM 5342 N N . GLN A 1 717 ? -14.257 -27.173 39.117 1.00 91.81 717 GLN A N 1
ATOM 5343 C CA . GLN A 1 717 ? -12.975 -26.771 38.531 1.00 91.81 717 GLN A CA 1
ATOM 5344 C C . GLN A 1 717 ? -12.663 -27.564 37.243 1.00 91.81 717 GLN A C 1
ATOM 5346 O O . GLN A 1 717 ? -12.471 -28.786 37.317 1.00 91.81 717 GLN A O 1
ATOM 5351 N N . PRO A 1 718 ? -12.588 -26.904 36.074 1.00 90.88 718 PRO A N 1
ATOM 5352 C CA . PRO A 1 718 ? -12.151 -27.521 34.819 1.00 90.88 718 PRO A CA 1
ATOM 5353 C C . PRO A 1 718 ? -10.628 -27.691 34.762 1.00 90.88 718 PRO A C 1
ATOM 5355 O O . PRO A 1 718 ? -9.893 -27.079 35.535 1.00 90.88 718 PRO A O 1
ATOM 5358 N N . GLN A 1 719 ? -10.138 -28.507 33.823 1.00 89.25 719 GLN A N 1
ATOM 5359 C CA . GLN A 1 719 ? -8.697 -28.614 33.560 1.00 89.25 719 GLN A CA 1
ATOM 5360 C C . GLN A 1 719 ? -8.156 -27.314 32.954 1.00 89.25 719 GLN A C 1
ATOM 5362 O O . GLN A 1 719 ? -8.844 -26.660 32.175 1.00 89.25 719 GLN A O 1
ATOM 5367 N N . ASP A 1 720 ? -6.910 -26.941 33.243 1.00 85.88 720 ASP A N 1
ATOM 5368 C CA . ASP A 1 720 ? -6.319 -25.684 32.752 1.00 85.88 720 ASP A CA 1
ATOM 5369 C C . ASP A 1 720 ? -6.246 -25.588 31.224 1.00 85.88 720 ASP A C 1
ATOM 5371 O O . ASP A 1 720 ? -6.285 -24.494 30.683 1.00 85.88 720 ASP A O 1
ATOM 5375 N N . THR A 1 721 ? -6.240 -26.711 30.509 1.00 88.44 721 THR A N 1
ATOM 5376 C CA . THR A 1 721 ? -6.245 -26.758 29.038 1.00 88.44 721 THR A CA 1
ATOM 5377 C C . THR A 1 721 ? -7.646 -26.734 28.417 1.00 88.44 721 THR A C 1
ATOM 5379 O O . THR A 1 721 ? -7.775 -26.673 27.195 1.00 88.44 721 THR A O 1
ATOM 5382 N N . ASP A 1 722 ? -8.708 -26.787 29.225 1.00 89.00 722 ASP A N 1
ATOM 5383 C CA . ASP A 1 722 ? -10.085 -26.839 28.735 1.00 89.00 722 ASP A CA 1
ATOM 5384 C C . ASP A 1 722 ? -10.542 -25.474 28.189 1.00 89.00 722 ASP A C 1
ATOM 5386 O O . ASP A 1 722 ? -10.874 -24.552 28.941 1.00 89.00 722 ASP A O 1
ATOM 5390 N N . LEU A 1 723 ? -10.566 -25.353 26.861 1.00 88.06 723 LEU A N 1
ATOM 5391 C CA . LEU A 1 723 ? -11.091 -24.188 26.143 1.00 88.06 723 LEU A CA 1
ATOM 5392 C C . LEU A 1 723 ? -12.610 -24.248 25.922 1.00 88.06 723 LEU A C 1
ATOM 5394 O O . LEU A 1 723 ? -13.181 -23.306 25.368 1.00 88.06 723 LEU A O 1
ATOM 5398 N N . SER A 1 724 ? -13.271 -25.347 26.294 1.00 86.19 724 SER A N 1
ATOM 5399 C CA . SER A 1 724 ? -14.711 -25.536 26.104 1.00 86.19 724 SER A CA 1
ATOM 5400 C C . SER A 1 724 ? -15.520 -24.958 27.265 1.00 86.19 724 SER A C 1
ATOM 5402 O O . SER A 1 724 ? -16.545 -24.313 27.022 1.00 86.19 724 SER A O 1
ATOM 5404 N N . TYR A 1 725 ? -15.030 -25.104 28.500 1.00 88.50 725 TYR A N 1
ATOM 5405 C CA . TYR A 1 725 ? -15.721 -24.638 29.699 1.00 88.50 725 TYR A CA 1
ATOM 5406 C C . TYR A 1 725 ? -15.541 -23.132 29.951 1.00 88.50 725 TYR A C 1
ATOM 5408 O O . TYR A 1 725 ? -14.426 -22.615 30.049 1.00 88.50 725 TYR A O 1
ATOM 5416 N N . ARG A 1 726 ? -16.673 -22.445 30.138 1.00 86.81 726 ARG A N 1
ATOM 5417 C CA . ARG A 1 726 ? -16.808 -21.040 30.554 1.00 86.81 726 ARG A CA 1
ATOM 5418 C C . ARG A 1 726 ? -17.852 -20.981 31.663 1.00 86.81 726 ARG A C 1
ATOM 5420 O O . ARG A 1 726 ? -18.906 -21.599 31.530 1.00 86.81 726 ARG A O 1
ATOM 5427 N N . GLY A 1 727 ? -17.594 -20.234 32.728 1.00 89.50 727 GLY A N 1
ATOM 5428 C CA . GLY A 1 727 ? -18.530 -20.098 33.844 1.00 89.50 727 GLY A CA 1
ATOM 5429 C C . GLY A 1 727 ? -17.874 -20.197 35.207 1.00 89.50 727 GLY A C 1
ATOM 5430 O O . GLY A 1 727 ? -16.657 -20.116 35.344 1.00 89.50 727 GLY A O 1
ATOM 5431 N N . TYR A 1 728 ? -18.699 -20.313 36.242 1.00 92.81 728 TYR A N 1
ATOM 5432 C CA . TYR A 1 728 ? -18.233 -20.282 37.623 1.00 92.81 728 TYR A CA 1
ATOM 5433 C C . TYR A 1 728 ? -17.444 -21.540 37.971 1.00 92.81 728 TYR A C 1
ATOM 5435 O O . TYR A 1 728 ? -17.890 -22.658 37.711 1.00 92.81 728 TYR A O 1
ATOM 5443 N N . CYS A 1 729 ? -16.278 -21.368 38.584 1.00 93.75 729 CYS A N 1
ATOM 5444 C CA . CYS A 1 729 ? -15.468 -22.491 39.053 1.00 93.75 729 CYS A CA 1
ATOM 5445 C C . CYS A 1 729 ? -15.908 -22.988 40.438 1.00 93.75 729 CYS A C 1
ATOM 5447 O O . CYS A 1 729 ? -15.467 -24.047 40.887 1.00 93.75 729 CYS A O 1
ATOM 5449 N N . ASN A 1 730 ? -16.776 -22.233 41.115 1.00 95.31 730 ASN A N 1
ATOM 5450 C CA . ASN A 1 730 ? -17.410 -22.598 42.373 1.00 95.31 730 ASN A CA 1
ATOM 5451 C C . ASN A 1 730 ? -18.891 -22.196 42.339 1.00 95.31 730 ASN A C 1
ATOM 5453 O O . ASN A 1 730 ? -19.241 -21.171 41.762 1.00 95.31 730 ASN A O 1
ATOM 5457 N N . PHE A 1 731 ? -19.751 -22.959 43.002 1.00 96.75 731 PHE A N 1
ATOM 5458 C CA . PHE A 1 731 ? -21.136 -22.581 43.275 1.00 96.75 731 PHE A CA 1
ATOM 5459 C C . PHE A 1 731 ? -21.387 -22.603 44.775 1.00 96.75 731 PHE A C 1
ATOM 5461 O O . PHE A 1 731 ? -20.881 -23.475 45.482 1.00 96.75 731 PHE A O 1
ATOM 5468 N N . ILE A 1 732 ? -22.173 -21.648 45.249 1.00 96.50 732 ILE A N 1
ATOM 5469 C CA . ILE A 1 732 ? -22.596 -21.526 46.639 1.00 96.50 732 ILE A CA 1
ATOM 5470 C C . ILE A 1 732 ? -24.098 -21.792 46.658 1.00 96.50 732 ILE A C 1
ATOM 5472 O O . ILE A 1 732 ? -24.846 -21.152 45.926 1.00 96.50 732 ILE A O 1
ATOM 5476 N N . VAL A 1 733 ? -24.541 -22.742 47.469 1.00 95.81 733 VAL A N 1
ATOM 5477 C CA . VAL A 1 733 ? -25.960 -23.034 47.682 1.00 95.81 733 VAL A CA 1
ATOM 5478 C C . VAL A 1 733 ? -26.300 -22.602 49.099 1.00 95.81 733 VAL A C 1
ATOM 5480 O O . VAL A 1 733 ? -25.647 -23.062 50.033 1.00 95.81 733 VAL A O 1
ATOM 5483 N N . ILE A 1 734 ? -27.290 -21.727 49.261 1.00 93.19 734 ILE A N 1
ATOM 5484 C CA . ILE A 1 734 ? -27.769 -21.258 50.570 1.00 93.19 734 ILE A CA 1
ATOM 5485 C C . ILE A 1 734 ? -29.256 -21.552 50.726 1.00 93.19 734 ILE A C 1
ATOM 5487 O O . ILE A 1 734 ? -30.011 -21.541 49.751 1.00 93.19 734 ILE A O 1
ATOM 5491 N N . ARG A 1 735 ? -29.691 -21.818 51.954 1.00 91.00 735 ARG A N 1
ATOM 5492 C CA . ARG A 1 735 ? -31.110 -21.964 52.267 1.00 91.00 735 ARG A CA 1
ATOM 5493 C C . ARG A 1 735 ? -31.724 -20.592 52.531 1.00 91.00 735 ARG A C 1
ATOM 5495 O O . ARG A 1 735 ? -31.385 -19.944 53.511 1.00 91.00 735 ARG A O 1
ATOM 5502 N N . VAL A 1 736 ? -32.701 -20.200 51.721 1.00 85.06 736 VAL A N 1
ATOM 5503 C CA . VAL A 1 736 ? -33.472 -18.970 51.940 1.00 85.06 736 VAL A CA 1
ATOM 5504 C C . VAL A 1 736 ? -34.784 -19.331 52.629 1.00 85.06 736 VAL A C 1
ATOM 5506 O O . VAL A 1 736 ? -35.521 -20.201 52.158 1.00 85.06 736 VAL A O 1
ATOM 5509 N N . SER A 1 737 ? -35.052 -18.693 53.772 1.00 77.94 737 SER A N 1
ATOM 5510 C CA . SER A 1 737 ? -36.281 -18.892 54.549 1.00 77.94 737 SER A CA 1
ATOM 5511 C C . SER A 1 737 ? -37.044 -17.574 54.683 1.00 77.94 737 SER A C 1
ATOM 5513 O O . SER A 1 737 ? -36.824 -16.816 55.626 1.00 77.94 737 SER A O 1
ATOM 5515 N N . GLU A 1 738 ? -37.933 -17.295 53.729 1.00 71.06 738 GLU A N 1
ATOM 5516 C CA . GLU A 1 738 ? -38.846 -16.146 53.760 1.00 71.06 738 GLU A CA 1
ATOM 5517 C C . GLU A 1 738 ? -40.262 -16.601 54.158 1.00 71.06 738 GLU A C 1
ATOM 5519 O O . GLU A 1 738 ? -40.637 -17.763 53.976 1.00 71.06 738 GLU A O 1
ATOM 5524 N N . VAL A 1 739 ? -41.074 -15.703 54.728 1.00 61.72 739 VAL A N 1
ATOM 5525 C CA . VAL A 1 739 ? -42.431 -16.037 55.201 1.00 61.72 739 VAL A CA 1
ATOM 5526 C C . VAL A 1 739 ? -43.282 -16.550 54.032 1.00 61.72 739 VAL A C 1
ATOM 5528 O O . VAL A 1 739 ? -43.693 -15.785 53.168 1.00 61.72 739 VAL A O 1
ATOM 5531 N N . GLY A 1 740 ? -43.553 -17.859 54.019 1.00 65.50 740 GLY A N 1
ATOM 5532 C CA . GLY A 1 740 ? -44.340 -18.525 52.977 1.00 65.50 740 GLY A CA 1
ATOM 5533 C C . GLY A 1 740 ? -43.552 -18.991 51.746 1.00 65.50 740 GLY A C 1
ATOM 5534 O O . GLY A 1 740 ? -44.166 -19.559 50.846 1.00 65.50 740 GLY A O 1
ATOM 5535 N N . ASN A 1 741 ? -42.225 -18.808 51.699 1.00 70.31 741 ASN A N 1
ATOM 5536 C CA . ASN A 1 741 ? -41.391 -19.224 50.569 1.00 70.31 741 ASN A CA 1
ATOM 5537 C C . ASN A 1 741 ? -40.004 -19.715 51.029 1.00 70.31 741 ASN A C 1
ATOM 5539 O O . ASN A 1 741 ? -39.062 -18.935 51.172 1.00 70.31 741 ASN A O 1
ATOM 5543 N N . ASN A 1 742 ? -39.877 -21.027 51.249 1.00 83.56 742 ASN A N 1
ATOM 5544 C CA . ASN A 1 742 ? -38.598 -21.673 51.549 1.00 83.56 742 ASN A CA 1
ATOM 5545 C C . ASN A 1 742 ? -38.044 -22.330 50.282 1.00 83.56 742 ASN A C 1
ATOM 5547 O O . ASN A 1 742 ? -38.723 -23.157 49.672 1.00 83.56 742 ASN A O 1
ATOM 5551 N N . HIS A 1 743 ? -36.803 -22.022 49.924 1.00 89.88 743 HIS A N 1
ATOM 5552 C CA . HIS A 1 743 ? -36.132 -22.615 48.767 1.00 89.88 743 HIS A CA 1
ATOM 5553 C C . HIS A 1 743 ? -34.611 -22.636 48.958 1.00 89.88 743 HIS A C 1
ATOM 5555 O O . HIS A 1 743 ? -34.072 -22.040 49.895 1.00 89.88 743 HIS A O 1
ATOM 5561 N N . LEU A 1 744 ? -33.905 -23.342 48.075 1.00 93.06 744 LEU A N 1
ATOM 5562 C CA . LEU A 1 744 ? -32.451 -23.240 47.971 1.00 93.06 744 LEU A CA 1
ATOM 5563 C C . LEU A 1 744 ? -32.115 -22.177 46.926 1.00 93.06 744 LEU A C 1
ATOM 5565 O O . LEU A 1 744 ? -32.593 -22.260 45.800 1.00 93.06 744 LEU A O 1
ATOM 5569 N N . GLN A 1 745 ? -31.289 -21.195 47.260 1.00 92.50 745 GLN A N 1
ATOM 5570 C CA . GLN A 1 745 ? -30.754 -20.251 46.284 1.00 92.50 745 GLN A CA 1
ATOM 5571 C C . GLN A 1 745 ? -29.385 -20.743 45.824 1.00 92.50 745 GLN A C 1
ATOM 5573 O O . GLN A 1 745 ? -28.476 -20.939 46.636 1.00 92.50 745 GLN A O 1
ATOM 5578 N N . VAL A 1 746 ? -29.232 -20.925 44.514 1.00 95.19 746 VAL A N 1
ATOM 5579 C CA . VAL A 1 746 ? -27.942 -21.230 43.896 1.00 95.19 746 VAL A CA 1
ATOM 5580 C C . VAL A 1 746 ? -27.293 -19.930 43.446 1.00 95.19 746 VAL A C 1
ATOM 5582 O O . VAL A 1 746 ? -27.893 -19.130 42.722 1.00 95.19 746 VAL A O 1
ATOM 5585 N N . CYS A 1 747 ? -26.052 -19.736 43.873 1.00 95.25 747 CYS A N 1
ATOM 5586 C CA . CYS A 1 747 ? -25.223 -18.593 43.543 1.00 95.25 747 CYS A CA 1
ATOM 5587 C C . CYS A 1 747 ? -23.935 -19.039 42.838 1.00 95.25 747 CYS A C 1
ATOM 5589 O O . CYS A 1 747 ? -23.306 -20.027 43.221 1.00 95.25 747 CYS A O 1
ATOM 5591 N N . GLY A 1 748 ? -23.502 -18.283 41.833 1.00 95.12 748 GLY A N 1
ATOM 5592 C CA . GLY A 1 748 ? -22.186 -18.425 41.217 1.00 95.12 748 GLY A CA 1
ATOM 5593 C C . GLY A 1 748 ? -21.110 -17.834 42.124 1.00 95.12 748 GLY A C 1
ATOM 5594 O O . GLY A 1 748 ? -21.226 -16.687 42.554 1.00 95.12 748 GLY A O 1
ATOM 5595 N N . GLY A 1 749 ? -20.077 -18.613 42.433 1.00 93.81 749 GLY A N 1
ATOM 5596 C CA . GLY A 1 749 ? -18.959 -18.223 43.290 1.00 93.81 749 GLY A CA 1
ATOM 5597 C C . GLY A 1 749 ? -17.689 -17.900 42.502 1.00 93.81 749 GLY A C 1
ATOM 5598 O O . GLY A 1 749 ? -17.476 -18.390 41.394 1.00 93.81 749 GLY A O 1
ATOM 5599 N N . SER A 1 750 ? -16.825 -17.077 43.095 1.00 92.88 750 SER A N 1
ATOM 5600 C CA . SER A 1 750 ? -15.524 -16.699 42.524 1.00 92.88 750 SER A CA 1
ATOM 5601 C C . SER A 1 750 ? -14.539 -17.886 42.532 1.00 92.88 750 SER A C 1
ATOM 5603 O O . SER A 1 750 ? -14.543 -18.656 43.501 1.00 92.88 750 SER A O 1
ATOM 5605 N N . PRO A 1 751 ? -13.689 -18.071 41.498 1.00 93.38 751 PRO A N 1
ATOM 5606 C CA . PRO A 1 751 ? -13.543 -17.238 40.297 1.00 93.38 751 PRO A CA 1
ATOM 5607 C C . PRO A 1 751 ? -14.500 -17.614 39.149 1.00 93.38 751 PRO A C 1
ATOM 5609 O O . PRO A 1 751 ? -15.033 -18.726 39.094 1.00 93.38 751 PRO A O 1
ATOM 5612 N N . LEU A 1 752 ? -14.665 -16.690 38.196 1.00 90.56 752 LEU A N 1
ATOM 5613 C CA . LEU A 1 752 ? -15.326 -16.917 36.907 1.00 90.56 752 LEU A CA 1
ATOM 5614 C C . LEU A 1 752 ? -14.276 -17.293 35.856 1.00 90.56 752 LEU A C 1
ATOM 5616 O O . LEU A 1 752 ? -13.352 -16.521 35.612 1.00 90.56 752 LEU A O 1
ATOM 5620 N N . ARG A 1 753 ? -14.417 -18.442 35.194 1.00 90.12 753 ARG A N 1
ATOM 5621 C CA . ARG A 1 753 ? -13.570 -18.800 34.052 1.00 90.12 753 ARG A CA 1
ATOM 5622 C C . ARG A 1 753 ? -14.136 -18.239 32.759 1.00 90.12 753 ARG A C 1
ATOM 5624 O O . ARG A 1 753 ? -15.270 -18.543 32.387 1.00 90.12 753 ARG A O 1
ATOM 5631 N N . VAL A 1 754 ? -13.307 -17.486 32.052 1.00 87.38 754 VAL A N 1
ATOM 5632 C CA . VAL A 1 754 ? -13.563 -16.983 30.700 1.00 87.38 754 VAL A CA 1
ATOM 5633 C C . VAL A 1 754 ? -12.486 -17.503 29.754 1.00 87.38 754 VAL A C 1
ATOM 5635 O O . VAL A 1 754 ? -11.400 -17.880 30.190 1.00 87.38 754 VAL A O 1
ATOM 5638 N N . ILE A 1 755 ? -12.772 -17.530 28.458 1.00 86.75 755 ILE A N 1
ATOM 5639 C CA . ILE A 1 755 ? -11.746 -17.718 27.428 1.00 86.75 755 ILE A CA 1
ATOM 5640 C C . ILE A 1 755 ? -11.473 -16.343 26.843 1.00 86.75 755 ILE A C 1
ATOM 5642 O O . ILE A 1 755 ? -12.414 -15.579 26.658 1.00 86.75 755 ILE A O 1
ATOM 5646 N N . ARG A 1 756 ? -10.215 -16.015 26.560 1.00 84.00 756 ARG A N 1
ATOM 5647 C CA . ARG A 1 756 ? -9.866 -14.787 25.842 1.00 84.00 756 ARG A CA 1
ATOM 5648 C C . ARG A 1 756 ? -8.768 -15.015 24.822 1.00 84.00 756 ARG A C 1
ATOM 5650 O O . ARG A 1 756 ? -8.010 -15.977 24.930 1.00 84.00 756 ARG A O 1
ATOM 5657 N N . THR A 1 757 ? -8.655 -14.081 23.892 1.00 81.38 757 THR A N 1
ATOM 5658 C CA . THR A 1 757 ? -7.514 -13.970 22.984 1.00 81.38 757 THR A CA 1
ATOM 5659 C C . THR A 1 757 ? -6.329 -13.339 23.729 1.00 81.38 757 THR A C 1
ATOM 5661 O O . THR A 1 757 ? -6.489 -12.373 24.471 1.00 81.38 757 THR A O 1
ATOM 5664 N N . ALA A 1 758 ? -5.136 -13.907 23.613 1.00 80.06 758 ALA A N 1
ATOM 5665 C CA . ALA A 1 758 ? -3.887 -13.328 24.102 1.00 80.06 758 ALA A CA 1
ATOM 5666 C C . ALA A 1 758 ? -3.277 -12.372 23.057 1.00 80.06 758 ALA A C 1
ATOM 5668 O O . ALA A 1 758 ? -3.730 -12.322 21.918 1.00 80.06 758 ALA A O 1
ATOM 5669 N N . ALA A 1 759 ? -2.232 -11.627 23.432 1.00 73.81 759 ALA A N 1
ATOM 5670 C CA . ALA A 1 759 ? -1.529 -10.705 22.527 1.00 73.81 759 ALA A CA 1
ATOM 5671 C C . ALA A 1 759 ? -0.921 -11.400 21.286 1.00 73.81 759 ALA A C 1
ATOM 5673 O O . ALA A 1 759 ? -0.773 -10.797 20.229 1.00 73.81 759 ALA A O 1
ATOM 5674 N N . ASP A 1 760 ? -0.602 -12.693 21.387 1.00 76.25 760 ASP A N 1
ATOM 5675 C CA . ASP A 1 760 ? -0.089 -13.519 20.286 1.00 76.25 760 ASP A CA 1
ATOM 5676 C C . ASP A 1 760 ? -1.200 -14.190 19.451 1.00 76.25 760 ASP A C 1
ATOM 5678 O O . ASP A 1 760 ? -0.926 -15.095 18.663 1.00 76.25 760 ASP A O 1
ATOM 5682 N N . ASN A 1 761 ? -2.454 -13.754 19.616 1.00 76.81 761 ASN A N 1
ATOM 5683 C CA . ASN A 1 761 ? -3.657 -14.324 19.005 1.00 76.81 761 ASN A CA 1
ATOM 5684 C C . ASN A 1 761 ? -4.001 -15.759 19.442 1.00 76.81 761 ASN A C 1
ATOM 5686 O O . ASN A 1 761 ? -4.892 -16.376 18.852 1.00 76.81 761 ASN A O 1
ATOM 5690 N N . THR A 1 762 ? -3.354 -16.304 20.477 1.00 86.50 762 THR A N 1
ATOM 5691 C CA . THR A 1 762 ? -3.731 -17.613 21.029 1.00 86.50 762 THR A CA 1
ATOM 5692 C C . THR A 1 762 ? -4.936 -17.502 21.961 1.00 86.50 762 THR A C 1
ATOM 5694 O O . THR A 1 762 ? -5.180 -16.468 22.582 1.00 86.50 762 THR A O 1
ATOM 5697 N N . LEU A 1 763 ? -5.724 -18.574 22.067 1.00 87.62 763 LEU A N 1
ATOM 5698 C CA . LEU A 1 763 ? -6.816 -18.643 23.034 1.00 87.62 763 LEU A CA 1
ATOM 5699 C C . LEU A 1 763 ? -6.300 -19.175 24.360 1.00 87.62 763 LEU A C 1
ATOM 5701 O O . LEU A 1 763 ? -5.680 -20.236 24.406 1.00 87.62 763 LEU A O 1
ATOM 5705 N N . GLN A 1 764 ? -6.620 -18.470 25.438 1.00 88.69 764 GLN A N 1
ATOM 5706 C CA . GLN A 1 764 ? -6.249 -18.870 26.787 1.00 88.69 764 GLN A CA 1
ATOM 5707 C C . GLN A 1 764 ? -7.457 -18.824 27.730 1.00 88.69 764 GLN A C 1
ATOM 5709 O O . GLN A 1 764 ? -8.229 -17.856 27.705 1.00 88.69 764 GLN A O 1
ATOM 5714 N N . PRO A 1 765 ? -7.633 -19.847 28.581 1.00 90.06 765 PRO A N 1
ATOM 5715 C CA . PRO A 1 765 ? -8.571 -19.775 29.682 1.00 90.06 765 PRO A CA 1
ATOM 5716 C C . PRO A 1 765 ? -8.008 -18.892 30.793 1.00 90.06 765 PRO A C 1
ATOM 5718 O O . PRO A 1 765 ? -6.836 -18.982 31.153 1.00 90.06 765 PRO A O 1
ATOM 5721 N N . VAL A 1 766 ? -8.860 -18.047 31.361 1.00 89.06 766 VAL A N 1
ATOM 5722 C CA . VAL A 1 766 ? -8.508 -17.144 32.455 1.00 89.06 766 VAL A CA 1
ATOM 5723 C C . VAL A 1 766 ? -9.550 -17.264 33.551 1.00 89.06 766 VAL A C 1
ATOM 5725 O O . VAL A 1 766 ? -10.741 -17.070 33.316 1.00 89.06 766 VAL A O 1
ATOM 5728 N N . ASN A 1 767 ? -9.089 -17.560 34.763 1.00 91.00 767 ASN A N 1
ATOM 5729 C CA . ASN A 1 767 ? -9.910 -17.495 35.963 1.00 91.00 767 ASN A CA 1
ATOM 5730 C C . ASN A 1 767 ? -9.866 -16.062 36.501 1.00 91.00 767 ASN A C 1
ATOM 5732 O O . ASN A 1 767 ? -8.868 -15.637 37.082 1.00 91.00 767 ASN A O 1
ATOM 5736 N N . VAL A 1 768 ? -10.947 -15.319 36.299 1.00 90.56 768 VAL A N 1
ATOM 5737 C CA . VAL A 1 768 ? -11.103 -13.951 36.786 1.00 90.56 768 VAL A CA 1
ATOM 5738 C C . VAL A 1 768 ? -11.731 -14.014 38.172 1.00 90.56 768 VAL A C 1
ATOM 5740 O O . VAL A 1 768 ? -12.910 -14.338 38.335 1.00 90.56 768 VAL A O 1
ATOM 5743 N N . ALA A 1 769 ? -10.923 -13.740 39.193 1.00 93.81 769 ALA A N 1
ATOM 5744 C CA . ALA A 1 769 ? -11.444 -13.516 40.532 1.00 93.81 769 ALA A CA 1
ATOM 5745 C C . ALA A 1 769 ? -12.279 -12.230 40.532 1.00 93.81 769 ALA A C 1
ATOM 5747 O O . ALA A 1 769 ? -11.841 -11.206 40.008 1.00 93.81 769 ALA A O 1
ATOM 5748 N N . PHE A 1 770 ? -13.469 -12.287 41.121 1.00 95.06 770 PHE A N 1
ATOM 5749 C CA . PHE A 1 770 ? -14.345 -11.129 41.274 1.00 95.06 770 PHE A CA 1
ATOM 5750 C C . PHE A 1 770 ? -14.747 -10.942 42.737 1.00 95.06 770 PHE A C 1
ATOM 5752 O O . PHE A 1 770 ? -14.861 -11.915 43.492 1.00 95.06 770 PHE A O 1
ATOM 5759 N N . GLY A 1 771 ? -14.935 -9.679 43.119 1.00 95.31 771 GLY A N 1
ATOM 5760 C CA . GLY A 1 771 ? -15.442 -9.267 44.424 1.00 95.31 771 GLY A CA 1
ATOM 5761 C C . GLY A 1 771 ? -16.939 -8.957 44.408 1.00 95.31 771 GLY A C 1
ATOM 5762 O O . GLY A 1 771 ? -17.648 -9.242 43.442 1.00 95.31 771 GLY A O 1
ATOM 5763 N N . VAL A 1 772 ? -17.419 -8.374 45.506 1.00 96.44 772 VAL A N 1
ATOM 5764 C CA . VAL A 1 772 ? -18.767 -7.795 45.594 1.00 96.44 772 VAL A CA 1
ATOM 5765 C C . VAL A 1 772 ? -18.858 -6.603 44.642 1.00 96.44 772 VAL A C 1
ATOM 5767 O O . VAL A 1 772 ? -17.901 -5.844 44.525 1.00 96.44 772 VAL A O 1
ATOM 5770 N N . THR A 1 773 ? -19.997 -6.429 43.977 1.00 97.25 773 THR A N 1
ATOM 5771 C CA . THR A 1 773 ? -20.280 -5.214 43.207 1.00 97.25 773 THR A CA 1
ATOM 5772 C C . THR A 1 773 ? -20.462 -4.041 44.180 1.00 97.25 773 THR A C 1
ATOM 5774 O O . THR A 1 773 ? -21.341 -4.078 45.045 1.00 97.25 773 THR A O 1
ATOM 5777 N N . ILE A 1 774 ? -19.609 -3.022 44.076 1.00 97.06 774 ILE A N 1
ATOM 5778 C CA . ILE A 1 774 ? -19.452 -1.960 45.085 1.00 97.06 774 ILE A CA 1
ATOM 5779 C C . ILE A 1 774 ? -20.393 -0.788 44.781 1.00 97.06 774 ILE A C 1
ATOM 5781 O O . ILE A 1 774 ? -20.518 -0.386 43.628 1.00 97.06 774 ILE A O 1
ATOM 5785 N N . ASP A 1 775 ? -21.049 -0.248 45.815 1.00 96.44 775 ASP A N 1
ATOM 5786 C CA . ASP A 1 775 ? -21.896 0.964 45.796 1.00 96.44 775 ASP A CA 1
ATOM 5787 C C . ASP A 1 775 ? -23.056 0.998 44.785 1.00 96.44 775 ASP A C 1
ATOM 5789 O O . ASP A 1 775 ? -23.700 2.030 44.601 1.00 96.44 775 ASP A O 1
ATOM 5793 N N . ILE A 1 776 ? -23.423 -0.141 44.194 1.00 95.31 776 ILE A N 1
ATOM 5794 C CA . ILE A 1 776 ? -24.531 -0.220 43.231 1.00 95.31 776 ILE A CA 1
ATOM 5795 C C . ILE A 1 776 ? -25.863 0.302 43.798 1.00 95.31 776 ILE A C 1
ATOM 5797 O O . ILE A 1 776 ? -26.633 0.923 43.077 1.00 95.31 776 ILE A O 1
ATOM 5801 N N . THR A 1 777 ? -26.136 0.118 45.094 1.00 92.88 777 THR A N 1
ATOM 5802 C CA . THR A 1 777 ? -27.356 0.636 45.741 1.00 92.88 777 THR A CA 1
ATOM 5803 C C . THR A 1 777 ? -27.412 2.158 45.792 1.00 92.88 777 THR A C 1
ATOM 5805 O O . THR A 1 777 ? -28.508 2.709 45.777 1.00 92.88 777 THR A O 1
ATOM 5808 N N . GLN A 1 778 ? -26.256 2.823 45.873 1.00 93.88 778 GLN A N 1
ATOM 5809 C CA . GLN A 1 778 ? -26.149 4.283 45.899 1.00 93.88 778 GLN A CA 1
ATOM 5810 C C . GLN A 1 778 ? -26.250 4.873 44.490 1.00 93.88 778 GLN A C 1
ATOM 5812 O O . GLN A 1 778 ? -26.701 6.002 44.334 1.00 93.88 778 GLN A O 1
ATOM 5817 N N . ALA A 1 779 ? -25.849 4.103 43.475 1.00 94.69 779 ALA A N 1
ATOM 5818 C CA . ALA A 1 779 ? -25.892 4.529 42.084 1.00 94.69 779 ALA A CA 1
ATOM 5819 C C . ALA A 1 779 ? -27.291 4.425 41.446 1.00 94.69 779 ALA A C 1
ATOM 5821 O O . ALA A 1 779 ? -27.570 5.137 40.481 1.00 94.69 779 ALA A O 1
ATOM 5822 N N . MET A 1 780 ? -28.161 3.537 41.943 1.00 94.62 780 MET A N 1
ATOM 5823 C CA . MET A 1 780 ? -29.519 3.316 41.418 1.00 94.62 780 MET A CA 1
ATOM 5824 C C . MET A 1 780 ? -30.569 4.232 42.061 1.00 94.62 780 MET A C 1
ATOM 5826 O O . MET A 1 780 ? -30.481 4.566 43.242 1.00 94.62 780 MET A O 1
ATOM 5830 N N . ASP A 1 781 ? -31.635 4.535 41.318 1.00 92.38 781 ASP A N 1
ATOM 5831 C CA . ASP A 1 781 ? -32.819 5.234 41.824 1.00 92.38 781 ASP A CA 1
ATOM 5832 C C . ASP A 1 781 ? -34.126 4.560 41.389 1.00 92.38 781 ASP A C 1
ATOM 5834 O O . ASP A 1 781 ? -34.110 3.497 40.774 1.00 92.38 781 ASP A O 1
ATOM 5838 N N . GLY A 1 782 ? -35.271 5.164 41.727 1.00 93.12 782 GLY A N 1
ATOM 5839 C CA . GLY A 1 782 ? -36.597 4.592 41.477 1.00 93.12 782 GLY A CA 1
ATOM 5840 C C . GLY A 1 782 ? -36.871 4.192 40.021 1.00 93.12 782 GLY A C 1
ATOM 5841 O O . GLY A 1 782 ? -37.623 3.233 39.798 1.00 93.12 782 GLY A O 1
ATOM 5842 N N . ASP A 1 783 ? -36.232 4.862 39.062 1.00 92.81 783 ASP A N 1
ATOM 5843 C CA . ASP A 1 783 ? -36.406 4.640 37.630 1.00 92.81 783 ASP A CA 1
ATOM 5844 C C . ASP A 1 783 ? -35.419 3.623 37.054 1.00 92.81 783 ASP A C 1
ATOM 5846 O O . ASP A 1 783 ? -35.614 3.168 35.925 1.00 92.81 783 ASP A O 1
ATOM 5850 N N . THR A 1 784 ? -34.391 3.202 37.791 1.00 95.25 784 THR A N 1
ATOM 5851 C CA . THR A 1 784 ? -33.473 2.149 37.340 1.00 95.25 784 THR A CA 1
ATOM 5852 C C . THR A 1 784 ? -34.197 0.799 37.205 1.00 95.25 784 THR A C 1
ATOM 5854 O O . THR A 1 784 ? -34.959 0.384 38.085 1.00 95.25 784 THR A O 1
ATOM 5857 N N . THR A 1 785 ? -33.960 0.074 36.105 1.00 96.00 785 THR A N 1
ATOM 5858 C CA . THR A 1 785 ? -34.409 -1.323 35.951 1.00 96.00 785 THR A CA 1
ATOM 5859 C C . THR A 1 785 ? -33.364 -2.265 36.537 1.00 96.00 785 THR A C 1
ATOM 5861 O O . THR A 1 785 ? -32.239 -2.315 36.047 1.00 96.00 785 THR A O 1
ATOM 5864 N N . CYS A 1 786 ? -33.741 -3.031 37.557 1.00 96.50 786 CYS A N 1
ATOM 5865 C CA . CYS A 1 786 ? -32.888 -3.993 38.251 1.00 96.50 786 CYS A CA 1
ATOM 5866 C C . CYS A 1 786 ? -32.685 -5.293 37.438 1.00 96.50 786 CYS A C 1
ATOM 5868 O O . CYS A 1 786 ? -33.427 -5.545 36.485 1.00 96.50 786 CYS A O 1
ATOM 5870 N N . PRO A 1 787 ? -31.741 -6.173 37.835 1.00 96.25 787 PRO A N 1
ATOM 5871 C CA . PRO A 1 787 ? -31.529 -7.478 37.198 1.00 96.25 787 PRO A CA 1
ATOM 5872 C C . PRO A 1 787 ? -32.781 -8.349 37.034 1.00 96.25 787 PRO A C 1
ATOM 5874 O O . PRO A 1 787 ? -32.921 -9.017 36.013 1.00 96.25 787 PRO A O 1
ATOM 5877 N N . SER A 1 788 ? -33.729 -8.295 37.970 1.00 94.69 788 SER A N 1
ATOM 5878 C CA . SER A 1 788 ? -35.037 -8.972 37.859 1.00 94.69 788 SER A CA 1
ATOM 5879 C C . SER A 1 788 ? -35.923 -8.487 36.698 1.00 94.69 788 SER A C 1
ATOM 5881 O O . SER A 1 788 ? -36.936 -9.114 36.395 1.00 94.69 788 SER A O 1
ATOM 5883 N N . GLY A 1 789 ? -35.590 -7.358 36.064 1.00 94.81 789 GLY A N 1
ATOM 5884 C CA . GLY A 1 789 ? -36.435 -6.660 35.089 1.00 94.81 789 GLY A CA 1
ATOM 5885 C C . GLY A 1 789 ? -37.464 -5.718 35.727 1.00 94.81 789 GLY A C 1
ATOM 5886 O O . GLY A 1 789 ? -38.181 -5.010 35.019 1.00 94.81 789 GLY A O 1
ATOM 5887 N N . LEU A 1 790 ? -37.538 -5.675 37.059 1.00 95.56 790 LEU A N 1
ATOM 5888 C CA . LEU A 1 790 ? -38.399 -4.763 37.809 1.00 95.56 790 LEU A CA 1
ATOM 5889 C C . LEU A 1 790 ? -37.711 -3.415 38.064 1.00 95.56 790 LEU A C 1
ATOM 5891 O O . LEU A 1 790 ? -36.487 -3.317 38.068 1.00 95.56 790 LEU A O 1
ATOM 5895 N N . ARG A 1 791 ? -38.502 -2.364 38.312 1.00 95.56 791 ARG A N 1
ATOM 5896 C CA . AR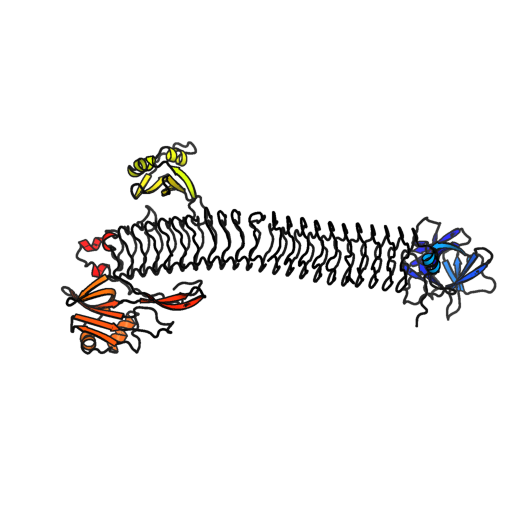G A 1 791 ? -37.983 -1.038 38.689 1.00 95.56 791 ARG A CA 1
ATOM 5897 C C . ARG A 1 791 ? -37.609 -0.990 40.171 1.00 95.56 791 ARG A C 1
ATOM 5899 O O . ARG A 1 791 ? -38.372 -1.480 41.008 1.00 95.56 791 ARG A O 1
ATOM 5906 N N . TYR A 1 792 ? -36.508 -0.321 40.502 1.00 95.44 792 TYR A N 1
ATOM 5907 C CA . TYR A 1 792 ? -36.006 -0.212 41.877 1.00 95.44 792 TYR A CA 1
ATOM 5908 C C . TYR A 1 792 ? -36.991 0.476 42.836 1.00 95.44 792 TYR A C 1
ATOM 5910 O O . TYR A 1 792 ? -37.027 0.141 44.018 1.00 95.44 792 TYR A O 1
ATOM 5918 N N . GLN A 1 793 ? -37.881 1.352 42.341 1.00 94.81 793 GLN A N 1
ATOM 5919 C CA . GLN A 1 793 ? -38.947 1.962 43.157 1.00 94.81 793 GLN A CA 1
ATOM 5920 C C . GLN A 1 793 ? -39.820 0.938 43.905 1.00 94.81 793 GLN A C 1
ATOM 5922 O O . GLN A 1 793 ? -40.412 1.264 44.937 1.00 94.81 793 GLN A O 1
ATOM 5927 N N . LEU A 1 794 ? -39.907 -0.308 43.417 1.00 94.06 794 LEU A N 1
ATOM 5928 C CA . LEU A 1 794 ? -40.658 -1.375 44.078 1.00 94.06 794 LEU A CA 1
ATOM 5929 C C . LEU A 1 794 ? -40.037 -1.843 45.401 1.00 94.06 794 LEU A C 1
ATOM 5931 O O . LEU A 1 794 ? -40.734 -2.499 46.175 1.00 94.06 794 LEU A O 1
ATOM 5935 N N . LEU A 1 795 ? -38.793 -1.462 45.712 1.00 91.00 795 LEU A N 1
ATOM 5936 C CA . LEU A 1 795 ? -38.177 -1.706 47.021 1.00 91.00 795 LEU A CA 1
ATOM 5937 C C . LEU A 1 795 ? -39.035 -1.120 48.158 1.00 91.00 795 LEU A C 1
ATOM 5939 O O . LEU A 1 795 ? -39.213 -1.742 49.201 1.00 91.00 795 LEU A O 1
ATOM 5943 N N . SER A 1 796 ? -39.669 0.034 47.918 1.00 88.56 796 SER A N 1
ATOM 5944 C CA . SER A 1 796 ? -40.590 0.677 48.870 1.00 88.56 796 SER A CA 1
ATOM 5945 C C . SER A 1 796 ? -41.901 -0.094 49.102 1.00 88.56 796 SER A C 1
ATOM 5947 O O . SER A 1 796 ? -42.653 0.232 50.019 1.00 88.56 796 SER A O 1
ATOM 5949 N N . LYS A 1 797 ? -42.187 -1.123 48.292 1.00 88.94 797 LYS A N 1
ATOM 5950 C CA . LYS A 1 797 ? -43.425 -1.919 48.329 1.00 88.94 797 LYS A CA 1
ATOM 5951 C C . LYS A 1 797 ? -43.241 -3.314 48.940 1.00 88.94 797 LYS A C 1
ATOM 5953 O O . LYS A 1 797 ? -44.108 -4.165 48.769 1.00 88.94 797 LYS A O 1
ATOM 5958 N N . GLY A 1 798 ? -42.134 -3.556 49.648 1.00 83.56 798 GLY A N 1
ATOM 5959 C CA . GLY A 1 798 ? -41.897 -4.797 50.398 1.00 83.56 798 GLY A CA 1
ATOM 5960 C C . GLY A 1 798 ? -41.240 -5.938 49.611 1.00 83.56 798 GLY A C 1
ATOM 5961 O O . GLY A 1 798 ? -41.121 -7.036 50.145 1.00 83.56 798 GLY A O 1
ATOM 5962 N N . ILE A 1 799 ? -40.790 -5.701 48.374 1.00 88.94 799 ILE A N 1
ATOM 5963 C CA . ILE A 1 799 ? -39.919 -6.642 47.649 1.00 88.94 799 ILE A CA 1
ATOM 5964 C C . ILE A 1 799 ? -38.495 -6.498 48.196 1.00 88.94 799 ILE A C 1
ATOM 5966 O O . ILE A 1 799 ? -38.014 -5.378 48.359 1.00 88.94 799 ILE A O 1
ATOM 5970 N N . SER A 1 800 ? -37.814 -7.611 48.481 1.00 89.12 800 SER A N 1
ATOM 5971 C CA . SER A 1 800 ? -36.453 -7.566 49.023 1.00 89.12 800 SER A CA 1
ATOM 5972 C C . SER A 1 800 ? -35.440 -7.089 47.973 1.00 89.12 800 SER A C 1
ATOM 5974 O O . SER A 1 800 ? -35.596 -7.319 46.770 1.00 89.12 800 SER A O 1
ATOM 5976 N N . TYR A 1 801 ? -34.357 -6.453 48.431 1.00 90.31 801 TYR A N 1
ATOM 5977 C CA . TYR A 1 801 ? -33.245 -6.072 47.554 1.00 90.31 801 TYR A CA 1
ATOM 5978 C C . TYR A 1 801 ? -32.678 -7.292 46.816 1.00 90.31 801 TYR A C 1
ATOM 5980 O O . TYR A 1 801 ? -32.464 -7.248 45.608 1.00 90.31 801 TYR A O 1
ATOM 5988 N N . GLN A 1 802 ? -32.528 -8.414 47.523 1.00 87.50 802 GLN A N 1
ATOM 5989 C CA . GLN A 1 802 ? -32.068 -9.671 46.943 1.00 87.50 802 GLN A CA 1
ATOM 5990 C C . GLN A 1 802 ? -32.975 -10.138 45.796 1.00 87.50 802 GLN A C 1
ATOM 5992 O O . GLN A 1 802 ? -32.467 -10.529 44.746 1.00 87.50 802 GLN A O 1
ATOM 5997 N N . SER A 1 803 ? -34.301 -10.054 45.949 1.00 88.69 803 SER A N 1
ATOM 5998 C CA . SER A 1 803 ? -35.252 -10.408 44.889 1.00 88.69 803 SER A CA 1
ATOM 5999 C C . SER A 1 803 ? -35.143 -9.479 43.680 1.00 88.69 803 SER A C 1
ATOM 6001 O O . SER A 1 803 ? -35.191 -9.954 42.550 1.00 88.69 803 SER A O 1
ATOM 6003 N N . LEU A 1 804 ? -34.940 -8.171 43.884 1.00 93.31 804 LEU A N 1
ATOM 6004 C CA . LEU A 1 804 ? -34.735 -7.226 42.776 1.00 93.31 804 LEU A CA 1
ATOM 6005 C C . LEU A 1 804 ? -33.438 -7.501 42.006 1.00 93.31 804 LEU A C 1
ATOM 6007 O O . LEU A 1 804 ? -33.409 -7.334 40.782 1.00 93.31 804 LEU A O 1
ATOM 6011 N N . MET A 1 805 ? -32.394 -7.932 42.714 1.00 93.31 805 MET A N 1
ATOM 6012 C CA . MET A 1 805 ? -31.081 -8.256 42.152 1.00 93.31 805 MET A CA 1
ATOM 6013 C C . MET A 1 805 ? -30.966 -9.697 41.648 1.00 93.31 805 MET A C 1
ATOM 6015 O O . MET A 1 805 ? -29.949 -10.042 41.052 1.00 93.31 805 MET A O 1
ATOM 6019 N N . THR A 1 806 ? -31.993 -10.525 41.853 1.00 90.50 806 THR A N 1
ATOM 6020 C CA . THR A 1 806 ? -32.060 -11.878 41.296 1.00 90.50 806 THR A CA 1
ATOM 6021 C C . THR A 1 806 ? -32.564 -11.798 39.852 1.00 90.50 806 THR A C 1
ATOM 6023 O O . THR A 1 806 ? -33.684 -11.334 39.629 1.00 90.50 806 THR A O 1
ATOM 6026 N N . PRO A 1 807 ? -31.758 -12.205 38.857 1.00 90.00 807 PRO A N 1
ATOM 6027 C CA . PRO A 1 807 ? -32.132 -12.150 37.445 1.00 90.00 807 PRO A CA 1
ATOM 6028 C C . PRO A 1 807 ? -33.378 -12.979 37.111 1.00 90.00 807 PRO A C 1
ATOM 6030 O O . PRO A 1 807 ? -33.578 -14.056 37.668 1.00 90.00 807 PRO A O 1
ATOM 6033 N N . GLY A 1 808 ? -34.193 -12.508 36.160 1.00 84.75 808 GLY A N 1
ATOM 6034 C CA . GLY A 1 808 ? -35.349 -13.268 35.661 1.00 84.75 808 GLY A CA 1
ATOM 6035 C C . GLY A 1 808 ? -34.953 -14.466 34.788 1.00 84.75 808 GLY A C 1
ATOM 6036 O O . GLY A 1 808 ? -35.683 -15.451 34.708 1.00 84.75 808 GLY A O 1
ATOM 6037 N N . LEU A 1 809 ? -33.784 -14.391 34.150 1.00 85.94 809 LEU A N 1
ATOM 6038 C CA . LEU A 1 809 ? -33.102 -15.507 33.499 1.00 85.94 809 LEU A CA 1
ATOM 6039 C C . LEU A 1 809 ? -31.686 -15.614 34.064 1.00 85.94 809 LEU A C 1
ATOM 6041 O O . LEU A 1 809 ? -31.042 -14.571 34.220 1.00 85.94 809 LEU A O 1
ATOM 6045 N N . PRO A 1 810 ? -31.165 -16.827 34.315 1.00 82.94 810 PRO A N 1
ATOM 6046 C CA . PRO A 1 810 ? -29.830 -16.954 34.864 1.00 82.94 810 PRO A CA 1
ATOM 6047 C C . PRO A 1 810 ? -28.778 -16.327 33.929 1.00 82.94 810 PRO A C 1
ATOM 6049 O O . PRO A 1 810 ? -28.779 -16.593 32.722 1.00 82.94 810 PRO A O 1
ATOM 6052 N N . PRO A 1 811 ? -27.890 -15.461 34.444 1.00 83.88 811 PRO A N 1
ATOM 6053 C CA . PRO A 1 811 ? -26.924 -14.761 33.615 1.00 83.88 811 PRO A CA 1
ATOM 6054 C C . PRO A 1 811 ? -25.841 -15.733 33.142 1.00 83.88 811 PRO A C 1
ATOM 6056 O O . PRO A 1 811 ? -25.109 -16.321 33.945 1.00 83.88 811 PRO A O 1
ATOM 6059 N N . HIS A 1 812 ? -25.724 -15.916 31.831 1.00 75.06 812 HIS A N 1
ATOM 6060 C CA . HIS A 1 812 ? -24.757 -16.848 31.260 1.00 75.06 812 HIS A CA 1
ATOM 6061 C C . HIS A 1 812 ? -23.509 -16.133 30.754 1.00 75.06 812 HIS A C 1
ATOM 6063 O O . HIS A 1 812 ? -23.619 -15.067 30.144 1.00 75.06 812 HIS A O 1
ATOM 6069 N N . PRO A 1 813 ? -22.329 -16.757 30.914 1.00 64.50 813 PRO A N 1
ATOM 6070 C CA . PRO A 1 813 ? -21.178 -16.371 30.138 1.00 64.50 813 PRO A CA 1
ATOM 6071 C C . PRO A 1 813 ? -21.479 -16.497 28.638 1.00 64.50 813 PRO A C 1
ATOM 6073 O O . PRO A 1 813 ? -22.371 -17.244 28.215 1.00 64.50 813 PRO A O 1
ATOM 6076 N N . PRO A 1 814 ? -20.691 -15.819 27.815 1.00 66.00 814 PRO A N 1
ATOM 6077 C CA . PRO A 1 814 ? -20.848 -15.847 26.374 1.00 66.00 814 PRO A CA 1
ATOM 6078 C C . PRO A 1 814 ? -20.689 -17.249 25.774 1.00 66.00 814 PRO A C 1
ATOM 6080 O O . PRO A 1 814 ? -19.829 -18.030 26.182 1.00 66.00 814 PRO A O 1
ATOM 6083 N N . LYS A 1 815 ? -21.531 -17.579 24.784 1.00 66.62 815 LYS A N 1
ATOM 6084 C CA . LYS A 1 815 ? -21.623 -18.940 24.218 1.00 66.62 815 LYS A CA 1
ATOM 6085 C C . LYS A 1 815 ? -20.590 -19.256 23.134 1.00 66.62 815 LYS A C 1
ATOM 6087 O O . LYS A 1 815 ? -20.373 -20.430 22.848 1.00 66.62 815 LYS A O 1
ATOM 6092 N N . CYS A 1 816 ? -20.004 -18.250 22.488 1.00 71.44 816 CYS A N 1
ATOM 6093 C CA . CYS A 1 816 ? -19.078 -18.468 21.379 1.00 71.44 816 CYS A CA 1
ATOM 6094 C C . CYS A 1 816 ? -17.610 -18.577 21.845 1.00 71.44 816 CYS A C 1
ATOM 6096 O O . CYS A 1 816 ? -17.285 -18.377 23.019 1.00 71.44 816 CYS A O 1
ATOM 6098 N N . ILE A 1 817 ? -16.715 -18.933 20.917 1.00 72.38 817 ILE A N 1
ATOM 6099 C CA . ILE A 1 817 ? -15.265 -18.920 21.137 1.00 72.38 817 ILE A CA 1
ATOM 6100 C C . ILE A 1 817 ? -14.727 -17.567 20.659 1.00 72.38 817 ILE A C 1
ATOM 6102 O O . ILE A 1 817 ? -14.928 -17.249 19.486 1.00 72.38 817 ILE A O 1
ATOM 6106 N N . PRO A 1 818 ? -14.075 -16.776 21.529 1.00 77.75 818 PRO A N 1
ATOM 6107 C CA . PRO A 1 818 ? -13.525 -15.496 21.115 1.00 77.75 818 PRO A CA 1
ATOM 6108 C C . PRO A 1 818 ? -12.388 -15.703 20.109 1.00 77.75 818 PRO A C 1
ATOM 6110 O O . PRO A 1 818 ? -11.764 -16.760 20.063 1.00 77.75 818 PRO A O 1
ATOM 6113 N N . SER A 1 819 ? -12.130 -14.691 19.298 1.00 76.94 819 SER A N 1
ATOM 6114 C CA . SER A 1 819 ? -11.025 -14.587 18.348 1.00 76.94 819 SER A CA 1
ATOM 6115 C C . SER A 1 819 ? -10.423 -13.180 18.458 1.00 76.94 819 SER A C 1
ATOM 6117 O O . SER A 1 819 ? -10.984 -12.339 19.168 1.00 76.94 819 SER A O 1
ATOM 6119 N N . PRO A 1 820 ? -9.311 -12.863 17.773 1.00 68.94 820 PRO A N 1
ATOM 6120 C CA . PRO A 1 820 ? -8.807 -11.487 17.724 1.00 68.94 820 PRO A CA 1
ATOM 6121 C C . PRO A 1 820 ? -9.850 -10.484 17.214 1.00 68.94 820 PRO A C 1
ATOM 6123 O O . PRO A 1 820 ? -9.789 -9.309 17.537 1.00 68.94 820 PRO A O 1
ATOM 6126 N N . THR A 1 821 ? -10.827 -10.955 16.438 1.00 68.44 821 THR A N 1
ATOM 6127 C CA . THR A 1 821 ? -11.809 -10.128 15.734 1.00 68.44 821 THR A CA 1
ATOM 6128 C C . THR A 1 821 ? -13.239 -10.445 16.149 1.00 68.44 821 THR A C 1
ATOM 6130 O O . THR A 1 821 ? -14.182 -10.149 15.420 1.00 68.44 821 THR A O 1
ATOM 6133 N N . THR A 1 822 ? -13.459 -11.153 17.256 1.00 71.25 822 THR A N 1
ATOM 6134 C CA . THR A 1 822 ? -14.813 -11.464 17.737 1.00 71.25 822 THR A CA 1
ATOM 6135 C C . THR A 1 822 ? -14.747 -11.771 19.218 1.00 71.25 822 THR A C 1
ATOM 6137 O O . THR A 1 822 ? -14.043 -12.697 19.614 1.00 71.25 822 THR A O 1
ATOM 6140 N N . TRP A 1 823 ? -15.441 -11.002 20.051 1.00 73.31 823 TRP A N 1
ATOM 6141 C CA . TRP A 1 823 ? -15.587 -11.354 21.458 1.00 73.31 823 TRP A CA 1
ATOM 6142 C C . TRP A 1 823 ? -16.860 -12.161 21.679 1.00 73.31 823 TRP A C 1
ATOM 6144 O O . TRP A 1 823 ? -17.880 -11.997 21.001 1.00 73.31 823 TRP A O 1
ATOM 6154 N N . CYS A 1 824 ? -16.725 -13.061 22.639 1.00 60.28 824 CYS A N 1
ATOM 6155 C CA . CYS A 1 824 ? -17.779 -13.807 23.268 1.00 60.28 824 CYS A CA 1
ATOM 6156 C C . CYS A 1 824 ? -17.665 -13.360 24.710 1.00 60.28 824 CYS A C 1
ATOM 6158 O O . CYS A 1 824 ? -18.463 -12.469 25.048 1.00 60.28 824 CYS A O 1
#

Solvent-accessible surface area (backbone atoms only — not comparable to full-atom values): 36559 Å² total; per-residue (Å²): 134,80,78,83,59,50,44,48,21,25,32,30,43,24,41,83,86,63,30,24,46,27,49,45,97,87,18,40,45,36,70,38,76,81,59,90,89,47,49,36,40,32,31,42,31,22,35,90,73,52,27,41,45,28,38,48,84,66,16,20,30,44,47,64,76,53,62,48,33,29,75,17,52,93,91,45,66,53,22,41,31,31,74,44,77,75,61,91,71,33,29,30,51,33,36,54,43,98,91,59,40,23,30,43,31,60,51,98,92,38,47,34,50,40,73,69,58,100,77,72,58,72,46,31,35,27,36,70,47,78,78,23,73,24,50,72,59,28,64,79,71,31,36,64,61,33,68,40,54,46,38,69,48,50,63,36,86,43,50,59,28,40,29,33,50,16,36,32,36,46,14,33,31,35,53,15,38,28,42,48,13,34,32,35,48,18,32,29,34,50,16,30,36,29,47,14,38,33,28,39,15,35,32,33,44,21,34,25,44,49,22,32,34,33,47,16,33,51,9,36,57,16,32,30,33,54,16,39,30,38,45,17,30,35,31,46,18,31,50,77,48,68,52,23,35,34,31,39,22,36,25,41,47,14,31,33,34,50,14,39,40,52,38,27,34,30,36,49,17,34,35,29,47,13,35,31,36,48,19,36,33,35,47,14,39,33,33,44,20,34,30,38,46,13,37,28,35,46,19,36,34,32,47,15,39,30,36,54,16,33,30,35,50,12,37,30,35,46,18,33,28,40,50,12,31,37,28,44,20,31,35,32,47,13,34,31,33,50,14,35,51,32,67,44,39,55,47,54,51,23,28,42,30,49,12,37,28,37,47,15,34,36,43,59,40,62,43,55,58,38,44,61,37,50,64,18,30,32,33,46,12,38,29,36,44,19,32,39,32,64,32,68,43,38,41,20,34,29,37,45,13,39,27,34,39,19,31,36,29,41,15,34,29,34,43,14,36,30,36,46,14,32,34,35,50,24,46,34,54,57,70,25,34,31,31,32,13,33,32,32,39,13,32,35,31,56,19,50,36,47,51,23,35,26,14,25,56,42,79,77,49,73,45,60,62,76,45,39,62,38,37,60,71,51,38,84,45,70,72,55,50,53,68,77,53,74,77,83,67,97,66,95,70,81,66,45,50,46,67,76,36,84,76,43,29,37,40,37,38,45,98,90,48,60,37,43,34,34,59,54,98,85,29,28,41,31,26,31,70,79,81,50,52,32,16,35,31,37,10,18,26,22,40,29,23,27,28,37,48,13,35,32,29,51,18,36,30,34,19,16,37,40,21,41,97,62,13,28,31,31,53,11,38,31,33,46,15,30,34,31,28,13,38,30,33,43,20,31,30,34,48,15,37,27,30,27,16,31,33,30,43,14,35,27,38,43,16,32,30,32,46,15,39,24,30,46,46,89,98,51,57,42,12,28,35,28,46,12,34,36,25,20,18,33,21,50,79,16,38,29,39,45,15,33,25,33,22,22,34,44,17,38,81,42,77,55,98,93,43,79,47,52,31,24,56,36,50,80,43,69,62,78,52,49,61,39,58,62,72,53,46,78,42,72,67,56,44,44,58,32,42,79,63,74,47,76,64,50,93,84,38,40,57,76,46,74,45,78,96,46,37,37,32,36,39,34,74,74,61,86,85,47,81,82,70,61,35,50,33,20,34,38,37,36,61,44,81,47,97,95,51,72,35,27,40,37,18,42,19,62,31,37,30,41,69,40,53,44,98,86,63,45,81,42,62,42,74,47,75,50,51,46,37,36,47,51,77,75,16,45,38,55,62,11,28,28,12,36,61,45,50,46,50,47,51,84,72,75,49,52,70,67,60,42,48,29,26,74,49,54,62,67,67,58,89,59,82,46,44,65,56,34,49,65